Protein 4QHP (pdb70)

Solvent-accessible surface area: 33406 Å² total

Sequence (848 aa):
SKTVHYLKDYQTPAYHILKTDLHFDINEEPQTVVKSRLTVEPQRVGEPLVLDGSAKLLSVKIINGAAADYVLEGETLLTIAGVPSERFTVEVETEILPAENKSLGLYASGGNLFTQCEPEGFRKKITFYIDRPDVSKFTTTIVADKKRYPVLLSNGNKIDGGEFSDGRRHWVVKWEDPFFSKPSYLFALVAGDLAVTEDYFTTSSGRNVKIEFYTTEADKPKVGFAVESLKNAKWDETRFGLEYDLDIFVVAVGDFNGAENKGLNIFNTKFVLADSRTATDTDFEGIESVVGHEYFHNWTGNRVTCRDWFQLSLKEGLTVFRDQEFSGDRASRAVRRIENIRLLRQHQFPEDAGPTAHPVRPASYEENNFYTTVYEKGAEVVRYHTLLGEEGFQKGKLYFQRHDGQAVTCDDFRAAADANGINLDQFALWYSQAGTPVLEAEGRLKNNIFELTVKQTVPPTPDTDKQPIPVKVGLLNRNGEAVAFDYQGKRATTEAVLLLTEAEQTFLLEGVTEAVVPSLLRGFSAPVHHLNYPYSDDDLLLLLAHDSDAFTRWEAAQTLYRRAVAANLATLSDGVELPKHEKLLAAVEKVISDDLLDNAFKALLLGVPSEAELWDGAENIDPLLRYHQAREALLDTLAVHFLPKWHELNRQAAKQENQSYEYSPEAAGWRTLRNVCRAFVLRADPAHIETVAEKYGEAQNTHEWGILSSAVNGNESDTRNRLLAQFADKFSDDDALVDKYFALVGSSRRRSDTLQQVRTALQHPKFSLENPNKARSLIIGSFSRNVPHFHAEDGSGYRFIADKVIEIDRFNPQVAARLVQAFNLCNKLEPHRKNLVKQALQRIRAQEGLSKDVGEIVGKILD

Radius of gyration: 28.08 Å; Cα contacts (8 Å, |Δi|>4): 1692; chains: 1; bounding box: 81×67×68 Å

InterPro domains:
  IPR001930 Peptidase M1, alanine aminopeptidase/leukotriene A4 hydrolase [PR00756] (122-137)
  IPR001930 Peptidase M1, alanine aminopeptidase/leukotriene A4 hydrolase [PR00756] (172-187)
  IPR001930 Peptidase M1, alanine aminopeptidase/leukotriene A4 hydrolase [PR00756] (254-264)
  IPR001930 Peptidase M1, alanine aminopeptidase/leukotriene A4 hydrolase [PR00756] (290-305)
  IPR001930 Peptidase M1, alanine aminopeptidase/leukotriene A4 hydrolase [PR00756] (309-321)
  IPR012779 Peptidase M1, alanyl aminopeptidase [PTHR46322] (4-866)
  IPR012779 Peptidase M1, alanyl aminopeptidase [TIGR02414] (10-866)
  IPR014782 Peptidase M1, membrane alanine aminopeptidase [PF01433] (221-432)
  IPR024601 Peptidase M1, alanyl aminopeptidase, C-terminal [PF17432] (543-866)
  IPR027268 Peptidase M4/M1, CTD superfamily [G3DSA:1.10.390.10] (276-439)
  IPR035414 Peptidase M1, alanyl aminopeptidase, Ig-like fold [PF11940] (440-539)
  IPR037144 Peptidase M1, alanyl aminopeptidase, C-terminal domain superfamily [G3DSA:1.25.50.10] (541-867)
  IPR038438 Alanyl aminopeptidase, Ig-like domain superfamily [G3DSA:2.60.40.1840] (440-540)
  IPR042097 Aminopeptidase N-like , N-terminal domain superfamliy [G3DSA:2.60.40.1730] (13-190)
  IPR042097 Aminopeptidase N-like , N-terminal domain superfamliy [SSF63737] (4-189)
  IPR045357 Aminopeptidase N-like , N-terminal domain [PF17900] (83-182)

Structure (mmCIF, N/CA/C/O backbone):
data_4QHP
#
_entry.id   4QHP
#
_cell.length_a   223.760
_cell.length_b   223.760
_cell.length_c   57.876
_cell.angle_alpha   90.00
_cell.angle_beta   90.00
_cell.angle_gamma   120.00
#
_symmetry.space_group_name_H-M   'H 3'
#
loop_
_entity.id
_entity.type
_entity.pdbx_description
1 polymer 'Aminopeptidase N'
2 non-polymer '(2S)-2-[4-(aminomethyl)benzyl]-3-[(R)-[(1R)-1-amino-3-phenylpropyl](hydroxy)phosphoryl]propanoic acid'
3 non-polymer '(2R)-2-[4-(aminomethyl)benzyl]-3-[(R)-[(1R)-1-amino-3-phenylpropyl](hydroxy)phosphoryl]propanoic acid'
4 non-polymer IMIDAZOLE
5 non-polymer GLYCEROL
6 non-polymer 'ZINC ION'
7 non-polymer 'SULFATE ION'
8 water water
#
loop_
_atom_site.group_PDB
_atom_site.id
_atom_site.type_symbol
_atom_site.label_atom_id
_atom_site.label_alt_id
_atom_site.label_comp_id
_atom_site.label_asym_id
_atom_site.label_entity_id
_atom_site.label_seq_id
_atom_site.pdbx_PDB_ins_code
_atom_site.Cartn_x
_atom_site.Cartn_y
_atom_site.Cartn_z
_atom_site.occupancy
_atom_site.B_iso_or_equiv
_atom_site.auth_seq_id
_atom_site.auth_comp_id
_atom_site.auth_asym_id
_atom_site.auth_atom_id
_atom_site.pdbx_PDB_model_num
ATOM 1 N N . SER A 1 5 ? 32.146 46.538 18.987 1.00 65.26 2 SER A N 1
ATOM 2 C CA . SER A 1 5 ? 31.081 47.474 18.637 1.00 64.93 2 SER A CA 1
ATOM 3 C C . SER A 1 5 ? 30.578 47.235 17.215 1.00 63.22 2 SER A C 1
ATOM 4 O O . SER A 1 5 ? 31.185 47.700 16.246 1.00 61.23 2 SER A O 1
ATOM 9 N N . LYS A 1 6 ? 29.470 46.504 17.101 1.00 59.60 3 LYS A N 1
ATOM 10 C CA . LYS A 1 6 ? 28.813 46.274 15.816 1.00 56.29 3 LYS A CA 1
ATOM 11 C C . LYS A 1 6 ? 28.262 47.584 15.261 1.00 50.58 3 LYS A C 1
ATOM 12 O O . LYS A 1 6 ? 27.962 48.509 16.017 1.00 47.95 3 LYS A O 1
ATOM 18 N N . THR A 1 7 ? 28.136 47.665 13.942 1.00 45.88 4 THR A N 1
ATOM 19 C CA . THR A 1 7 ? 27.548 48.842 13.326 1.00 40.39 4 THR A CA 1
ATOM 20 C C . THR A 1 7 ? 26.021 48.774 13.359 1.00 29.40 4 THR A C 1
ATOM 21 O O . THR A 1 7 ? 25.409 47.872 12.796 1.00 30.21 4 THR A O 1
ATOM 32 N N . VAL A 1 8 ? 25.422 49.738 14.044 1.00 25.63 5 VAL A N 1
ATOM 33 C CA . VAL A 1 8 ? 23.993 49.993 13.972 1.00 23.27 5 VAL A CA 1
ATOM 34 C C . VAL A 1 8 ? 23.796 51.287 13.205 1.00 24.52 5 VAL A C 1
ATOM 35 O O . VAL A 1 8 ? 24.563 52.239 13.382 1.00 21.05 5 VAL A O 1
ATOM 48 N N . HIS A 1 9 ? 22.777 51.312 12.347 1.00 16.33 6 HIS A N 1
ATOM 49 C CA . HIS A 1 9 ? 22.433 52.478 11.568 1.00 16.25 6 HIS A CA 1
ATOM 50 C C . HIS A 1 9 ? 21.206 53.096 12.183 1.00 15.14 6 HIS A C 1
ATOM 51 O O . HIS A 1 9 ? 20.258 52.382 12.441 1.00 16.97 6 HIS A O 1
ATOM 65 N N . TYR A 1 10 ? 21.238 54.401 12.457 1.00 14.78 7 TYR A N 1
ATOM 66 C CA . TYR A 1 10 ? 20.135 55.096 13.099 1.00 15.80 7 TYR A CA 1
ATOM 67 C C . TYR A 1 10 ? 19.529 56.168 12.219 1.00 15.52 7 TYR A C 1
ATOM 68 O O . TYR A 1 10 ? 20.236 56.979 11.628 1.00 15.00 7 TYR A O 1
ATOM 86 N N . LEU A 1 11 ? 18.214 56.191 12.150 1.00 13.60 8 LEU A N 1
ATOM 87 C CA . LEU A 1 11 ? 17.487 57.178 11.378 1.00 12.82 8 LEU A CA 1
ATOM 88 C C . LEU A 1 11 ? 17.764 58.590 11.876 1.00 16.50 8 LEU A C 1
ATOM 89 O O . LEU A 1 11 ? 17.843 59.542 11.090 1.00 14.30 8 LEU A O 1
ATOM 105 N N . LYS A 1 12 ? 17.929 58.744 13.187 1.00 15.19 9 LYS A N 1
ATOM 106 C CA . LYS A 1 12 ? 18.237 60.064 13.729 1.00 14.82 9 LYS A CA 1
ATOM 107 C C . LYS A 1 12 ? 19.575 60.635 13.248 1.00 19.99 9 LYS A C 1
ATOM 108 O O . LYS A 1 12 ? 19.809 61.858 13.352 1.00 23.16 9 LYS A O 1
ATOM 127 N N . ASP A 1 13 ? 20.459 59.771 12.750 1.00 16.83 10 ASP A N 1
ATOM 128 C CA . ASP A 1 13 ? 21.778 60.183 12.275 1.00 17.79 10 ASP A CA 1
ATOM 129 C C . ASP A 1 13 ? 21.809 60.558 10.779 1.00 17.21 10 ASP A C 1
ATOM 130 O O . ASP A 1 13 ? 22.875 60.851 10.247 1.00 17.45 10 ASP A O 1
ATOM 139 N N . TYR A 1 14 ? 20.660 60.555 10.117 1.00 14.98 11 TYR A N 1
ATOM 140 C CA . TYR A 1 14 ? 20.633 60.883 8.688 1.00 15.59 11 TYR A CA 1
ATOM 141 C C . TYR A 1 14 ? 21.257 62.241 8.397 1.00 18.15 11 TYR A C 1
ATOM 142 O O . TYR A 1 14 ? 20.967 63.253 9.069 1.00 17.06 11 TYR A O 1
ATOM 160 N N . GLN A 1 15 ? 22.119 62.260 7.385 1.00 17.14 12 GLN A N 1
ATOM 161 C CA . GLN A 1 15 ? 22.697 63.498 6.871 1.00 16.19 12 GLN A CA 1
ATOM 162 C C . GLN A 1 15 ? 22.751 63.416 5.351 1.00 14.95 12 GLN A C 1
ATOM 163 O O . GLN A 1 15 ? 23.022 62.354 4.797 1.00 15.31 12 GLN A O 1
ATOM 177 N N . THR A 1 16 ? 22.490 64.528 4.674 1.00 17.36 13 THR A N 1
ATOM 178 C CA . THR A 1 16 ? 22.541 64.536 3.221 1.00 14.27 13 THR A CA 1
ATOM 179 C C . THR A 1 16 ? 23.964 64.194 2.791 1.00 17.39 13 THR A C 1
ATOM 180 O O . THR A 1 16 ? 24.903 64.439 3.517 1.00 17.52 13 THR A O 1
ATOM 191 N N . PRO A 1 17 ? 24.123 63.608 1.595 1.00 16.65 14 PRO A N 1
ATOM 192 C CA . PRO A 1 17 ? 25.454 63.158 1.187 1.00 14.89 14 PRO A CA 1
ATOM 193 C C . PRO A 1 17 ? 26.412 64.311 0.904 1.00 14.98 14 PRO A C 1
ATOM 194 O O . PRO A 1 17 ? 25.999 65.350 0.399 1.00 14.87 14 PRO A O 1
ATOM 205 N N . ALA A 1 18 ? 27.692 64.097 1.182 1.00 15.94 15 ALA A N 1
ATOM 206 C CA . ALA A 1 18 ? 28.719 65.100 0.902 1.00 16.36 15 ALA A CA 1
ATOM 207 C C . ALA A 1 18 ? 28.946 65.266 -0.592 1.00 14.99 15 ALA A C 1
ATOM 208 O O . ALA A 1 18 ? 29.439 66.315 -1.042 1.00 16.00 15 ALA A O 1
ATOM 215 N N . TYR A 1 19 ? 28.674 64.195 -1.345 1.00 11.77 16 TYR A N 1
ATOM 216 C CA . TYR A 1 19 ? 28.834 64.199 -2.808 1.00 13.23 16 TYR A CA 1
ATOM 217 C C . TYR A 1 19 ? 27.594 63.711 -3.515 1.00 14.08 16 TYR A C 1
ATOM 218 O O . TYR A 1 19 ? 26.920 62.812 -3.043 1.00 15.70 16 TYR A O 1
ATOM 236 N N . HIS A 1 20 ? 27.301 64.331 -4.646 1.00 11.99 17 HIS A N 1
ATOM 237 C CA . HIS A 1 20 ? 26.354 63.765 -5.606 1.00 11.89 17 HIS A CA 1
ATOM 238 C C . HIS A 1 20 ? 27.092 63.142 -6.779 1.00 12.48 17 HIS A C 1
ATOM 239 O O . HIS A 1 20 ? 28.253 63.487 -7.084 1.00 15.72 17 HIS A O 1
ATOM 253 N N . ILE A 1 21 ? 26.405 62.218 -7.439 1.00 13.48 18 ILE A N 1
ATOM 254 C CA . ILE A 1 21 ? 26.893 61.611 -8.674 1.00 12.94 18 ILE A CA 1
ATOM 255 C C . ILE A 1 21 ? 25.889 61.987 -9.742 1.00 11.21 18 ILE A C 1
ATOM 256 O O . ILE A 1 21 ? 24.723 61.619 -9.666 1.00 12.79 18 ILE A O 1
ATOM 272 N N . LEU A 1 22 ? 26.348 62.775 -10.716 1.00 10.84 19 LEU A N 1
ATOM 273 C CA . LEU A 1 22 ? 25.454 63.277 -11.744 1.00 14.33 19 LEU A CA 1
ATOM 274 C C . LEU A 1 22 ? 25.305 62.303 -12.907 1.00 12.52 19 LEU A C 1
ATOM 275 O O . LEU A 1 22 ? 24.226 62.178 -13.499 1.00 14.30 19 LEU A O 1
ATOM 291 N N . LYS A 1 23 ? 26.394 61.640 -13.246 1.00 13.40 20 LYS A N 1
ATOM 292 C CA . LYS A 1 23 ? 26.444 60.719 -14.374 1.00 10.92 20 LYS A CA 1
ATOM 293 C C . LYS A 1 23 ? 27.223 59.479 -13.959 1.00 9.04 20 LYS A C 1
ATOM 294 O O . LYS A 1 23 ? 28.240 59.584 -13.285 1.00 11.33 20 LYS A O 1
ATOM 313 N N . THR A 1 24 ? 26.713 58.341 -14.361 1.00 9.63 21 THR A N 1
ATOM 314 C CA . THR A 1 24 ? 27.316 57.053 -14.083 1.00 8.95 21 THR A CA 1
ATOM 315 C C . THR A 1 24 ? 27.429 56.347 -15.401 1.00 10.18 21 THR A C 1
ATOM 316 O O . THR A 1 24 ? 26.413 55.976 -16.008 1.00 12.35 21 THR A O 1
ATOM 327 N N . ASP A 1 25 ? 28.652 56.214 -15.889 1.00 9.60 22 ASP A N 1
ATOM 328 C CA . ASP A 1 25 ? 28.906 55.516 -17.147 1.00 12.08 22 ASP A CA 1
ATOM 329 C C . ASP A 1 25 ? 29.555 54.198 -16.772 1.00 10.83 22 ASP A C 1
ATOM 330 O O . ASP A 1 25 ? 30.523 54.186 -16.027 1.00 14.36 22 ASP A O 1
ATOM 339 N N . LEU A 1 26 ? 28.979 53.089 -17.215 1.00 10.11 23 LEU A N 1
ATOM 340 C CA . LEU A 1 26 ? 29.485 51.751 -16.876 1.00 11.42 23 LEU A CA 1
ATOM 341 C C . LEU A 1 26 ? 29.859 50.949 -18.107 1.00 10.86 23 LEU A C 1
ATOM 342 O O . LEU A 1 26 ? 29.236 51.079 -19.147 1.00 11.17 23 LEU A O 1
ATOM 358 N N . HIS A 1 27 ? 30.858 50.084 -17.969 1.00 10.44 24 HIS A N 1
ATOM 359 C CA . HIS A 1 27 ? 31.291 49.185 -19.030 1.00 9.49 24 HIS A CA 1
ATOM 360 C C . HIS A 1 27 ? 31.534 47.802 -18.441 1.00 11.93 24 HIS A C 1
ATOM 361 O O . HIS A 1 27 ? 32.311 47.669 -17.488 1.00 12.22 24 HIS A O 1
ATOM 375 N N . PHE A 1 28 ? 30.813 46.810 -18.949 1.00 8.23 25 PHE A N 1
ATOM 376 C CA . PHE A 1 28 ? 30.938 45.423 -18.495 1.00 8.56 25 PHE A CA 1
ATOM 377 C C . PHE A 1 28 ? 31.585 44.599 -19.588 1.00 11.04 25 PHE A C 1
ATOM 378 O O . PHE A 1 28 ? 31.060 44.510 -20.687 1.00 13.13 25 PHE A O 1
ATOM 395 N N . ASP A 1 29 ? 32.739 44.012 -19.287 1.00 11.19 26 ASP A N 1
ATOM 396 C CA . ASP A 1 29 ? 33.407 43.098 -20.213 1.00 10.48 26 ASP A CA 1
ATOM 397 C C . ASP A 1 29 ? 33.271 41.687 -19.658 1.00 13.66 26 ASP A C 1
ATOM 398 O O . ASP A 1 29 ? 33.975 41.305 -18.729 1.00 13.19 26 ASP A O 1
ATOM 407 N N . ILE A 1 30 ? 32.332 40.938 -20.210 1.00 12.02 27 ILE A N 1
ATOM 408 C CA . ILE A 1 30 ? 32.008 39.609 -19.703 1.00 11.72 27 ILE A CA 1
ATOM 409 C C . ILE A 1 30 ? 32.892 38.538 -20.376 1.00 14.36 27 ILE A C 1
ATOM 410 O O . ILE A 1 30 ? 32.893 38.392 -21.599 1.00 13.60 27 ILE A O 1
ATOM 426 N N . ASN A 1 31 ? 33.637 37.795 -19.560 1.00 14.31 28 ASN A N 1
ATOM 427 C CA . ASN A 1 31 ? 34.511 36.719 -20.017 1.00 14.76 28 ASN A CA 1
ATOM 428 C C . ASN A 1 31 ? 34.251 35.461 -19.200 1.00 22.83 28 ASN A C 1
ATOM 429 O O . ASN A 1 31 ? 33.351 35.433 -18.366 1.00 20.84 28 ASN A O 1
ATOM 440 N N . GLU A 1 32 ? 35.051 34.425 -19.432 1.00 25.41 29 GLU A N 1
ATOM 441 C CA A GLU A 1 32 ? 34.958 33.213 -18.639 0.52 29.04 29 GLU A CA 1
ATOM 442 C CA B GLU A 1 32 ? 34.966 33.216 -18.642 0.48 29.05 29 GLU A CA 1
ATOM 443 C C . GLU A 1 32 ? 36.290 33.017 -17.911 1.00 23.92 29 GLU A C 1
ATOM 444 O O . GLU A 1 32 ? 37.327 32.853 -18.530 1.00 22.05 29 GLU A O 1
ATOM 467 N N . PRO A 1 33 ? 36.265 33.048 -16.579 1.00 19.90 30 PRO A N 1
ATOM 468 C CA . PRO A 1 33 ? 35.142 33.179 -15.664 1.00 20.24 30 PRO A CA 1
ATOM 469 C C . PRO A 1 33 ? 34.822 34.612 -15.235 1.00 16.53 30 PRO A C 1
ATOM 470 O O . PRO A 1 33 ? 33.784 34.793 -14.597 1.00 17.87 30 PRO A O 1
ATOM 481 N N . GLN A 1 34 ? 35.690 35.571 -15.522 1.00 15.16 31 GLN A N 1
ATOM 482 C CA . GLN A 1 34 ? 35.570 36.873 -14.864 1.00 13.68 31 GLN A CA 1
ATOM 483 C C . GLN A 1 34 ? 34.841 37.902 -15.729 1.00 13.97 31 GLN A C 1
ATOM 484 O O . GLN A 1 34 ? 34.878 37.859 -16.957 1.00 15.98 31 GLN A O 1
ATOM 498 N N . THR A 1 35 ? 34.187 38.834 -15.042 1.00 9.84 32 THR A N 1
ATOM 499 C CA . THR A 1 35 ? 33.641 40.030 -15.632 1.00 10.55 32 THR A CA 1
ATOM 500 C C . THR A 1 35 ? 34.407 41.210 -15.026 1.00 13.67 32 THR A C 1
ATOM 501 O O . THR A 1 35 ? 34.596 41.293 -13.810 1.00 13.21 32 THR A O 1
ATOM 512 N N . VAL A 1 36 ? 34.863 42.093 -15.890 1.00 9.47 33 VAL A N 1
ATOM 513 C CA . VAL A 1 36 ? 35.538 43.326 -15.499 1.00 9.35 33 VAL A CA 1
ATOM 514 C C . VAL A 1 36 ? 34.591 44.472 -15.724 1.00 11.19 33 VAL A C 1
ATOM 515 O O . VAL A 1 36 ? 34.051 44.667 -16.828 1.00 12.12 33 VAL A O 1
ATOM 528 N N . VAL A 1 37 ? 34.394 45.231 -14.664 1.00 9.50 34 VAL A N 1
ATOM 529 C CA . VAL A 1 37 ? 33.553 46.397 -14.684 1.00 9.94 34 VAL A CA 1
ATOM 530 C C . VAL A 1 37 ? 34.406 47.670 -14.597 1.00 10.35 34 VAL A C 1
ATOM 531 O O . VAL A 1 37 ? 35.237 47.816 -13.688 1.00 10.91 34 VAL A O 1
ATOM 544 N N . LYS A 1 38 ? 34.191 48.579 -15.540 1.00 10.58 35 LYS A N 1
ATOM 545 C CA . LYS A 1 38 ? 34.792 49.901 -15.506 1.00 10.93 35 LYS A CA 1
ATOM 546 C C . LYS A 1 38 ? 33.711 50.943 -15.353 1.00 13.76 35 LYS A C 1
ATOM 547 O O . LYS A 1 38 ? 32.669 50.889 -16.011 1.00 13.69 35 LYS A O 1
ATOM 566 N N . SER A 1 39 ? 33.989 51.930 -14.517 1.00 12.52 36 SER A N 1
ATOM 567 C CA . SER A 1 39 ? 33.069 53.035 -14.327 1.00 13.33 36 SER A CA 1
ATOM 568 C C . SER A 1 39 ? 33.724 54.385 -14.634 1.00 16.55 36 SER A C 1
ATOM 569 O O . SER A 1 39 ? 34.955 54.538 -14.587 1.00 19.25 36 SER A O 1
ATOM 577 N N . ARG A 1 40 ? 32.881 55.348 -14.957 1.00 12.04 37 ARG A N 1
ATOM 578 C CA . ARG A 1 40 ? 33.245 56.758 -14.999 1.00 14.31 37 ARG A CA 1
ATOM 579 C C . ARG A 1 40 ? 32.139 57.459 -14.246 1.00 13.58 37 ARG A C 1
ATOM 580 O O . ARG A 1 40 ? 30.972 57.463 -14.682 1.00 15.96 37 ARG A O 1
ATOM 601 N N . LEU A 1 41 ? 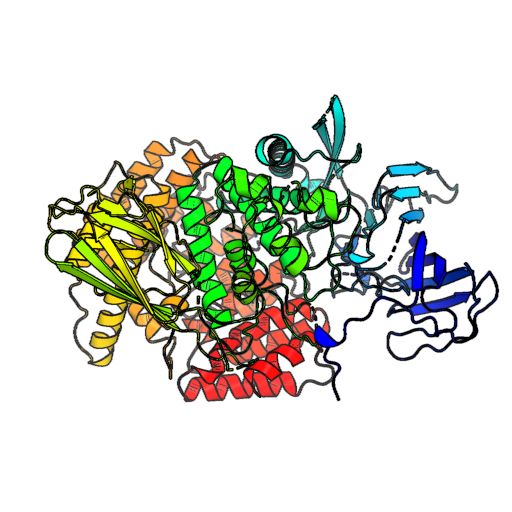32.476 58.015 -13.100 1.00 13.01 38 LEU A N 1
ATOM 602 C CA . LEU A 1 41 ? 31.505 58.710 -12.289 1.00 12.80 38 LEU A CA 1
ATOM 603 C C . LEU A 1 41 ? 31.762 60.195 -12.393 1.00 13.73 38 LEU A C 1
ATOM 604 O O . LEU A 1 41 ? 32.889 60.623 -12.162 1.00 14.97 38 LEU A O 1
ATOM 620 N N . THR A 1 42 ? 30.707 60.969 -12.691 1.00 13.50 39 THR A N 1
ATOM 621 C CA . THR A 1 42 ? 30.797 62.432 -12.682 1.00 10.99 39 THR A CA 1
ATOM 622 C C . THR A 1 42 ? 30.258 62.918 -11.360 1.00 11.76 39 THR A C 1
ATOM 623 O O . THR A 1 42 ? 29.064 62.804 -11.080 1.00 13.64 39 THR A O 1
ATOM 634 N N . VAL A 1 43 ? 31.181 63.393 -10.522 1.00 11.81 40 VAL A N 1
ATOM 635 C CA . VAL A 1 43 ? 30.925 63.665 -9.120 1.00 13.17 40 VAL A CA 1
ATOM 636 C C . VAL A 1 43 ? 30.848 65.170 -8.836 1.00 15.00 40 VAL A C 1
ATOM 637 O O . VAL A 1 43 ? 31.707 65.934 -9.280 1.00 17.76 40 VAL A O 1
ATOM 650 N N . GLU A 1 44 ? 29.803 65.563 -8.121 1.00 18.14 41 GLU A N 1
ATOM 651 C CA . GLU A 1 44 ? 29.518 66.970 -7.815 1.00 19.60 41 GLU A CA 1
ATOM 652 C C . GLU A 1 44 ? 29.610 67.218 -6.298 1.00 18.27 41 GLU A C 1
ATOM 653 O O . GLU A 1 44 ? 28.773 66.727 -5.537 1.00 17.71 41 GLU A O 1
ATOM 665 N N . PRO A 1 45 ? 30.639 67.972 -5.851 1.00 17.78 42 PRO A N 1
ATOM 666 C CA . PRO A 1 45 ? 30.742 68.258 -4.412 1.00 17.29 42 PRO A CA 1
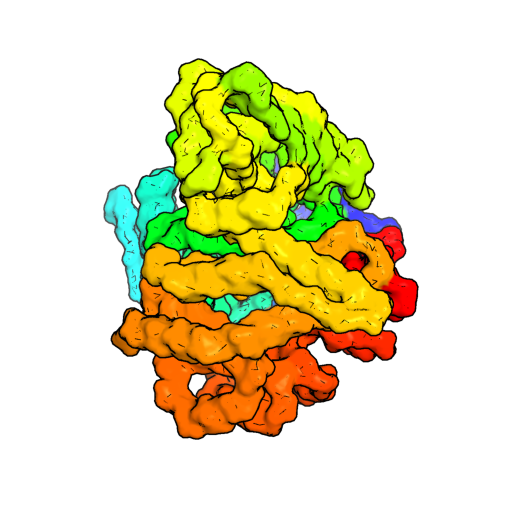ATOM 667 C C . PRO A 1 45 ? 29.523 68.964 -3.856 1.00 17.92 42 PRO A C 1
ATOM 668 O O . PRO A 1 45 ? 29.043 69.925 -4.455 1.00 21.07 42 PRO A O 1
ATOM 679 N N . GLN A 1 46 ? 29.039 68.504 -2.713 1.00 16.92 43 GLN A N 1
ATOM 680 C CA . GLN A 1 46 ? 27.985 69.178 -1.971 1.00 16.81 43 GLN A CA 1
ATOM 681 C C . GLN A 1 46 ? 28.611 69.867 -0.761 1.00 24.04 43 GLN A C 1
ATOM 682 O O . GLN A 1 46 ? 28.304 71.024 -0.470 1.00 23.57 43 GLN A O 1
ATOM 696 N N . ARG A 1 47 ? 29.452 69.126 -0.041 1.00 21.17 44 ARG A N 1
ATOM 697 C CA . ARG A 1 47 ? 30.238 69.702 1.051 1.00 21.21 44 ARG A CA 1
ATOM 698 C C . ARG A 1 47 ? 31.681 69.611 0.637 1.00 20.26 44 ARG A C 1
ATOM 699 O O . ARG A 1 47 ? 32.333 68.584 0.833 1.00 19.29 44 ARG A O 1
ATOM 720 N N . VAL A 1 48 ? 32.142 70.695 0.020 1.00 21.14 45 VAL A N 1
ATOM 721 C CA . VAL A 1 48 ? 33.448 70.782 -0.589 1.00 20.62 45 VAL A CA 1
ATOM 722 C C . VAL A 1 48 ? 34.513 70.445 0.423 1.00 21.14 45 VAL A C 1
ATOM 723 O O . VAL A 1 48 ? 34.464 70.914 1.569 1.00 24.88 45 VAL A O 1
ATOM 736 N N . GLY A 1 49 ? 35.484 69.642 0.016 1.00 22.29 46 GLY A N 1
ATOM 737 C CA . GLY A 1 49 ? 36.614 69.353 0.877 1.00 22.72 46 GLY A CA 1
ATOM 738 C C . GLY A 1 49 ? 36.511 68.100 1.728 1.00 25.92 46 GLY A C 1
ATOM 739 O O . GLY A 1 49 ? 37.511 67.681 2.314 1.00 21.23 46 GLY A O 1
ATOM 743 N N . GLU A 1 50 ? 35.326 67.491 1.814 1.00 19.89 47 GLU A N 1
ATOM 744 C CA . GLU A 1 50 ? 35.209 66.261 2.561 1.00 19.47 47 GLU A CA 1
ATOM 745 C C . GLU A 1 50 ? 35.867 65.136 1.786 1.00 16.29 47 GLU A C 1
ATOM 746 O O . GLU A 1 50 ? 36.000 65.222 0.576 1.00 15.91 47 GLU A O 1
ATOM 758 N N . PRO A 1 51 ? 36.265 64.070 2.493 1.00 16.43 48 PRO A N 1
ATOM 759 C CA . PRO A 1 51 ? 36.786 62.937 1.729 1.00 15.51 48 PRO A CA 1
ATOM 760 C C . PRO A 1 51 ? 35.677 62.305 0.921 1.00 16.14 48 PRO A C 1
ATOM 761 O O . PRO A 1 51 ? 34.523 62.289 1.348 1.00 14.53 48 PRO A O 1
ATOM 772 N N . LEU A 1 52 ? 36.038 61.794 -0.245 1.00 12.02 49 LEU A N 1
ATOM 773 C CA . LEU A 1 52 ? 35.112 60.994 -1.031 1.00 13.19 49 LEU A CA 1
ATOM 774 C C . LEU A 1 52 ? 35.124 59.575 -0.479 1.00 14.76 49 LEU A C 1
ATOM 775 O O . LEU A 1 52 ? 36.165 58.929 -0.426 1.00 12.03 49 LEU A O 1
ATOM 791 N N . VAL A 1 53 ? 33.963 59.098 -0.049 1.00 13.72 50 VAL A N 1
ATOM 792 C CA . VAL A 1 53 ? 33.851 57.758 0.506 1.00 11.33 50 VAL A CA 1
ATOM 793 C C . VAL A 1 53 ? 32.934 56.923 -0.377 1.00 12.13 50 VAL A C 1
ATOM 794 O O . VAL A 1 53 ? 31.772 57.264 -0.584 1.00 13.30 50 VAL A O 1
ATOM 807 N N . LEU A 1 54 ? 33.482 55.838 -0.907 1.00 11.23 51 LEU A N 1
ATOM 808 C CA . LEU A 1 54 ? 32.752 54.959 -1.799 1.00 10.82 51 LEU A CA 1
ATOM 809 C C . LEU A 1 54 ? 32.574 53.606 -1.124 1.00 12.30 51 LEU A C 1
ATOM 810 O O . LEU A 1 54 ? 33.530 53.064 -0.582 1.00 15.48 51 LEU A O 1
ATOM 826 N N . ASP A 1 55 ? 31.369 53.069 -1.185 1.00 9.44 52 ASP A N 1
ATOM 827 C CA . ASP A 1 55 ? 31.062 51.708 -0.735 1.00 8.73 52 ASP A CA 1
ATOM 828 C C . ASP A 1 55 ? 31.464 50.673 -1.787 1.00 9.70 52 ASP A C 1
ATOM 829 O O . ASP A 1 55 ? 31.198 50.876 -2.968 1.00 11.86 52 ASP A O 1
ATOM 838 N N . GLY A 1 56 ? 32.061 49.554 -1.400 1.00 9.25 53 GLY A N 1
ATOM 839 C CA . GLY A 1 56 ? 32.337 48.520 -2.383 1.00 10.47 53 GLY A CA 1
ATOM 840 C C . GLY A 1 56 ? 32.942 47.275 -1.801 1.00 12.33 53 GLY A C 1
ATOM 841 O O . GLY A 1 56 ? 33.731 47.355 -0.849 1.00 10.14 53 GLY A O 1
ATOM 845 N N . SER A 1 57 ? 32.576 46.123 -2.363 1.00 10.69 54 SER A N 1
ATOM 846 C CA . SER A 1 57 ? 33.154 44.857 -1.900 1.00 9.70 54 SER A CA 1
ATOM 847 C C . SER A 1 57 ? 33.713 43.976 -3.040 1.00 11.56 54 SER A C 1
ATOM 848 O O . SER A 1 57 ? 34.215 42.858 -2.796 1.00 12.72 54 SER A O 1
ATOM 856 N N . ALA A 1 58 ? 33.667 44.462 -4.270 1.00 12.01 55 ALA A N 1
ATOM 857 C CA . ALA A 1 58 ? 34.210 43.703 -5.387 1.00 14.74 55 ALA A CA 1
ATOM 858 C C . ALA A 1 58 ? 35.711 43.821 -5.379 1.00 12.77 55 ALA A C 1
ATOM 859 O O . ALA A 1 58 ? 36.260 44.784 -4.837 1.00 13.85 55 ALA A O 1
ATOM 866 N N . LYS A 1 59 ? 36.387 42.878 -6.019 1.00 11.83 56 LYS A N 1
ATOM 867 C CA . LYS A 1 59 ? 37.844 42.978 -6.178 1.00 12.36 56 LYS A CA 1
ATOM 868 C C . LYS A 1 59 ? 38.235 44.225 -6.943 1.00 13.38 56 LYS A C 1
ATOM 869 O O . LYS A 1 59 ? 37.737 44.450 -8.053 1.00 12.36 56 LYS A O 1
ATOM 888 N N . LEU A 1 60 ? 39.127 45.034 -6.360 1.00 11.10 57 LEU A N 1
ATOM 889 C CA . LEU A 1 60 ? 39.498 46.313 -6.911 1.00 13.23 57 LEU A CA 1
ATOM 890 C C . LEU A 1 60 ? 40.774 46.205 -7.735 1.00 16.40 57 LEU A C 1
ATOM 891 O O . LEU A 1 60 ? 41.792 45.736 -7.235 1.00 18.09 57 LEU A O 1
ATOM 907 N N . LEU A 1 61 ? 40.727 46.646 -8.987 1.00 13.60 58 LEU A N 1
ATOM 908 C CA . LEU A 1 61 ? 41.877 46.561 -9.885 1.00 13.34 58 LEU A CA 1
ATOM 909 C C . LEU A 1 61 ? 42.551 47.929 -10.032 1.00 18.11 58 LEU A C 1
ATOM 910 O O . LEU A 1 61 ? 43.782 48.002 -10.161 1.00 18.96 58 LEU A O 1
ATOM 926 N N . SER A 1 62 ? 41.760 49.002 -10.065 1.00 14.09 59 SER A N 1
ATOM 927 C CA . SER A 1 62 ? 42.318 50.342 -10.149 1.00 13.67 59 SER A CA 1
ATOM 928 C C . SER A 1 62 ? 41.305 51.439 -9.846 1.00 15.60 59 SER A C 1
ATOM 929 O O . SER A 1 62 ? 40.095 51.248 -9.952 1.00 14.78 59 SER A O 1
ATOM 937 N N . VAL A 1 63 ? 41.816 52.595 -9.437 1.00 14.70 60 VAL A N 1
ATOM 938 C CA . VAL A 1 63 ? 40.958 53.735 -9.201 1.00 12.85 60 VAL A CA 1
ATOM 939 C C . VAL A 1 63 ? 41.679 55.010 -9.621 1.00 16.85 60 VAL A C 1
ATOM 940 O O . VAL A 1 63 ? 42.846 55.215 -9.314 1.00 17.17 60 VAL A O 1
ATOM 953 N N . LYS A 1 64 ? 40.982 55.833 -10.382 1.00 14.29 61 LYS A N 1
ATOM 954 C CA . LYS A 1 64 ? 41.534 57.093 -10.889 1.00 13.91 61 LYS A CA 1
ATOM 955 C C . LYS A 1 64 ? 40.654 58.247 -10.502 1.00 15.18 61 LYS A C 1
ATOM 956 O O . LYS A 1 64 ? 39.437 58.066 -10.337 1.00 15.30 61 LYS A O 1
ATOM 975 N N . ILE A 1 65 ? 41.274 59.416 -10.332 1.00 13.76 62 ILE A N 1
ATOM 976 C CA A ILE A 1 65 ? 40.602 60.692 -10.167 0.55 10.81 62 ILE A CA 1
ATOM 977 C CA B ILE A 1 65 ? 40.517 60.644 -10.259 0.45 12.79 62 ILE A CA 1
ATOM 978 C C . ILE A 1 65 ? 41.062 61.597 -11.310 1.00 20.77 62 ILE A C 1
ATOM 979 O O . ILE A 1 65 ? 42.243 61.848 -11.405 1.00 18.57 62 ILE A O 1
ATOM 1010 N N . ASN A 1 66 ? 40.144 62.070 -12.137 1.00 23.22 63 ASN A N 1
ATOM 1011 C CA . ASN A 1 66 ? 40.506 62.777 -13.377 1.00 24.29 63 ASN A CA 1
ATOM 1012 C C . ASN A 1 66 ? 41.623 62.121 -14.202 1.00 33.10 63 ASN A C 1
ATOM 1013 O O . ASN A 1 66 ? 42.552 62.800 -14.651 1.00 39.85 63 ASN A O 1
ATOM 1024 N N . GLY A 1 67 ? 41.543 60.817 -14.401 1.00 25.19 64 GLY A N 1
ATOM 1025 C CA . GLY A 1 67 ? 42.475 60.123 -15.270 1.00 25.44 64 GLY A CA 1
ATOM 1026 C C . GLY A 1 67 ? 43.790 59.723 -14.652 1.00 30.16 64 GLY A C 1
ATOM 1027 O O . GLY A 1 67 ? 44.520 58.916 -15.231 1.00 33.00 64 GLY A O 1
ATOM 1031 N N . ALA A 1 68 ? 44.092 60.240 -13.462 1.00 26.87 65 ALA A N 1
ATOM 1032 C CA . ALA A 1 68 ? 45.344 59.881 -12.806 1.00 30.03 65 ALA A CA 1
ATOM 1033 C C . ALA A 1 68 ? 45.083 58.904 -11.673 1.00 24.74 65 ALA A C 1
ATOM 1034 O O . ALA A 1 68 ? 44.067 59.032 -10.980 1.00 21.89 65 ALA A O 1
ATOM 1041 N N . ALA A 1 69 ? 45.983 57.935 -11.499 1.00 23.63 66 ALA A N 1
ATOM 1042 C CA . ALA A 1 69 ? 45.923 56.992 -10.394 1.00 26.48 66 ALA A CA 1
ATOM 1043 C C . ALA A 1 69 ? 45.668 57.725 -9.083 1.00 22.15 66 ALA A C 1
ATOM 1044 O O . ALA A 1 69 ? 46.372 58.681 -8.748 1.00 20.45 66 ALA A O 1
ATOM 1051 N N . ALA A 1 70 ? 44.635 57.292 -8.371 1.00 14.80 67 ALA A N 1
ATOM 1052 C CA . ALA A 1 70 ? 44.209 57.987 -7.161 1.00 14.84 67 ALA A CA 1
ATOM 1053 C C . ALA A 1 70 ? 45.046 57.561 -5.992 1.00 13.35 67 ALA A C 1
ATOM 1054 O O . ALA A 1 70 ? 45.469 56.410 -5.888 1.00 17.36 67 ALA A O 1
ATOM 1061 N N . ASP A 1 71 ? 45.248 58.490 -5.066 1.00 13.93 68 ASP A N 1
ATOM 1062 C CA . ASP A 1 71 ? 45.763 58.151 -3.749 1.00 13.19 68 ASP A CA 1
ATOM 1063 C C . ASP A 1 71 ? 44.596 57.877 -2.805 1.00 18.45 68 ASP A C 1
ATOM 1064 O O . ASP A 1 71 ? 43.829 58.763 -2.477 1.00 21.27 68 ASP A O 1
ATOM 1073 N N . TYR A 1 72 ? 44.441 56.623 -2.429 1.00 18.64 69 TYR A N 1
ATOM 1074 C CA . TYR A 1 72 ? 43.237 56.172 -1.737 1.00 17.02 69 TYR A CA 1
ATOM 1075 C C . TYR A 1 72 ? 43.617 55.166 -0.681 1.00 17.19 69 TYR A C 1
ATOM 1076 O O . TYR A 1 72 ? 44.748 54.647 -0.651 1.00 16.33 69 TYR A O 1
ATOM 1094 N N . VAL A 1 73 ? 42.656 54.828 0.175 1.00 13.60 70 VAL A N 1
ATOM 1095 C CA . VAL A 1 73 ? 42.821 53.675 1.058 1.00 12.07 70 VAL A CA 1
ATOM 1096 C C . VAL A 1 73 ? 41.531 52.852 0.992 1.00 16.89 70 VAL A C 1
ATOM 1097 O O . VAL A 1 73 ? 40.415 53.392 0.965 1.00 13.72 70 VAL A O 1
ATOM 1110 N N . LEU A 1 74 ? 41.721 51.543 0.927 1.00 13.52 71 LEU A N 1
ATOM 1111 C CA . LEU A 1 74 ? 40.627 50.576 0.983 1.00 15.85 71 LEU A CA 1
ATOM 1112 C C . LEU A 1 74 ? 40.663 49.889 2.333 1.00 21.22 71 LEU A C 1
ATOM 1113 O O . LEU A 1 74 ? 41.659 49.263 2.682 1.00 23.55 71 LEU A O 1
ATOM 1129 N N . GLU A 1 75 ? 39.581 50.037 3.088 1.00 16.77 72 GLU A N 1
ATOM 1130 C CA . GLU A 1 75 ? 39.445 49.472 4.420 1.00 21.21 72 GLU A CA 1
ATOM 1131 C C . GLU A 1 75 ? 38.048 48.892 4.545 1.00 20.83 72 GLU A C 1
ATOM 1132 O O . GLU A 1 75 ? 37.039 49.616 4.387 1.00 20.06 72 GLU A O 1
ATOM 1144 N N . GLY A 1 76 ? 37.992 47.593 4.812 1.00 21.52 73 GLY A N 1
ATOM 1145 C CA . GLY A 1 76 ? 36.730 46.894 4.859 1.00 23.26 73 GLY A CA 1
ATOM 1146 C C . GLY A 1 76 ? 36.078 47.059 3.499 1.00 19.46 73 GLY A C 1
ATOM 1147 O O . GLY A 1 76 ? 36.712 46.777 2.477 1.00 21.42 73 GLY A O 1
ATOM 1151 N N . GLU A 1 77 ? 34.854 47.569 3.509 1.00 16.61 74 GLU A N 1
ATOM 1152 C CA . GLU A 1 77 ? 34.069 47.736 2.285 1.00 12.18 74 GLU A CA 1
ATOM 1153 C C . GLU A 1 77 ? 33.932 49.205 1.916 1.00 15.01 74 GLU A C 1
ATOM 1154 O O . GLU A 1 77 ? 32.908 49.639 1.360 1.00 13.51 74 GLU A O 1
ATOM 1166 N N . THR A 1 78 ? 34.952 49.974 2.270 1.00 15.70 75 THR A N 1
ATOM 1167 C CA . THR A 1 78 ? 34.947 51.393 1.932 1.00 17.37 75 THR A CA 1
ATOM 1168 C C . THR A 1 78 ? 36.266 51.826 1.324 1.00 26.71 75 THR A C 1
ATOM 1169 O O . THR A 1 78 ? 37.359 51.499 1.821 1.00 28.87 75 THR A O 1
ATOM 1180 N N . LEU A 1 79 ? 36.119 52.636 0.288 1.00 18.61 76 LEU A N 1
ATOM 1181 C CA A LEU A 1 79 ? 37.212 53.221 -0.451 0.34 16.74 76 LEU A CA 1
ATOM 1182 C CA B LEU A 1 79 ? 37.246 53.219 -0.410 0.66 15.66 76 LEU A CA 1
ATOM 1183 C C . LEU A 1 79 ? 37.195 54.724 -0.179 1.00 15.29 76 LEU A C 1
ATOM 1184 O O . LEU A 1 79 ? 36.170 55.367 -0.405 1.00 15.79 76 LEU A O 1
ATOM 1215 N N . THR A 1 80 ? 38.300 55.290 0.302 1.00 14.28 77 THR A N 1
ATOM 1216 C CA . THR A 1 80 ? 38.315 56.696 0.644 1.00 13.85 77 THR A CA 1
ATOM 1217 C C . THR A 1 80 ? 39.412 57.433 -0.127 1.00 14.33 77 THR A C 1
ATOM 1218 O O . THR A 1 80 ? 40.533 56.937 -0.213 1.00 16.76 77 THR A O 1
ATOM 1229 N N . ILE A 1 81 ? 39.061 58.583 -0.706 1.00 12.38 78 ILE A N 1
ATOM 1230 C CA . ILE A 1 81 ? 40.034 59.485 -1.351 1.00 14.93 78 ILE A CA 1
ATOM 1231 C C . ILE A 1 81 ? 39.970 60.831 -0.637 1.00 16.09 78 ILE A C 1
ATOM 1232 O O . ILE A 1 81 ? 38.927 61.470 -0.626 1.00 15.64 78 ILE A O 1
ATOM 1248 N N . ALA A 1 82 ? 41.083 61.240 -0.031 1.00 13.89 79 ALA A N 1
ATOM 1249 C CA . ALA A 1 82 ? 41.135 62.480 0.772 1.00 16.96 79 ALA A CA 1
ATOM 1250 C C . ALA A 1 82 ? 41.342 63.701 -0.079 1.00 24.53 79 ALA A C 1
ATOM 1251 O O . ALA A 1 82 ? 40.906 64.792 0.263 1.00 26.45 79 ALA A O 1
ATOM 1258 N N . GLY A 1 83 ? 42.061 63.540 -1.174 1.00 21.99 80 GLY A N 1
ATOM 1259 C CA . GLY A 1 83 ? 42.437 64.683 -1.955 1.00 28.05 80 GLY A CA 1
ATOM 1260 C C . GLY A 1 83 ? 41.441 64.729 -3.079 1.00 28.38 80 GLY A C 1
ATOM 1261 O O . GLY A 1 83 ? 41.613 63.995 -4.056 1.00 28.02 80 GLY A O 1
ATOM 1265 N N . VAL A 1 84 ? 40.383 65.524 -2.947 1.00 24.58 81 VAL A N 1
ATOM 1266 C CA . VAL A 1 84 ? 39.496 65.647 -4.102 1.00 29.60 81 VAL A CA 1
ATOM 1267 C C . VAL A 1 84 ? 39.258 67.078 -4.492 1.00 25.58 81 VAL A C 1
ATOM 1268 O O . VAL A 1 84 ? 39.299 67.990 -3.667 1.00 26.79 81 VAL A O 1
ATOM 1281 N N . PRO A 1 85 ? 39.021 67.280 -5.786 1.00 24.05 82 PRO A N 1
ATOM 1282 C CA . PRO A 1 85 ? 38.806 68.636 -6.258 1.00 24.54 82 PRO A CA 1
ATOM 1283 C C . PRO A 1 85 ? 37.630 69.305 -5.594 1.00 20.70 82 PRO A C 1
ATOM 1284 O O . PRO A 1 85 ? 36.722 68.654 -5.091 1.00 22.92 82 PRO A O 1
ATOM 1295 N N . SER A 1 86 ? 37.641 70.625 -5.634 1.00 24.96 83 SER A N 1
ATOM 1296 C CA . SER A 1 86 ? 36.547 71.450 -5.153 1.00 25.57 83 SER A CA 1
ATOM 1297 C C . SER A 1 86 ? 35.426 71.711 -6.164 1.00 30.61 83 SER A C 1
ATOM 1298 O O . SER A 1 86 ? 34.431 72.368 -5.844 1.00 34.71 83 SER A O 1
ATOM 1306 N N . GLU A 1 87 ? 35.591 71.226 -7.390 1.00 32.34 84 GLU A N 1
ATOM 1307 C CA . GLU A 1 87 ? 34.564 71.388 -8.410 1.00 27.95 84 GLU A CA 1
ATOM 1308 C C . GLU A 1 87 ? 34.356 70.035 -9.065 1.00 26.01 84 GLU A C 1
ATOM 1309 O O . GLU A 1 87 ? 35.029 69.091 -8.699 1.00 23.10 84 GLU A O 1
ATOM 1321 N N . ARG A 1 88 ? 33.456 69.963 -10.038 1.00 29.99 85 ARG A N 1
ATOM 1322 C CA . ARG A 1 88 ? 33.187 68.699 -10.743 1.00 28.07 85 ARG A CA 1
ATOM 1323 C C . ARG A 1 88 ? 34.417 67.935 -11.116 1.00 30.30 85 ARG A C 1
ATOM 1324 O O . ARG A 1 88 ? 35.361 68.494 -11.653 1.00 27.58 85 ARG A O 1
ATOM 1345 N N . PHE A 1 89 ? 34.393 66.629 -10.862 1.00 17.66 86 PHE A N 1
ATOM 1346 C CA . PHE A 1 89 ? 35.535 65.807 -11.163 1.00 16.10 86 PHE A CA 1
ATOM 1347 C C . PHE A 1 89 ? 35.033 64.440 -11.504 1.00 14.72 86 PHE A C 1
ATOM 1348 O O . PHE A 1 89 ? 33.837 64.160 -11.316 1.00 19.26 86 PHE A O 1
ATOM 1365 N N . THR A 1 90 ? 35.909 63.615 -12.054 1.00 16.64 87 THR A N 1
ATOM 1366 C CA . THR A 1 90 ? 35.518 62.270 -12.371 1.00 16.33 87 THR A CA 1
ATOM 1367 C C . THR A 1 90 ? 36.296 61.284 -11.525 1.00 18.18 87 THR A C 1
ATOM 1368 O O . THR A 1 90 ? 37.416 61.543 -11.101 1.00 18.17 87 THR A O 1
ATOM 1379 N N . VAL A 1 91 ? 35.660 60.146 -11.292 1.00 13.90 88 VAL A N 1
ATOM 1380 C CA . VAL A 1 91 ? 36.283 59.002 -10.680 1.00 13.27 88 VAL A CA 1
ATOM 1381 C C . VAL A 1 91 ? 36.082 57.830 -11.600 1.00 15.25 88 VAL A C 1
ATOM 1382 O O . VAL A 1 91 ? 34.962 57.628 -12.094 1.00 16.31 88 VAL A O 1
ATOM 1395 N N . GLU A 1 92 ? 37.150 57.072 -11.834 1.00 12.97 89 GLU A N 1
ATOM 1396 C CA . GLU A 1 92 ? 37.084 55.853 -12.624 1.00 13.13 89 GLU A CA 1
ATOM 1397 C C . GLU A 1 92 ? 37.521 54.654 -11.816 1.00 13.66 89 GLU A C 1
ATOM 1398 O O . GLU A 1 92 ? 38.616 54.637 -11.292 1.00 14.94 89 GLU A O 1
ATOM 1410 N N . VAL A 1 93 ? 36.652 53.644 -11.717 1.00 12.74 90 VAL A N 1
ATOM 1411 C CA . VAL A 1 93 ? 36.917 52.461 -10.898 1.00 11.17 90 VAL A CA 1
ATOM 1412 C C . VAL A 1 93 ? 36.865 51.231 -11.757 1.00 14.46 90 VAL A C 1
ATOM 1413 O O . VAL A 1 93 ? 35.955 51.084 -12.574 1.00 14.50 90 VAL A O 1
ATOM 1426 N N . GLU A 1 94 ? 37.831 50.349 -11.564 1.00 13.90 91 GLU A N 1
ATOM 1427 C CA . GLU A 1 94 ? 37.868 49.086 -12.257 1.00 14.03 91 GLU A CA 1
ATOM 1428 C C . GLU A 1 94 ? 37.779 47.967 -11.249 1.00 12.66 91 GLU A C 1
ATOM 1429 O O . GLU A 1 94 ? 38.575 47.919 -10.320 1.00 11.62 91 GLU A O 1
ATOM 1441 N N . THR A 1 95 ? 36.791 47.074 -11.403 1.00 11.18 92 THR A N 1
ATOM 1442 C CA . THR A 1 95 ? 36.630 45.953 -10.501 1.00 11.04 92 THR A CA 1
ATOM 1443 C C . THR A 1 95 ? 36.513 44.657 -11.307 1.00 10.35 92 THR A C 1
ATOM 1444 O O . THR A 1 95 ? 36.248 44.675 -12.535 1.00 10.40 92 THR A O 1
ATOM 1455 N N . GLU A 1 96 ? 36.689 43.550 -10.606 1.00 12.28 93 GLU A N 1
ATOM 1456 C CA . GLU A 1 96 ? 36.584 42.231 -11.202 1.00 11.68 93 GLU A CA 1
ATOM 1457 C C . GLU A 1 96 ? 35.681 41.348 -10.390 1.00 12.71 93 GLU A C 1
ATOM 1458 O O . GLU A 1 96 ? 35.789 41.309 -9.170 1.00 14.40 93 GLU A O 1
ATOM 1470 N N . ILE A 1 97 ? 34.783 40.660 -11.069 1.00 12.46 94 ILE A N 1
ATOM 1471 C CA . ILE A 1 97 ? 33.789 39.805 -10.433 1.00 11.07 94 ILE A CA 1
ATOM 1472 C C . ILE A 1 97 ? 33.806 38.401 -11.017 1.00 12.59 94 ILE A C 1
ATOM 1473 O O . ILE A 1 97 ? 33.980 38.240 -12.228 1.00 12.80 94 ILE A O 1
ATOM 1489 N N . LEU A 1 98 ? 33.595 37.411 -10.158 1.00 13.48 95 LEU A N 1
ATOM 1490 C CA . LEU A 1 98 ? 33.400 36.023 -10.586 1.00 13.29 95 LEU A CA 1
ATOM 1491 C C . LEU A 1 98 ? 31.949 35.634 -10.337 1.00 14.12 95 LEU A C 1
ATOM 1492 O O . LEU A 1 98 ? 31.612 35.087 -9.284 1.00 13.04 95 LEU A O 1
ATOM 1508 N N . PRO A 1 99 ? 31.073 35.901 -11.303 1.00 10.32 96 PRO A N 1
ATOM 1509 C CA . PRO A 1 99 ? 29.639 35.765 -10.986 1.00 10.90 96 PRO A CA 1
ATOM 1510 C C . PRO A 1 99 ? 29.202 34.351 -10.666 1.00 11.46 96 PRO A C 1
ATOM 1511 O O . PRO A 1 99 ? 28.206 34.148 -9.964 1.00 12.25 96 PRO A O 1
ATOM 1522 N N . ALA A 1 100 ? 29.915 33.364 -11.191 1.00 14.20 97 ALA A N 1
ATOM 1523 C CA . ALA A 1 100 ? 29.504 31.976 -10.928 1.00 15.60 97 ALA A CA 1
ATOM 1524 C C . ALA A 1 100 ? 29.853 31.545 -9.506 1.00 17.76 97 ALA A C 1
ATOM 1525 O O . ALA A 1 100 ? 29.371 30.511 -9.037 1.00 19.05 97 ALA A O 1
ATOM 1532 N N . GLU A 1 101 ? 30.670 32.324 -8.802 1.00 14.16 98 GLU A N 1
ATOM 1533 C CA . GLU A 1 101 ? 30.969 32.043 -7.403 1.00 13.66 98 GLU A CA 1
ATOM 1534 C C . GLU A 1 101 ? 29.981 32.762 -6.463 1.00 14.15 98 GLU A C 1
ATOM 1535 O O . GLU A 1 101 ? 30.015 32.595 -5.245 1.00 14.96 98 GLU A O 1
ATOM 1547 N N . ASN A 1 102 ? 29.086 33.555 -7.041 1.00 12.44 99 ASN A N 1
ATOM 1548 C CA . ASN A 1 102 ? 28.183 34.359 -6.238 1.00 11.37 99 ASN A CA 1
ATOM 1549 C C . ASN A 1 102 ? 26.886 33.623 -5.964 1.00 13.14 99 ASN A C 1
ATOM 1550 O O . ASN A 1 102 ? 25.941 33.675 -6.750 1.00 14.52 99 ASN A O 1
ATOM 1561 N N . LYS A 1 103 ? 26.872 32.893 -4.847 1.00 12.37 100 LYS A N 1
ATOM 1562 C CA . LYS A 1 103 ? 25.696 32.160 -4.411 1.00 9.68 100 LYS A CA 1
ATOM 1563 C C . LYS A 1 103 ? 24.808 32.989 -3.470 1.00 9.59 100 LYS A C 1
ATOM 1564 O O . LYS A 1 103 ? 23.756 32.511 -3.051 1.00 12.61 100 LYS A O 1
ATOM 1583 N N . SER A 1 104 ? 25.183 34.246 -3.182 1.00 8.95 101 SER A N 1
ATOM 1584 C CA . SER A 1 104 ? 24.324 35.129 -2.365 1.00 10.11 101 SER A CA 1
ATOM 1585 C C . SER A 1 104 ? 23.128 35.673 -3.156 1.00 11.15 101 SER A C 1
ATOM 1586 O O . SER A 1 104 ? 22.132 36.140 -2.572 1.00 11.17 101 SER A O 1
ATOM 1594 N N . LEU A 1 105 ? 23.263 35.641 -4.481 1.00 8.93 102 LEU A N 1
ATOM 1595 C CA . LEU A 1 105 ? 22.268 36.186 -5.406 1.00 7.98 102 LEU A CA 1
ATOM 1596 C C . LEU A 1 105 ? 22.007 37.678 -5.168 1.00 9.06 102 LEU A C 1
ATOM 1597 O O . LEU A 1 105 ? 20.906 38.167 -5.391 1.00 11.46 102 LEU A O 1
ATOM 1644 N N . GLY A 1 107 ? 24.079 41.401 -6.097 1.00 8.75 104 GLY A N 1
ATOM 1645 C CA . GLY A 1 107 ? 25.141 41.852 -6.969 1.00 9.27 104 GLY A CA 1
ATOM 1646 C C . GLY A 1 107 ? 24.978 41.196 -8.324 1.00 8.59 104 GLY A C 1
ATOM 1647 O O . GLY A 1 107 ? 23.863 41.008 -8.792 1.00 10.45 104 GLY A O 1
ATOM 1651 N N . LEU A 1 108 ? 26.087 40.864 -8.956 1.00 8.77 105 LEU A N 1
ATOM 1652 C CA . LEU A 1 108 ? 26.090 40.224 -10.277 1.00 9.25 105 LEU A CA 1
ATOM 1653 C C . LEU A 1 108 ? 26.355 38.750 -10.087 1.00 11.02 105 LEU A C 1
ATOM 1654 O O . LEU A 1 108 ? 27.353 38.379 -9.457 1.00 10.79 105 LEU A O 1
ATOM 1670 N N . TYR A 1 109 ? 25.458 37.920 -10.600 1.00 8.36 106 TYR A N 1
ATOM 1671 C CA . TYR A 1 109 ? 25.535 36.483 -10.348 1.00 6.94 106 TYR A CA 1
ATOM 1672 C C . TYR A 1 109 ? 25.074 35.631 -11.504 1.00 9.00 106 TYR A C 1
ATOM 1673 O O . TYR A 1 109 ? 24.374 36.086 -12.399 1.00 8.77 106 TYR A O 1
ATOM 1691 N N . ALA A 1 110 ? 25.507 34.377 -11.489 1.00 10.71 107 ALA A N 1
ATOM 1692 C CA . ALA A 1 110 ? 25.101 33.433 -12.519 1.00 12.09 107 ALA A CA 1
ATOM 1693 C C . ALA A 1 110 ? 23.909 32.594 -12.086 1.00 10.77 107 ALA A C 1
ATOM 1694 O O . ALA A 1 110 ? 23.795 32.183 -10.925 1.00 11.56 107 ALA A O 1
ATOM 1701 N N . SER A 1 111 ? 23.068 32.284 -13.066 1.00 11.34 108 SER A N 1
ATOM 1702 C CA . SER A 1 111 ? 21.906 31.419 -12.871 1.00 12.17 108 SER A CA 1
ATOM 1703 C C . SER A 1 111 ? 21.576 30.809 -14.210 1.00 13.43 108 SER A C 1
ATOM 1704 O O . SER A 1 111 ? 21.441 31.522 -15.195 1.00 11.43 108 SER A O 1
ATOM 1712 N N . GLY A 1 112 ? 21.485 29.478 -14.273 1.00 15.48 109 GLY A N 1
ATOM 1713 C CA . GLY A 1 112 ? 21.120 28.825 -15.521 1.00 18.41 109 GLY A CA 1
ATOM 1714 C C . GLY A 1 112 ? 22.022 29.128 -16.687 1.00 16.92 109 GLY A C 1
ATOM 1715 O O . GLY A 1 112 ? 21.576 29.113 -17.840 1.00 18.27 109 GLY A O 1
ATOM 1719 N N . GLY A 1 113 ? 23.298 29.428 -16.400 1.00 17.29 110 GLY A N 1
ATOM 1720 C CA . GLY A 1 113 ? 24.269 29.739 -17.410 1.00 16.00 110 GLY A CA 1
ATOM 1721 C C . GLY A 1 113 ? 24.186 31.160 -17.935 1.00 16.14 110 GLY A C 1
ATOM 1722 O O . GLY A 1 113 ? 24.918 31.540 -18.829 1.00 17.84 110 GLY A O 1
ATOM 1726 N N . ASN A 1 114 ? 23.269 31.931 -17.365 1.00 12.48 111 ASN A N 1
ATOM 1727 C CA . ASN A 1 114 ? 23.096 33.346 -17.710 1.00 9.51 111 ASN A CA 1
ATOM 1728 C C . ASN A 1 114 ? 23.533 34.223 -16.548 1.00 12.31 111 ASN A C 1
ATOM 1729 O O . ASN A 1 114 ? 23.799 33.708 -15.474 1.00 11.21 111 ASN A O 1
ATOM 1740 N N . LEU A 1 115 ? 23.611 35.526 -16.784 1.00 10.12 112 LEU A N 1
ATOM 1741 C CA . LEU A 1 115 ? 24.019 36.497 -15.768 1.00 8.21 112 LEU A CA 1
ATOM 1742 C C . LEU A 1 115 ? 22.876 37.458 -15.458 1.00 9.16 112 LEU A C 1
ATOM 1743 O O . LEU A 1 115 ? 22.191 37.950 -16.361 1.00 8.69 112 LEU A O 1
ATOM 1759 N N . PHE A 1 116 ? 22.691 37.712 -14.170 1.00 9.03 113 PHE A N 1
ATOM 1760 C CA . PHE A 1 116 ? 21.634 38.577 -13.658 1.00 8.24 113 PHE A CA 1
ATOM 1761 C C . PHE A 1 116 ? 22.188 39.452 -12.556 1.00 7.98 113 PHE A C 1
ATOM 1762 O O . PHE A 1 116 ? 23.239 39.152 -11.989 1.00 8.33 113 PHE A O 1
ATOM 1779 N N . THR A 1 117 ? 21.452 40.521 -12.233 1.00 8.20 114 THR A N 1
ATOM 1780 C CA . THR A 1 117 ? 21.761 41.326 -11.070 1.00 9.17 114 THR A CA 1
ATOM 1781 C C . THR A 1 117 ? 20.612 41.416 -10.116 1.00 8.64 114 THR A C 1
ATOM 1782 O O . THR A 1 117 ? 19.454 41.261 -10.498 1.00 9.24 114 THR A O 1
ATOM 1793 N N . GLN A 1 118 ? 20.952 41.682 -8.862 1.00 8.43 115 GLN A N 1
ATOM 1794 C CA . GLN A 1 118 ? 20.006 42.141 -7.855 1.00 8.54 115 GLN A CA 1
ATOM 1795 C C . GLN A 1 118 ? 20.718 43.170 -7.004 1.00 8.90 115 GLN A C 1
ATOM 1796 O O . GLN A 1 118 ? 21.697 42.856 -6.342 1.00 8.96 115 GLN A O 1
ATOM 1810 N N . CYS A 1 119 ? 20.243 44.400 -7.031 1.00 6.38 116 CYS A N 1
ATOM 1811 C CA . CYS A 1 119 ? 20.920 45.480 -6.332 1.00 9.20 116 CYS A CA 1
ATOM 1812 C C . CYS A 1 119 ? 20.175 46.015 -5.109 1.00 9.58 116 CYS A C 1
ATOM 1813 O O . CYS A 1 119 ? 20.801 46.624 -4.249 1.00 10.96 116 CYS A O 1
ATOM 1821 N N . GLU A 1 120 ? 18.865 45.811 -4.993 1.00 9.13 117 GLU A N 1
ATOM 1822 C CA . GLU A 1 120 ? 18.187 46.354 -3.808 1.00 9.51 117 GLU A CA 1
ATOM 1823 C C . GLU A 1 120 ? 18.387 45.453 -2.609 1.00 9.19 117 GLU A C 1
ATOM 1824 O O . GLU A 1 120 ? 18.191 44.257 -2.740 1.00 8.30 117 GLU A O 1
ATOM 1836 N N . PRO A 1 121 ? 18.736 46.020 -1.426 1.00 8.45 118 PRO A N 1
ATOM 1837 C CA . PRO A 1 121 ? 19.040 47.440 -1.171 1.00 8.51 118 PRO A CA 1
ATOM 1838 C C . PRO A 1 121 ? 20.479 47.887 -1.500 1.00 9.80 118 PRO A C 1
ATOM 1839 O O . PRO A 1 121 ? 20.632 48.983 -2.016 1.00 10.26 118 PRO A O 1
ATOM 1850 N N . GLU A 1 122 ? 21.469 47.060 -1.180 1.00 8.87 119 GLU A N 1
ATOM 1851 C CA . GLU A 1 122 ? 22.877 47.499 -1.192 1.00 8.37 119 GLU A CA 1
ATOM 1852 C C . GLU A 1 122 ? 23.754 46.501 -1.958 1.00 9.43 119 GLU A C 1
ATOM 1853 O O . GLU A 1 122 ? 24.924 46.270 -1.626 1.00 11.75 119 GLU A O 1
ATOM 1865 N N . GLY A 1 123 ? 23.209 45.973 -3.061 1.00 10.26 120 GLY A N 1
ATOM 1866 C CA . GLY A 1 123 ? 23.932 45.051 -3.909 1.00 10.41 120 GLY A CA 1
ATOM 1867 C C . GLY A 1 123 ? 24.796 45.708 -4.975 1.00 7.75 120 GLY A C 1
ATOM 1868 O O . GLY A 1 123 ? 25.712 45.073 -5.475 1.00 9.94 120 GLY A O 1
ATOM 1872 N N . PHE A 1 124 ? 24.504 46.961 -5.343 1.00 8.47 121 PHE A N 1
ATOM 1873 C CA . PHE A 1 124 ? 25.268 47.607 -6.408 1.00 8.18 121 PHE A CA 1
ATOM 1874 C C . PHE A 1 124 ? 26.743 47.739 -5.978 1.00 7.92 121 PHE A C 1
ATOM 1875 O O . PHE A 1 124 ? 27.658 47.591 -6.802 1.00 9.74 121 PHE A O 1
ATOM 1892 N N . ARG A 1 125 ? 26.991 47.946 -4.682 1.00 7.94 122 ARG A N 1
ATOM 1893 C CA . ARG A 1 125 ? 28.370 48.038 -4.192 1.00 9.78 122 ARG A CA 1
ATOM 1894 C C . ARG A 1 125 ? 29.120 46.727 -4.332 1.00 9.32 122 ARG A C 1
ATOM 1895 O O . ARG A 1 125 ? 30.339 46.708 -4.190 1.00 9.36 122 ARG A O 1
ATOM 1916 N N . LYS A 1 126 ? 28.417 45.621 -4.601 1.00 8.85 123 LYS A N 1
ATOM 1917 C CA A LYS A 1 126 ? 29.079 44.347 -4.900 0.42 9.17 123 LYS A CA 1
ATOM 1918 C CA B LYS A 1 126 ? 29.085 44.355 -4.893 0.58 9.16 123 LYS A CA 1
ATOM 1919 C C . LYS A 1 126 ? 29.549 44.269 -6.356 1.00 8.82 123 LYS A C 1
ATOM 1920 O O . LYS A 1 126 ? 30.218 43.304 -6.752 1.00 10.86 123 LYS A O 1
ATOM 1957 N N . ILE A 1 127 ? 29.200 45.267 -7.152 1.00 8.55 124 ILE A N 1
ATOM 1958 C CA . ILE A 1 127 ? 29.556 45.317 -8.573 1.00 9.83 124 ILE A CA 1
ATOM 1959 C C . ILE A 1 127 ? 30.671 46.347 -8.801 1.00 10.73 124 ILE A C 1
ATOM 1960 O O . ILE A 1 127 ? 31.669 46.071 -9.487 1.00 11.65 124 ILE A O 1
ATOM 1976 N N . THR A 1 128 ? 30.498 47.540 -8.231 1.00 10.48 125 THR A N 1
ATOM 1977 C CA . THR A 1 128 ? 31.535 48.578 -8.321 1.00 12.48 125 THR A CA 1
ATOM 1978 C C . THR A 1 128 ? 31.533 49.432 -7.063 1.00 12.16 125 THR A C 1
ATOM 1979 O O . THR A 1 128 ? 30.663 49.258 -6.196 1.00 11.31 125 THR A O 1
ATOM 1990 N N . PHE A 1 129 ? 32.520 50.317 -6.941 1.00 11.15 126 PHE A N 1
ATOM 1991 C CA . PHE A 1 129 ? 32.599 51.198 -5.780 1.00 10.13 126 PHE A CA 1
ATOM 1992 C C . PHE A 1 129 ? 31.766 52.438 -6.074 1.00 12.73 126 PHE A C 1
ATOM 1993 O O . PHE A 1 129 ? 31.882 53.026 -7.139 1.00 15.49 126 PHE A O 1
ATOM 2010 N N . TYR A 1 130 ? 30.895 52.800 -5.142 1.00 10.46 127 TYR A N 1
ATOM 2011 C CA . TYR A 1 130 ? 29.846 53.756 -5.459 1.00 10.47 127 TYR A CA 1
ATOM 2012 C C . TYR A 1 130 ? 29.300 54.387 -4.214 1.00 10.96 127 TYR A C 1
ATOM 2013 O O . TYR A 1 130 ? 29.533 53.885 -3.136 1.00 12.93 127 TYR A O 1
ATOM 2031 N N . ILE A 1 131 ? 28.548 55.477 -4.352 1.00 10.47 128 ILE A N 1
ATOM 2032 C CA . ILE A 1 131 ? 27.848 56.052 -3.195 1.00 10.12 128 ILE A CA 1
ATOM 2033 C C . ILE A 1 131 ? 26.471 55.393 -3.179 1.00 12.06 128 ILE A C 1
ATOM 2034 O O . ILE A 1 131 ? 25.510 55.878 -3.776 1.00 13.05 128 ILE A O 1
ATOM 2050 N N . ASP A 1 132 ? 26.426 54.213 -2.560 1.00 10.19 129 ASP A N 1
ATOM 2051 C CA . ASP A 1 132 ? 25.334 53.252 -2.748 1.00 9.56 129 ASP A CA 1
ATOM 2052 C C . ASP A 1 132 ? 24.222 53.464 -1.727 1.00 10.68 129 ASP A C 1
ATOM 2053 O O . ASP A 1 132 ? 24.008 52.667 -0.826 1.00 12.88 129 ASP A O 1
ATOM 2062 N N . ARG A 1 133 ? 23.514 54.575 -1.889 1.00 9.73 130 ARG A N 1
ATOM 2063 C CA . ARG A 1 133 ? 22.454 54.997 -1.003 1.00 10.23 130 ARG A CA 1
ATOM 2064 C C . ARG A 1 133 ? 21.420 55.726 -1.873 1.00 11.31 130 ARG A C 1
ATOM 2065 O O . ARG A 1 133 ? 21.779 56.385 -2.852 1.00 11.13 130 ARG A O 1
ATOM 2086 N N . PRO A 1 134 ? 20.132 55.599 -1.530 1.00 10.44 131 PRO A N 1
ATOM 2087 C CA . PRO A 1 134 ? 19.111 55.918 -2.530 1.00 11.35 131 PRO A CA 1
ATOM 2088 C C . PRO A 1 134 ? 18.848 57.405 -2.715 1.00 9.85 131 PRO A C 1
ATOM 2089 O O . PRO A 1 134 ? 18.139 57.788 -3.659 1.00 10.85 131 PRO A O 1
ATOM 2100 N N . ASP A 1 135 ? 19.390 58.240 -1.826 1.00 10.27 132 ASP A N 1
ATOM 2101 C CA . ASP A 1 135 ? 19.246 59.682 -2.031 1.00 11.09 132 ASP A CA 1
ATOM 2102 C C . ASP A 1 135 ? 20.278 60.241 -3.006 1.00 15.24 132 ASP A C 1
ATOM 2103 O O . ASP A 1 135 ? 20.251 61.430 -3.318 1.00 14.67 132 ASP A O 1
ATOM 2112 N N . VAL A 1 136 ? 21.163 59.383 -3.499 1.00 10.83 133 VAL A N 1
ATOM 2113 C CA . VAL A 1 136 ? 22.118 59.740 -4.558 1.00 9.72 133 VAL A CA 1
ATOM 2114 C C . VAL A 1 136 ? 21.559 59.178 -5.868 1.00 14.14 133 VAL A C 1
ATOM 2115 O O . VAL A 1 136 ? 21.504 57.973 -6.076 1.00 13.13 133 VAL A O 1
ATOM 2145 N N . SER A 1 138 ? 21.520 59.359 -10.111 1.00 11.65 135 SER A N 1
ATOM 2146 C CA . SER A 1 138 ? 22.426 59.614 -11.211 1.00 11.88 135 SER A CA 1
ATOM 2147 C C . SER A 1 138 ? 21.854 59.130 -12.540 1.00 11.29 135 SER A C 1
ATOM 2148 O O . SER A 1 138 ? 21.037 58.222 -12.558 1.00 11.85 135 SER A O 1
ATOM 2156 N N . LYS A 1 139 ? 22.335 59.694 -13.628 1.00 11.14 136 LYS A N 1
ATOM 2157 C CA . LYS A 1 139 ? 21.943 59.237 -14.949 1.00 11.12 136 LYS A CA 1
ATOM 2158 C C . LYS A 1 139 ? 22.926 58.202 -15.485 1.00 11.12 136 LYS A C 1
ATOM 2159 O O . LYS A 1 139 ? 24.091 58.493 -15.750 1.00 10.79 136 LYS A O 1
ATOM 2178 N N . PHE A 1 140 ? 22.404 56.982 -15.656 1.00 10.40 137 PHE A N 1
ATOM 2179 C CA . PHE A 1 140 ? 23.210 55.805 -16.038 1.00 8.10 137 PHE A CA 1
ATOM 2180 C C . PHE A 1 140 ? 23.262 55.557 -17.540 1.00 9.98 137 PHE A C 1
ATOM 2181 O O . PHE A 1 140 ? 22.215 55.561 -18.194 1.00 11.43 137 PHE A O 1
ATOM 2198 N N . THR A 1 141 ? 24.459 55.279 -18.055 1.00 8.67 138 THR A N 1
ATOM 2199 C CA . THR A 1 141 ? 24.653 54.707 -19.378 1.00 9.73 138 THR A CA 1
ATOM 2200 C C . THR A 1 141 ? 25.559 53.493 -19.228 1.00 13.21 138 THR A C 1
ATOM 2201 O O . THR A 1 141 ? 26.585 53.544 -18.555 1.00 12.10 138 THR A O 1
ATOM 2212 N N . THR A 1 142 ? 25.116 52.382 -19.811 1.00 11.07 139 THR A N 1
ATOM 2213 C CA . THR A 1 142 ? 25.718 51.091 -19.605 1.00 8.40 139 THR A CA 1
ATOM 2214 C C . THR A 1 142 ? 26.075 50.413 -20.921 1.00 9.60 139 THR A C 1
ATOM 2215 O O . THR A 1 142 ? 25.197 50.140 -21.734 1.00 10.56 139 THR A O 1
ATOM 2226 N N . THR A 1 143 ? 27.378 50.137 -21.093 1.00 9.58 140 THR A N 1
ATOM 2227 C CA . THR A 1 143 ? 27.915 49.361 -22.209 1.00 8.70 140 THR A CA 1
ATOM 2228 C C . THR A 1 143 ? 28.239 47.945 -21.759 1.00 11.89 140 THR A C 1
ATOM 2229 O O . THR A 1 143 ? 28.812 47.714 -20.678 1.00 11.81 140 THR A O 1
ATOM 2240 N N . ILE A 1 144 ? 27.827 46.981 -22.564 1.00 10.17 141 ILE A N 1
ATOM 2241 C CA . ILE A 1 144 ? 28.042 45.557 -22.240 1.00 7.88 141 ILE A CA 1
ATOM 2242 C C . ILE A 1 144 ? 28.692 44.878 -23.432 1.00 10.39 141 ILE A C 1
ATOM 2243 O O . ILE A 1 144 ? 28.189 45.012 -24.551 1.00 10.94 141 ILE A O 1
ATOM 2259 N N . VAL A 1 145 ? 29.770 44.138 -23.181 1.00 9.45 142 VAL A N 1
ATOM 2260 C CA . VAL A 1 145 ? 30.516 43.400 -24.212 1.00 12.16 142 VAL A CA 1
ATOM 2261 C C . VAL A 1 145 ? 30.600 41.929 -23.790 1.00 14.17 142 VAL A C 1
ATOM 2262 O O . VAL A 1 145 ? 30.912 41.630 -22.644 1.00 13.38 142 VAL A O 1
ATOM 2275 N N . ALA A 1 146 ? 30.254 41.012 -24.703 1.00 11.35 143 ALA A N 1
ATOM 2276 C CA . ALA A 1 146 ? 30.256 39.591 -24.399 1.00 10.14 143 ALA A CA 1
ATOM 2277 C C . ALA A 1 146 ? 30.322 38.746 -25.661 1.00 9.58 143 ALA A C 1
ATOM 2278 O O . ALA A 1 146 ? 30.060 39.228 -26.766 1.00 11.54 143 ALA A O 1
ATOM 2285 N N . ASP A 1 147 ? 30.661 37.474 -25.489 1.00 13.65 144 ASP A N 1
ATOM 2286 C CA . ASP A 1 147 ? 30.550 36.518 -26.583 1.00 13.90 144 ASP A CA 1
ATOM 2287 C C . ASP A 1 147 ? 29.128 36.463 -27.096 1.00 14.35 144 ASP A C 1
ATOM 2288 O O . ASP A 1 147 ? 28.205 36.288 -26.321 1.00 15.44 144 ASP A O 1
ATOM 2297 N N . LYS A 1 148 ? 28.960 36.585 -28.406 1.00 13.67 145 LYS A N 1
ATOM 2298 C CA . LYS A 1 148 ? 27.627 36.644 -29.008 1.00 12.19 145 LYS A CA 1
ATOM 2299 C C . LYS A 1 148 ? 26.873 35.327 -28.947 1.00 16.79 145 LYS A C 1
ATOM 2300 O O . LYS A 1 148 ? 25.666 35.313 -28.705 1.00 15.32 145 LYS A O 1
ATOM 2319 N N . LYS A 1 149 ? 27.551 34.209 -29.176 1.00 17.65 146 LYS A N 1
ATOM 2320 C CA . LYS A 1 149 ? 26.843 32.941 -29.154 1.00 18.41 146 LYS A CA 1
ATOM 2321 C C . LYS A 1 149 ? 26.433 32.560 -27.726 1.00 18.57 146 LYS A C 1
ATOM 2322 O O . LYS A 1 149 ? 25.346 32.070 -27.523 1.00 20.02 146 LYS A O 1
ATOM 2341 N N . ARG A 1 150 ? 27.265 32.853 -26.732 1.00 15.23 147 ARG A N 1
ATOM 2342 C CA . ARG A 1 150 ? 26.941 32.497 -25.360 1.00 15.51 147 ARG A CA 1
ATOM 2343 C C . ARG A 1 150 ? 25.986 33.498 -24.703 1.00 13.18 147 ARG A C 1
ATOM 2344 O O . ARG A 1 150 ? 25.126 33.117 -23.913 1.00 14.01 147 ARG A O 1
ATOM 2365 N N . TYR A 1 151 ? 26.153 34.769 -25.049 1.00 13.48 148 TYR A N 1
ATOM 2366 C CA . TYR A 1 151 ? 25.340 35.844 -24.472 1.00 13.19 148 TYR A CA 1
ATOM 2367 C C . TYR A 1 151 ? 24.734 36.727 -25.563 1.00 13.01 148 TYR A C 1
ATOM 2368 O O . TYR A 1 151 ? 25.120 37.901 -25.721 1.00 12.50 148 TYR A O 1
ATOM 2386 N N . PRO A 1 152 ? 23.782 36.171 -26.336 1.00 9.79 149 PRO A N 1
ATOM 2387 C CA . PRO A 1 152 ? 23.208 36.939 -27.436 1.00 11.36 149 PRO A CA 1
ATOM 2388 C C . PRO A 1 152 ? 22.302 38.067 -26.957 1.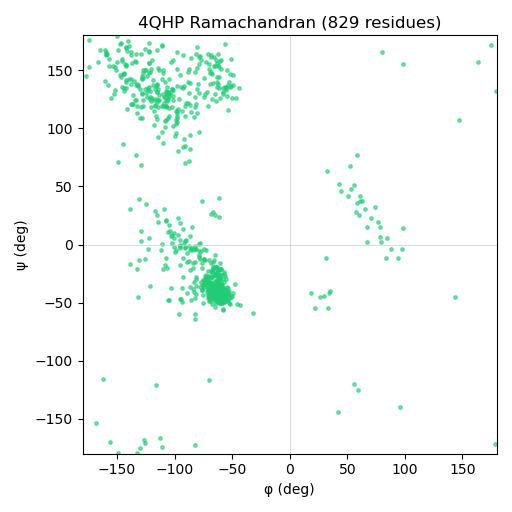00 12.07 149 PRO A C 1
ATOM 2389 O O . PRO A 1 152 ? 22.108 39.041 -27.694 1.00 11.50 149 PRO A O 1
ATOM 2400 N N . VAL A 1 153 ? 21.770 37.944 -25.737 1.00 9.88 150 VAL A N 1
ATOM 2401 C CA . VAL A 1 153 ? 20.858 38.937 -25.179 1.00 7.46 150 VAL A CA 1
ATOM 2402 C C . VAL A 1 153 ? 21.606 39.721 -24.091 1.00 9.47 150 VAL A C 1
ATOM 2403 O O . VAL A 1 153 ? 22.025 39.125 -23.082 1.00 10.36 150 VAL A O 1
ATOM 2416 N N . LEU A 1 154 ? 21.739 41.033 -24.309 1.00 8.38 151 LEU A N 1
ATOM 2417 C CA . LEU A 1 154 ? 22.460 41.921 -23.387 1.00 7.87 151 LEU A CA 1
ATOM 2418 C C . LEU A 1 154 ? 21.628 43.135 -23.054 1.00 8.97 151 LEU A C 1
ATOM 2419 O O . LEU A 1 154 ? 21.375 43.965 -23.901 1.00 9.08 151 LEU A O 1
ATOM 2435 N N . LEU A 1 155 ? 21.140 43.185 -21.815 1.00 9.31 152 LEU A N 1
ATOM 2436 C CA . LEU A 1 155 ? 20.144 44.161 -21.417 1.00 8.05 152 LEU A CA 1
ATOM 2437 C C . LEU A 1 155 ? 20.593 44.981 -20.231 1.00 7.98 152 LEU A C 1
ATOM 2438 O O . LEU A 1 155 ? 21.232 44.460 -19.322 1.00 9.43 152 LEU A O 1
ATOM 2454 N N . SER A 1 156 ? 20.206 46.254 -20.201 1.00 9.94 153 SER A N 1
ATOM 2455 C CA . SER A 1 156 ? 20.302 47.061 -18.980 1.00 7.13 153 SER A CA 1
ATOM 2456 C C . SER A 1 156 ? 19.149 48.068 -19.034 1.00 7.35 153 SER A C 1
ATOM 2457 O O . SER A 1 156 ? 18.339 48.044 -19.975 1.00 9.71 153 SER A O 1
ATOM 2465 N N . ASN A 1 157 ? 19.034 48.922 -18.024 1.00 7.94 154 ASN A N 1
ATOM 2466 C CA . ASN A 1 157 ? 17.918 49.868 -17.950 1.00 7.46 154 ASN A CA 1
ATOM 2467 C C . ASN A 1 157 ? 17.888 50.830 -19.125 1.00 9.83 154 ASN A C 1
ATOM 2468 O O . ASN A 1 157 ? 18.933 51.352 -19.556 1.00 9.86 154 ASN A O 1
ATOM 2479 N N . GLY A 1 158 ? 16.667 51.152 -19.534 1.00 9.59 155 GLY A N 1
ATOM 2480 C CA . GLY A 1 158 ? 16.423 52.282 -20.411 1.00 9.17 155 GLY A CA 1
ATOM 2481 C C . GLY A 1 158 ? 16.323 51.940 -21.877 1.00 9.83 155 GLY A C 1
ATOM 2482 O O . GLY A 1 158 ? 15.666 50.967 -22.270 1.00 10.38 155 GLY A O 1
ATOM 2486 N N . ASN A 1 159 ? 16.915 52.810 -22.678 1.00 9.94 156 ASN A N 1
ATOM 2487 C CA . ASN A 1 159 ? 16.877 52.762 -24.127 1.00 10.26 156 ASN A CA 1
ATOM 2488 C C . ASN A 1 159 ? 18.161 52.219 -24.733 1.00 11.17 156 ASN A C 1
ATOM 2489 O O . ASN A 1 159 ? 19.263 52.675 -24.399 1.00 12.28 156 ASN A O 1
ATOM 2500 N N . LYS A 1 160 ? 18.042 51.299 -25.685 1.00 10.80 157 LYS A N 1
ATOM 2501 C CA . LYS A 1 160 ? 19.231 50.809 -26.371 1.00 11.09 157 LYS A CA 1
ATOM 2502 C C . LYS A 1 160 ? 19.603 51.829 -27.440 1.00 11.95 157 LYS A C 1
ATOM 2503 O O . LYS A 1 160 ? 18.834 52.059 -28.372 1.00 15.54 157 LYS A O 1
ATOM 2522 N N . ILE A 1 161 ? 20.738 52.489 -27.278 1.00 11.99 158 ILE A N 1
ATOM 2523 C CA . ILE A 1 161 ? 21.104 53.578 -28.176 1.00 12.80 158 ILE A CA 1
ATOM 2524 C C . ILE A 1 161 ? 22.240 53.241 -29.158 1.00 16.08 158 ILE A C 1
ATOM 2525 O O . ILE A 1 161 ? 22.474 53.992 -30.116 1.00 17.44 158 ILE A O 1
ATOM 2541 N N . ASP A 1 162 ? 22.936 52.126 -28.952 1.00 14.04 159 ASP A N 1
ATOM 2542 C CA . ASP A 1 162 ? 24.001 51.714 -29.868 1.00 14.64 159 ASP A CA 1
ATOM 2543 C C . ASP A 1 162 ? 24.367 50.260 -29.634 1.00 14.65 159 ASP A C 1
ATOM 2544 O O . ASP A 1 162 ? 23.910 49.622 -28.674 1.00 12.66 159 ASP A O 1
ATOM 2553 N N . GLY A 1 163 ? 25.132 49.716 -30.567 1.00 15.60 160 GLY A N 1
ATOM 2554 C CA . GLY A 1 163 ? 25.617 48.357 -30.445 1.00 12.86 160 GLY A CA 1
ATOM 2555 C C . GLY A 1 163 ? 26.353 47.973 -31.714 1.00 17.49 160 GLY A C 1
ATOM 2556 O O . GLY A 1 163 ? 26.323 48.710 -32.716 1.00 15.53 160 GLY A O 1
ATOM 2560 N N . GLY A 1 164 ? 26.996 46.819 -31.677 1.00 14.23 161 GLY A N 1
ATOM 2561 C CA . GLY A 1 164 ? 27.735 46.352 -32.832 1.00 21.04 161 GLY A CA 1
ATOM 2562 C C . GLY A 1 164 ? 28.435 45.045 -32.577 1.00 16.57 161 GLY A C 1
ATOM 2563 O O . GLY A 1 164 ? 28.258 44.393 -31.533 1.00 12.72 161 GLY A O 1
ATOM 2567 N N . GLU A 1 165 ? 29.261 44.676 -33.544 1.00 17.00 162 GLU A N 1
ATOM 2568 C CA . GLU A 1 165 ? 29.939 43.402 -33.546 1.00 17.63 162 GLU A CA 1
ATOM 2569 C C . GLU A 1 165 ? 31.436 43.618 -33.552 1.00 20.40 162 GLU A C 1
ATOM 2570 O O . GLU A 1 165 ? 31.927 44.611 -34.114 1.00 21.72 162 GLU A O 1
ATOM 2582 N N . PHE A 1 166 ? 32.152 42.665 -32.970 1.00 22.54 163 PHE A N 1
ATOM 2583 C CA . PHE A 1 166 ? 33.610 42.559 -33.096 1.00 27.96 163 PHE A CA 1
ATOM 2584 C C . PHE A 1 166 ? 33.978 41.270 -33.882 1.00 32.21 163 PHE A C 1
ATOM 2585 O O . PHE A 1 166 ? 33.252 40.281 -33.825 1.00 28.49 163 PHE A O 1
ATOM 2602 N N . SER A 1 167 ? 35.100 41.269 -34.606 1.00 34.77 164 SER A N 1
ATOM 2603 C CA . SER A 1 167 ? 35.438 40.131 -35.485 1.00 39.07 164 SER A CA 1
ATOM 2604 C C . SER A 1 167 ? 35.817 38.837 -34.747 1.00 37.68 164 SER A C 1
ATOM 2605 O O . SER A 1 167 ? 35.862 37.773 -35.364 1.00 41.37 164 SER A O 1
ATOM 2613 N N . ASP A 1 168 ? 36.072 38.929 -33.440 1.00 33.10 165 ASP A N 1
ATOM 2614 C CA . ASP A 1 168 ? 36.429 37.766 -32.624 1.00 26.55 165 ASP A CA 1
ATOM 2615 C C . ASP A 1 168 ? 35.222 37.003 -32.060 1.00 30.86 165 ASP A C 1
ATOM 2616 O O . ASP A 1 168 ? 35.381 36.116 -31.232 1.00 34.30 165 ASP A O 1
ATOM 2625 N N . GLY A 1 169 ? 34.021 37.366 -32.485 1.00 22.51 166 GLY A N 1
ATOM 2626 C CA . GLY A 1 169 ? 32.827 36.676 -32.027 1.00 23.35 166 GLY A CA 1
ATOM 2627 C C . GLY A 1 169 ? 32.122 37.388 -30.888 1.00 17.96 166 GLY A C 1
ATOM 2628 O O . GLY A 1 169 ? 31.064 36.956 -30.461 1.00 20.46 166 GLY A O 1
ATOM 2632 N N . ARG A 1 170 ? 32.693 38.467 -30.401 1.00 18.60 167 ARG A N 1
ATOM 2633 C CA A ARG A 1 170 ? 32.038 39.239 -29.350 0.52 16.78 167 ARG A CA 1
ATOM 2634 C CA B ARG A 1 170 ? 32.055 39.275 -29.355 0.48 16.61 167 ARG A CA 1
ATOM 2635 C C . ARG A 1 170 ? 31.099 40.275 -29.973 1.00 18.98 167 ARG A C 1
ATOM 2636 O O . ARG A 1 170 ? 31.212 40.610 -31.162 1.00 16.92 167 ARG A O 1
ATOM 2677 N N . HIS A 1 171 ? 30.133 40.737 -29.188 1.00 13.22 168 HIS A N 1
ATOM 2678 C CA . HIS A 1 171 ? 29.303 41.857 -29.597 1.00 11.48 168 HIS A CA 1
ATOM 2679 C C . HIS A 1 171 ? 29.080 42.742 -28.390 1.00 13.39 168 HIS A C 1
ATOM 2680 O O . HIS A 1 171 ? 29.465 42.383 -27.251 1.00 12.53 168 HIS A O 1
ATOM 2694 N N . TRP A 1 172 ? 28.496 43.912 -28.654 1.00 11.57 169 TRP A N 1
ATOM 2695 C CA . TRP A 1 172 ? 28.268 44.884 -27.599 1.00 11.88 169 TRP A CA 1
ATOM 2696 C C . TRP A 1 172 ? 26.979 45.667 -27.808 1.00 13.79 169 TRP A C 1
ATOM 2697 O O . TRP A 1 172 ? 26.440 45.784 -28.925 1.00 13.42 169 TRP A O 1
ATOM 2718 N N . VAL A 1 173 ? 26.499 46.206 -26.695 1.00 9.62 170 VAL A N 1
ATOM 2719 C CA A VAL A 1 173 ? 25.328 47.069 -26.669 0.80 10.12 170 VAL A CA 1
ATOM 2720 C CA B VAL A 1 173 ? 25.316 47.058 -26.666 0.20 11.08 170 VAL A CA 1
ATOM 2721 C C . VAL A 1 173 ? 25.559 48.236 -25.715 1.00 12.32 170 VAL A C 1
ATOM 2722 O O . VAL A 1 173 ? 26.408 48.141 -24.806 1.00 12.87 170 VAL A O 1
ATOM 2747 N N . LYS A 1 174 ? 24.829 49.329 -25.924 1.00 11.57 171 LYS A N 1
ATOM 2748 C CA . LYS A 1 174 ? 24.887 50.478 -25.044 1.00 9.68 171 LYS A CA 1
ATOM 2749 C C . LYS A 1 174 ? 23.466 50.931 -24.741 1.00 10.56 171 LYS A C 1
ATOM 2750 O O . LYS A 1 174 ? 22.645 51.138 -25.647 1.00 10.03 171 LYS A O 1
ATOM 2769 N N . TRP A 1 175 ? 23.181 50.993 -23.438 1.00 9.09 172 TRP A N 1
ATOM 2770 C CA . TRP A 1 175 ? 21.873 51.339 -22.900 1.00 9.12 172 TRP A CA 1
ATOM 2771 C C . TRP A 1 175 ? 21.938 52.666 -22.169 1.00 11.14 172 TRP A C 1
ATOM 2772 O O . TRP A 1 175 ? 22.801 52.838 -21.313 1.00 12.20 172 TRP A O 1
ATOM 2793 N N . GLU A 1 176 ? 21.038 53.586 -22.493 1.00 9.96 173 GLU A N 1
ATOM 2794 C CA . GLU A 1 176 ? 20.948 54.866 -21.806 1.00 11.24 173 GLU A CA 1
ATOM 2795 C C . GLU A 1 176 ? 19.620 54.969 -21.066 1.00 12.54 173 GLU A C 1
ATOM 2796 O O . GLU A 1 176 ? 18.550 54.888 -21.684 1.00 10.47 173 GLU A O 1
ATOM 2808 N N . ASP A 1 177 ? 19.669 55.183 -19.754 1.00 10.71 174 ASP A N 1
ATOM 2809 C CA . ASP A 1 177 ? 18.454 55.396 -18.976 1.00 10.32 174 ASP A CA 1
ATOM 2810 C C . ASP A 1 177 ? 18.411 56.881 -18.608 1.00 11.09 174 ASP A C 1
ATOM 2811 O O . ASP A 1 177 ? 19.187 57.359 -17.787 1.00 11.47 174 ASP A O 1
ATOM 2820 N N . PRO A 1 178 ? 17.515 57.629 -19.248 1.00 11.29 175 PRO A N 1
ATOM 2821 C CA . PRO A 1 178 ? 17.587 59.087 -19.101 1.00 11.97 175 PRO A CA 1
ATOM 2822 C C . PRO A 1 178 ? 17.052 59.629 -17.787 1.00 13.58 175 PRO A C 1
ATOM 2823 O O . PRO A 1 178 ? 17.238 60.830 -17.506 1.00 15.66 175 PRO A O 1
ATOM 2834 N N A PHE A 1 179 ? 16.358 58.784 -17.026 0.43 10.18 176 PHE A N 1
ATOM 2835 N N B PHE A 1 179 ? 16.377 58.805 -16.986 0.57 10.80 176 PHE A N 1
ATOM 2836 C CA A PHE A 1 179 ? 15.855 59.158 -15.704 0.43 12.58 176 PHE A CA 1
ATOM 2837 C CA B PHE A 1 179 ? 15.864 59.298 -15.701 0.57 10.55 176 PHE A CA 1
ATOM 2838 C C A PHE A 1 179 ? 16.956 58.990 -14.650 0.43 11.24 176 PHE A C 1
ATOM 2839 C C B PHE A 1 179 ? 16.827 58.989 -14.568 0.57 11.64 176 PHE A C 1
ATOM 2840 O O A PHE A 1 179 ? 17.528 57.901 -14.533 0.43 11.34 176 PHE A O 1
ATOM 2841 O O B PHE A 1 179 ? 17.169 57.829 -14.318 0.57 11.23 176 PHE A O 1
ATOM 2874 N N . SER A 1 180 ? 17.255 60.039 -13.877 1.00 11.85 177 SER A N 1
ATOM 2875 C CA . SER A 1 180 ? 18.209 59.889 -12.772 1.00 11.39 177 SER A CA 1
ATOM 2876 C C . SER A 1 180 ? 17.646 58.941 -11.744 1.00 14.28 177 SER A C 1
ATOM 2877 O O . SER A 1 180 ? 16.465 59.009 -11.412 1.00 16.17 177 SER A O 1
ATOM 2886 N N . LYS A 1 181 ? 18.472 58.012 -11.283 1.00 11.66 178 LYS A N 1
ATOM 2887 C CA . LYS A 1 181 ? 17.998 56.986 -10.391 1.00 11.12 178 LYS A CA 1
ATOM 2888 C C . LYS A 1 181 ? 19.051 56.640 -9.339 1.00 11.34 178 LYS A C 1
ATOM 2889 O O . LYS A 1 181 ? 20.260 56.806 -9.559 1.00 10.88 178 LYS A O 1
ATOM 2908 N N . PRO A 1 182 ? 18.583 56.123 -8.204 1.00 9.89 179 PRO A N 1
ATOM 2909 C CA . PRO A 1 182 ? 19.472 55.500 -7.231 1.00 8.91 179 PRO A CA 1
ATOM 2910 C C . PRO A 1 182 ? 20.031 54.186 -7.737 1.00 11.91 179 PRO A C 1
ATOM 2911 O O . PRO A 1 182 ? 19.412 53.495 -8.560 1.00 9.91 179 PRO A O 1
ATOM 2922 N N . SER A 1 183 ? 21.187 53.822 -7.194 1.00 10.63 180 SER A N 1
ATOM 2923 C CA . SER A 1 183 ? 21.880 52.627 -7.635 1.00 8.70 180 SER A CA 1
ATOM 2924 C C . SER A 1 183 ? 21.069 51.349 -7.416 1.00 9.58 180 SER A C 1
ATOM 2925 O O . SER A 1 183 ? 21.277 50.360 -8.139 1.00 10.52 180 SER A O 1
ATOM 2933 N N . TYR A 1 184 ? 20.154 51.328 -6.432 1.00 9.20 181 TYR A N 1
ATOM 2934 C CA . TYR A 1 184 ? 19.436 50.063 -6.180 1.00 9.01 181 TYR A CA 1
ATOM 2935 C C . TYR A 1 184 ? 18.524 49.665 -7.351 1.00 10.27 181 TYR A C 1
ATOM 2936 O O . TYR A 1 184 ? 18.076 48.524 -7.409 1.00 8.94 181 TYR A O 1
ATOM 2954 N N . LEU A 1 185 ? 18.244 50.595 -8.273 1.00 8.12 182 LEU A N 1
ATOM 2955 C CA . LEU A 1 185 ? 17.397 50.293 -9.440 1.00 7.83 182 LEU A CA 1
ATOM 2956 C C . LEU A 1 185 ? 18.177 49.916 -10.704 1.00 8.71 182 LEU A C 1
ATOM 2957 O O . LEU A 1 185 ? 17.581 49.692 -11.775 1.00 7.46 182 LEU A O 1
ATOM 2973 N N . PHE A 1 186 ? 19.498 49.831 -10.589 1.00 8.88 183 PHE A N 1
ATOM 2974 C CA . PHE A 1 186 ? 20.308 49.329 -11.680 1.00 7.71 183 PHE A CA 1
ATOM 2975 C C . PHE A 1 186 ? 20.029 47.838 -11.936 1.00 6.84 183 PHE A C 1
ATOM 2976 O O . PHE A 1 186 ? 19.917 47.054 -10.997 1.00 8.50 183 PHE A O 1
ATOM 2993 N N . ALA A 1 187 ? 19.964 47.468 -13.206 1.00 8.04 184 ALA A N 1
ATOM 2994 C CA . ALA A 1 187 ? 19.974 46.053 -13.571 1.00 8.88 184 ALA A CA 1
ATOM 2995 C C . ALA A 1 187 ? 20.771 45.770 -14.845 1.00 8.43 184 ALA A C 1
ATOM 2996 O O . ALA A 1 187 ? 20.876 46.600 -15.763 1.00 8.56 184 ALA A O 1
ATOM 3003 N N . LEU A 1 188 ? 21.259 44.541 -14.899 1.00 6.73 185 LEU A N 1
ATOM 3004 C CA . LEU A 1 188 ? 21.898 43.996 -16.097 1.00 6.94 185 LEU A CA 1
ATOM 3005 C C . LEU A 1 188 ? 21.527 42.558 -16.236 1.00 9.26 185 LEU A C 1
ATOM 3006 O O . LEU A 1 188 ? 21.483 41.817 -15.234 1.00 9.25 185 LEU A O 1
ATOM 3022 N N . VAL A 1 189 ? 21.259 42.139 -17.470 1.00 8.22 186 VAL A N 1
ATOM 3023 C CA . VAL A 1 189 ? 21.075 40.732 -17.801 1.00 8.19 186 VAL A CA 1
ATOM 3024 C C . VAL A 1 189 ? 21.907 40.395 -19.030 1.00 7.68 186 VAL A C 1
ATOM 3025 O O . VAL A 1 189 ? 21.889 41.160 -19.997 1.00 9.33 186 VAL A O 1
ATOM 3038 N N . ALA A 1 190 ? 22.595 39.250 -18.995 1.00 8.94 187 ALA A N 1
ATOM 3039 C CA . ALA A 1 190 ? 23.332 38.771 -20.166 1.00 7.32 187 ALA A CA 1
ATOM 3040 C C . ALA A 1 190 ? 23.010 37.301 -20.292 1.00 9.06 187 ALA A C 1
ATOM 3041 O O . ALA A 1 190 ? 23.202 36.540 -19.334 1.00 11.32 187 ALA A O 1
ATOM 3048 N N . GLY A 1 191 ? 22.503 36.864 -21.429 1.00 10.15 188 GLY A N 1
ATOM 3049 C CA . GLY A 1 191 ? 22.158 35.449 -21.503 1.00 13.95 188 GLY A CA 1
ATOM 3050 C C . GLY A 1 191 ? 21.718 34.987 -22.861 1.00 11.33 188 GLY A C 1
ATOM 3051 O O . GLY A 1 191 ? 21.615 35.780 -23.795 1.00 12.78 188 GLY A O 1
ATOM 3055 N N . ASP A 1 192 ? 21.481 33.681 -22.929 1.00 11.57 189 ASP A N 1
ATOM 3056 C CA . ASP A 1 192 ? 20.808 33.056 -24.048 1.00 10.89 189 ASP A CA 1
ATOM 3057 C C . ASP A 1 192 ? 19.376 32.870 -23.572 1.00 14.72 189 ASP A C 1
ATOM 3058 O O . ASP A 1 192 ? 19.080 31.908 -22.836 1.00 16.65 189 ASP A O 1
ATOM 3067 N N . LEU A 1 193 ? 18.511 33.847 -23.876 1.00 10.88 190 LEU A N 1
ATOM 3068 C CA . LEU A 1 193 ? 17.111 33.846 -23.440 1.00 10.57 190 LEU A CA 1
ATOM 3069 C C . LEU A 1 193 ? 16.176 34.011 -24.647 1.00 11.88 190 LEU A C 1
ATOM 3070 O O . LEU A 1 193 ? 16.542 34.647 -25.633 1.00 15.48 190 LEU A O 1
ATOM 3086 N N . ALA A 1 194 ? 14.981 33.443 -24.551 1.00 10.36 191 ALA A N 1
ATOM 3087 C CA . ALA A 1 194 ? 13.928 33.604 -25.536 1.00 9.08 191 ALA A CA 1
ATOM 3088 C C . ALA A 1 194 ? 13.111 34.854 -25.190 1.00 10.69 191 ALA A C 1
ATOM 3089 O O . ALA A 1 194 ? 13.017 35.236 -24.041 1.00 13.12 191 ALA A O 1
ATOM 3096 N N . VAL A 1 195 ? 12.544 35.498 -26.186 1.00 12.38 192 VAL A N 1
ATOM 3097 C CA . VAL A 1 195 ? 11.737 36.691 -25.949 1.00 10.61 192 VAL A CA 1
ATOM 3098 C C . VAL A 1 195 ? 10.290 36.492 -26.418 1.00 11.77 192 VAL A C 1
ATOM 3099 O O . VAL A 1 195 ? 10.008 35.831 -27.449 1.00 12.30 192 VAL A O 1
ATOM 3112 N N . THR A 1 196 ? 9.362 37.048 -25.631 1.00 10.11 193 THR A N 1
ATOM 3113 C CA . THR A 1 196 ? 7.963 37.132 -25.976 1.00 7.80 193 THR A CA 1
ATOM 3114 C C . THR A 1 196 ? 7.645 38.617 -26.084 1.00 12.76 193 THR A C 1
ATOM 3115 O O . THR A 1 196 ? 7.920 39.365 -25.137 1.00 11.21 193 THR A O 1
ATOM 3126 N N . GLU A 1 197 ? 7.106 39.034 -27.223 1.00 11.44 194 GLU A N 1
ATOM 3127 C CA . GLU A 1 197 ? 6.896 40.446 -27.534 1.00 11.44 194 GLU A CA 1
ATOM 3128 C C . GLU A 1 197 ? 5.436 40.790 -27.559 1.00 10.62 194 GLU A C 1
ATOM 3129 O O . GLU A 1 197 ? 4.599 39.992 -28.022 1.00 13.25 194 GLU A O 1
ATOM 3141 N N . ASP A 1 198 ? 5.116 41.980 -27.076 1.00 8.56 195 ASP A N 1
ATOM 3142 C CA . ASP A 1 198 ? 3.768 42.489 -27.115 1.00 7.85 195 ASP A CA 1
ATOM 3143 C C . ASP A 1 198 ? 3.870 44.004 -27.045 1.00 10.50 195 ASP A C 1
ATOM 3144 O O . ASP A 1 198 ? 4.973 44.562 -27.187 1.00 9.63 195 ASP A O 1
ATOM 3153 N N . TYR A 1 199 ? 2.750 44.679 -26.863 1.00 10.09 196 TYR A N 1
ATOM 3154 C CA . TYR A 1 199 ? 2.805 46.130 -26.666 1.00 7.92 196 TYR A CA 1
ATOM 3155 C C . TYR A 1 199 ? 1.567 46.654 -25.989 1.00 12.61 196 TYR A C 1
ATOM 3156 O O . TYR A 1 199 ? 0.525 45.971 -25.968 1.00 10.64 196 TYR A O 1
ATOM 3174 N N . PHE A 1 200 ? 1.671 47.886 -25.479 1.00 9.24 197 PHE A N 1
ATOM 3175 C CA . PHE A 1 200 ? 0.571 48.601 -24.860 1.00 9.08 197 PHE A CA 1
ATOM 3176 C C . PHE A 1 200 ? 0.625 50.010 -25.412 1.00 13.45 197 PHE A C 1
ATOM 3177 O O . PHE A 1 200 ? 1.721 50.551 -25.554 1.00 16.74 197 PHE A O 1
ATOM 3194 N N . THR A 1 201 ? -0.524 50.624 -25.697 1.00 11.86 198 THR A N 1
ATOM 3195 C CA . THR A 1 201 ? -0.543 52.025 -26.109 1.00 12.22 198 THR A CA 1
ATOM 3196 C C . THR A 1 201 ? -1.087 52.876 -24.971 1.00 13.57 198 THR A C 1
ATOM 3197 O O . THR A 1 201 ? -2.207 52.661 -24.499 1.00 12.53 198 THR A O 1
ATOM 3208 N N . THR A 1 202 ? -0.296 53.857 -24.558 1.00 11.41 199 THR A N 1
ATOM 3209 C CA . THR A 1 202 ? -0.660 54.685 -23.431 1.00 12.53 199 THR A CA 1
ATOM 3210 C C . THR A 1 202 ? -1.828 55.587 -23.806 1.00 14.66 199 THR A C 1
ATOM 3211 O O . THR A 1 202 ? -2.201 55.721 -24.995 1.00 14.60 199 THR A O 1
ATOM 3239 N N . SER A 1 204 ? -1.910 58.598 -23.940 1.00 15.12 201 SER A N 1
ATOM 3240 C CA A SER A 1 204 ? -1.462 59.739 -24.745 0.35 18.19 201 SER A CA 1
ATOM 3241 C CA B SER A 1 204 ? -1.491 59.745 -24.752 0.65 17.56 201 SER A CA 1
ATOM 3242 C C . SER A 1 204 ? -1.173 59.318 -26.187 1.00 19.03 201 SER A C 1
ATOM 3243 O O . SER A 1 204 ? -0.842 60.155 -27.021 1.00 18.93 201 SER A O 1
ATOM 3258 N N . GLY A 1 205 ? -1.288 58.021 -26.478 1.00 14.49 202 GLY A N 1
ATOM 3259 C CA . GLY A 1 205 ? -1.129 57.517 -27.835 1.00 14.30 202 GLY A CA 1
ATOM 3260 C C . GLY A 1 205 ? 0.228 56.946 -28.180 1.00 14.85 202 GLY A C 1
ATOM 3261 O O . GLY A 1 205 ? 0.534 56.709 -29.352 1.00 16.99 202 GLY A O 1
ATOM 3265 N N . ARG A 1 206 ? 1.044 56.690 -27.167 1.00 14.61 203 ARG A N 1
ATOM 3266 C CA . ARG A 1 206 ? 2.392 56.178 -27.406 1.00 13.57 203 ARG A CA 1
ATOM 3267 C C . ARG A 1 206 ? 2.464 54.685 -27.154 1.00 10.29 203 ARG A C 1
ATOM 3268 O O . ARG A 1 206 ? 2.094 54.214 -26.097 1.00 12.41 203 ARG A O 1
ATOM 3289 N N . ASN A 1 207 ? 2.976 53.963 -28.143 1.00 9.62 204 ASN A N 1
ATOM 3290 C CA . ASN A 1 207 ? 3.204 52.541 -28.011 1.00 10.12 204 ASN A CA 1
ATOM 3291 C C . ASN A 1 207 ? 4.332 52.311 -27.028 1.00 13.63 204 ASN A C 1
ATOM 3292 O O . ASN A 1 207 ? 5.364 52.958 -27.100 1.00 12.07 204 ASN A O 1
ATOM 3303 N N . VAL A 1 208 ? 4.153 51.312 -26.178 1.00 11.66 205 VAL A N 1
ATOM 3304 C CA . VAL A 1 208 ? 5.225 50.762 -25.349 1.00 10.24 205 VAL A CA 1
ATOM 3305 C C . VAL A 1 208 ? 5.498 49.338 -25.772 1.00 10.07 205 VAL A C 1
ATOM 3306 O O . VAL A 1 208 ? 4.620 48.480 -25.686 1.00 10.87 205 VAL A O 1
ATOM 3319 N N . LYS A 1 209 ? 6.713 49.077 -26.227 1.00 10.42 206 LYS A N 1
ATOM 3320 C CA . LYS A 1 209 ? 7.107 47.721 -26.593 1.00 11.03 206 LYS A CA 1
ATOM 3321 C C . LYS A 1 209 ? 7.314 46.933 -25.300 1.00 10.57 206 LYS A C 1
ATOM 3322 O O . LYS A 1 209 ? 8.012 47.394 -24.390 1.00 10.92 206 LYS A O 1
ATOM 3341 N N . ILE A 1 210 ? 6.654 45.783 -25.193 1.00 9.25 207 ILE A N 1
ATOM 3342 C CA . ILE A 1 210 ? 6.781 44.874 -24.060 1.00 9.98 207 ILE A CA 1
ATOM 3343 C C . ILE A 1 210 ? 7.590 43.659 -24.486 1.00 9.88 207 ILE A C 1
ATOM 3344 O O . ILE A 1 210 ? 7.311 43.069 -25.543 1.00 9.59 207 ILE A O 1
ATOM 3360 N N . GLU A 1 211 ? 8.606 43.310 -23.698 1.00 8.74 208 GLU A N 1
ATOM 3361 C CA . GLU A 1 211 ? 9.457 42.148 -23.941 1.00 6.99 208 GLU A CA 1
ATOM 3362 C C . GLU A 1 211 ? 9.615 41.349 -22.654 1.00 9.82 208 GLU A C 1
ATOM 3363 O O . GLU A 1 211 ? 10.111 41.888 -21.666 1.00 8.82 208 GLU A O 1
ATOM 3375 N N . PHE A 1 212 ? 9.172 40.089 -22.662 1.00 8.96 209 PHE A N 1
ATOM 3376 C CA . PHE A 1 212 ? 9.438 39.152 -21.577 1.00 7.62 209 PHE A CA 1
ATOM 3377 C C . PHE A 1 212 ? 10.502 38.149 -22.018 1.00 11.75 209 PHE A C 1
ATOM 3378 O O . PHE A 1 212 ? 10.353 37.513 -23.072 1.00 12.24 209 PHE A O 1
ATOM 3395 N N . TYR A 1 213 ? 11.544 37.996 -21.199 1.00 8.30 210 TYR A N 1
ATOM 3396 C CA . TYR A 1 213 ? 12.643 37.086 -21.469 1.00 8.44 210 TYR A CA 1
ATOM 3397 C C . TYR A 1 213 ? 12.590 35.912 -20.514 1.00 10.36 210 TYR A C 1
ATOM 3398 O O . TYR A 1 213 ? 12.526 36.072 -19.286 1.00 9.40 210 TYR A O 1
ATOM 3416 N N . THR A 1 214 ? 12.606 34.716 -21.104 1.00 8.98 211 THR A N 1
ATOM 3417 C CA . THR A 1 214 ? 12.565 33.474 -20.339 1.00 8.52 211 THR A CA 1
ATOM 3418 C C . THR A 1 214 ? 13.497 32.464 -20.997 1.00 9.97 211 THR A C 1
ATOM 3419 O O . THR A 1 214 ? 14.004 32.721 -22.101 1.00 10.21 211 THR A O 1
ATOM 3430 N N . THR A 1 215 ? 13.679 31.299 -20.383 1.00 9.97 212 THR A N 1
ATOM 3431 C CA . THR A 1 215 ? 14.332 30.218 -21.119 1.00 10.80 212 THR A CA 1
ATOM 3432 C C . THR A 1 215 ? 13.423 29.842 -22.300 1.00 12.71 212 THR A C 1
ATOM 3433 O O . THR A 1 215 ? 12.206 30.071 -22.297 1.00 11.30 212 THR A O 1
ATOM 3444 N N . GLU A 1 216 ? 14.026 29.212 -23.297 1.00 13.52 213 GLU A N 1
ATOM 3445 C CA . GLU A 1 216 ? 13.292 28.713 -24.434 1.00 12.76 213 GLU A CA 1
ATOM 3446 C C . GLU A 1 216 ? 12.173 27.763 -23.982 1.00 14.04 213 GLU A C 1
ATOM 3447 O O . GLU A 1 216 ? 11.027 27.842 -24.432 1.00 14.83 213 GLU A O 1
ATOM 3459 N N . ALA A 1 217 ? 12.478 26.892 -23.036 1.00 14.77 214 ALA A N 1
ATOM 3460 C CA . ALA A 1 217 ? 11.468 25.927 -22.573 1.00 16.80 214 ALA A CA 1
ATOM 3461 C C . ALA A 1 217 ? 10.342 26.568 -21.782 1.00 17.33 214 ALA A C 1
ATOM 3462 O O . ALA A 1 217 ? 9.221 26.075 -21.804 1.00 17.28 214 ALA A O 1
ATOM 3469 N N . ASP A 1 218 ? 10.640 27.666 -21.087 1.00 16.27 215 ASP A N 1
ATOM 3470 C CA . ASP A 1 218 ? 9.663 28.361 -20.248 1.00 17.26 215 ASP A CA 1
ATOM 3471 C C . ASP A 1 218 ? 8.736 29.327 -21.029 1.00 15.03 215 ASP A C 1
ATOM 3472 O O . ASP A 1 218 ? 7.726 29.772 -20.507 1.00 12.60 215 ASP A O 1
ATOM 3481 N N . LYS A 1 219 ? 9.071 29.667 -22.263 1.00 13.04 216 LYS A N 1
ATOM 3482 C CA . LYS A 1 219 ? 8.335 30.707 -22.986 1.00 11.18 216 LYS A CA 1
ATOM 3483 C C . LYS A 1 219 ? 6.834 30.438 -23.093 1.00 12.12 216 LYS A C 1
ATOM 3484 O O . LYS A 1 219 ? 6.032 31.365 -22.959 1.00 12.65 216 LYS A O 1
ATOM 3503 N N . PRO A 1 220 ? 6.437 29.177 -23.313 1.00 9.72 217 PRO A N 1
ATOM 3504 C CA . PRO A 1 220 ? 4.992 28.915 -23.432 1.00 14.48 217 PRO A CA 1
ATOM 3505 C C . PRO A 1 220 ? 4.189 29.185 -22.169 1.00 14.19 217 PRO A C 1
ATOM 3506 O O . PRO A 1 220 ? 2.947 29.224 -22.249 1.00 14.36 217 PRO A O 1
ATOM 3517 N N . LYS A 1 221 ? 4.868 29.438 -21.041 1.00 13.03 218 LYS A N 1
ATOM 3518 C CA . LYS A 1 221 ? 4.183 29.703 -19.771 1.00 12.38 218 LYS A CA 1
ATOM 3519 C C . LYS A 1 221 ? 4.124 31.191 -19.376 1.00 12.09 218 LYS A C 1
ATOM 3520 O O . LYS A 1 221 ? 3.682 31.511 -18.288 1.00 11.88 218 LYS A O 1
ATOM 3539 N N . VAL A 1 222 ? 4.528 32.111 -20.249 1.00 12.04 219 VAL A N 1
ATOM 3540 C CA . VAL A 1 222 ? 4.641 33.529 -19.857 1.00 9.44 219 VAL A CA 1
ATOM 3541 C C . VAL A 1 222 ? 3.439 34.372 -20.268 1.00 8.63 219 VAL A C 1
ATOM 3542 O O . VAL A 1 222 ? 3.321 35.553 -19.897 1.00 10.97 219 VAL A O 1
ATOM 3555 N N . GLY A 1 223 ? 2.487 33.795 -20.998 1.00 10.47 220 GLY A N 1
ATOM 3556 C CA . GLY A 1 223 ? 1.424 34.602 -21.566 1.00 13.78 220 GLY A CA 1
ATOM 3557 C C . GLY A 1 223 ? 0.489 35.274 -20.576 1.00 12.97 220 GLY A C 1
ATOM 3558 O O . GLY A 1 223 ? 0.051 36.421 -20.787 1.00 10.23 220 GLY A O 1
ATOM 3562 N N . PHE A 1 224 ? 0.197 34.612 -19.472 1.00 11.92 221 PHE A N 1
ATOM 3563 C CA . PHE A 1 224 ? -0.676 35.218 -18.477 1.00 11.26 221 PHE A CA 1
ATOM 3564 C C . PHE A 1 224 ? -0.006 36.446 -17.819 1.00 9.59 221 PHE A C 1
ATOM 3565 O O . PHE A 1 224 ? -0.660 37.446 -17.558 1.00 10.82 221 PHE A O 1
ATOM 3582 N N . ALA A 1 225 ? 1.298 36.378 -17.608 1.00 9.61 222 ALA A N 1
ATOM 3583 C CA . ALA A 1 225 ? 2.049 37.516 -17.070 1.00 10.78 222 ALA A CA 1
ATOM 3584 C C . ALA A 1 225 ? 1.985 38.701 -18.012 1.00 10.16 222 ALA A C 1
ATOM 3585 O O . ALA A 1 225 ? 1.842 39.851 -17.550 1.00 11.11 222 ALA A O 1
ATOM 3592 N N . VAL A 1 226 ? 2.133 38.456 -19.317 1.00 10.86 223 VAL A N 1
ATOM 3593 C CA . VAL A 1 226 ? 2.058 39.556 -20.280 1.00 8.39 223 VAL A CA 1
ATOM 3594 C C . VAL A 1 226 ? 0.686 40.201 -20.233 1.00 10.46 223 VAL A C 1
ATOM 3595 O O . VAL A 1 226 ? 0.558 41.432 -20.197 1.00 10.36 223 VAL A O 1
ATOM 3608 N N . GLU A 1 227 ? -0.370 39.396 -20.233 1.00 10.22 224 GLU A N 1
ATOM 3609 C CA . GLU A 1 227 ? -1.722 39.943 -20.141 1.00 11.94 224 GLU A CA 1
ATOM 3610 C C . GLU A 1 227 ? -1.917 40.730 -18.851 1.00 12.05 224 GLU A C 1
ATOM 3611 O O . GLU A 1 227 ? -2.545 41.779 -18.850 1.00 11.99 224 GLU A O 1
ATOM 3623 N N . SER A 1 228 ? -1.361 40.215 -17.764 1.00 10.08 225 SER A N 1
ATOM 3624 C CA . SER A 1 228 ? -1.482 40.887 -16.472 1.00 12.27 225 SER A CA 1
ATOM 3625 C C . SER A 1 228 ? -0.797 42.255 -16.484 1.00 11.28 225 SER A C 1
ATOM 3626 O O . SER A 1 228 ? -1.311 43.223 -15.924 1.00 9.89 225 SER A O 1
ATOM 3634 N N . LEU A 1 229 ? 0.358 42.338 -17.124 1.00 10.03 226 LEU A N 1
ATOM 3635 C CA . LEU A 1 229 ? 1.054 43.626 -17.248 1.00 9.07 226 LEU A CA 1
ATOM 3636 C C . LEU A 1 229 ? 0.205 44.640 -17.982 1.00 8.60 226 LEU A C 1
ATOM 3637 O O . LEU A 1 229 ? 0.053 45.783 -17.544 1.00 11.22 226 LEU A O 1
ATOM 3653 N N . LYS A 1 230 ? -0.351 44.233 -19.124 1.00 11.57 227 LYS A N 1
ATOM 3654 C CA . LYS A 1 230 ? -1.200 45.135 -19.901 1.00 11.42 227 LYS A CA 1
ATOM 3655 C C . LYS A 1 230 ? -2.412 45.578 -19.079 1.00 10.82 227 LYS A C 1
ATOM 3656 O O . LYS A 1 230 ? -2.817 46.758 -19.126 1.00 11.76 227 LYS A O 1
ATOM 3675 N N . ASN A 1 231 ? -2.976 44.661 -18.299 1.00 10.91 228 ASN A N 1
ATOM 3676 C CA . ASN A 1 231 ? -4.057 45.033 -17.370 1.00 11.00 228 ASN A CA 1
ATOM 3677 C C . ASN A 1 231 ? -3.591 46.041 -16.322 1.00 11.04 228 ASN A C 1
ATOM 3678 O O . ASN A 1 231 ? -4.310 46.997 -16.003 1.00 11.48 228 ASN A O 1
ATOM 3689 N N . ALA A 1 232 ? -2.402 45.818 -15.766 1.00 12.51 229 ALA A N 1
ATOM 3690 C CA . ALA A 1 232 ? -1.866 46.722 -14.744 1.00 9.24 229 ALA A CA 1
ATOM 3691 C C . ALA A 1 232 ? -1.558 48.129 -15.333 1.00 7.54 229 ALA A C 1
ATOM 3692 O O . ALA A 1 232 ? -1.799 49.147 -14.687 1.00 9.88 229 ALA A O 1
ATOM 3716 N N . LYS A 1 234 ? -3.062 49.543 -17.897 1.00 10.25 231 LYS A N 1
ATOM 3717 C CA . LYS A 1 234 ? -4.344 50.228 -18.123 1.00 10.25 231 LYS A CA 1
ATOM 3718 C C . LYS A 1 234 ? -4.944 50.696 -16.800 1.00 13.73 231 LYS A C 1
ATOM 3719 O O . LYS A 1 234 ? -5.458 51.800 -16.707 1.00 13.78 231 LYS A O 1
ATOM 3738 N N . TRP A 1 235 ? -4.869 49.858 -15.769 1.00 12.11 232 TRP A N 1
ATOM 3739 C CA . TRP A 1 235 ? -5.428 50.209 -14.480 1.00 10.17 232 TRP A CA 1
ATOM 3740 C C . TRP A 1 235 ? -4.748 51.424 -13.838 1.00 12.31 232 TRP A C 1
ATOM 3741 O O . TRP A 1 235 ? -5.424 52.296 -13.241 1.00 12.05 232 TRP A O 1
ATOM 3762 N N . ASP A 1 236 ? -3.424 51.508 -13.922 1.00 13.28 233 ASP A N 1
ATOM 3763 C CA . ASP A 1 236 ? -2.764 52.652 -13.309 1.00 10.05 233 ASP A CA 1
ATOM 3764 C C . ASP A 1 236 ? -3.227 53.931 -14.020 1.00 11.69 233 ASP A C 1
ATOM 3765 O O . ASP A 1 236 ? -3.315 55.006 -13.400 1.00 11.39 233 ASP A O 1
ATOM 3774 N N . GLU A 1 237 ? -3.542 53.835 -15.324 1.00 11.73 234 GLU A N 1
ATOM 3775 C CA . GLU A 1 237 ? -4.066 55.001 -16.031 1.00 11.98 234 GLU A CA 1
ATOM 3776 C C . GLU A 1 237 ? -5.477 55.336 -15.553 1.00 11.33 234 GLU A C 1
ATOM 3777 O O . GLU A 1 237 ? -5.808 56.499 -15.284 1.00 13.32 234 GLU A O 1
ATOM 3789 N N . THR A 1 238 ? -6.344 54.344 -15.488 1.00 13.80 235 THR A N 1
ATOM 3790 C CA . THR A 1 238 ? -7.751 54.653 -15.192 1.00 13.16 235 THR A CA 1
ATOM 3791 C C . THR A 1 238 ? -8.000 54.966 -13.707 1.00 14.01 235 THR A C 1
ATOM 3792 O O . THR A 1 238 ? -8.821 55.825 -13.384 1.00 17.45 235 THR A O 1
ATOM 3803 N N . ARG A 1 239 ? -7.288 54.301 -12.804 1.00 13.22 236 ARG A N 1
ATOM 3804 C CA . ARG A 1 239 ? -7.513 54.492 -11.369 1.00 14.20 236 ARG A CA 1
ATOM 3805 C C . ARG A 1 239 ? -6.653 55.629 -10.802 1.00 16.97 236 ARG A C 1
ATOM 3806 O O . ARG A 1 239 ? -7.145 56.434 -10.013 1.00 16.56 236 ARG A O 1
ATOM 3827 N N . PHE A 1 240 ? -5.386 55.734 -11.210 1.00 13.53 237 PHE A N 1
ATOM 3828 C CA . PHE A 1 240 ? -4.485 56.753 -10.655 1.00 13.21 237 PHE A CA 1
ATOM 3829 C C . PHE A 1 240 ? -4.075 57.855 -11.639 1.00 14.06 237 PHE A C 1
ATOM 3830 O O . PHE A 1 240 ? -3.369 58.775 -11.249 1.00 15.30 237 PHE A O 1
ATOM 3847 N N . GLY A 1 241 ? -4.459 57.767 -12.914 1.00 13.32 238 GLY A N 1
ATOM 3848 C CA . GLY A 1 241 ? -4.003 58.778 -13.851 1.00 12.54 238 GLY A CA 1
ATOM 3849 C C . GLY A 1 241 ? -2.515 58.709 -14.180 1.00 15.21 238 GLY A C 1
ATOM 3850 O O . GLY A 1 241 ? -1.961 59.690 -14.655 1.00 19.07 238 GLY A O 1
ATOM 3854 N N . LEU A 1 242 ? -1.892 57.538 -13.991 1.00 11.14 239 LEU A N 1
ATOM 3855 C CA . LEU A 1 242 ? -0.457 57.376 -14.174 1.00 10.15 239 LEU A CA 1
ATOM 3856 C C . LEU A 1 242 ? -0.107 56.630 -15.468 1.00 11.57 239 LEU A C 1
ATOM 3857 O O . LEU A 1 242 ? -0.592 55.528 -15.719 1.00 14.96 239 LEU A O 1
ATOM 3873 N N . GLU A 1 243 ? 0.754 57.245 -16.259 1.00 11.10 240 GLU A N 1
ATOM 3874 C CA . GLU A 1 243 ? 1.216 56.686 -17.523 1.00 12.75 240 GLU A CA 1
ATOM 3875 C C . GLU A 1 243 ? 2.665 56.261 -17.474 1.00 11.38 240 GLU A C 1
ATOM 3876 O O . GLU A 1 243 ? 3.484 56.898 -16.806 1.00 12.85 240 GLU A O 1
ATOM 3888 N N . TYR A 1 244 ? 2.991 55.206 -18.221 1.00 11.47 241 TYR A N 1
ATOM 3889 C CA . TYR A 1 244 ? 4.384 54.776 -18.335 1.00 13.03 241 TYR A CA 1
ATOM 3890 C C . TYR A 1 244 ? 5.192 55.851 -19.070 1.00 9.17 241 TYR A C 1
ATOM 3891 O O . TYR A 1 244 ? 4.618 56.662 -19.815 1.00 11.94 241 TYR A O 1
ATOM 3909 N N . ASP A 1 245 ? 6.525 55.801 -18.920 1.00 10.07 242 ASP A N 1
ATOM 3910 C CA . ASP A 1 245 ? 7.371 56.917 -19.334 1.00 10.71 242 ASP A CA 1
ATOM 3911 C C . ASP A 1 245 ? 8.565 56.572 -20.229 1.00 11.57 242 ASP A C 1
ATOM 3912 O O . ASP A 1 245 ? 9.405 57.423 -20.505 1.00 13.57 242 ASP A O 1
ATOM 3921 N N . LEU A 1 246 ? 8.592 55.340 -20.736 1.00 9.44 243 LEU A N 1
ATOM 3922 C CA . LEU A 1 246 ? 9.550 54.911 -21.751 1.00 9.13 243 LEU A CA 1
ATOM 3923 C C . LEU A 1 246 ? 8.799 54.166 -22.835 1.00 8.55 243 LEU A C 1
ATOM 3924 O O . LEU A 1 246 ? 7.643 53.748 -22.615 1.00 11.10 243 LEU A O 1
ATOM 3940 N N . ASP A 1 247 ? 9.427 53.983 -23.993 1.00 10.10 244 ASP A N 1
ATOM 3941 C CA . ASP A 1 247 ? 8.770 53.210 -25.054 1.00 10.76 244 ASP A CA 1
ATOM 3942 C C . ASP A 1 247 ? 9.132 51.708 -25.025 1.00 10.29 244 ASP A C 1
ATOM 3943 O O . ASP A 1 247 ? 8.850 50.970 -25.982 1.00 9.81 244 ASP A O 1
ATOM 3952 N N . ILE A 1 248 ? 9.735 51.261 -23.916 1.00 7.21 245 ILE A N 1
ATOM 3953 C CA . ILE A 1 248 ? 10.200 49.885 -23.744 1.00 8.33 245 ILE A CA 1
ATOM 3954 C C . ILE A 1 248 ? 9.993 49.485 -22.294 1.00 9.44 245 ILE A C 1
ATOM 3955 O O . ILE A 1 248 ? 10.308 50.255 -21.375 1.00 10.81 245 ILE A O 1
ATOM 3971 N N . PHE A 1 249 ? 9.453 48.283 -22.083 1.00 7.52 246 PHE A N 1
ATOM 3972 C CA . PHE A 1 249 ? 9.307 47.726 -20.745 1.00 8.29 246 PHE A CA 1
ATOM 3973 C C . PHE A 1 249 ? 9.697 46.264 -20.858 1.00 9.44 246 PHE A C 1
ATOM 3974 O O . PHE A 1 249 ? 9.073 45.533 -21.595 1.00 8.88 246 PHE A O 1
ATOM 4008 N N . VAL A 1 251 ? 10.792 42.555 -18.927 1.00 6.95 248 VAL A N 1
ATOM 4009 C CA . VAL A 1 251 ? 10.686 41.680 -17.769 1.00 7.60 248 VAL A CA 1
ATOM 4010 C C . VAL A 1 251 ? 11.507 40.417 -18.053 1.00 9.79 248 VAL A C 1
ATOM 4011 O O . VAL A 1 251 ? 11.393 39.817 -19.137 1.00 10.61 248 VAL A O 1
ATOM 4024 N N . VAL A 1 252 ? 12.330 40.027 -17.097 1.00 8.25 249 VAL A N 1
ATOM 4025 C CA . VAL A 1 252 ? 13.218 38.886 -17.220 1.00 6.38 249 VAL A CA 1
ATOM 4026 C C . VAL A 1 252 ? 12.938 37.913 -16.077 1.00 7.13 249 VAL A C 1
ATOM 4027 O O . VAL A 1 252 ? 12.940 38.286 -14.895 1.00 9.14 249 VAL A O 1
ATOM 4040 N N . ALA A 1 253 ? 12.694 36.666 -16.426 1.00 6.72 250 ALA A N 1
ATOM 4041 C CA . ALA A 1 253 ? 12.487 35.614 -15.440 1.00 8.54 250 ALA A CA 1
ATOM 4042 C C . ALA A 1 253 ? 13.811 34.966 -15.035 1.00 10.90 250 ALA A C 1
ATOM 4043 O O . ALA A 1 253 ? 14.685 34.695 -15.886 1.00 10.00 250 ALA A O 1
ATOM 4050 N N . VAL A 1 254 ? 13.958 34.671 -13.753 1.00 7.99 251 VAL A N 1
ATOM 4051 C CA . VAL A 1 254 ? 15.169 34.010 -13.257 1.00 10.46 251 VAL A CA 1
ATOM 4052 C C . VAL A 1 254 ? 14.798 32.996 -12.163 1.00 8.82 251 VAL A C 1
ATOM 4053 O O . VAL A 1 254 ? 13.984 33.267 -11.291 1.00 10.68 251 VAL A O 1
ATOM 4066 N N . GLY A 1 255 ? 15.379 31.802 -12.241 1.00 12.08 252 GLY A N 1
ATOM 4067 C CA . GLY A 1 255 ? 14.983 30.723 -11.361 1.00 12.94 252 GLY A CA 1
ATOM 4068 C C . GLY A 1 255 ? 15.671 30.752 -9.996 1.00 15.50 252 GLY A C 1
ATOM 4069 O O . GLY A 1 255 ? 15.205 30.136 -9.030 1.00 17.61 252 GLY A O 1
ATOM 4073 N N . ASP A 1 256 ? 16.793 31.457 -9.927 1.00 10.19 253 ASP A N 1
ATOM 4074 C CA . ASP A 1 256 ? 17.515 31.659 -8.682 1.00 8.93 253 ASP A CA 1
ATOM 4075 C C . ASP A 1 256 ? 17.338 33.106 -8.249 1.00 12.48 253 ASP A C 1
ATOM 4076 O O . ASP A 1 256 ? 17.909 33.998 -8.859 1.00 9.94 253 ASP A O 1
ATOM 4085 N N . PHE A 1 257 ? 16.526 33.344 -7.227 1.00 8.86 254 PHE A N 1
ATOM 4086 C CA . PHE A 1 257 ? 16.186 34.707 -6.829 1.00 7.84 254 PHE A CA 1
ATOM 4087 C C . PHE A 1 257 ? 15.735 34.724 -5.372 1.00 10.31 254 PHE A C 1
ATOM 4088 O O . PHE A 1 257 ? 15.012 33.817 -4.943 1.00 11.12 254 PHE A O 1
ATOM 4105 N N . ASN A 1 258 ? 16.193 35.717 -4.617 1.00 9.61 255 ASN A N 1
ATOM 4106 C CA . ASN A 1 258 ? 15.952 35.765 -3.179 1.00 10.82 255 ASN A CA 1
ATOM 4107 C C . ASN A 1 258 ? 14.488 36.002 -2.830 1.00 15.64 255 ASN A C 1
ATOM 4108 O O . ASN A 1 258 ? 13.945 35.360 -1.931 1.00 18.86 255 ASN A O 1
ATOM 4127 N N . GLY A 1 260 ? 10.497 37.771 -4.552 1.00 10.15 257 GLY A N 1
ATOM 4128 C CA . GLY A 1 260 ? 9.536 37.540 -5.617 1.00 10.80 257 GLY A CA 1
ATOM 4129 C C . GLY A 1 260 ? 9.885 38.186 -6.946 1.00 8.85 257 GLY A C 1
ATOM 4130 O O . GLY A 1 260 ? 9.822 37.541 -7.993 1.00 9.73 257 GLY A O 1
ATOM 4134 N N . ALA A 1 261 ? 10.247 39.463 -6.905 1.00 9.32 258 ALA A N 1
ATOM 4135 C CA . ALA A 1 261 ? 10.514 40.226 -8.113 1.00 8.38 258 ALA A CA 1
ATOM 4136 C C . ALA A 1 261 ? 11.177 41.539 -7.730 1.00 9.60 258 ALA A C 1
ATOM 4137 O O . ALA A 1 261 ? 11.333 41.840 -6.544 1.00 9.35 258 ALA A O 1
ATOM 4161 N N . GLU A 1 263 ? 11.700 45.819 -9.186 1.00 8.01 260 GLU A N 1
ATOM 4162 C CA . GLU A 1 263 ? 11.186 46.860 -10.057 1.00 8.81 260 GLU A CA 1
ATOM 4163 C C . GLU A 1 263 ? 12.237 47.672 -10.806 1.00 8.30 260 GLU A C 1
ATOM 4164 O O . GLU A 1 263 ? 11.992 48.843 -11.112 1.00 9.75 260 GLU A O 1
ATOM 4176 N N . ASN A 1 264 ? 13.390 47.082 -11.149 1.00 8.36 261 ASN A N 1
ATOM 4177 C CA . ASN A 1 264 ? 14.439 47.897 -11.791 1.00 8.03 261 ASN A CA 1
ATOM 4178 C C . ASN A 1 264 ? 13.875 48.646 -12.991 1.00 9.39 261 ASN A C 1
ATOM 4179 O O . ASN A 1 264 ? 13.161 48.050 -13.808 1.00 9.77 261 ASN A O 1
ATOM 4190 N N . LYS A 1 265 ? 14.216 49.938 -13.109 1.00 8.36 262 LYS A N 1
ATOM 4191 C CA . LYS A 1 265 ? 13.581 50.822 -14.092 1.00 10.62 262 LYS A CA 1
ATOM 4192 C C . LYS A 1 265 ? 13.632 50.268 -15.504 1.00 8.18 262 LYS A C 1
ATOM 4193 O O . LYS A 1 265 ? 14.707 50.052 -16.062 1.00 9.76 262 LYS A O 1
ATOM 4212 N N . GLY A 1 266 ? 12.456 49.985 -16.056 1.00 10.17 263 GLY A N 1
ATOM 4213 C CA . GLY A 1 266 ? 12.353 49.462 -17.412 1.00 9.00 263 GLY A CA 1
ATOM 4214 C C . GLY A 1 266 ? 12.888 48.063 -17.674 1.00 7.61 263 GLY A C 1
ATOM 4215 O O . GLY A 1 266 ? 12.905 47.584 -18.832 1.00 9.96 263 GLY A O 1
ATOM 4219 N N . LEU A 1 267 ? 13.361 47.410 -16.621 1.00 7.24 264 LEU A N 1
ATOM 4220 C CA . LEU A 1 267 ? 13.984 46.095 -16.733 1.00 5.84 264 LEU A CA 1
ATOM 4221 C C . LEU A 1 267 ? 13.722 45.324 -15.455 1.00 8.51 264 LEU A C 1
ATOM 4222 O O . LEU A 1 267 ? 14.623 45.106 -14.647 1.00 8.54 264 LEU A O 1
ATOM 4238 N N . ASN A 1 268 ? 12.474 44.914 -15.258 1.00 8.59 265 ASN A N 1
ATOM 4239 C CA . ASN A 1 268 ? 12.100 44.216 -14.047 1.00 6.54 265 ASN A CA 1
ATOM 4240 C C . ASN A 1 268 ? 12.640 42.791 -14.104 1.00 9.22 265 ASN A C 1
ATOM 4241 O O . ASN A 1 268 ? 12.701 42.188 -15.174 1.00 11.63 265 ASN A O 1
ATOM 4252 N N . ILE A 1 269 ? 13.078 42.277 -12.960 1.00 9.82 266 ILE A N 1
ATOM 4253 C CA . ILE A 1 269 ? 13.585 40.915 -12.879 1.00 9.06 266 ILE A CA 1
ATOM 4254 C C . ILE A 1 269 ? 12.693 40.171 -11.891 1.00 8.17 266 ILE A C 1
ATOM 4255 O O . ILE A 1 269 ? 12.464 40.641 -10.793 1.00 9.52 266 ILE A O 1
ATOM 4271 N N . PHE A 1 270 ? 12.153 39.033 -12.333 1.00 8.72 267 PHE A N 1
ATOM 4272 C CA . PHE A 1 270 ? 11.140 38.259 -11.621 1.00 8.41 267 PHE A CA 1
ATOM 4273 C C . PHE A 1 270 ? 11.627 36.860 -11.281 1.00 7.63 267 PHE A C 1
ATOM 4274 O O . PHE A 1 270 ? 12.189 36.193 -12.110 1.00 8.08 267 PHE A O 1
ATOM 4291 N N . ASN A 1 271 ? 11.348 36.415 -10.073 1.00 6.71 268 ASN A N 1
ATOM 4292 C CA . ASN A 1 271 ? 11.356 34.977 -9.774 1.00 7.80 268 ASN A CA 1
ATOM 4293 C C . ASN A 1 271 ? 10.404 34.288 -10.757 1.00 8.29 268 ASN A C 1
ATOM 4294 O O . ASN A 1 271 ? 9.309 34.777 -10.990 1.00 8.53 268 ASN A O 1
ATOM 4305 N N . THR A 1 272 ? 10.837 33.166 -11.333 1.00 9.20 269 THR A N 1
ATOM 4306 C CA . THR A 1 272 ? 9.975 32.366 -12.190 1.00 7.77 269 THR A CA 1
ATOM 4307 C C . THR A 1 272 ? 8.613 32.114 -11.575 1.00 7.00 269 THR A C 1
ATOM 4308 O O . THR A 1 272 ? 7.613 32.081 -12.280 1.00 8.42 269 THR A O 1
ATOM 4319 N N . LYS A 1 273 ? 8.569 31.974 -10.255 1.00 7.25 270 LYS A N 1
ATOM 4320 C CA . LYS A 1 273 ? 7.323 31.658 -9.561 1.00 9.68 270 LYS A CA 1
ATOM 4321 C C . LYS A 1 273 ? 6.243 32.719 -9.832 1.00 10.54 270 LYS A C 1
ATOM 4322 O O . LYS A 1 273 ? 5.048 32.425 -9.799 1.00 11.78 270 LYS A O 1
ATOM 4341 N N . PHE A 1 274 ? 6.663 33.959 -10.063 1.00 9.07 271 PHE A N 1
ATOM 4342 C CA . PHE A 1 274 ? 5.722 35.053 -10.258 1.00 10.57 271 PHE A CA 1
ATOM 4343 C C . PHE A 1 274 ? 5.636 35.546 -11.691 1.00 10.42 271 PHE A C 1
ATOM 4344 O O . PHE A 1 274 ? 5.088 36.643 -11.963 1.00 11.37 271 PHE A O 1
ATOM 4361 N N . VAL A 1 275 ? 6.053 34.716 -12.637 1.00 10.20 272 VAL A N 1
ATOM 4362 C CA . VAL A 1 275 ? 5.814 35.039 -14.027 1.00 10.16 272 VAL A CA 1
ATOM 4363 C C . VAL A 1 275 ? 5.381 33.833 -14.889 1.00 10.37 272 VAL A C 1
ATOM 4364 O O . VAL A 1 275 ? 4.816 34.045 -15.952 1.00 14.07 272 VAL A O 1
ATOM 4377 N N . LEU A 1 276 ? 5.580 32.588 -14.444 1.00 8.86 273 LEU A N 1
ATOM 4378 C CA . LEU A 1 276 ? 5.296 31.421 -15.286 1.00 8.00 273 LEU A CA 1
ATOM 4379 C C . LEU A 1 276 ? 4.094 30.635 -14.797 1.00 10.99 273 LEU A C 1
ATOM 4380 O O . LEU A 1 276 ? 4.024 30.265 -13.631 1.00 12.02 273 LEU A O 1
ATOM 4396 N N . ALA A 1 277 ? 3.178 30.359 -15.703 1.00 9.25 274 ALA A N 1
ATOM 4397 C CA . ALA A 1 277 ? 1.973 29.578 -15.375 1.00 10.88 274 ALA A CA 1
ATOM 4398 C C . ALA A 1 277 ? 1.338 29.003 -16.624 1.00 11.93 274 ALA A C 1
ATOM 4399 O O . ALA A 1 277 ? 1.277 29.630 -17.670 1.00 13.66 274 ALA A O 1
ATOM 4406 N N . ASP A 1 278 ? 0.857 27.778 -16.501 1.00 11.68 275 ASP A N 1
ATOM 4407 C CA . ASP A 1 278 ? -0.219 27.315 -17.340 1.00 11.86 275 ASP A CA 1
ATOM 4408 C C . ASP A 1 278 ? -1.130 26.422 -16.471 1.00 8.91 275 ASP A C 1
ATOM 4409 O O . ASP A 1 278 ? -0.790 26.119 -15.338 1.00 10.86 275 ASP A O 1
ATOM 4418 N N . SER A 1 279 ? -2.304 26.044 -16.963 1.00 9.83 276 SER A N 1
ATOM 4419 C CA . SER A 1 279 ? -3.258 25.326 -16.086 1.00 9.73 276 SER A CA 1
ATOM 4420 C C . SER A 1 279 ? -2.734 23.938 -15.712 1.00 12.15 276 SER A C 1
ATOM 4421 O O . SER A 1 279 ? -3.025 23.427 -14.629 1.00 12.38 276 SER A O 1
ATOM 4429 N N . ARG A 1 280 ? -1.923 23.342 -16.571 1.00 10.30 277 ARG A N 1
ATOM 4430 C CA . ARG A 1 280 ? -1.372 22.028 -16.290 1.00 12.42 277 ARG A CA 1
ATOM 4431 C C . ARG A 1 280 ? -0.390 22.007 -15.109 1.00 12.83 277 ARG A C 1
ATOM 4432 O O . ARG A 1 280 ? -0.281 21.009 -14.383 1.00 13.02 277 ARG A O 1
ATOM 4453 N N . THR A 1 281 ? 0.337 23.102 -14.920 1.00 10.22 278 THR A N 1
ATOM 4454 C CA . THR A 1 281 ? 1.415 23.106 -13.940 1.00 9.22 278 THR A CA 1
ATOM 4455 C C . THR A 1 281 ? 1.332 24.171 -12.842 1.00 12.07 278 THR A C 1
ATOM 4456 O O . THR A 1 281 ? 2.178 24.161 -11.949 1.00 12.23 278 THR A O 1
ATOM 4467 N N . ALA A 1 282 ? 0.346 25.067 -12.893 1.00 11.34 279 ALA A N 1
ATOM 4468 C CA . ALA A 1 282 ? 0.215 26.135 -11.898 1.00 9.61 279 ALA A CA 1
ATOM 4469 C C . ALA A 1 282 ? -1.201 26.133 -11.343 1.00 11.27 279 ALA A C 1
ATOM 4470 O O . ALA A 1 282 ? -2.166 25.848 -12.075 1.00 10.57 279 ALA A O 1
ATOM 4477 N N . THR A 1 283 ? -1.322 26.423 -10.053 1.00 10.80 280 THR A N 1
ATOM 4478 C CA . THR A 1 283 ? -2.622 26.526 -9.423 1.00 11.17 280 THR A CA 1
ATOM 4479 C C . THR A 1 283 ? -3.267 27.876 -9.673 1.00 8.69 280 THR A C 1
ATOM 4480 O O . THR A 1 283 ? -2.609 28.820 -10.078 1.00 10.43 280 THR A O 1
ATOM 4491 N N . ASP A 1 284 ? -4.570 27.964 -9.438 1.00 9.34 281 ASP A N 1
ATOM 4492 C CA . ASP A 1 284 ? -5.267 29.249 -9.510 1.00 10.55 281 ASP A CA 1
ATOM 4493 C C . ASP A 1 284 ? -4.565 30.307 -8.636 1.00 8.61 281 ASP A C 1
ATOM 4494 O O . ASP A 1 284 ? -4.421 31.457 -9.060 1.00 11.98 281 ASP A O 1
ATOM 4503 N N . THR A 1 285 ? -4.149 29.922 -7.430 1.00 8.87 282 THR A N 1
ATOM 4504 C CA . THR A 1 285 ? -3.463 30.818 -6.503 1.00 10.89 282 THR A CA 1
ATOM 4505 C C . THR A 1 285 ? -2.166 31.330 -7.127 1.00 13.13 282 THR A C 1
ATOM 4506 O O . THR A 1 285 ? -1.795 32.512 -6.974 1.00 11.59 282 THR A O 1
ATOM 4517 N N . ASP A 1 286 ? -1.485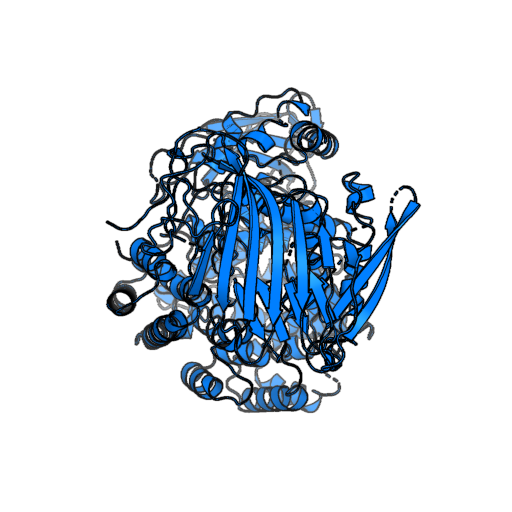 30.450 -7.849 1.00 10.26 283 ASP A N 1
ATOM 4518 C CA . ASP A 1 286 ? -0.276 30.844 -8.570 1.00 10.42 283 ASP A CA 1
ATOM 4519 C C . ASP A 1 286 ? -0.584 31.934 -9.637 1.00 11.42 283 ASP A C 1
ATOM 4520 O O . ASP A 1 286 ? 0.183 32.902 -9.791 1.00 10.12 283 ASP A O 1
ATOM 4529 N N . PHE A 1 287 ? -1.652 31.738 -10.415 1.00 10.00 284 PHE A N 1
ATOM 4530 C CA . PHE A 1 287 ? -2.101 32.741 -11.390 1.00 9.32 284 PHE A CA 1
ATOM 4531 C C . PHE A 1 287 ? -2.394 34.052 -10.679 1.00 10.18 284 PHE A C 1
ATOM 4532 O O . PHE A 1 287 ? -1.980 35.125 -11.149 1.00 12.39 284 PHE A O 1
ATOM 4549 N N . GLU A 1 288 ? -3.086 33.986 -9.541 1.00 9.72 285 GLU A N 1
ATOM 4550 C CA . GLU A 1 288 ? -3.428 35.208 -8.814 1.00 11.06 285 GLU A CA 1
ATOM 4551 C C . GLU A 1 288 ? -2.171 35.915 -8.340 1.00 10.94 285 GLU A C 1
ATOM 4552 O O . GLU A 1 288 ? -2.091 37.165 -8.353 1.00 11.80 285 GLU A O 1
ATOM 4564 N N . GLY A 1 289 ? -1.183 35.113 -7.948 1.00 9.25 286 GLY A N 1
ATOM 4565 C CA . GLY A 1 289 ? 0.092 35.655 -7.518 1.00 9.30 286 GLY A CA 1
ATOM 4566 C C . GLY A 1 289 ? 0.830 36.377 -8.638 1.00 9.97 286 GLY A C 1
ATOM 4567 O O . GLY A 1 289 ? 1.427 37.442 -8.415 1.00 9.90 286 GLY A O 1
ATOM 4571 N N . ILE A 1 290 ? 0.807 35.814 -9.849 1.00 10.25 287 ILE A N 1
ATOM 4572 C CA . ILE A 1 290 ? 1.456 36.463 -10.988 1.00 8.73 287 ILE A CA 1
ATOM 4573 C C . ILE A 1 290 ? 0.788 37.806 -11.242 1.00 8.82 287 ILE A C 1
ATOM 4574 O O . ILE A 1 290 ? 1.451 38.825 -11.441 1.00 10.29 287 ILE A O 1
ATOM 4590 N N . GLU A 1 291 ? -0.536 37.826 -11.214 1.00 9.41 288 GLU A N 1
ATOM 4591 C CA . GLU A 1 291 ? -1.264 39.044 -11.447 1.00 10.46 288 GLU A CA 1
ATOM 4592 C C . GLU A 1 291 ? -0.878 40.113 -10.426 1.00 11.82 288 GLU A C 1
ATOM 4593 O O . GLU A 1 291 ? -0.583 41.256 -10.801 1.00 10.08 288 GLU A O 1
ATOM 4605 N N . SER A 1 292 ? -0.833 39.718 -9.153 1.00 10.82 289 SER A N 1
ATOM 4606 C CA . SER A 1 292 ? -0.477 40.618 -8.064 1.00 10.03 289 SER A CA 1
ATOM 4607 C C . SER A 1 292 ? 0.916 41.167 -8.183 1.00 9.81 289 SER A C 1
ATOM 4608 O O . SER A 1 292 ? 1.113 42.379 -8.027 1.00 9.47 289 SER A O 1
ATOM 4616 N N . VAL A 1 293 ? 1.881 40.286 -8.432 1.00 8.39 290 VAL A N 1
ATOM 4617 C CA . VAL A 1 293 ? 3.300 40.700 -8.430 1.00 7.76 290 VAL A CA 1
ATOM 4618 C C . VAL A 1 293 ? 3.696 41.441 -9.718 1.00 10.29 290 VAL A C 1
ATOM 4619 O O . VAL A 1 293 ? 4.446 42.420 -9.668 1.00 9.74 290 VAL A O 1
ATOM 4632 N N . VAL A 1 294 ? 3.158 41.037 -10.868 1.00 8.93 291 VAL A N 1
ATOM 4633 C CA . VAL A 1 294 ? 3.392 41.789 -12.086 1.00 8.99 291 VAL A CA 1
ATOM 4634 C C . VAL A 1 294 ? 2.829 43.205 -11.877 1.00 8.08 291 VAL A C 1
ATOM 4635 O O . VAL A 1 294 ? 3.506 44.212 -12.186 1.00 9.42 291 VAL A O 1
ATOM 4648 N N . GLY A 1 295 ? 1.630 43.296 -11.310 1.00 10.06 292 GLY A N 1
ATOM 4649 C CA . GLY A 1 295 ? 1.073 44.614 -10.997 1.00 11.00 292 GLY A CA 1
ATOM 4650 C C . GLY A 1 295 ? 1.995 45.392 -10.062 1.00 8.28 292 GLY A C 1
ATOM 4651 O O . GLY A 1 295 ? 2.379 46.522 -10.373 1.00 11.29 292 GLY A O 1
ATOM 4655 N N . HIS A 1 296 ? 2.317 44.794 -8.917 1.00 8.90 293 HIS A N 1
ATOM 4656 C CA . HIS A 1 296 ? 3.234 45.391 -7.928 1.00 7.75 293 HIS A CA 1
ATOM 4657 C C . HIS A 1 296 ? 4.474 46.016 -8.558 1.00 9.57 293 HIS A C 1
ATOM 4658 O O . HIS A 1 296 ? 4.776 47.201 -8.318 1.00 10.46 293 HIS A O 1
ATOM 4672 N N . GLU A 1 297 ? 5.192 45.267 -9.389 1.00 7.88 294 GLU A N 1
ATOM 4673 C CA . GLU A 1 297 ? 6.459 45.776 -9.895 1.00 9.06 294 GLU A CA 1
ATOM 4674 C C . GLU A 1 297 ? 6.197 46.923 -10.879 1.00 9.35 294 GLU A C 1
ATOM 4675 O O . GLU A 1 297 ? 6.916 47.930 -10.867 1.00 10.02 294 GLU A O 1
ATOM 4687 N N . TYR A 1 298 ? 5.143 46.811 -11.680 1.00 9.91 295 TYR A N 1
ATOM 4688 C CA . TYR A 1 298 ? 4.812 47.905 -12.586 1.00 9.55 295 TYR A CA 1
ATOM 4689 C C . TYR A 1 298 ? 4.403 49.188 -11.821 1.00 9.59 295 TYR A C 1
ATOM 4690 O O . TYR A 1 298 ? 4.795 50.319 -12.180 1.00 9.65 295 TYR A O 1
ATOM 4708 N N . PHE A 1 299 ? 3.624 49.020 -10.751 1.00 7.80 296 PHE A N 1
ATOM 4709 C CA . PHE A 1 299 ? 3.168 50.152 -9.928 1.00 7.11 296 PHE A CA 1
ATOM 4710 C C . PHE A 1 299 ? 4.334 50.885 -9.277 1.00 9.08 296 PHE A C 1
ATOM 4711 O O . PHE A 1 299 ? 4.261 52.106 -9.077 1.00 10.68 296 PHE A O 1
ATOM 4728 N N . HIS A 1 300 ? 5.422 50.162 -8.997 1.00 8.84 297 HIS A N 1
ATOM 4729 C CA . HIS A 1 300 ? 6.633 50.792 -8.479 1.00 7.43 297 HIS A CA 1
ATOM 4730 C C . HIS A 1 300 ? 7.185 51.817 -9.430 1.00 9.15 297 HIS A C 1
ATOM 4731 O O . HIS A 1 300 ? 7.939 52.696 -9.000 1.00 11.61 297 HIS A O 1
ATOM 4745 N N . ASN A 1 301 ? 6.840 51.748 -10.726 1.00 8.80 298 ASN A N 1
ATOM 4746 C CA . ASN A 1 301 ? 7.433 52.727 -11.650 1.00 10.02 298 ASN A CA 1
ATOM 4747 C C . ASN A 1 301 ? 7.180 54.151 -11.169 1.00 11.85 298 ASN A C 1
ATOM 4748 O O . ASN A 1 301 ? 8.050 55.015 -11.314 1.00 10.02 298 ASN A O 1
ATOM 4759 N N . TRP A 1 302 ? 6.011 54.393 -10.587 1.00 10.24 299 TRP A N 1
ATOM 4760 C CA . TRP A 1 302 ? 5.732 55.680 -9.965 1.00 10.23 299 TRP A CA 1
ATOM 4761 C C . TRP A 1 302 ? 6.001 55.678 -8.462 1.00 10.58 299 TRP A C 1
ATOM 4762 O O . TRP A 1 302 ? 6.647 56.590 -7.961 1.00 11.03 299 TRP A O 1
ATOM 4783 N N . THR A 1 303 ? 5.531 54.655 -7.753 1.00 9.95 300 THR A N 1
ATOM 4784 C CA . THR A 1 303 ? 5.694 54.631 -6.309 1.00 7.84 300 THR A CA 1
ATOM 4785 C C . THR A 1 303 ? 6.915 53.783 -5.934 1.00 7.18 300 THR A C 1
ATOM 4786 O O . THR A 1 303 ? 6.824 52.587 -5.548 1.00 9.31 300 THR A O 1
ATOM 4797 N N . GLY A 1 304 ? 8.060 54.447 -6.065 1.00 8.11 301 GLY A N 1
ATOM 4798 C CA . GLY A 1 304 ? 9.358 53.839 -5.857 1.00 8.59 301 GLY A CA 1
ATOM 4799 C C . GLY A 1 304 ? 10.437 54.337 -6.811 1.00 9.00 301 GLY A C 1
ATOM 4800 O O . GLY A 1 304 ? 11.578 54.606 -6.381 1.00 9.92 301 GLY A O 1
ATOM 4804 N N . ASN A 1 305 ? 10.115 54.438 -8.102 1.00 9.38 302 ASN A N 1
ATOM 4805 C CA . ASN A 1 305 ? 11.110 54.821 -9.091 1.00 8.57 302 ASN A CA 1
ATOM 4806 C C . ASN A 1 305 ? 11.031 56.320 -9.385 1.00 8.97 302 ASN A C 1
ATOM 4807 O O . ASN A 1 305 ? 11.974 57.037 -9.120 1.00 10.58 302 ASN A O 1
ATOM 4818 N N . ARG A 1 306 ? 9.891 56.809 -9.856 1.00 9.56 303 ARG A N 1
ATOM 4819 C CA . ARG A 1 306 ? 9.777 58.252 -10.127 1.00 10.57 303 ARG A CA 1
ATOM 4820 C C . ARG A 1 306 ? 9.929 59.059 -8.843 1.00 10.67 303 ARG A C 1
ATOM 4821 O O . ARG A 1 306 ? 10.597 60.109 -8.852 1.00 11.84 303 ARG A O 1
ATOM 4842 N N . VAL A 1 307 ? 9.320 58.562 -7.758 1.00 8.84 304 VAL A N 1
ATOM 4843 C CA . VAL A 1 307 ? 9.559 59.051 -6.405 1.00 9.30 304 VAL A CA 1
ATOM 4844 C C . VAL A 1 307 ? 10.165 57.914 -5.595 1.00 11.09 304 VAL A C 1
ATOM 4845 O O . VAL A 1 307 ? 9.548 56.854 -5.452 1.00 11.42 304 VAL A O 1
ATOM 4858 N N . THR A 1 308 ? 11.375 58.106 -5.096 1.00 10.55 305 THR A N 1
ATOM 4859 C CA . THR A 1 308 ? 12.067 57.027 -4.400 1.00 10.40 305 THR A CA 1
ATOM 4860 C C . THR A 1 308 ? 12.231 57.354 -2.907 1.00 10.94 305 THR A C 1
ATOM 4861 O O . THR A 1 308 ? 11.584 58.265 -2.402 1.00 10.61 305 THR A O 1
ATOM 4872 N N . CYS A 1 309 ? 13.079 56.586 -2.227 1.00 10.08 306 CYS A N 1
ATOM 4873 C CA . CYS A 1 309 ? 13.277 56.683 -0.758 1.00 10.59 306 CYS A CA 1
ATOM 4874 C C . CYS A 1 309 ? 14.530 57.447 -0.398 1.00 13.65 306 CYS A C 1
ATOM 4875 O O . CYS A 1 309 ? 15.595 57.154 -0.959 1.00 10.96 306 CYS A O 1
ATOM 4883 N N . ARG A 1 310 ? 14.421 58.390 0.563 1.00 10.14 307 ARG A N 1
ATOM 4884 C CA . ARG A 1 310 ? 15.559 59.163 1.034 1.00 10.63 307 ARG A CA 1
ATOM 4885 C C . ARG A 1 310 ? 16.629 58.256 1.668 1.00 11.30 307 ARG A C 1
ATOM 4886 O O . ARG A 1 310 ? 17.833 58.484 1.526 1.00 12.01 307 ARG A O 1
ATOM 4907 N N . ASP A 1 311 ? 16.160 57.218 2.350 1.00 11.25 308 ASP A N 1
ATOM 4908 C CA . ASP A 1 311 ? 17.008 56.317 3.116 1.00 9.04 308 ASP A CA 1
ATOM 4909 C C . ASP A 1 311 ? 16.206 55.029 3.319 1.00 9.01 308 ASP A C 1
ATOM 4910 O O . ASP A 1 311 ? 15.000 54.987 3.041 1.00 11.47 308 ASP A O 1
ATOM 4919 N N . TRP A 1 312 ? 16.849 53.954 3.765 1.00 8.72 309 TRP A N 1
ATOM 4920 C CA . TRP A 1 312 ? 16.172 52.661 3.804 1.00 11.32 309 TRP A CA 1
ATOM 4921 C C . TRP A 1 312 ? 15.194 52.560 4.956 1.00 8.61 309 TRP A C 1
ATOM 4922 O O . TRP A 1 312 ? 14.297 51.711 4.928 1.00 10.18 309 TRP A O 1
ATOM 4943 N N . PHE A 1 313 ? 15.290 53.449 5.945 1.00 9.14 310 PHE A N 1
ATOM 4944 C CA . PHE A 1 313 ? 14.277 53.458 6.989 1.00 10.34 310 PHE A CA 1
ATOM 4945 C C . PHE A 1 313 ? 12.924 53.771 6.392 1.00 12.69 310 PHE A C 1
ATOM 4946 O O . PHE A 1 313 ? 11.914 53.353 6.929 1.00 10.99 310 PHE A O 1
ATOM 4963 N N . GLN A 1 314 ? 12.903 54.486 5.264 1.00 11.56 311 GLN A N 1
ATOM 4964 C CA . GLN A 1 314 ? 11.650 54.858 4.605 1.00 9.74 311 GLN A CA 1
ATOM 4965 C C . GLN A 1 314 ? 11.082 53.792 3.656 1.00 10.49 311 GLN A C 1
ATOM 4966 O O . GLN A 1 314 ? 10.188 54.103 2.848 1.00 10.62 311 GLN A O 1
ATOM 4980 N N . LEU A 1 315 ? 11.577 52.560 3.746 1.00 9.73 312 LEU A N 1
ATOM 4981 C CA . LEU A 1 315 ? 11.207 51.511 2.784 1.00 8.52 312 LEU A CA 1
ATOM 4982 C C . LEU A 1 315 ? 9.686 51.411 2.593 1.00 9.94 312 LEU A C 1
ATOM 4983 O O . LEU A 1 315 ? 9.221 51.229 1.462 1.00 9.11 312 LEU A O 1
ATOM 4999 N N . SER A 1 316 ? 8.915 51.495 3.675 1.00 8.85 313 SER A N 1
ATOM 5000 C CA . SER A 1 316 ? 7.455 51.386 3.527 1.00 10.62 313 SER A CA 1
ATOM 5001 C C . SER A 1 316 ? 6.829 52.505 2.663 1.00 10.14 313 SER A C 1
ATOM 5002 O O . SER A 1 316 ? 5.735 52.320 2.124 1.00 11.58 313 SER A O 1
ATOM 5010 N N . LEU A 1 317 ? 7.504 53.646 2.513 1.00 10.72 314 LEU A N 1
ATOM 5011 C CA . LEU A 1 317 ? 7.050 54.701 1.619 1.00 10.51 314 LEU A CA 1
ATOM 5012 C C . LEU A 1 317 ? 6.731 54.136 0.235 1.00 9.33 314 LEU A C 1
ATOM 5013 O O . LEU A 1 317 ? 5.730 54.504 -0.388 1.00 11.25 314 LEU A O 1
ATOM 5029 N N . LYS A 1 318 ? 7.612 53.277 -0.263 1.00 9.54 315 LYS A N 1
ATOM 5030 C CA . LYS A 1 318 ? 7.372 52.631 -1.547 1.00 8.89 315 LYS A CA 1
ATOM 5031 C C . LYS A 1 318 ? 6.700 51.286 -1.375 1.00 10.22 315 LYS A C 1
ATOM 5032 O O . LYS A 1 318 ? 5.802 50.953 -2.170 1.00 10.82 315 LYS A O 1
ATOM 5051 N N . GLU A 1 319 ? 7.038 50.497 -0.356 1.00 8.19 316 GLU A N 1
ATOM 5052 C CA . GLU A 1 319 ? 6.454 49.157 -0.321 1.00 8.08 316 GLU A CA 1
ATOM 5053 C C . GLU A 1 319 ? 5.040 49.117 0.253 1.00 9.62 316 GLU A C 1
ATOM 5054 O O . GLU A 1 319 ? 4.197 48.400 -0.289 1.00 11.08 316 GLU A O 1
ATOM 5066 N N . GLY A 1 320 ? 4.748 49.834 1.336 1.00 11.56 317 GLY A N 1
ATOM 5067 C CA . GLY A 1 320 ? 3.373 49.868 1.808 1.00 11.60 317 GLY A CA 1
ATOM 5068 C C . GLY A 1 320 ? 2.409 50.417 0.781 1.00 12.07 317 GLY A C 1
ATOM 5069 O O . GLY A 1 320 ? 1.310 49.865 0.547 1.00 9.49 317 GLY A O 1
ATOM 5073 N N . LEU A 1 321 ? 2.839 51.475 0.112 1.00 9.44 318 LEU A N 1
ATOM 5074 C CA . LEU A 1 321 ? 2.002 52.097 -0.901 1.00 11.50 318 LEU A CA 1
ATOM 5075 C C . LEU A 1 321 ? 1.857 51.217 -2.138 1.00 9.85 318 LEU A C 1
ATOM 5076 O O . LEU A 1 321 ? 0.771 51.161 -2.755 1.00 11.25 318 LEU A O 1
ATOM 5092 N N . THR A 1 322 ? 2.915 50.525 -2.542 1.00 8.95 319 THR A N 1
ATOM 5093 C CA . THR A 1 322 ? 2.830 49.704 -3.765 1.00 9.69 319 THR A CA 1
ATOM 5094 C C . THR A 1 322 ? 2.040 48.430 -3.470 1.00 11.15 319 THR A C 1
ATOM 5095 O O . THR A 1 322 ? 1.257 47.991 -4.297 1.00 10.19 319 THR A O 1
ATOM 5106 N N . VAL A 1 323 ? 2.180 47.866 -2.271 1.00 10.71 320 VAL A N 1
ATOM 5107 C CA . VAL A 1 323 ? 1.269 46.787 -1.861 1.00 10.19 320 VAL A CA 1
ATOM 5108 C C . VAL A 1 323 ? -0.204 47.229 -1.869 1.00 11.06 320 VAL A C 1
ATOM 5109 O O . VAL A 1 323 ? -1.059 46.499 -2.380 1.00 12.19 320 VAL A O 1
ATOM 5122 N N . PHE A 1 324 ? -0.514 48.394 -1.305 1.00 10.13 321 PHE A N 1
ATOM 5123 C CA . PHE A 1 324 ? -1.877 48.900 -1.361 1.00 10.26 321 PHE A CA 1
ATOM 5124 C C . PHE A 1 324 ? -2.340 48.933 -2.819 1.00 11.25 321 PHE A C 1
ATOM 5125 O O . PHE A 1 324 ? -3.446 48.502 -3.144 1.00 10.89 321 PHE A O 1
ATOM 5142 N N . ARG A 1 325 ? -1.496 49.484 -3.681 1.00 9.13 322 ARG A N 1
ATOM 5143 C CA . ARG A 1 325 ? -1.822 49.547 -5.105 1.00 10.35 322 ARG A CA 1
ATOM 5144 C C . ARG A 1 325 ? -2.041 48.147 -5.736 1.00 10.03 322 ARG A C 1
ATOM 5145 O O . ARG A 1 325 ? -3.034 47.949 -6.440 1.00 11.21 322 ARG A O 1
ATOM 5166 N N . ASP A 1 326 ? -1.199 47.162 -5.431 1.00 9.06 323 ASP A N 1
ATOM 5167 C CA . ASP A 1 326 ? -1.393 45.862 -6.031 1.00 8.55 323 ASP A CA 1
ATOM 5168 C C . ASP A 1 326 ? -2.660 45.213 -5.470 1.00 10.72 323 ASP A C 1
ATOM 5169 O O . ASP A 1 326 ? -3.367 44.542 -6.212 1.00 11.21 323 ASP A O 1
ATOM 5178 N N . GLN A 1 327 ? -2.997 45.487 -4.210 1.00 11.11 324 GLN A N 1
ATOM 5179 C CA . GLN A 1 327 ? -4.223 44.960 -3.607 1.00 10.39 324 GLN A CA 1
ATOM 5180 C C . GLN A 1 327 ? -5.461 45.541 -4.260 1.00 12.88 324 GLN A C 1
ATOM 5181 O O . GLN A 1 327 ? -6.447 44.829 -4.536 1.00 12.36 324 GLN A O 1
ATOM 5195 N N . GLU A 1 328 ? -5.426 46.844 -4.496 1.00 9.79 325 GLU A N 1
ATOM 5196 C CA . GLU A 1 328 ? -6.529 47.520 -5.129 1.00 11.15 325 GLU A CA 1
ATOM 5197 C C . GLU A 1 328 ? -6.702 47.069 -6.580 1.00 11.78 325 GLU A C 1
ATOM 5198 O O . GLU A 1 328 ? -7.827 46.919 -7.066 1.00 12.98 325 GLU A O 1
ATOM 5210 N N . PHE A 1 329 ? -5.591 46.878 -7.276 1.00 11.29 326 PHE A N 1
ATOM 5211 C CA . PHE A 1 329 ? -5.636 46.356 -8.651 1.00 12.01 326 PHE A CA 1
ATOM 5212 C C . PHE A 1 329 ? -6.287 44.985 -8.678 1.00 10.18 326 PHE A C 1
ATOM 5213 O O . PHE A 1 329 ? -7.220 44.737 -9.445 1.00 12.25 326 PHE A O 1
ATOM 5230 N N . SER A 1 330 ? -5.847 44.098 -7.785 1.00 9.41 327 SER A N 1
ATOM 5231 C CA . SER A 1 330 ? -6.384 42.748 -7.760 1.00 11.92 327 SER A CA 1
ATOM 5232 C C . SER A 1 330 ? -7.857 42.793 -7.386 1.00 13.53 327 SER A C 1
ATOM 5233 O O . SER A 1 330 ? -8.662 42.064 -7.927 1.00 13.96 327 SER A O 1
ATOM 5241 N N . GLY A 1 331 ? -8.224 43.684 -6.481 1.00 12.39 328 GLY A N 1
ATOM 5242 C CA . GLY A 1 331 ? -9.616 43.752 -6.041 1.00 13.03 328 GLY A CA 1
ATOM 5243 C C . GLY A 1 331 ? -10.528 44.310 -7.119 1.00 16.98 328 GLY A C 1
ATOM 5244 O O . GLY A 1 331 ? -11.725 43.943 -7.228 1.00 16.11 328 GLY A O 1
ATOM 5248 N N . ASP A 1 332 ? -9.980 45.227 -7.908 1.00 13.43 329 ASP A N 1
ATOM 5249 C CA . ASP A 1 332 ? -10.735 45.787 -9.018 1.00 15.25 329 ASP A CA 1
ATOM 5250 C C . ASP A 1 332 ? -10.888 44.732 -10.137 1.00 18.01 329 ASP A C 1
ATOM 5251 O O . ASP A 1 332 ? -11.891 44.747 -10.867 1.00 23.20 329 ASP A O 1
ATOM 5260 N N . ARG A 1 333 ? -9.911 43.840 -10.295 1.00 16.60 330 ARG A N 1
ATOM 5261 C CA . ARG A 1 333 ? -9.987 42.765 -11.305 1.00 18.51 330 ARG A CA 1
ATOM 5262 C C . ARG A 1 333 ? -11.152 41.822 -11.011 1.00 22.43 330 ARG A C 1
ATOM 5263 O O . ARG A 1 333 ? -11.901 41.449 -11.917 1.00 20.97 330 ARG A O 1
ATOM 5284 N N . ALA A 1 334 ? -11.282 41.410 -9.749 1.00 16.17 331 ALA A N 1
ATOM 5285 C CA . ALA A 1 334 ? -12.280 40.420 -9.367 1.00 17.68 331 ALA A CA 1
ATOM 5286 C C . ALA A 1 334 ? -12.323 40.215 -7.878 1.00 16.35 331 ALA A C 1
ATOM 5287 O O . ALA A 1 334 ? -11.313 40.392 -7.204 1.00 15.05 331 ALA A O 1
ATOM 5294 N N . SER A 1 335 ? -13.491 39.810 -7.385 1.00 17.25 332 SER A N 1
ATOM 5295 C CA . SER A 1 335 ? -13.628 39.178 -6.072 1.00 19.14 332 SER A CA 1
ATOM 5296 C C . SER A 1 335 ? -13.040 40.062 -4.962 1.00 19.81 332 SER A C 1
ATOM 5297 O O . SER A 1 335 ? -12.234 39.596 -4.150 1.00 16.33 332 SER A O 1
ATOM 5305 N N . ARG A 1 336 ? -13.439 41.328 -4.921 1.00 17.41 333 ARG A N 1
ATOM 5306 C CA . ARG A 1 336 ? -12.785 42.251 -4.006 1.00 18.07 333 ARG A CA 1
ATOM 5307 C C . ARG A 1 336 ? -12.900 41.853 -2.527 1.00 18.35 333 ARG A C 1
ATOM 5308 O O . ARG A 1 336 ? -11.922 41.927 -1.777 1.00 15.10 333 ARG A O 1
ATOM 5329 N N . ALA A 1 337 ? -14.085 41.455 -2.092 1.00 17.10 334 ALA A N 1
ATOM 5330 C CA . ALA A 1 337 ? -14.273 41.150 -0.680 1.00 16.34 334 ALA A CA 1
ATOM 5331 C C . ALA A 1 337 ? -13.517 39.895 -0.253 1.00 15.91 334 ALA A C 1
ATOM 5332 O O . ALA A 1 337 ? -12.894 39.863 0.819 1.00 17.45 334 ALA A O 1
ATOM 5339 N N . VAL A 1 338 ? -13.543 38.862 -1.069 1.00 15.64 335 VAL A N 1
ATOM 5340 C CA . VAL A 1 338 ? -12.810 37.648 -0.732 1.00 16.48 335 VAL A CA 1
ATOM 5341 C C . VAL A 1 338 ? -11.322 37.970 -0.665 1.00 14.70 335 VAL A C 1
ATOM 5342 O O . VAL A 1 338 ? -10.629 37.530 0.242 1.00 15.62 335 VAL A O 1
ATOM 5355 N N . ARG A 1 339 ? -10.844 38.757 -1.621 1.00 14.10 336 ARG A N 1
ATOM 5356 C CA . ARG A 1 339 ? -9.406 39.069 -1.680 1.00 15.08 336 ARG A CA 1
ATOM 5357 C C . ARG A 1 339 ? -8.992 39.943 -0.499 1.00 14.90 336 ARG A C 1
ATOM 5358 O O . ARG A 1 339 ? -7.887 39.789 0.027 1.00 14.89 336 ARG A O 1
ATOM 5379 N N . ARG A 1 340 ? -9.880 40.822 -0.065 1.00 13.95 337 ARG A N 1
ATOM 5380 C CA . ARG A 1 340 ? -9.622 41.646 1.108 1.00 13.74 337 ARG A CA 1
ATOM 5381 C C . ARG A 1 340 ? -9.460 40.758 2.338 1.00 16.57 337 ARG A C 1
ATOM 5382 O O . ARG A 1 340 ? -8.523 40.928 3.112 1.00 12.93 337 ARG A O 1
ATOM 5403 N N . ILE A 1 341 ? -10.354 39.789 2.503 1.00 14.10 338 ILE A N 1
ATOM 5404 C CA . ILE A 1 341 ? -10.264 38.885 3.652 1.00 16.93 338 ILE A CA 1
ATOM 5405 C C . ILE A 1 341 ? -8.972 38.078 3.579 1.00 17.70 338 ILE A C 1
ATOM 5406 O O . ILE A 1 341 ? -8.302 37.894 4.601 1.00 14.49 338 ILE A O 1
ATOM 5422 N N . GLU A 1 342 ? -8.593 37.623 2.389 1.00 13.04 339 GLU A N 1
ATOM 5423 C CA . GLU A 1 342 ? -7.335 36.881 2.265 1.00 12.12 339 GLU A CA 1
ATOM 5424 C C . GLU A 1 342 ? -6.146 37.717 2.782 1.00 13.42 339 GLU A C 1
ATOM 5425 O O . GLU A 1 342 ? -5.221 37.182 3.437 1.00 14.53 339 GLU A O 1
ATOM 5437 N N . ASN A 1 343 ? -6.148 39.013 2.442 1.00 15.24 340 ASN A N 1
ATOM 5438 C CA . ASN A 1 343 ? -5.076 39.937 2.845 1.00 12.40 340 ASN A CA 1
ATOM 5439 C C . ASN A 1 343 ? -5.077 40.140 4.369 1.00 12.51 340 ASN A C 1
ATOM 5440 O O . ASN A 1 343 ? -4.034 40.161 5.014 1.00 13.60 340 ASN A O 1
ATOM 5451 N N . ILE A 1 344 ? -6.259 40.315 4.938 1.00 11.33 341 ILE A N 1
ATOM 5452 C CA . ILE A 1 344 ? -6.412 40.426 6.395 1.00 9.91 341 ILE A CA 1
ATOM 5453 C C . ILE A 1 344 ? -5.912 39.179 7.109 1.00 13.58 341 ILE A C 1
ATOM 5454 O O . ILE A 1 344 ? -5.176 39.257 8.099 1.00 14.03 341 ILE A O 1
ATOM 5470 N N . ARG A 1 345 ? -6.312 38.018 6.604 1.00 13.92 342 ARG A N 1
ATOM 5471 C CA . ARG A 1 345 ? -5.900 36.732 7.169 1.00 12.21 342 ARG A CA 1
ATOM 5472 C C . ARG A 1 345 ? -4.392 36.600 7.149 1.00 12.58 342 ARG A C 1
ATOM 5473 O O . ARG A 1 345 ? -3.794 36.203 8.167 1.00 15.64 342 ARG A O 1
ATOM 5494 N N . LEU A 1 346 ? -3.774 36.951 6.026 1.00 13.61 343 LEU A N 1
ATOM 5495 C CA . LEU A 1 346 ? -2.315 36.918 5.927 1.00 15.57 343 LEU A CA 1
ATOM 5496 C C . LEU A 1 346 ? -1.665 37.833 6.967 1.00 14.12 343 LEU A C 1
ATOM 5497 O O . LEU A 1 346 ? -0.676 37.453 7.602 1.00 14.07 343 LEU A O 1
ATOM 5513 N N . LEU A 1 347 ? -2.169 39.051 7.106 1.00 11.49 344 LEU A N 1
ATOM 5514 C CA . LEU A 1 347 ? -1.648 39.980 8.100 1.00 12.58 344 LEU A CA 1
ATOM 5515 C C . LEU A 1 347 ? -1.722 39.388 9.492 1.00 12.95 344 LEU A C 1
ATOM 5516 O O . LEU A 1 347 ? -0.750 39.405 10.244 1.00 14.56 344 LEU A O 1
ATOM 5532 N N . ARG A 1 348 ? -2.880 38.855 9.862 1.00 11.14 345 ARG A N 1
ATOM 5533 C CA . ARG A 1 348 ? -3.050 38.346 11.227 1.00 10.95 345 ARG A CA 1
ATOM 5534 C C . ARG A 1 348 ? -2.281 37.086 11.485 1.00 11.57 345 ARG A C 1
ATOM 5535 O O . ARG A 1 348 ? -1.807 36.854 12.600 1.00 15.19 345 ARG A O 1
ATOM 5556 N N . GLN A 1 349 ? -2.055 36.299 10.450 1.00 15.36 346 GLN A N 1
ATOM 5557 C CA . GLN A 1 349 ? -1.343 35.050 10.632 1.00 13.42 346 GLN A CA 1
ATOM 5558 C C . GLN A 1 349 ? 0.165 35.238 10.684 1.00 15.39 346 GLN A C 1
ATOM 5559 O O . GLN A 1 349 ? 0.852 34.451 11.313 1.00 17.45 346 GLN A O 1
ATOM 5573 N N . HIS A 1 350 ? 0.679 36.251 10.001 1.00 13.29 347 HIS A N 1
ATOM 5574 C CA . HIS A 1 350 ? 2.114 36.410 9.857 1.00 14.30 347 HIS A CA 1
ATOM 5575 C C . HIS A 1 350 ? 2.639 37.739 10.397 1.00 16.91 347 HIS A C 1
ATOM 5576 O O . HIS A 1 350 ? 3.705 37.759 11.003 1.00 19.82 347 HIS A O 1
ATOM 5590 N N . GLN A 1 351 ? 1.892 38.821 10.255 1.00 11.99 348 GLN A N 1
ATOM 5591 C CA . GLN A 1 351 ? 2.390 40.104 10.739 1.00 10.19 348 GLN A CA 1
ATOM 5592 C C . GLN A 1 351 ? 2.109 40.274 12.231 1.00 11.10 348 GLN A C 1
ATOM 5593 O O . GLN A 1 351 ? 2.921 40.834 12.964 1.00 11.15 348 GLN A O 1
ATOM 5607 N N . PHE A 1 352 ? 0.949 39.820 12.698 1.00 12.42 349 PHE A N 1
ATOM 5608 C CA . PHE A 1 352 ? 0.618 39.994 14.119 1.00 12.26 349 PHE A CA 1
ATOM 5609 C C . PHE A 1 352 ? 1.619 39.245 15.004 1.00 11.60 349 PHE A C 1
ATOM 5610 O O . PHE A 1 352 ? 2.060 39.787 15.984 1.00 12.01 349 PHE A O 1
ATOM 5627 N N . PRO A 1 353 ? 2.025 38.027 14.627 1.00 12.71 350 PRO A N 1
ATOM 5628 C CA . PRO A 1 353 ? 3.074 37.414 15.450 1.00 11.98 350 PRO A CA 1
ATOM 5629 C C . PRO A 1 353 ? 4.404 38.166 15.433 1.00 12.10 350 PRO A C 1
ATOM 5630 O O . PRO A 1 353 ? 5.097 38.194 16.437 1.00 12.60 350 PRO A O 1
ATOM 5641 N N . GLU A 1 354 ? 4.730 38.818 14.326 1.00 12.26 351 GLU A N 1
ATOM 5642 C CA . GLU A 1 354 ? 5.951 39.630 14.255 1.00 12.20 351 GLU A CA 1
ATOM 5643 C C . GLU A 1 354 ? 5.889 40.804 15.248 1.00 11.63 351 GLU A C 1
ATOM 5644 O O . GLU A 1 354 ? 6.839 41.065 15.969 1.00 10.89 351 GLU A O 1
ATOM 5656 N N . ASP A 1 355 ? 4.760 41.510 15.254 1.00 12.61 352 ASP A N 1
ATOM 5657 C CA . ASP A 1 355 ? 4.556 42.650 16.142 1.00 9.69 352 ASP A CA 1
ATOM 5658 C C . ASP A 1 355 ? 4.484 42.219 17.622 1.00 10.95 352 ASP A C 1
ATOM 5659 O O . ASP A 1 355 ? 4.720 43.032 18.507 1.00 12.77 352 ASP A O 1
ATOM 5668 N N . ALA A 1 356 ? 4.141 40.945 17.878 1.00 10.66 353 ALA A N 1
ATOM 5669 C CA . ALA A 1 356 ? 4.092 40.408 19.246 1.00 12.33 353 ALA A CA 1
ATOM 5670 C C . ALA A 1 356 ? 5.423 39.811 19.727 1.00 13.10 353 ALA A C 1
ATOM 5671 O O . ALA A 1 356 ? 5.569 39.442 20.899 1.00 12.10 353 ALA A O 1
ATOM 5678 N N . GLY A 1 357 ? 6.382 39.710 18.822 1.00 11.97 354 GLY A N 1
ATOM 5679 C CA . GLY A 1 357 ? 7.585 38.945 19.044 1.00 12.11 354 GLY A CA 1
ATOM 5680 C C . GLY A 1 357 ? 8.837 39.784 19.184 1.00 12.83 354 GLY A C 1
ATOM 5681 O O . GLY A 1 357 ? 8.776 41.020 19.209 1.00 12.26 354 GLY A O 1
ATOM 5685 N N . PRO A 1 358 ? 9.993 39.123 19.272 1.00 11.07 355 PRO A N 1
ATOM 5686 C CA . PRO A 1 358 ? 11.256 39.810 19.614 1.00 9.97 355 PRO A CA 1
ATOM 5687 C C . PRO A 1 358 ? 11.839 40.659 18.498 1.00 10.69 355 PRO A C 1
ATOM 5688 O O . PRO A 1 358 ? 12.708 41.494 18.778 1.00 11.46 355 PRO A O 1
ATOM 5699 N N . THR A 1 359 ? 11.332 40.490 17.275 1.00 11.03 356 THR A N 1
ATOM 5700 C CA . THR A 1 359 ? 11.838 41.257 16.150 1.00 9.78 356 THR A CA 1
ATOM 5701 C C . THR A 1 359 ? 10.854 42.359 15.790 1.00 11.75 356 THR A C 1
ATOM 5702 O O . THR A 1 359 ? 11.027 43.002 14.754 1.00 12.71 356 THR A O 1
ATOM 5713 N N . ALA A 1 360 ? 9.858 42.610 16.641 1.00 10.75 357 ALA A N 1
ATOM 5714 C CA . ALA A 1 360 ? 8.868 43.671 16.346 1.00 11.38 357 ALA A CA 1
ATOM 5715 C C . ALA A 1 360 ? 9.553 44.998 16.042 1.00 12.18 357 ALA A C 1
ATOM 5716 O O . ALA A 1 360 ? 10.537 45.359 16.691 1.00 13.63 357 ALA A O 1
ATOM 5723 N N . HIS A 1 361 ? 9.021 45.721 15.057 1.00 9.90 358 HIS A N 1
ATOM 5724 C CA . HIS A 1 361 ? 9.567 47.029 14.671 1.00 10.99 358 HIS A CA 1
ATOM 5725 C C . HIS A 1 361 ? 8.452 47.909 14.135 1.00 12.20 358 HIS A C 1
ATOM 5726 O O . HIS A 1 361 ? 7.424 47.398 13.701 1.00 11.07 358 HIS A O 1
ATOM 5740 N N . PRO A 1 362 ? 8.634 49.251 14.179 1.00 10.31 359 PRO A N 1
ATOM 5741 C CA . PRO A 1 362 ? 7.654 50.116 13.521 1.00 10.63 359 PRO A CA 1
ATOM 5742 C C . PRO A 1 362 ? 7.679 49.983 12.008 1.00 10.61 359 PRO A C 1
ATOM 5743 O O . PRO A 1 362 ? 8.666 49.544 11.430 1.00 12.64 359 PRO A O 1
ATOM 5754 N N . VAL A 1 363 ? 6.602 50.416 11.373 1.00 9.19 360 VAL A N 1
ATOM 5755 C CA . VAL A 1 363 ? 6.529 50.449 9.925 1.00 8.19 360 VAL A CA 1
ATOM 5756 C C . VAL A 1 363 ? 7.713 51.219 9.326 1.00 9.58 360 VAL A C 1
ATOM 5757 O O . VAL A 1 363 ? 8.210 50.840 8.262 1.00 10.61 360 VAL A O 1
ATOM 5770 N N . ARG A 1 364 ? 8.129 52.296 9.989 1.00 9.11 361 ARG A N 1
ATOM 5771 C CA . ARG A 1 364 ? 9.382 52.996 9.699 1.00 10.62 361 ARG A CA 1
ATOM 5772 C C . ARG A 1 364 ? 10.368 52.781 10.857 1.00 10.88 361 ARG A C 1
ATOM 5773 O O . ARG A 1 364 ? 10.327 53.506 11.865 1.00 13.95 361 ARG A O 1
ATOM 5794 N N . PRO A 1 365 ? 11.269 51.817 10.705 1.00 11.97 362 PRO A N 1
ATOM 5795 C CA . PRO A 1 365 ? 12.232 51.523 11.772 1.00 13.02 362 PRO A CA 1
ATOM 5796 C C . PRO A 1 365 ? 13.112 52.697 12.127 1.00 14.16 362 PRO A C 1
ATOM 5797 O O . PRO A 1 365 ? 13.326 53.571 11.306 1.00 15.15 362 PRO A O 1
ATOM 5808 N N . ALA A 1 366 ? 13.555 52.743 13.382 1.00 14.32 363 ALA A N 1
ATOM 5809 C CA . ALA A 1 366 ? 14.421 53.800 13.876 1.00 12.90 363 ALA A CA 1
ATOM 5810 C C . ALA A 1 366 ? 15.895 53.387 13.805 1.00 12.96 363 ALA A C 1
ATOM 5811 O O . ALA A 1 366 ? 16.785 54.234 13.835 1.00 14.78 363 ALA A O 1
ATOM 5818 N N . SER A 1 367 ? 16.146 52.086 13.679 1.00 13.40 364 SER A N 1
ATOM 5819 C CA . SER A 1 367 ? 17.506 51.566 13.529 1.00 14.52 364 SER A CA 1
ATOM 5820 C C . SER A 1 367 ? 17.482 50.195 12.866 1.00 15.58 364 SER A C 1
ATOM 5821 O O . SER A 1 367 ? 16.451 49.465 12.895 1.00 16.24 364 SER A O 1
ATOM 5829 N N . TYR A 1 368 ? 18.629 49.830 12.309 1.00 13.82 365 TYR A N 1
ATOM 5830 C CA . TYR A 1 368 ? 18.845 48.484 11.790 1.00 14.20 365 TYR A CA 1
ATOM 5831 C C . TYR A 1 368 ? 20.334 48.188 11.753 1.00 14.07 365 TYR A C 1
ATOM 5832 O O . TYR A 1 368 ? 21.177 49.113 11.646 1.00 15.34 365 TYR A O 1
ATOM 5850 N N . GLU A 1 369 ? 20.678 46.900 11.842 1.00 13.45 366 GLU A N 1
ATOM 5851 C CA . GLU A 1 369 ? 22.056 46.472 11.607 1.00 13.73 366 GLU A CA 1
ATOM 5852 C C . GLU A 1 369 ? 22.216 46.068 10.141 1.00 16.26 366 GLU A C 1
ATOM 5853 O O . GLU A 1 369 ? 23.137 46.516 9.453 1.00 18.51 366 GLU A O 1
ATOM 5865 N N . GLU A 1 370 ? 21.302 45.234 9.671 1.00 14.23 367 GLU A N 1
ATOM 5866 C CA . GLU A 1 370 ? 21.307 44.784 8.279 1.00 14.17 367 GLU A CA 1
ATOM 5867 C C . GLU A 1 370 ? 19.946 45.061 7.661 1.00 10.82 367 GLU A C 1
ATOM 5868 O O . GLU A 1 370 ? 18.940 44.498 8.070 1.00 12.46 367 GLU A O 1
ATOM 5897 N N . ASN A 1 372 ? 18.575 44.151 4.980 1.00 9.90 369 ASN A N 1
ATOM 5898 C CA . ASN A 1 372 ? 17.816 43.067 4.406 1.00 10.81 369 ASN A CA 1
ATOM 5899 C C . ASN A 1 372 ? 16.916 42.344 5.378 1.00 11.68 369 ASN A C 1
ATOM 5900 O O . ASN A 1 372 ? 16.011 41.602 4.951 1.00 15.96 369 ASN A O 1
ATOM 5911 N N . ASN A 1 373 ? 17.096 42.620 6.668 1.00 10.16 370 ASN A N 1
ATOM 5912 C CA . ASN A 1 373 ? 16.235 42.017 7.695 1.00 12.49 370 ASN A CA 1
ATOM 5913 C C . ASN A 1 373 ? 14.907 42.757 7.854 1.00 12.02 370 ASN A C 1
ATOM 5914 O O . ASN A 1 373 ? 14.033 42.310 8.605 1.00 15.57 370 ASN A O 1
ATOM 5925 N N . PHE A 1 374 ? 14.728 43.867 7.140 1.00 9.84 371 PHE A N 1
ATOM 5926 C CA . PHE A 1 374 ? 13.538 44.708 7.315 1.00 11.15 371 PHE A CA 1
ATOM 5927 C C . PHE A 1 374 ? 12.628 44.746 6.090 1.00 11.10 371 PHE A C 1
ATOM 5928 O O . PHE A 1 374 ? 11.742 45.605 5.971 1.00 13.57 371 PHE A O 1
ATOM 5945 N N . TYR A 1 375 ? 12.780 43.746 5.219 1.00 11.58 372 TYR A N 1
ATOM 5946 C CA . TYR A 1 375 ? 11.815 43.485 4.145 1.00 11.62 372 TYR A CA 1
ATOM 5947 C C . TYR A 1 375 ? 10.744 42.568 4.698 1.00 12.51 372 TYR A C 1
ATOM 5948 O O . TYR A 1 375 ? 10.677 41.398 4.360 1.00 14.07 372 TYR A O 1
ATOM 5966 N N . THR A 1 376 ? 9.905 43.118 5.568 1.00 10.03 373 THR A N 1
ATOM 5967 C CA . THR A 1 376 ? 9.070 42.320 6.474 1.00 11.73 373 THR A CA 1
ATOM 5968 C C . THR A 1 376 ? 7.582 42.472 6.238 1.00 10.77 373 THR A C 1
ATOM 5969 O O . THR A 1 376 ? 7.133 43.435 5.589 1.00 9.51 373 THR A O 1
ATOM 5997 N N . THR A 1 378 ? 5.630 43.490 8.430 1.00 9.46 375 THR A N 1
ATOM 5998 C CA . THR A 1 378 ? 5.332 44.798 9.006 1.00 8.28 375 THR A CA 1
ATOM 5999 C C . THR A 1 378 ? 5.480 45.940 7.969 1.00 10.80 375 THR A C 1
ATOM 6000 O O . THR A 1 378 ? 4.556 46.749 7.751 1.00 10.71 375 THR A O 1
ATOM 6011 N N . VAL A 1 379 ? 6.637 46.028 7.327 1.00 10.91 376 VAL A N 1
ATOM 6012 C CA . VAL A 1 379 ? 6.887 47.119 6.374 1.00 11.59 376 VAL A CA 1
ATOM 6013 C C . VAL A 1 379 ? 5.927 47.046 5.178 1.00 8.88 376 VAL A C 1
ATOM 6014 O O . VAL A 1 379 ? 5.418 48.073 4.725 1.00 11.26 376 VAL A O 1
ATOM 6027 N N . TYR A 1 380 ? 5.672 45.833 4.683 1.00 9.61 377 TYR A N 1
ATOM 6028 C CA . TYR A 1 380 ? 4.817 45.622 3.509 1.00 10.64 377 TYR A CA 1
ATOM 6029 C C . TYR A 1 380 ? 3.333 45.611 3.843 1.00 10.65 377 TYR A C 1
ATOM 6030 O O . TYR A 1 380 ? 2.570 46.427 3.348 1.00 12.21 377 TYR A O 1
ATOM 6048 N N . GLU A 1 381 ? 2.913 44.636 4.636 1.00 11.48 378 GLU A N 1
ATOM 6049 C CA . GLU A 1 381 ? 1.491 44.388 4.812 1.00 9.81 378 GLU A CA 1
ATOM 6050 C C . GLU A 1 381 ? 0.860 45.309 5.850 1.00 10.41 378 GLU A C 1
ATOM 6051 O O . GLU A 1 381 ? -0.206 45.872 5.603 1.00 10.69 378 GLU A O 1
ATOM 6063 N N . LYS A 1 382 ? 1.483 45.491 7.017 1.00 10.10 379 LYS A N 1
ATOM 6064 C CA . LYS A 1 382 ? 1.002 46.559 7.900 1.00 10.90 379 LYS A CA 1
ATOM 6065 C C . LYS A 1 382 ? 1.177 47.907 7.222 1.00 11.64 379 LYS A C 1
ATOM 6066 O O . LYS A 1 382 ? 0.289 48.771 7.299 1.00 10.34 379 LYS A O 1
ATOM 6085 N N . GLY A 1 383 ? 2.282 48.090 6.498 1.00 12.74 380 GLY A N 1
ATOM 6086 C CA . GLY A 1 383 ? 2.480 49.320 5.743 1.00 10.74 380 GLY A CA 1
ATOM 6087 C C . GLY A 1 383 ? 1.311 49.624 4.813 1.00 10.93 380 GLY A C 1
ATOM 6088 O O . GLY A 1 383 ? 0.867 50.785 4.704 1.00 11.23 380 GLY A O 1
ATOM 6092 N N . ALA A 1 384 ? 0.813 48.606 4.132 1.00 11.84 381 ALA A N 1
ATOM 6093 C CA . ALA A 1 384 ? -0.312 48.777 3.247 1.00 9.78 381 ALA A CA 1
ATOM 6094 C C . ALA A 1 384 ? -1.590 49.122 4.027 1.00 11.43 381 ALA A C 1
ATOM 6095 O O . ALA A 1 384 ? -2.376 49.970 3.558 1.00 11.48 381 ALA A O 1
ATOM 6102 N N . GLU A 1 385 ? -1.805 48.500 5.188 1.00 10.88 382 GLU A N 1
ATOM 6103 C CA . GLU A 1 385 ? -2.962 48.857 6.027 1.00 11.40 382 GLU A CA 1
ATOM 6104 C C . GLU A 1 385 ? -2.903 50.303 6.444 1.00 11.10 382 GLU A C 1
ATOM 6105 O O . GLU A 1 385 ? -3.925 50.967 6.544 1.00 13.38 382 GLU A O 1
ATOM 6117 N N . VAL A 1 386 ? -1.707 50.804 6.724 1.00 9.66 383 VAL A N 1
ATOM 6118 C CA . VAL A 1 386 ? -1.543 52.216 7.047 1.00 9.50 383 VAL A CA 1
ATOM 6119 C C . VAL A 1 386 ? -1.931 53.117 5.872 1.00 10.54 383 VAL A C 1
ATOM 6120 O O . VAL A 1 386 ? -2.669 54.099 6.037 1.00 14.39 383 VAL A O 1
ATOM 6133 N N . VAL A 1 387 ? -1.434 52.816 4.682 1.00 11.28 384 VAL A N 1
ATOM 6134 C CA . VAL A 1 387 ? -1.878 53.548 3.483 1.00 11.40 384 VAL A CA 1
ATOM 6135 C C . VAL A 1 387 ? -3.389 53.460 3.320 1.00 11.04 384 VAL A C 1
ATOM 6136 O O . VAL A 1 387 ? -4.033 54.465 3.030 1.00 13.58 384 VAL A O 1
ATOM 6149 N N . ARG A 1 388 ? -3.961 52.277 3.497 1.00 11.47 385 ARG A N 1
ATOM 6150 C CA . ARG A 1 388 ? -5.402 52.091 3.348 1.00 12.38 385 ARG A CA 1
ATOM 6151 C C . ARG A 1 388 ? -6.226 52.938 4.341 1.00 12.35 385 ARG A C 1
ATOM 6152 O O . ARG A 1 388 ? -7.365 53.333 4.023 1.00 12.48 385 ARG A O 1
ATOM 6190 N N . TYR A 1 390 ? -5.491 55.996 5.158 1.00 14.93 387 TYR A N 1
ATOM 6191 C CA . TYR A 1 390 ? -5.673 57.308 4.512 1.00 16.45 387 TYR A CA 1
ATOM 6192 C C . TYR A 1 390 ? -6.914 57.262 3.626 1.00 16.50 387 TYR A C 1
ATOM 6193 O O . TYR A 1 390 ? -7.708 58.206 3.604 1.00 17.01 387 TYR A O 1
ATOM 6211 N N . HIS A 1 391 ? -7.046 56.169 2.876 1.00 15.22 388 HIS A N 1
ATOM 6212 C CA . HIS A 1 391 ? -8.157 55.954 1.948 1.00 15.64 388 HIS A CA 1
ATOM 6213 C C . HIS A 1 391 ? -9.491 55.893 2.714 1.00 16.57 388 HIS A C 1
ATOM 6214 O O . HIS A 1 391 ? -10.486 56.503 2.307 1.00 19.33 388 HIS A O 1
ATOM 6228 N N . THR A 1 392 ? -9.487 55.237 3.861 1.00 17.15 389 THR A N 1
ATOM 6229 C CA . THR A 1 392 ? -10.678 55.113 4.700 1.00 16.98 389 THR A CA 1
ATOM 6230 C C . THR A 1 392 ? -11.090 56.473 5.297 1.00 17.70 389 THR A C 1
ATOM 6231 O O . THR A 1 392 ? -12.288 56.805 5.378 1.00 21.00 389 THR A O 1
ATOM 6242 N N . LEU A 1 393 ? -10.107 57.261 5.707 1.00 18.31 390 LEU A N 1
ATOM 6243 C CA . LEU A 1 393 ? -10.357 58.576 6.301 1.00 19.14 390 LEU A CA 1
ATOM 6244 C C . LEU A 1 393 ? -10.769 59.623 5.271 1.00 21.18 390 LEU A C 1
ATOM 6245 O O . LEU A 1 393 ? -11.558 60.511 5.582 1.00 22.81 390 LEU A O 1
ATOM 6261 N N . LEU A 1 394 ? -10.222 59.531 4.060 1.00 20.46 391 LEU A N 1
ATOM 6262 C CA . LEU A 1 394 ? -10.335 60.601 3.063 1.00 22.05 391 LEU A CA 1
ATOM 6263 C C . LEU A 1 394 ? -11.277 60.311 1.908 1.00 19.89 391 LEU A C 1
ATOM 6264 O O . LEU A 1 394 ? -11.714 61.232 1.225 1.00 22.47 391 LEU A O 1
ATOM 6280 N N . GLY A 1 395 ? -11.571 59.035 1.685 1.00 18.54 392 GLY A N 1
ATOM 6281 C CA . GLY A 1 395 ? -12.325 58.592 0.528 1.00 19.17 392 GLY A CA 1
ATOM 6282 C C . GLY A 1 395 ? -11.439 58.514 -0.708 1.00 20.32 392 GLY A C 1
ATOM 6283 O O . GLY A 1 395 ? -10.333 59.045 -0.697 1.00 19.37 392 GLY A O 1
ATOM 6287 N N . GLU A 1 396 ? -11.906 57.854 -1.768 1.00 19.47 393 GLU A N 1
ATOM 6288 C CA . GLU A 1 396 ? -11.086 57.687 -2.972 1.00 19.20 393 GLU A CA 1
ATOM 6289 C C . GLU A 1 396 ? -10.696 59.038 -3.562 1.00 20.10 393 GLU A C 1
ATOM 6290 O O . GLU A 1 396 ? -9.545 59.249 -3.907 1.00 17.55 393 GLU A O 1
ATOM 6302 N N . GLU A 1 397 ? -11.642 59.970 -3.664 1.00 22.64 394 GLU A N 1
ATOM 6303 C CA . GLU A 1 397 ? -11.342 61.262 -4.257 1.00 20.34 394 GLU A CA 1
ATOM 6304 C C . GLU A 1 397 ? -10.285 62.011 -3.476 1.00 19.30 394 GLU A C 1
ATOM 6305 O O . GLU A 1 397 ? -9.357 62.572 -4.064 1.00 23.36 394 GLU A O 1
ATOM 6317 N N . GLY A 1 398 ? -10.412 62.020 -2.156 1.00 19.94 395 GLY A N 1
ATOM 6318 C CA . GLY A 1 398 ? -9.436 62.706 -1.322 1.00 22.00 395 GLY A CA 1
ATOM 6319 C C . GLY A 1 398 ? -8.090 61.996 -1.384 1.00 16.56 395 GLY A C 1
ATOM 6320 O O . GLY A 1 398 ? -7.033 62.629 -1.387 1.00 18.13 395 GLY A O 1
ATOM 6324 N N . PHE A 1 399 ? -8.124 60.674 -1.437 1.00 17.57 396 PHE A N 1
ATOM 6325 C CA . PHE A 1 399 ? -6.890 59.911 -1.518 1.00 13.80 396 PHE A CA 1
ATOM 6326 C C . PHE A 1 399 ? -6.162 60.272 -2.811 1.00 13.32 396 PHE A C 1
ATOM 6327 O O . PHE A 1 399 ? -4.957 60.533 -2.807 1.00 17.18 396 PHE A O 1
ATOM 6344 N N . GLN A 1 400 ? -6.892 60.361 -3.919 1.00 13.24 397 GLN A N 1
ATOM 6345 C CA . GLN A 1 400 ? -6.254 60.733 -5.179 1.00 15.76 397 GLN A CA 1
ATOM 6346 C C . GLN A 1 400 ? -5.772 62.194 -5.190 1.00 15.01 397 GLN A C 1
ATOM 6347 O O . GLN A 1 400 ? -4.783 62.501 -5.851 1.00 16.55 397 GLN A O 1
ATOM 6361 N N . LYS A 1 401 ? -6.404 63.092 -4.428 1.00 17.75 398 LYS A N 1
ATOM 6362 C CA . LYS A 1 401 ? -5.863 64.448 -4.299 1.00 16.86 398 LYS A CA 1
ATOM 6363 C C . LYS A 1 401 ? -4.487 64.394 -3.646 1.00 15.22 398 LYS A C 1
ATOM 6364 O O . LYS A 1 401 ? -3.572 65.108 -4.047 1.00 16.75 398 LYS A O 1
ATOM 6383 N N . GLY A 1 402 ? -4.355 63.555 -2.625 1.00 17.46 399 GLY A N 1
ATOM 6384 C CA . GLY A 1 402 ? -3.075 63.362 -1.952 1.00 16.95 399 GLY A CA 1
ATOM 6385 C C . GLY A 1 402 ? -2.027 62.819 -2.923 1.00 14.72 399 GLY A C 1
ATOM 6386 O O . GLY A 1 402 ? -0.902 63.306 -2.956 1.00 16.02 399 GLY A O 1
ATOM 6407 N N . LYS A 1 404 ? -1.927 63.062 -6.132 1.00 15.06 401 LYS A N 1
ATOM 6408 C CA . LYS A 1 404 ? -1.579 64.071 -7.125 1.00 15.87 401 LYS A CA 1
ATOM 6409 C C . LYS A 1 404 ? -0.574 65.071 -6.563 1.00 16.00 401 LYS A C 1
ATOM 6410 O O . LYS A 1 404 ? 0.406 65.388 -7.218 1.00 15.95 401 LYS A O 1
ATOM 6429 N N . LEU A 1 405 ? -0.800 65.542 -5.338 1.00 16.95 402 LEU A N 1
ATOM 6430 C CA . LEU A 1 405 ? 0.107 66.493 -4.728 1.00 15.58 402 LEU A CA 1
ATOM 6431 C C . LEU A 1 405 ? 1.468 65.835 -4.398 1.00 16.69 402 LEU A C 1
ATOM 6432 O O . LEU A 1 405 ? 2.518 66.468 -4.495 1.00 16.62 402 LEU A O 1
ATOM 6448 N N . TYR A 1 406 ? 1.443 64.572 -3.980 1.00 14.54 403 TYR A N 1
ATOM 6449 C CA . TYR A 1 406 ? 2.673 63.819 -3.746 1.00 14.50 403 TYR A CA 1
ATOM 6450 C C . TYR A 1 406 ? 3.580 63.821 -4.957 1.00 14.00 403 TYR A C 1
ATOM 6451 O O . TYR A 1 406 ? 4.758 64.138 -4.844 1.00 13.55 403 TYR A O 1
ATOM 6469 N N . PHE A 1 407 ? 3.039 63.513 -6.133 1.00 14.38 404 PHE A N 1
ATOM 6470 C CA . PHE A 1 407 ? 3.859 63.516 -7.343 1.00 14.37 404 PHE A CA 1
ATOM 6471 C C . PHE A 1 407 ? 4.234 64.939 -7.796 1.00 15.97 404 PHE A C 1
ATOM 6472 O O . PHE A 1 407 ? 5.365 65.177 -8.264 1.00 15.17 404 PHE A O 1
ATOM 6489 N N . GLN A 1 408 ? 3.321 65.892 -7.605 1.00 17.32 405 GLN A N 1
ATOM 6490 C CA . GLN A 1 408 ? 3.617 67.290 -7.942 1.00 17.98 405 GLN A CA 1
ATOM 6491 C C . GLN A 1 408 ? 4.830 67.781 -7.163 1.00 16.74 405 GLN A C 1
ATOM 6492 O O . GLN A 1 408 ? 5.708 68.437 -7.717 1.00 18.17 405 GLN A O 1
ATOM 6506 N N . ARG A 1 409 ? 4.862 67.474 -5.870 1.00 13.34 406 ARG A N 1
ATOM 6507 C CA . ARG A 1 409 ? 5.959 67.920 -5.013 1.00 13.76 406 ARG A CA 1
ATOM 6508 C C . ARG A 1 409 ? 7.252 67.118 -5.210 1.00 16.33 406 ARG A C 1
ATOM 6509 O O . ARG A 1 409 ? 8.356 67.675 -5.150 1.00 19.67 406 ARG A O 1
ATOM 6530 N N . HIS A 1 410 ? 7.121 65.819 -5.401 1.00 13.22 407 HIS A N 1
ATOM 6531 C CA . HIS A 1 410 ? 8.281 64.946 -5.185 1.00 13.12 407 HIS A CA 1
ATOM 6532 C C . HIS A 1 410 ? 8.735 64.088 -6.363 1.00 11.08 407 HIS A C 1
ATOM 6533 O O . HIS A 1 410 ? 9.649 63.293 -6.211 1.00 13.68 407 HIS A O 1
ATOM 6547 N N . ASP A 1 411 ? 8.145 64.251 -7.546 1.00 12.08 408 ASP A N 1
ATOM 6548 C CA . ASP A 1 411 ? 8.643 63.574 -8.739 1.00 12.09 408 ASP A CA 1
ATOM 6549 C C . ASP A 1 411 ? 10.111 63.897 -8.904 1.00 14.21 408 ASP A C 1
ATOM 6550 O O . ASP A 1 411 ? 10.509 65.083 -8.871 1.00 14.16 408 ASP A O 1
ATOM 6559 N N . GLY A 1 412 ? 10.930 62.853 -9.057 1.00 12.80 409 GLY A N 1
ATOM 6560 C CA . GLY A 1 412 ? 12.353 63.029 -9.219 1.00 11.91 409 GLY A CA 1
ATOM 6561 C C . GLY A 1 412 ? 13.141 63.171 -7.929 1.00 16.72 409 GLY A C 1
ATOM 6562 O O . GLY A 1 412 ? 14.351 63.445 -7.977 1.00 16.18 409 GLY A O 1
ATOM 6566 N N . GLN A 1 413 ? 12.472 63.010 -6.787 1.00 12.26 410 GLN A N 1
ATOM 6567 C CA . GLN A 1 413 ? 13.136 63.164 -5.488 1.00 10.10 410 GLN A CA 1
ATOM 6568 C C . GLN A 1 413 ? 13.158 61.861 -4.722 1.00 13.53 410 GLN A C 1
ATOM 6569 O O . GLN A 1 413 ? 12.458 60.918 -5.078 1.00 14.04 410 GLN A O 1
ATOM 6583 N N . ALA A 1 414 ? 13.970 61.853 -3.668 1.00 13.72 411 ALA A N 1
ATOM 6584 C CA . ALA A 1 414 ? 14.08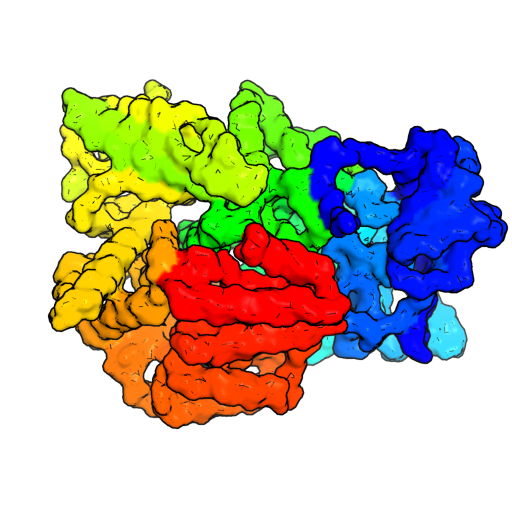5 60.734 -2.728 1.00 11.70 411 ALA A CA 1
ATOM 6585 C C . ALA A 1 414 ? 13.585 61.243 -1.388 1.00 13.72 411 ALA A C 1
ATOM 6586 O O . ALA A 1 414 ? 14.225 62.098 -0.793 1.00 14.58 411 ALA A O 1
ATOM 6593 N N . VAL A 1 415 ? 12.410 60.781 -0.967 1.00 10.93 412 VAL A N 1
ATOM 6594 C CA . VAL A 1 415 ? 11.684 61.441 0.101 1.00 9.77 412 VAL A CA 1
ATOM 6595 C C . VAL A 1 415 ? 11.314 60.468 1.251 1.00 14.24 412 VAL A C 1
ATOM 6596 O O . VAL A 1 415 ? 11.827 59.358 1.317 1.00 11.50 412 VAL A O 1
ATOM 6609 N N . THR A 1 416 ? 10.490 60.924 2.192 1.00 13.75 413 THR A N 1
ATOM 6610 C CA . THR A 1 416 ? 10.255 60.175 3.429 1.00 12.49 413 THR A CA 1
ATOM 6611 C C . THR A 1 416 ? 8.779 59.849 3.620 1.00 12.85 413 THR A C 1
ATOM 6612 O O . THR A 1 416 ? 7.916 60.419 2.961 1.00 14.12 413 THR A O 1
ATOM 6623 N N . CYS A 1 417 ? 8.494 58.938 4.542 1.00 12.55 414 CYS A N 1
ATOM 6624 C CA . CYS A 1 417 ? 7.112 58.663 4.955 1.00 11.03 414 CYS A CA 1
ATOM 6625 C C . CYS A 1 417 ? 6.377 59.950 5.372 1.00 15.56 414 CYS A C 1
ATOM 6626 O O . CYS A 1 417 ? 5.193 60.132 5.057 1.00 15.00 414 CYS A O 1
ATOM 6634 N N . ASP A 1 418 ? 7.079 60.829 6.078 1.00 12.54 415 ASP A N 1
ATOM 6635 C CA . ASP A 1 418 ? 6.506 62.107 6.509 1.00 15.47 415 ASP A CA 1
ATOM 6636 C C . ASP A 1 418 ? 6.016 62.906 5.329 1.00 18.62 415 ASP A C 1
ATOM 6637 O O . ASP A 1 418 ? 4.977 63.561 5.420 1.00 18.16 415 ASP A O 1
ATOM 6646 N N . ASP A 1 419 ? 6.754 62.868 4.224 1.00 15.53 416 ASP A N 1
ATOM 6647 C CA . ASP A 1 419 ? 6.359 63.641 3.031 1.00 16.99 416 ASP A CA 1
ATOM 6648 C C . ASP A 1 419 ? 5.068 63.095 2.399 1.00 15.89 416 ASP A C 1
ATOM 6649 O O . ASP A 1 419 ? 4.232 63.848 1.917 1.00 15.72 416 ASP A O 1
ATOM 6658 N N . PHE A 1 420 ? 4.904 61.783 2.391 1.00 14.16 417 PHE A N 1
ATOM 6659 C CA . PHE A 1 420 ? 3.660 61.213 1.906 1.00 12.22 417 PHE A CA 1
ATOM 6660 C C . PHE A 1 420 ? 2.488 61.636 2.800 1.00 14.60 417 PHE A C 1
ATOM 6661 O O . PHE A 1 420 ? 1.428 62.078 2.334 1.00 13.34 417 PHE A O 1
ATOM 6678 N N . ARG A 1 421 ? 2.681 61.510 4.106 1.00 12.51 418 ARG A N 1
ATOM 6679 C CA . ARG A 1 421 ? 1.669 61.937 5.056 1.00 14.17 418 ARG A CA 1
ATOM 6680 C C . ARG A 1 421 ? 1.312 63.411 4.846 1.00 14.49 418 ARG A C 1
ATOM 6681 O O . ARG A 1 421 ? 0.125 63.756 4.809 1.00 16.11 418 ARG A O 1
ATOM 6702 N N . ALA A 1 422 ? 2.318 64.269 4.663 1.00 14.71 419 ALA A N 1
ATOM 6703 C CA . ALA A 1 422 ? 2.045 65.700 4.473 1.00 19.16 419 ALA A CA 1
ATOM 6704 C C . ALA A 1 422 ? 1.280 65.952 3.187 1.00 19.82 419 ALA A C 1
ATOM 6705 O O . ALA A 1 422 ? 0.458 66.859 3.119 1.00 18.10 419 ALA A O 1
ATOM 6712 N N . ALA A 1 423 ? 1.563 65.195 2.143 1.00 17.34 420 ALA A N 1
ATOM 6713 C CA . ALA A 1 423 ? 0.815 65.391 0.905 1.00 16.05 420 ALA A CA 1
ATOM 6714 C C . ALA A 1 423 ? -0.666 65.035 1.113 1.00 17.91 420 ALA A C 1
ATOM 6715 O O . ALA A 1 423 ? -1.558 65.748 0.642 1.00 17.73 420 ALA A O 1
ATOM 6739 N N . ALA A 1 425 ? -2.339 65.113 3.955 1.00 16.67 422 ALA A N 1
ATOM 6740 C CA . ALA A 1 425 ? -2.905 66.126 4.828 1.00 19.02 422 ALA A CA 1
ATOM 6741 C C . ALA A 1 425 ? -3.148 67.414 4.062 1.00 22.23 422 ALA A C 1
ATOM 6742 O O . ALA A 1 425 ? -4.269 67.938 4.066 1.00 23.26 422 ALA A O 1
ATOM 6749 N N . ASP A 1 426 ? -2.107 67.925 3.410 1.00 15.87 423 ASP A N 1
ATOM 6750 C CA . ASP A 1 426 ? -2.176 69.236 2.773 1.00 19.32 423 ASP A CA 1
ATOM 6751 C C . ASP A 1 426 ? -3.184 69.261 1.608 1.00 24.18 423 ASP A C 1
ATOM 6752 O O . ASP A 1 426 ? -3.950 70.225 1.457 1.00 22.99 423 ASP A O 1
ATOM 6761 N N . ALA A 1 427 ? -3.228 68.195 0.814 1.00 18.59 424 ALA A N 1
ATOM 6762 C CA . ALA A 1 427 ? -4.136 68.148 -0.335 1.00 16.11 424 ALA A CA 1
ATOM 6763 C C . ALA A 1 427 ? -5.604 68.190 0.096 1.00 18.96 424 ALA A C 1
ATOM 6764 O O . ALA A 1 427 ? -6.472 68.625 -0.657 1.00 23.11 424 ALA A O 1
ATOM 6771 N N . ASN A 1 428 ? -5.869 67.765 1.320 1.00 20.30 425 ASN A N 1
ATOM 6772 C CA . ASN A 1 428 ? -7.223 67.640 1.808 1.00 21.42 425 ASN A CA 1
ATOM 6773 C C . ASN A 1 428 ? -7.534 68.668 2.892 1.00 22.63 425 ASN A C 1
ATOM 6774 O O . ASN A 1 428 ? -8.629 68.668 3.448 1.00 23.86 425 ASN A O 1
ATOM 6785 N N . GLY A 1 429 ? -6.552 69.506 3.216 1.00 20.84 426 GLY A N 1
ATOM 6786 C CA . GLY A 1 429 ? -6.749 70.582 4.185 1.00 26.99 426 GLY A CA 1
ATOM 6787 C C . GLY A 1 429 ? -7.026 70.136 5.610 1.00 28.66 426 GLY A C 1
ATOM 6788 O O . GLY A 1 429 ? -7.703 70.838 6.368 1.00 24.69 426 GLY A O 1
ATOM 6792 N N . ILE A 1 430 ? -6.483 68.982 5.985 1.00 19.31 427 ILE A N 1
ATOM 6793 C CA . ILE A 1 430 ? -6.675 68.436 7.310 1.00 21.63 427 ILE A CA 1
ATOM 6794 C C . ILE A 1 430 ? -5.367 68.209 8.032 1.00 26.77 427 ILE A C 1
ATOM 6795 O O . ILE A 1 430 ? -4.290 68.256 7.445 1.00 26.53 427 ILE A O 1
ATOM 6811 N N . ASN A 1 431 ? -5.487 67.975 9.330 1.00 25.06 428 ASN A N 1
ATOM 6812 C CA . ASN A 1 431 ? -4.339 67.754 10.167 1.00 21.33 428 ASN A CA 1
ATOM 6813 C C . ASN A 1 431 ? -4.196 66.268 10.436 1.00 20.71 428 ASN A C 1
ATOM 6814 O O . ASN A 1 431 ? -5.087 65.658 11.035 1.00 25.02 428 ASN A O 1
ATOM 6825 N N . LEU A 1 432 ? -3.073 65.696 9.996 1.00 18.82 429 LEU A N 1
ATOM 6826 C CA . LEU A 1 432 ? -2.805 64.271 10.205 1.00 17.79 429 LEU A CA 1
ATOM 6827 C C . LEU A 1 432 ? -1.570 64.079 11.090 1.00 20.44 429 LEU A C 1
ATOM 6828 O O . LEU A 1 432 ? -0.877 63.079 10.998 1.00 18.07 429 LEU A O 1
ATOM 6844 N N . ASP A 1 433 ? -1.300 65.028 11.976 1.00 20.58 430 ASP A N 1
ATOM 6845 C CA . ASP A 1 433 ? -0.125 64.921 12.835 1.00 20.08 430 ASP A CA 1
ATOM 6846 C C . ASP A 1 433 ? -0.102 63.624 13.649 1.00 17.95 430 ASP A C 1
ATOM 6847 O O . ASP A 1 433 ? 0.929 62.966 13.737 1.00 21.19 430 ASP A O 1
ATOM 6856 N N . GLN A 1 434 ? -1.229 63.268 14.254 1.00 18.18 431 GLN A N 1
ATOM 6857 C CA . GLN A 1 434 ? -1.292 62.079 15.111 1.00 17.19 431 GLN A CA 1
ATOM 6858 C C . GLN A 1 434 ? -1.118 60.797 14.290 1.00 14.10 431 GLN A C 1
ATOM 6859 O O . GLN A 1 434 ? -0.684 59.766 14.797 1.00 14.94 431 GLN A O 1
ATOM 6873 N N . PHE A 1 435 ? -1.448 60.882 13.014 1.00 18.98 432 PHE A N 1
ATOM 6874 C CA . PHE A 1 435 ? -1.287 59.754 12.120 1.00 17.05 432 PHE A CA 1
ATOM 6875 C C . PHE A 1 435 ? 0.167 59.299 12.026 1.00 15.30 432 PHE A C 1
ATOM 6876 O O . PHE A 1 435 ? 0.432 58.139 11.731 1.00 16.03 432 PHE A O 1
ATOM 6893 N N . ALA A 1 436 ? 1.109 60.193 12.292 1.00 15.29 433 ALA A N 1
ATOM 6894 C CA . ALA A 1 436 ? 2.519 59.851 12.219 1.00 17.40 433 ALA A CA 1
ATOM 6895 C C . ALA A 1 436 ? 2.873 58.657 13.110 1.00 14.51 433 ALA A C 1
ATOM 6896 O O . ALA A 1 436 ? 3.825 57.944 12.841 1.00 14.55 433 ALA A O 1
ATOM 6903 N N . LEU A 1 437 ? 2.108 58.464 14.178 1.00 13.06 434 LEU A N 1
ATOM 6904 C CA . LEU A 1 437 ? 2.411 57.384 15.117 1.00 11.00 434 LEU A CA 1
ATOM 6905 C C . LEU A 1 437 ? 2.251 56.006 14.492 1.00 10.44 434 LEU A C 1
ATOM 6906 O O . LEU A 1 437 ? 2.803 55.042 15.011 1.00 14.06 434 LEU A O 1
ATOM 6922 N N . TRP A 1 438 ? 1.518 55.893 13.373 1.00 11.69 435 TRP A N 1
ATOM 6923 C CA . TRP A 1 438 ? 1.414 54.629 12.649 1.00 11.57 435 TRP A CA 1
ATOM 6924 C C . TRP A 1 438 ? 2.748 54.232 12.042 1.00 11.54 435 TRP A C 1
ATOM 6925 O O . TRP A 1 438 ? 2.967 53.056 11.755 1.00 12.88 435 TRP A O 1
ATOM 6946 N N . TYR A 1 439 ? 3.641 55.204 11.869 1.00 12.29 436 TYR A N 1
ATOM 6947 C CA . TYR A 1 439 ? 4.972 54.923 11.349 1.00 13.09 436 TYR A CA 1
ATOM 6948 C C . TYR A 1 439 ? 6.016 54.671 12.425 1.00 12.47 436 TYR A C 1
ATOM 6949 O O . TYR A 1 439 ? 6.993 53.961 12.164 1.00 12.32 436 TYR A O 1
ATOM 6967 N N . SER A 1 440 ? 5.837 55.259 13.615 1.00 13.10 437 SER A N 1
ATOM 6968 C CA . SER A 1 440 ? 6.878 55.247 14.636 1.00 13.16 437 SER A CA 1
ATOM 6969 C C . SER A 1 440 ? 6.585 54.343 15.823 1.00 12.42 437 SER A C 1
ATOM 6970 O O . SER A 1 440 ? 7.504 54.008 16.571 1.00 13.62 437 SER A O 1
ATOM 6978 N N . GLN A 1 441 ? 5.316 53.950 15.999 1.00 10.87 438 GLN A N 1
ATOM 6979 C CA . GLN A 1 441 ? 4.954 53.029 17.096 1.00 11.77 438 GLN A CA 1
ATOM 6980 C C . GLN A 1 441 ? 4.689 51.617 16.597 1.00 10.75 438 GLN A C 1
ATOM 6981 O O . GLN A 1 441 ? 3.771 51.372 15.807 1.00 11.66 438 GLN A O 1
ATOM 6995 N N . ALA A 1 442 ? 5.511 50.686 17.059 1.00 10.87 439 ALA A N 1
ATOM 6996 C CA . ALA A 1 442 ? 5.326 49.262 16.789 1.00 10.53 439 ALA A CA 1
ATOM 6997 C C . ALA A 1 442 ? 4.271 48.646 17.722 1.00 12.85 439 ALA A C 1
ATOM 6998 O O . ALA A 1 442 ? 3.816 49.295 18.672 1.00 11.51 439 ALA A O 1
ATOM 7005 N N . GLY A 1 443 ? 3.872 47.416 17.428 1.00 12.92 440 GLY A N 1
ATOM 7006 C CA . GLY A 1 443 ? 2.932 46.674 18.253 1.00 14.69 440 GLY A CA 1
ATOM 7007 C C . GLY A 1 443 ? 1.525 46.756 17.701 1.00 13.40 440 GLY A C 1
ATOM 7008 O O . GLY A 1 443 ? 1.179 47.708 16.996 1.00 14.67 440 GLY A O 1
ATOM 7012 N N . THR A 1 444 ? 0.696 45.768 18.028 1.00 11.43 441 THR A N 1
ATOM 7013 C CA . THR A 1 444 ? -0.691 45.757 17.579 1.00 12.38 441 THR A CA 1
ATOM 7014 C C . THR A 1 444 ? -1.554 46.458 18.623 1.00 11.30 441 THR A C 1
ATOM 7015 O O . THR A 1 444 ? -1.596 46.010 19.778 1.00 13.04 441 THR A O 1
ATOM 7026 N N . PRO A 1 445 ? -2.236 47.556 18.258 1.00 13.17 442 PRO A N 1
ATOM 7027 C CA . PRO A 1 445 ? -3.125 48.184 19.248 1.00 14.03 442 PRO A CA 1
ATOM 7028 C C . PRO A 1 445 ? -4.251 47.243 19.647 1.00 14.33 442 PRO A C 1
ATOM 7029 O O . PRO A 1 445 ? -4.720 46.448 18.813 1.00 15.46 442 PRO A O 1
ATOM 7040 N N . VAL A 1 446 ? -4.635 47.302 20.921 1.00 14.27 443 VAL A N 1
ATOM 7041 C CA . VAL A 1 446 ? -5.768 46.534 21.420 1.00 16.58 443 VAL A CA 1
ATOM 7042 C C . VAL A 1 446 ? -6.898 47.475 21.826 1.00 16.35 443 VAL A C 1
ATOM 7043 O O . VAL A 1 446 ? -6.687 48.369 22.636 1.00 19.68 443 VAL A O 1
ATOM 7056 N N . LEU A 1 447 ? -8.071 47.261 21.246 1.00 17.92 444 LEU A N 1
ATOM 7057 C CA . LEU A 1 447 ? -9.248 48.052 21.576 1.00 18.41 444 LEU A CA 1
ATOM 7058 C C . LEU A 1 447 ? -10.157 47.235 22.486 1.00 22.66 444 LEU A C 1
ATOM 7059 O O . LEU A 1 447 ? -10.465 46.085 22.200 1.00 19.81 444 LEU A O 1
ATOM 7075 N N . GLU A 1 448 ? -10.590 47.840 23.582 1.00 24.05 445 GLU A N 1
ATOM 7076 C CA . GLU A 1 448 ? -11.584 47.223 24.438 1.00 26.87 445 GLU A CA 1
ATOM 7077 C C . GLU A 1 448 ? -12.885 47.996 24.278 1.00 28.27 445 GLU A C 1
ATOM 7078 O O . GLU A 1 448 ? -12.895 49.203 24.501 1.00 32.81 445 GLU A O 1
ATOM 7090 N N . ALA A 1 449 ? -13.961 47.322 23.876 1.00 26.78 446 ALA A N 1
ATOM 7091 C CA . ALA A 1 449 ? -15.202 48.005 23.553 1.00 24.26 446 ALA A CA 1
ATOM 7092 C C . ALA A 1 449 ? -16.401 47.412 24.300 1.00 31.44 446 ALA A C 1
ATOM 7093 O O . ALA A 1 449 ? -16.459 46.206 24.581 1.00 26.34 446 ALA A O 1
ATOM 7100 N N . GLU A 1 450 ? -17.347 48.293 24.617 1.00 27.68 447 GLU A N 1
ATOM 7101 C CA . GLU A 1 450 ? -18.552 47.959 25.373 1.00 31.57 447 GLU A CA 1
ATOM 7102 C C . GLU A 1 450 ? -19.689 48.797 24.833 1.00 31.77 447 GLU A C 1
ATOM 7103 O O . GLU A 1 450 ? -19.473 49.935 24.433 1.00 31.37 447 GLU A O 1
ATOM 7115 N N . GLY A 1 451 ? -20.896 48.251 24.840 1.00 34.12 448 GLY A N 1
ATOM 7116 C CA . GLY A 1 451 ? -22.019 48.930 24.224 1.00 41.23 448 GLY A CA 1
ATOM 7117 C C . GLY A 1 451 ? -23.304 48.758 25.003 1.00 40.97 448 GLY A C 1
ATOM 7118 O O . GLY A 1 451 ? -23.570 47.690 25.552 1.00 37.10 448 GLY A O 1
ATOM 7122 N N . ARG A 1 452 ? -24.095 49.821 25.055 1.00 39.94 449 ARG A N 1
ATOM 7123 C CA . ARG A 1 452 ? -25.417 49.746 25.671 1.00 44.65 449 ARG A CA 1
ATOM 7124 C C . ARG A 1 452 ? -26.391 50.673 24.962 1.00 41.14 449 ARG A C 1
ATOM 7125 O O . ARG A 1 452 ? -26.027 51.759 24.514 1.00 37.02 449 ARG A O 1
ATOM 7146 N N . LEU A 1 453 ? -27.632 50.224 24.859 1.00 42.93 450 LEU A N 1
ATOM 7147 C CA . LEU A 1 453 ? -28.703 51.033 24.300 1.00 46.54 450 LEU A CA 1
ATOM 7148 C C . LEU A 1 453 ? -29.510 51.650 25.446 1.00 54.83 450 LEU A C 1
ATOM 7149 O O . LEU A 1 453 ? -30.233 50.943 26.144 1.00 53.26 450 LEU A O 1
ATOM 7165 N N . LYS A 1 454 ? -29.337 52.957 25.654 1.00 58.41 451 LYS A N 1
ATOM 7166 C CA . LYS A 1 454 ? -30.035 53.705 26.709 1.00 59.69 451 LYS A CA 1
ATOM 7167 C C . LYS A 1 454 ? -30.802 54.859 26.067 1.00 63.88 451 LYS A C 1
ATOM 7168 O O . LYS A 1 454 ? -30.270 55.577 25.218 1.00 54.54 451 LYS A O 1
ATOM 7172 N N . ASN A 1 455 ? -32.052 55.036 26.488 1.00 75.75 452 ASN A N 1
ATOM 7173 C CA . ASN A 1 455 ? -32.999 55.856 25.746 1.00 76.89 452 ASN A CA 1
ATOM 7174 C C . ASN A 1 455 ? -33.073 55.290 24.329 1.00 70.29 452 ASN A C 1
ATOM 7175 O O . ASN A 1 455 ? -33.425 54.120 24.149 1.00 70.04 452 ASN A O 1
ATOM 7186 N N . ASN A 1 456 ? -32.740 56.095 23.330 1.00 63.23 453 ASN A N 1
ATOM 7187 C CA . ASN A 1 456 ? -32.653 55.605 21.966 1.00 61.12 453 ASN A CA 1
ATOM 7188 C C . ASN A 1 456 ? -31.276 55.932 21.410 1.00 47.55 453 ASN A C 1
ATOM 7189 O O . ASN A 1 456 ? -31.121 56.222 20.224 1.00 47.58 453 ASN A O 1
ATOM 7200 N N . ILE A 1 457 ? -30.285 55.881 22.297 1.00 38.95 454 ILE A N 1
ATOM 7201 C CA . ILE A 1 457 ? -28.881 56.074 21.939 1.00 43.20 454 ILE A CA 1
ATOM 7202 C C . ILE A 1 457 ? -28.123 54.774 22.181 1.00 37.53 454 ILE A C 1
ATOM 7203 O O . ILE A 1 457 ? -28.164 54.247 23.290 1.00 30.17 454 ILE A O 1
ATOM 7219 N N . PHE A 1 458 ? -27.438 54.251 21.163 1.00 37.88 455 PHE A N 1
ATOM 7220 C CA . PHE A 1 458 ? -26.456 53.185 21.402 1.00 35.73 455 PHE A CA 1
ATOM 7221 C C . PHE A 1 458 ? -25.129 53.859 21.766 1.00 32.44 455 PHE A C 1
ATOM 7222 O O . PHE A 1 458 ? -24.547 54.581 20.958 1.00 33.33 455 PHE A O 1
ATOM 7239 N N . GLU A 1 459 ? -24.684 53.656 23.000 1.00 30.47 456 GLU A N 1
ATOM 7240 C CA . GLU A 1 459 ? -23.423 54.224 23.467 1.00 29.33 456 GLU A CA 1
ATOM 7241 C C . GLU A 1 459 ? -22.335 53.169 23.368 1.00 27.05 456 GLU A C 1
ATOM 7242 O O . GLU A 1 459 ? -22.358 52.160 24.074 1.00 27.69 456 GLU A O 1
ATOM 7254 N N . LEU A 1 460 ? -21.387 53.415 22.474 1.00 32.31 457 LEU A N 1
ATOM 7255 C CA . LEU A 1 460 ? -20.245 52.529 22.287 1.00 27.76 457 LEU A CA 1
ATOM 7256 C C . LEU A 1 460 ? -19.027 53.192 22.918 1.00 25.91 457 LEU A C 1
ATOM 7257 O O . LEU A 1 460 ? -18.564 54.231 22.430 1.00 27.31 457 LEU A O 1
ATOM 7273 N N . THR A 1 461 ? -18.540 52.615 24.022 1.00 21.93 458 THR A N 1
ATOM 7274 C CA . THR A 1 461 ? -17.301 53.075 24.637 1.00 21.19 458 THR A CA 1
ATOM 7275 C C . THR A 1 461 ? -16.146 52.230 24.115 1.00 23.39 458 THR A C 1
ATOM 7276 O O . THR A 1 461 ? -16.261 51.003 24.041 1.00 25.92 458 THR A O 1
ATOM 7287 N N . VAL A 1 462 ? -15.045 52.885 23.763 1.00 27.63 459 VAL A N 1
ATOM 7288 C CA . VAL A 1 462 ? -13.881 52.182 23.206 1.00 27.71 459 VAL A CA 1
ATOM 7289 C C . VAL A 1 462 ? -12.623 52.717 23.857 1.00 24.29 459 VAL A C 1
ATOM 7290 O O . VAL A 1 462 ? -12.416 53.927 23.917 1.00 25.57 459 VAL A O 1
ATOM 7303 N N . LYS A 1 463 ? -11.802 51.806 24.369 1.00 23.20 460 LYS A N 1
ATOM 7304 C CA . LYS A 1 463 ? -10.504 52.133 24.930 1.00 22.08 460 LYS A CA 1
ATOM 7305 C C . LYS A 1 463 ? -9.427 51.596 23.991 1.00 19.27 460 LYS A C 1
ATOM 7306 O O . LYS A 1 463 ? -9.648 50.583 23.338 1.00 22.18 460 LYS A O 1
ATOM 7325 N N . GLN A 1 464 ? -8.277 52.258 23.946 1.00 18.93 461 GLN A N 1
ATOM 7326 C CA . GLN A 1 464 ? -7.144 51.748 23.171 1.00 18.20 461 GLN A CA 1
ATOM 7327 C C . GLN A 1 464 ? -5.910 51.715 24.048 1.00 18.14 461 GLN A C 1
ATOM 7328 O O . GLN A 1 464 ? -5.698 52.568 24.924 1.00 21.39 461 GLN A O 1
ATOM 7342 N N . THR A 1 465 ? -5.118 50.695 23.784 1.00 18.50 462 THR A N 1
ATOM 7343 C CA . THR A 1 465 ? -3.834 50.519 24.387 1.00 16.05 462 THR A CA 1
ATOM 7344 C C . THR A 1 465 ? -2.890 49.916 23.350 1.00 15.70 462 THR A C 1
ATOM 7345 O O . THR A 1 465 ? -3.328 49.145 22.503 1.00 16.45 462 THR A O 1
ATOM 7356 N N . VAL A 1 466 ? -1.599 50.255 23.419 1.00 15.39 463 VAL A N 1
ATOM 7357 C CA . VAL A 1 466 ? -0.567 49.645 22.575 1.00 15.70 463 VAL A CA 1
ATOM 7358 C C . VAL A 1 466 ? 0.548 49.146 23.482 1.00 13.82 463 VAL A C 1
ATOM 7359 O O . VAL A 1 466 ? 1.083 49.945 24.270 1.00 16.86 463 VAL A O 1
ATOM 7372 N N . PRO A 1 467 ? 0.922 47.850 23.415 1.00 13.99 464 PRO A N 1
ATOM 7373 C CA . PRO A 1 467 ? 1.950 47.313 24.316 1.00 15.16 464 PRO A CA 1
ATOM 7374 C C . PRO A 1 467 ? 3.356 47.836 23.996 1.00 13.20 464 PRO A C 1
ATOM 7375 O O . PRO A 1 467 ? 3.643 48.160 22.829 1.00 12.44 464 PRO A O 1
ATOM 7386 N N . PRO A 1 468 ? 4.225 47.917 25.010 1.00 11.42 465 PRO A N 1
ATOM 7387 C CA . PRO A 1 468 ? 5.650 48.093 24.784 1.00 10.86 465 PRO A CA 1
ATOM 7388 C C . PRO A 1 468 ? 6.140 47.031 23.789 1.00 14.06 465 PRO A C 1
ATOM 7389 O O . PRO A 1 468 ? 5.626 45.894 23.774 1.00 13.65 465 PRO A O 1
ATOM 7400 N N . THR A 1 469 ? 7.115 47.420 22.989 1.00 12.02 466 THR A N 1
ATOM 7401 C CA . THR A 1 469 ? 7.889 46.531 22.130 1.00 10.86 466 THR A CA 1
ATOM 7402 C C . THR A 1 469 ? 9.366 46.737 22.451 1.00 11.09 466 THR A C 1
ATOM 7403 O O . THR A 1 469 ? 9.721 47.663 23.192 1.00 11.36 466 THR A O 1
ATOM 7414 N N . PRO A 1 470 ? 10.247 45.860 21.950 1.00 12.93 467 PRO A N 1
ATOM 7415 C CA . PRO A 1 470 ? 11.644 45.876 22.431 1.00 13.19 467 PRO A CA 1
ATOM 7416 C C . PRO A 1 470 ? 12.360 47.199 22.150 1.00 12.32 467 PRO A C 1
ATOM 7417 O O . PRO A 1 470 ? 13.281 47.579 22.875 1.00 15.57 467 PRO A O 1
ATOM 7428 N N . ASP A 1 471 ? 11.842 47.933 21.173 1.00 13.68 468 ASP A N 1
ATOM 7429 C CA . ASP A 1 471 ? 12.419 49.193 20.766 1.00 11.05 468 ASP A CA 1
ATOM 7430 C C . ASP A 1 471 ? 11.889 50.378 21.564 1.00 13.54 468 ASP A C 1
ATOM 7431 O O . ASP A 1 471 ? 12.492 51.440 21.542 1.00 15.09 468 ASP A O 1
ATOM 7457 N N . THR A 1 473 ? 8.937 51.608 24.922 1.00 11.59 470 THR A N 1
ATOM 7458 C CA . THR A 1 473 ? 7.926 51.345 25.924 1.00 10.03 470 THR A CA 1
ATOM 7459 C C . THR A 1 473 ? 6.720 52.302 25.847 1.00 10.83 470 THR A C 1
ATOM 7460 O O . THR A 1 473 ? 5.573 51.871 25.942 1.00 12.46 470 THR A O 1
ATOM 7471 N N . ASP A 1 474 ? 6.979 53.601 25.692 1.00 11.37 471 ASP A N 1
ATOM 7472 C CA . ASP A 1 474 ? 5.936 54.623 25.669 1.00 10.98 471 ASP A CA 1
ATOM 7473 C C . ASP A 1 474 ? 5.150 54.516 24.375 1.00 14.65 471 ASP A C 1
ATOM 7474 O O . ASP A 1 474 ? 5.722 54.644 23.298 1.00 14.88 471 ASP A O 1
ATOM 7483 N N . LYS A 1 475 ? 3.853 54.259 24.471 1.00 13.84 472 LYS A N 1
ATOM 7484 C CA . LYS A 1 475 ? 2.997 54.240 23.290 1.00 13.15 472 LYS A CA 1
ATOM 7485 C C . LYS A 1 475 ? 1.817 55.136 23.597 1.00 14.13 472 LYS A C 1
ATOM 7486 O O . LYS A 1 475 ? 1.034 54.874 24.543 1.00 16.36 472 LYS A O 1
ATOM 7505 N N . GLN A 1 476 ? 1.673 56.193 22.803 1.00 13.45 473 GLN A N 1
ATOM 7506 C CA . GLN A 1 476 ? 0.611 57.172 23.005 1.00 13.85 473 GLN A CA 1
ATOM 7507 C C . GLN A 1 476 ? -0.608 56.789 22.169 1.00 14.51 473 GLN A C 1
ATOM 7508 O O . GLN A 1 476 ? -0.486 55.992 21.252 1.00 14.24 473 GLN A O 1
ATOM 7522 N N . PRO A 1 477 ? -1.781 57.352 22.488 1.00 14.65 474 PRO A N 1
ATOM 7523 C CA . PRO A 1 477 ? -3.004 57.067 21.745 1.00 15.00 474 PRO A CA 1
ATOM 7524 C C . PRO A 1 477 ? -2.838 57.362 20.260 1.00 16.81 474 PRO A C 1
ATOM 7525 O O . PRO A 1 477 ? -2.199 58.355 19.879 1.00 15.53 474 PRO A O 1
ATOM 7570 N N . ILE A 1 480 ? -7.385 55.941 15.087 1.00 15.31 477 ILE A N 1
ATOM 7571 C CA . ILE A 1 480 ? -7.879 54.590 14.768 1.00 13.83 477 ILE A CA 1
ATOM 7572 C C . ILE A 1 480 ? -9.316 54.669 14.264 1.00 15.05 477 ILE A C 1
ATOM 7573 O O . ILE A 1 480 ? -10.238 54.906 15.046 1.00 16.68 477 ILE A O 1
ATOM 7589 N N . PRO A 1 481 ? -9.519 54.464 12.947 1.00 13.32 478 PRO A N 1
ATOM 7590 C CA . PRO A 1 481 ? -10.893 54.490 12.420 1.00 14.63 478 PRO A CA 1
ATOM 7591 C C . PRO A 1 481 ? -11.581 53.157 12.629 1.00 13.75 478 PRO A C 1
ATOM 7592 O O . PRO A 1 481 ? -11.042 52.105 12.233 1.00 15.77 478 PRO A O 1
ATOM 7603 N N . VAL A 1 482 ? -12.758 53.209 13.249 1.00 16.29 479 VAL A N 1
ATOM 7604 C CA . VAL A 1 482 ? -13.554 52.019 13.553 1.00 16.97 479 VAL A CA 1
ATOM 7605 C C . VAL A 1 482 ? -14.886 52.085 12.828 1.00 19.28 479 VAL A C 1
ATOM 7606 O O . VAL A 1 482 ? -15.791 52.821 13.239 1.00 18.77 479 VAL A O 1
ATOM 7619 N N . LYS A 1 483 ? -15.000 51.336 11.737 1.00 18.41 480 LYS A N 1
ATOM 7620 C CA . LYS A 1 483 ? -16.221 51.330 10.962 1.00 17.30 480 LYS A CA 1
ATOM 7621 C C . LYS A 1 483 ? -17.277 50.447 11.638 1.00 19.02 480 LYS A C 1
ATOM 7622 O O . LYS A 1 483 ? -17.010 49.299 12.022 1.00 20.71 480 LYS A O 1
ATOM 7641 N N . VAL A 1 484 ? -18.487 50.987 11.792 1.00 20.00 481 VAL A N 1
ATOM 7642 C CA . VAL A 1 484 ? -19.549 50.272 12.525 1.00 19.61 481 VAL A CA 1
ATOM 7643 C C . VAL A 1 484 ? -20.922 50.267 11.848 1.00 23.64 481 VAL A C 1
ATOM 7644 O O . VAL A 1 484 ? -21.235 51.114 11.015 1.00 23.21 481 VAL A O 1
ATOM 7657 N N . GLY A 1 485 ? -21.730 49.291 12.235 1.00 23.17 482 GLY A N 1
ATOM 7658 C CA . GLY A 1 485 ? -23.143 49.288 11.920 1.00 25.11 482 GLY A CA 1
ATOM 7659 C C . GLY A 1 485 ? -23.849 48.555 13.048 1.00 28.85 482 GLY A C 1
ATOM 7660 O O . GLY A 1 485 ? -23.195 48.081 13.985 1.00 26.46 482 GLY A O 1
ATOM 7664 N N . LEU A 1 486 ? -25.177 48.456 12.939 1.00 26.31 483 LEU A N 1
ATOM 7665 C CA . LEU A 1 486 ? -26.031 47.841 13.954 1.00 28.05 483 LEU A CA 1
ATOM 7666 C C . LEU A 1 486 ? -27.010 46.859 13.303 1.00 23.34 483 LEU A C 1
ATOM 7667 O O . LEU A 1 486 ? -27.567 47.162 12.249 1.00 26.48 483 LEU A O 1
ATOM 7683 N N . LEU A 1 487 ? -27.195 45.697 13.932 1.00 23.96 484 LEU A N 1
ATOM 7684 C CA . LEU A 1 487 ? -28.159 44.693 13.485 1.00 31.81 484 LEU A CA 1
ATOM 7685 C C . LEU A 1 487 ? -29.277 44.499 14.512 1.00 32.33 484 LEU A C 1
ATOM 7686 O O . LEU A 1 487 ? -28.995 44.402 15.711 1.00 31.89 484 LEU A O 1
ATOM 7702 N N . ASN A 1 488 ? -30.527 44.394 14.066 1.00 38.38 485 ASN A N 1
ATOM 7703 C CA . ASN A 1 488 ? -31.600 44.055 15.002 1.00 43.74 485 ASN A CA 1
ATOM 7704 C C . ASN A 1 488 ? -31.655 42.537 15.222 1.00 41.88 485 ASN A C 1
ATOM 7705 O O . ASN A 1 488 ? -30.781 41.800 14.760 1.00 36.86 485 ASN A O 1
ATOM 7716 N N . ARG A 1 489 ? -32.685 42.086 15.930 1.00 36.13 486 ARG A N 1
ATOM 7717 C CA . ARG A 1 489 ? -32.793 40.695 16.357 1.00 34.49 486 ARG A CA 1
ATOM 7718 C C . ARG A 1 489 ? -32.969 39.740 15.179 1.00 35.28 486 ARG A C 1
ATOM 7719 O O . ARG A 1 489 ? -32.732 38.544 15.314 1.00 33.25 486 ARG A O 1
ATOM 7723 N N . ASN A 1 490 ? -33.385 40.264 14.032 1.00 38.11 487 ASN A N 1
ATOM 7724 C CA . ASN A 1 490 ? -33.509 39.448 12.821 1.00 48.22 487 ASN A CA 1
ATOM 7725 C C . ASN A 1 490 ? -32.343 39.624 11.859 1.00 46.32 487 ASN A C 1
ATOM 7726 O O . ASN A 1 490 ? -32.410 39.166 10.721 1.00 45.12 487 ASN A O 1
ATOM 7737 N N . GLY A 1 491 ? -31.295 40.314 12.305 1.00 46.69 488 GLY A N 1
ATOM 7738 C CA . GLY A 1 491 ? -30.108 40.520 11.490 1.00 41.37 488 GLY A CA 1
ATOM 7739 C C . GLY A 1 491 ? -30.260 41.570 10.403 1.00 39.66 488 GLY A C 1
ATOM 7740 O O . GLY A 1 491 ? -29.487 41.593 9.443 1.00 36.46 488 GLY A O 1
ATOM 7744 N N . GLU A 1 492 ? -31.253 42.443 10.548 1.00 37.12 489 GLU A N 1
ATOM 7745 C CA . GLU A 1 492 ? -31.466 43.525 9.593 1.00 38.54 489 GLU A CA 1
ATOM 7746 C C . GLU A 1 492 ? -30.663 44.742 10.003 1.00 32.49 489 GLU A C 1
ATOM 7747 O O . GLU A 1 492 ? -30.467 44.981 11.190 1.00 34.81 489 GLU A O 1
ATOM 7759 N N . ALA A 1 493 ? -30.219 45.513 9.018 1.00 32.72 490 ALA A N 1
ATOM 7760 C CA . ALA A 1 493 ? -29.530 46.765 9.276 1.00 34.85 490 ALA A CA 1
ATOM 7761 C C . ALA A 1 493 ? -30.451 47.731 10.008 1.00 37.21 490 ALA A C 1
ATOM 7762 O O . ALA A 1 493 ? -31.634 47.837 9.684 1.00 37.94 490 ALA A O 1
ATOM 7769 N N . VAL A 1 494 ? -29.890 48.423 10.993 1.00 32.32 491 VAL A N 1
ATOM 7770 C CA . VAL A 1 494 ? -30.600 49.423 11.781 1.00 37.76 491 VAL A CA 1
ATOM 7771 C C . VAL A 1 494 ? -29.896 50.766 11.658 1.00 37.59 491 VAL A C 1
ATOM 7772 O O . VAL A 1 494 ? -28.692 50.880 11.925 1.00 35.00 491 VAL A O 1
ATOM 7785 N N . ALA A 1 495 ? -30.641 51.786 11.248 1.00 32.71 492 ALA A N 1
ATOM 7786 C CA . ALA A 1 495 ? -30.064 53.107 11.054 1.00 33.23 492 ALA A CA 1
ATOM 7787 C C . ALA A 1 495 ? -29.877 53.825 12.381 1.00 32.29 492 ALA A C 1
ATOM 7788 O O . ALA A 1 495 ? -30.451 53.454 13.405 1.00 39.79 492 ALA A O 1
ATOM 7795 N N . PHE A 1 496 ? -29.042 54.852 12.352 1.00 35.48 493 PHE A N 1
ATOM 7796 C CA . PHE A 1 496 ? -28.719 55.626 13.541 1.00 31.71 493 PHE A CA 1
ATOM 7797 C C . PHE A 1 496 ? -28.186 56.979 13.115 1.00 31.01 493 PHE A C 1
ATOM 7798 O O . PHE A 1 496 ? -27.809 57.174 11.960 1.00 29.06 493 PHE A O 1
ATOM 7815 N N . ASP A 1 497 ? -28.167 57.914 14.054 1.00 34.04 494 ASP A N 1
ATOM 7816 C CA . ASP A 1 497 ? -27.702 59.257 13.772 1.00 32.75 494 ASP A CA 1
ATOM 7817 C C . ASP A 1 497 ? -26.332 59.493 14.366 1.00 28.65 494 ASP A C 1
ATOM 7818 O O . ASP A 1 497 ? -26.098 59.208 15.529 1.00 34.66 494 ASP A O 1
ATOM 7827 N N . TYR A 1 498 ? -25.436 60.020 13.543 1.00 35.71 495 TYR A N 1
ATOM 7828 C CA . TYR A 1 498 ? -24.067 60.285 13.952 1.00 32.02 495 TYR A CA 1
ATOM 7829 C C . TYR A 1 498 ? -23.497 61.436 13.145 1.00 32.53 495 TYR A C 1
ATOM 7830 O O . TYR A 1 498 ? -23.558 61.429 11.914 1.00 32.76 495 TYR A O 1
ATOM 7848 N N . GLN A 1 499 ? -22.935 62.407 13.856 1.00 37.92 496 GLN A N 1
ATOM 7849 C CA . GLN A 1 499 ? -22.430 63.646 13.267 1.00 48.24 496 GLN A CA 1
ATOM 7850 C C . GLN A 1 499 ? -23.420 64.169 12.232 1.00 52.50 496 GLN A C 1
ATOM 7851 O O . GLN A 1 499 ? -23.066 64.421 11.076 1.00 43.51 496 GLN A O 1
ATOM 7865 N N . GLY A 1 500 ? -24.673 64.283 12.672 1.00 58.26 497 GLY A N 1
ATOM 7866 C CA . GLY A 1 500 ? -25.730 64.908 11.895 1.00 61.72 497 GLY A CA 1
ATOM 7867 C C . GLY A 1 500 ? -26.024 64.230 10.577 1.00 61.38 497 GLY A C 1
ATOM 7868 O O . GLY A 1 500 ? -26.308 64.897 9.579 1.00 63.79 497 GLY A O 1
ATOM 7872 N N . LYS A 1 501 ? -25.962 62.904 10.571 1.00 54.20 498 LYS A N 1
ATOM 7873 C CA . LYS A 1 501 ? -26.332 62.128 9.395 1.00 47.85 498 LYS A CA 1
ATOM 7874 C C . LYS A 1 501 ? -26.982 60.822 9.842 1.00 47.74 498 LYS A C 1
ATOM 7875 O O . LYS A 1 501 ? -26.508 60.173 10.779 1.00 48.76 498 LYS A O 1
ATOM 7879 N N . ARG A 1 502 ? -28.089 60.460 9.201 1.00 43.31 499 ARG A N 1
ATOM 7880 C CA . ARG A 1 502 ? -28.739 59.187 9.475 1.00 43.45 499 ARG A CA 1
ATOM 7881 C C . ARG A 1 502 ? -28.305 58.192 8.424 1.00 41.99 499 ARG A C 1
ATOM 7882 O O . ARG A 1 502 ? -28.599 58.362 7.242 1.00 39.98 499 ARG A O 1
ATOM 7903 N N . ALA A 1 503 ? -27.590 57.159 8.861 1.00 43.77 500 ALA A N 1
ATOM 7904 C CA . ALA A 1 503 ? -27.106 56.121 7.959 1.00 41.43 500 ALA A CA 1
ATOM 7905 C C . ALA A 1 503 ? -27.081 54.783 8.678 1.00 33.87 500 ALA A C 1
ATOM 7906 O O . ALA A 1 503 ? -27.339 54.712 9.877 1.00 34.72 500 ALA A O 1
ATOM 7913 N N . THR A 1 504 ? -26.788 53.725 7.933 1.00 29.30 501 THR A N 1
ATOM 7914 C CA A THR A 1 504 ? -26.683 52.395 8.520 0.23 31.96 501 THR A CA 1
ATOM 7915 C CA B THR A 1 504 ? -26.686 52.389 8.505 0.77 31.58 501 THR A CA 1
ATOM 7916 C C . THR A 1 504 ? -25.222 52.037 8.796 1.00 30.53 501 THR A C 1
ATOM 7917 O O . THR A 1 504 ? -24.934 50.989 9.365 1.00 32.05 501 THR A O 1
ATOM 7938 N N . GLU A 1 505 ? -24.312 52.927 8.410 1.00 27.36 502 GLU A N 1
ATOM 7939 C CA . GLU A 1 505 ? -22.870 52.721 8.627 1.00 30.39 502 GLU A CA 1
ATOM 7940 C C . GLU A 1 505 ? -22.155 54.028 8.941 1.00 28.57 502 GLU A C 1
ATOM 7941 O O . GLU A 1 505 ? -22.527 55.081 8.440 1.00 29.77 502 GLU A O 1
ATOM 7953 N N . ALA A 1 506 ? -21.119 53.972 9.770 1.00 25.27 503 ALA A N 1
ATOM 7954 C CA . ALA A 1 506 ? -20.322 55.163 10.041 1.00 23.22 503 ALA A CA 1
ATOM 7955 C C . ALA A 1 506 ? -18.906 54.774 10.432 1.00 22.44 503 ALA A C 1
ATOM 7956 O O . ALA A 1 506 ? -18.690 53.694 10.956 1.00 22.29 503 ALA A O 1
ATOM 7963 N N . VAL A 1 507 ? -17.958 55.670 10.189 1.00 24.41 504 VAL A N 1
ATOM 7964 C CA . VAL A 1 507 ? -16.593 55.505 10.692 1.00 20.24 504 VAL A CA 1
ATOM 7965 C C . VAL A 1 507 ? -16.417 56.333 11.968 1.00 25.84 504 VAL A C 1
ATOM 7966 O O . VAL A 1 507 ? -16.496 57.553 11.937 1.00 26.25 504 VAL A O 1
ATOM 7979 N N . LEU A 1 508 ? -16.201 55.641 13.086 1.00 23.08 505 LEU A N 1
ATOM 7980 C CA . LEU A 1 508 ? -15.942 56.277 14.375 1.00 19.60 505 LEU A CA 1
ATOM 7981 C C . LEU A 1 508 ? -14.455 56.478 14.510 1.00 26.28 505 LEU A C 1
ATOM 7982 O O . LEU A 1 508 ? -13.691 55.513 14.432 1.00 25.25 505 LEU A O 1
ATOM 7998 N N . LEU A 1 509 ? -14.038 57.717 14.689 1.00 21.93 506 LEU A N 1
ATOM 7999 C CA . LEU A 1 509 ? -12.629 58.011 14.741 1.00 19.28 506 LEU A CA 1
ATOM 8000 C C . LEU A 1 509 ? -12.165 58.102 16.186 1.00 19.68 506 LEU A C 1
ATOM 8001 O O . LEU A 1 509 ? -12.498 59.054 16.912 1.00 19.26 506 LEU A O 1
ATOM 8017 N N . LEU A 1 510 ? -11.465 57.060 16.622 1.00 17.82 507 LEU A N 1
ATOM 8018 C CA . LEU A 1 510 ? -10.915 57.008 17.969 1.00 14.62 507 LEU A CA 1
ATOM 8019 C C . LEU A 1 510 ? -9.543 57.695 17.973 1.00 19.70 507 LEU A C 1
ATOM 8020 O O . LEU A 1 510 ? -8.651 57.294 17.229 1.00 21.11 507 LEU A O 1
ATOM 8036 N N . THR A 1 511 ? -9.377 58.756 18.761 1.00 18.86 508 THR A N 1
ATOM 8037 C CA . THR A 1 511 ? -8.098 59.468 18.819 1.00 17.40 508 THR A CA 1
ATOM 8038 C C . THR A 1 511 ? -7.555 59.595 20.237 1.00 17.81 508 THR A C 1
ATOM 8039 O O . THR A 1 511 ? -6.408 59.980 20.412 1.00 18.63 508 THR A O 1
ATOM 8050 N N . GLU A 1 512 ? -8.380 59.291 21.223 1.00 17.62 509 GLU A N 1
ATOM 8051 C CA . GLU A 1 512 ? -7.968 59.373 22.619 1.00 18.80 509 GLU A CA 1
ATOM 8052 C C . GLU A 1 512 ? -7.869 57.989 23.251 1.00 20.75 509 GLU A C 1
ATOM 8053 O O . GLU A 1 512 ? -8.279 56.988 22.666 1.00 19.50 509 GLU A O 1
ATOM 8065 N N . ALA A 1 513 ? -7.339 57.947 24.468 1.00 20.61 510 ALA A N 1
ATOM 8066 C CA . ALA A 1 513 ? -7.212 56.695 25.206 1.00 22.16 510 ALA A CA 1
ATOM 8067 C C . ALA A 1 513 ? -8.548 55.986 25.385 1.00 19.14 510 ALA A C 1
ATOM 8068 O O . ALA A 1 513 ? -8.629 54.769 25.369 1.00 20.52 510 ALA A O 1
ATOM 8075 N N . GLU A 1 514 ? -9.599 56.758 25.599 1.00 23.68 511 GLU A N 1
ATOM 8076 C CA . GLU A 1 514 ? -10.919 56.209 25.790 1.00 24.63 511 GLU A CA 1
ATOM 8077 C C . GLU A 1 514 ? -11.942 57.238 25.327 1.00 20.96 511 GLU A C 1
ATOM 8078 O O . GLU A 1 514 ? -11.796 58.404 25.646 1.00 22.83 511 GLU A O 1
ATOM 8090 N N . GLN A 1 515 ? -12.925 56.797 24.541 1.00 24.57 512 GLN A N 1
ATOM 8091 C CA . GLN A 1 515 ? -14.001 57.660 24.043 1.00 26.09 512 GLN A CA 1
ATOM 8092 C C . GLN A 1 515 ? -15.307 56.917 24.027 1.00 26.26 512 GLN A C 1
ATOM 8093 O O . GLN A 1 515 ? -15.325 55.691 23.902 1.00 25.45 512 GLN A O 1
ATOM 8107 N N . THR A 1 516 ? -16.400 57.674 24.123 1.00 24.26 513 THR A N 1
ATOM 8108 C CA . THR A 1 516 ? -17.733 57.121 23.947 1.00 25.22 513 THR A CA 1
ATOM 8109 C C . THR A 1 516 ? -18.367 57.742 22.720 1.00 30.72 513 THR A C 1
ATOM 8110 O O . THR A 1 516 ? -18.325 58.952 22.522 1.00 32.06 513 THR A O 1
ATOM 8121 N N . PHE A 1 517 ? -18.913 56.883 21.873 1.00 26.73 514 PHE A N 1
ATOM 8122 C CA . PHE A 1 517 ? -19.563 57.320 20.652 1.00 24.28 514 PHE A CA 1
ATOM 8123 C C . PHE A 1 517 ? -21.058 57.143 20.818 1.00 24.22 514 PHE A C 1
ATOM 8124 O O . PHE A 1 517 ? -21.521 56.097 21.257 1.00 29.56 514 PHE A O 1
ATOM 8141 N N . LEU A 1 518 ? -21.805 58.183 20.477 1.00 31.21 515 LEU A N 1
ATOM 8142 C CA . LEU A 1 518 ? -23.248 58.173 20.643 1.00 27.12 515 LEU A CA 1
ATOM 8143 C C . LEU A 1 518 ? -23.931 58.007 19.288 1.00 29.27 515 LEU A C 1
ATOM 8144 O O . LEU A 1 518 ? -23.903 58.904 18.452 1.00 31.43 515 LEU A O 1
ATOM 8160 N N . LEU A 1 519 ? -24.518 56.834 19.079 1.00 28.22 516 LEU A N 1
ATOM 8161 C CA . LEU A 1 519 ? -25.286 56.551 17.880 1.00 26.54 516 LEU A CA 1
ATOM 8162 C C . LEU A 1 519 ? -26.755 56.739 18.240 1.00 27.38 516 LEU A C 1
ATOM 8163 O O . LEU A 1 519 ? -27.355 55.898 18.899 1.00 32.04 516 LEU A O 1
ATOM 8179 N N . GLU A 1 520 ? -27.325 57.849 17.806 1.00 28.71 517 GLU A N 1
ATOM 8180 C CA . GLU A 1 520 ? -28.636 58.270 18.300 1.00 38.12 517 GLU A CA 1
ATOM 8181 C C . GLU A 1 520 ? -29.752 57.874 17.348 1.00 43.39 517 GLU A C 1
ATOM 8182 O O . GLU A 1 520 ? -29.503 57.501 16.196 1.00 37.98 517 GLU A O 1
ATOM 8194 N N . GLY A 1 521 ? -30.986 57.943 17.838 1.00 37.09 518 GLY A N 1
ATOM 8195 C CA . GLY A 1 521 ? -32.138 57.646 17.012 1.00 39.40 518 GLY A CA 1
ATOM 8196 C C . GLY A 1 521 ? -32.305 56.165 16.740 1.00 36.63 518 GLY A C 1
ATOM 8197 O O . GLY A 1 521 ? -32.785 55.776 15.677 1.00 41.23 518 GLY A O 1
ATOM 8201 N N . VAL A 1 522 ? -31.910 55.342 17.705 1.00 34.42 519 VAL A N 1
ATOM 8202 C CA . VAL A 1 522 ? -31.988 53.893 17.568 1.00 41.36 519 VAL A CA 1
ATOM 8203 C C . VAL A 1 522 ? -33.237 53.355 18.244 1.00 43.63 519 VAL A C 1
ATOM 8204 O O . VAL A 1 522 ? -33.316 53.331 19.470 1.00 41.80 519 VAL A O 1
ATOM 8217 N N . THR A 1 523 ? -34.185 52.883 17.441 1.00 52.30 520 THR A N 1
ATOM 8218 C CA . THR A 1 523 ? -35.513 52.537 17.943 1.00 61.41 520 THR A CA 1
ATOM 8219 C C . THR A 1 523 ? -35.746 51.036 18.121 1.00 62.22 520 THR A C 1
ATOM 8220 O O . THR A 1 523 ? -36.871 50.616 18.413 1.00 57.42 520 THR A O 1
ATOM 8231 N N . GLU A 1 524 ? -34.690 50.235 17.954 1.00 57.28 521 GLU A N 1
ATOM 8232 C CA . GLU A 1 524 ? -34.774 48.790 18.198 1.00 50.50 521 GLU A CA 1
ATOM 8233 C C . GLU A 1 524 ? -33.555 48.269 18.950 1.00 45.09 521 GLU A C 1
ATOM 8234 O O . GLU A 1 524 ? -32.486 48.884 18.937 1.00 41.22 521 GLU A O 1
ATOM 8246 N N . ALA A 1 525 ? -33.752 47.143 19.631 1.00 38.60 522 ALA A N 1
ATOM 8247 C CA . ALA A 1 525 ? -32.674 46.421 20.275 1.00 38.22 522 ALA A CA 1
ATOM 8248 C C . ALA A 1 525 ? -31.619 46.045 19.215 1.00 35.81 522 ALA A C 1
ATOM 8249 O O . ALA A 1 525 ? -31.974 45.546 18.145 1.00 35.90 522 ALA A O 1
ATOM 8256 N N . VAL A 1 526 ? -30.344 46.315 19.496 1.00 38.64 523 VAL A N 1
ATOM 8257 C CA . VAL A 1 526 ? -29.278 46.049 18.520 1.00 37.05 523 VAL A CA 1
ATOM 8258 C C . VAL A 1 526 ? -28.052 45.333 19.086 1.00 34.09 523 VAL A C 1
ATOM 8259 O O . VAL A 1 526 ? -27.765 45.384 20.285 1.00 31.91 523 VAL A O 1
ATOM 8272 N N . VAL A 1 527 ? -27.335 44.675 18.175 1.00 31.91 524 VAL A N 1
ATOM 8273 C CA . VAL A 1 527 ? -25.983 44.190 18.421 1.00 37.04 524 VAL A CA 1
ATOM 8274 C C . VAL A 1 527 ? -25.087 44.847 17.377 1.00 31.23 524 VAL A C 1
ATOM 8275 O O . VAL A 1 527 ? -25.430 44.866 16.198 1.00 28.05 524 VAL A O 1
ATOM 8288 N N . PRO A 1 528 ? -23.946 45.411 17.808 1.00 31.40 525 PRO A N 1
ATOM 8289 C CA . PRO A 1 528 ? -23.140 46.177 16.863 1.00 24.54 525 PRO A CA 1
ATOM 8290 C C . PRO A 1 528 ? -22.268 45.294 15.980 1.00 21.97 525 PRO A C 1
ATOM 8291 O O . PRO A 1 528 ? -21.908 44.184 16.374 1.00 27.35 525 PRO A O 1
ATOM 8302 N N . SER A 1 529 ? -21.990 45.805 14.791 1.00 21.19 526 SER A N 1
ATOM 8303 C CA . SER A 1 529 ? -21.039 45.245 13.854 1.00 26.53 526 SER A CA 1
ATOM 8304 C C . SER A 1 529 ? -19.822 46.171 13.863 1.00 23.52 526 SER A C 1
ATOM 8305 O O . SER A 1 529 ? -19.948 47.342 13.547 1.00 22.10 526 SER A O 1
ATOM 8313 N N . LEU A 1 530 ? -18.649 45.666 14.241 1.00 22.31 527 LEU A N 1
ATOM 8314 C CA . LEU A 1 530 ? -17.509 46.548 14.523 1.00 21.10 527 LEU A CA 1
ATOM 8315 C C . LEU A 1 530 ? -16.272 46.245 13.677 1.00 19.06 527 LEU A C 1
ATOM 8316 O O . LEU A 1 530 ? -15.992 45.085 13.367 1.00 21.20 527 LEU A O 1
ATOM 8332 N N . LEU A 1 531 ? -15.523 47.296 13.367 1.00 18.33 528 LEU A N 1
ATOM 8333 C CA . LEU A 1 531 ? -14.276 47.187 12.601 1.00 16.73 528 LEU A CA 1
ATOM 8334 C C . LEU A 1 531 ? -14.553 46.638 11.193 1.00 20.64 528 LEU A C 1
ATOM 8335 O O . LEU A 1 531 ? -13.766 45.882 10.642 1.00 17.83 528 LEU A O 1
ATOM 8351 N N . ARG A 1 532 ? -15.669 47.053 10.608 1.00 18.66 529 ARG A N 1
ATOM 8352 C CA . ARG A 1 532 ? -16.044 46.631 9.266 1.00 19.22 529 ARG A CA 1
ATOM 8353 C C . ARG A 1 532 ? -14.943 46.886 8.251 1.00 19.47 529 ARG A C 1
ATOM 8354 O O . ARG A 1 532 ? -14.297 47.927 8.271 1.00 19.37 529 ARG A O 1
ATOM 8375 N N . GLY A 1 533 ? -14.735 45.898 7.373 1.00 17.12 530 GLY A N 1
ATOM 8376 C CA . GLY A 1 533 ? -13.691 45.932 6.370 1.00 18.30 530 GLY A CA 1
ATOM 8377 C C . GLY A 1 533 ? -12.295 45.877 6.979 1.00 18.44 530 GLY A C 1
ATOM 8378 O O . GLY A 1 533 ? -11.302 46.171 6.294 1.00 19.32 530 GLY A O 1
ATOM 8382 N N . PHE A 1 534 ? -12.214 45.489 8.261 1.00 18.88 531 PHE A N 1
ATOM 8383 C CA . PHE A 1 534 ? -10.963 45.557 9.026 1.00 15.27 531 PHE A CA 1
ATOM 8384 C C . PHE A 1 534 ? -10.408 46.959 8.894 1.00 15.56 531 PHE A C 1
ATOM 8385 O O . PHE A 1 534 ? -9.347 47.184 8.329 1.00 15.74 531 PHE A O 1
ATOM 8402 N N . SER A 1 535 ? -11.131 47.913 9.478 1.00 14.83 532 SER A N 1
ATOM 8403 C CA . SER A 1 535 ? -10.884 49.315 9.182 1.00 15.27 532 SER A CA 1
ATOM 8404 C C . SER A 1 535 ? -9.624 49.885 9.810 1.00 15.25 532 SER A C 1
ATOM 8405 O O . SER A 1 535 ? -9.190 50.963 9.417 1.00 14.22 532 SER A O 1
ATOM 8413 N N . ALA A 1 536 ? -9.020 49.150 10.757 1.00 14.64 533 ALA A N 1
ATOM 8414 C CA . ALA A 1 536 ? -7.712 49.523 11.345 1.00 14.79 533 ALA A CA 1
ATOM 8415 C C . ALA A 1 536 ? -7.036 48.220 11.754 1.00 14.52 533 ALA A C 1
ATOM 8416 O O . ALA A 1 536 ? -7.734 47.256 12.091 1.00 14.34 533 ALA A O 1
ATOM 8423 N N . PRO A 1 537 ? -5.693 48.186 11.724 1.00 13.41 534 PRO A N 1
ATOM 8424 C CA . PRO A 1 537 ? -5.004 46.912 11.960 1.00 13.23 534 PRO A CA 1
ATOM 8425 C C . PRO A 1 537 ? -4.798 46.708 13.451 1.00 13.00 534 PRO A C 1
ATOM 8426 O O . PRO A 1 537 ? -3.735 47.044 13.999 1.00 13.64 534 PRO A O 1
ATOM 8437 N N . VAL A 1 538 ? -5.854 46.216 14.092 1.00 11.87 535 VAL A N 1
ATOM 8438 C CA . VAL A 1 538 ? -5.917 46.159 15.545 1.00 14.43 535 VAL A CA 1
ATOM 8439 C C . VAL A 1 538 ? -6.584 44.869 16.013 1.00 15.83 535 VAL A C 1
ATOM 8440 O O . VAL A 1 538 ? -7.187 44.146 15.216 1.00 15.09 535 VAL A O 1
ATOM 8453 N N . HIS A 1 539 ? -6.429 44.601 17.311 1.00 16.73 536 HIS A N 1
ATOM 8454 C CA A HIS A 1 539 ? -7.177 43.568 18.026 0.51 18.74 536 HIS A CA 1
ATOM 8455 C CA B HIS A 1 539 ? -7.185 43.563 17.999 0.49 18.10 536 HIS A CA 1
ATOM 8456 C C . HIS A 1 539 ? -8.390 44.232 18.651 1.00 21.96 536 HIS A C 1
ATOM 8457 O O . HIS A 1 539 ? -8.231 45.222 19.341 1.00 24.24 536 HIS A O 1
ATOM 8482 N N . LEU A 1 540 ? -9.592 43.700 18.437 1.00 20.40 537 LEU A N 1
ATOM 8483 C CA . LEU A 1 540 ? -10.788 44.294 19.040 1.00 20.19 537 LEU A CA 1
ATOM 8484 C C . LEU A 1 540 ? -11.474 43.271 19.912 1.00 19.04 537 LEU A C 1
ATOM 8485 O O . LEU A 1 540 ? -11.751 42.154 19.465 1.00 23.15 537 LEU A O 1
ATOM 8501 N N . ASN A 1 541 ? -11.724 43.671 21.160 1.00 19.77 538 ASN A N 1
ATOM 8502 C CA . ASN A 1 541 ? -12.432 42.865 22.143 1.00 21.58 538 ASN A CA 1
ATOM 8503 C C . ASN A 1 541 ? -13.783 43.496 22.431 1.00 24.20 538 ASN A C 1
ATOM 8504 O O . ASN A 1 541 ? -13.844 44.633 22.894 1.00 29.85 538 ASN A O 1
ATOM 8515 N N . TYR A 1 542 ? -14.850 42.760 22.148 1.00 28.09 539 TYR A N 1
ATOM 8516 C CA . TYR A 1 542 ? -16.214 43.211 22.441 1.00 25.82 539 TYR A CA 1
ATOM 8517 C C . TYR A 1 542 ? -16.963 42.020 23.007 1.00 29.33 539 TYR A C 1
ATOM 8518 O O . TYR A 1 542 ? -16.737 40.908 22.557 1.00 28.98 539 TYR A O 1
ATOM 8536 N N . PRO A 1 543 ? -17.849 42.236 24.005 1.00 26.47 540 PRO A N 1
ATOM 8537 C CA . PRO A 1 543 ? -18.504 41.074 24.607 1.00 26.76 540 PRO A CA 1
ATOM 8538 C C . PRO A 1 543 ? -19.644 40.552 23.747 1.00 36.05 540 PRO A C 1
ATOM 8539 O O . PRO A 1 543 ? -20.758 41.083 23.777 1.00 35.50 540 PRO A O 1
ATOM 8550 N N . TYR A 1 544 ? -19.343 39.536 22.948 1.00 26.21 541 TYR A N 1
ATOM 8551 C CA . TYR A 1 544 ? -20.323 38.899 22.095 1.00 27.08 541 TYR A CA 1
ATOM 8552 C C . TYR A 1 544 ? -20.677 37.552 22.661 1.00 26.87 541 TYR A C 1
ATOM 8553 O O . TYR A 1 544 ? -19.774 36.798 23.044 1.00 28.15 541 TYR A O 1
ATOM 8571 N N . SER A 1 545 ? -21.970 37.235 22.680 1.00 25.26 542 SER A N 1
ATOM 8572 C CA . SER A 1 545 ? -22.413 35.891 23.021 1.00 26.40 542 SER A CA 1
ATOM 8573 C C . SER A 1 545 ? -22.231 35.011 21.802 1.00 28.23 542 SER A C 1
ATOM 8574 O O . SER A 1 545 ? -22.141 35.517 20.684 1.00 26.82 542 SER A O 1
ATOM 8582 N N . ASP A 1 546 ? -22.203 33.698 21.998 1.00 32.58 543 ASP A N 1
ATOM 8583 C CA . ASP A 1 546 ? -22.178 32.790 20.854 1.00 29.66 543 ASP A CA 1
ATOM 8584 C C . ASP A 1 546 ? -23.359 33.095 19.940 1.00 26.44 543 ASP A C 1
ATOM 8585 O O . ASP A 1 546 ? -23.218 33.126 18.732 1.00 25.57 543 ASP A O 1
ATOM 8594 N N . ASP A 1 547 ? -24.524 33.388 20.514 1.00 27.99 544 ASP A N 1
ATOM 8595 C CA . ASP A 1 547 ? -25.680 33.709 19.684 1.00 31.31 544 ASP A CA 1
ATOM 8596 C C . ASP A 1 547 ? -25.511 35.014 18.875 1.00 26.04 544 ASP A C 1
ATOM 8597 O O . ASP A 1 547 ? -25.967 35.089 17.733 1.00 32.05 544 ASP A O 1
ATOM 8606 N N . ASP A 1 548 ? -24.888 36.033 19.465 1.00 28.11 545 ASP A N 1
ATOM 8607 C CA . ASP A 1 548 ? -24.507 37.246 18.735 1.00 26.06 545 ASP A CA 1
ATOM 8608 C C . ASP A 1 548 ? -23.614 36.906 17.526 1.00 24.03 545 ASP A C 1
ATOM 8609 O O . ASP A 1 548 ? -23.769 37.458 16.441 1.00 24.28 545 ASP A O 1
ATOM 8618 N N . LEU A 1 549 ? -22.647 36.029 17.751 1.00 25.21 546 LEU A N 1
ATOM 8619 C CA . LEU A 1 549 ? -21.720 35.652 16.686 1.00 21.57 546 LEU A CA 1
ATOM 8620 C C . LEU A 1 549 ? -22.452 34.898 15.577 1.00 24.41 546 LEU A C 1
ATOM 8621 O O . LEU A 1 549 ? -22.147 35.076 14.406 1.00 25.32 546 LEU A O 1
ATOM 8637 N N . LEU A 1 550 ? -23.422 34.061 15.944 1.00 24.22 547 LEU A N 1
ATOM 8638 C CA . LEU A 1 550 ? -24.178 33.300 14.955 1.00 27.17 547 LEU A CA 1
ATOM 8639 C C . LEU A 1 550 ? -25.003 34.266 14.144 1.00 26.61 547 LEU A C 1
ATOM 8640 O O . LEU A 1 550 ? -25.137 34.123 12.921 1.00 29.20 547 LEU A O 1
ATOM 8656 N N . LEU A 1 551 ? -25.560 35.268 14.826 1.00 26.85 548 LEU A N 1
ATOM 8657 C CA . LEU A 1 551 ? -26.326 36.307 14.147 1.00 28.08 548 LEU A CA 1
ATOM 8658 C C . LEU A 1 551 ? -25.474 37.051 13.120 1.00 23.30 548 LEU A C 1
ATOM 8659 O O . LEU A 1 551 ? -25.877 37.250 11.972 1.00 25.64 548 LEU A O 1
ATOM 8675 N N . LEU A 1 552 ? -24.302 37.486 13.554 1.00 28.11 549 LEU A N 1
ATOM 8676 C CA . LEU A 1 552 ? -23.406 38.217 12.675 1.00 26.74 549 LEU A CA 1
ATOM 8677 C C . LEU A 1 552 ? -23.022 37.356 11.467 1.00 22.13 549 LEU A C 1
ATOM 8678 O O . LEU A 1 552 ? -23.020 37.831 10.343 1.00 22.97 549 LEU A O 1
ATOM 8694 N N . LEU A 1 553 ? -22.734 36.086 11.714 1.00 21.23 550 LEU A N 1
ATOM 8695 C CA . LEU A 1 553 ? -22.291 35.170 10.663 1.00 21.98 550 LEU A CA 1
ATOM 8696 C C . LEU A 1 553 ? -23.408 34.948 9.646 1.00 29.73 550 LEU A C 1
ATOM 8697 O O . LEU A 1 553 ? -23.172 34.955 8.430 1.00 28.68 550 LEU A O 1
ATOM 8713 N N . ALA A 1 554 ? -24.631 34.798 10.157 1.00 31.14 551 ALA A N 1
ATOM 8714 C CA . ALA A 1 554 ? -25.799 34.556 9.316 1.00 33.86 551 ALA A CA 1
ATOM 8715 C C . ALA A 1 554 ? -26.267 35.783 8.532 1.00 31.96 551 ALA A C 1
ATOM 8716 O O . ALA A 1 554 ? -26.743 35.637 7.411 1.00 33.13 551 ALA A O 1
ATOM 8723 N N . HIS A 1 555 ? -26.135 36.984 9.098 1.00 28.44 552 HIS A N 1
ATOM 8724 C CA . HIS A 1 555 ? -26.860 38.138 8.552 1.00 32.74 552 HIS A CA 1
ATOM 8725 C C . HIS A 1 555 ? -26.097 39.440 8.294 1.00 29.93 552 HIS A C 1
ATOM 8726 O O . HIS A 1 555 ? -26.641 40.328 7.643 1.00 33.45 552 HIS A O 1
ATOM 8740 N N . ASP A 1 556 ? -24.883 39.603 8.810 1.00 26.67 553 ASP A N 1
ATOM 8741 C CA . ASP A 1 556 ? -24.208 40.892 8.660 1.00 23.80 553 ASP A CA 1
ATOM 8742 C C . ASP A 1 556 ? -23.911 41.162 7.186 1.00 30.56 553 ASP A C 1
ATOM 8743 O O . ASP A 1 556 ? -23.761 40.237 6.389 1.00 31.20 553 ASP A O 1
ATOM 8752 N N . SER A 1 557 ? -23.823 42.434 6.823 1.00 27.94 554 SER A N 1
ATOM 8753 C CA . SER A 1 557 ? -23.639 42.827 5.428 1.00 27.84 554 SER A CA 1
ATOM 8754 C C . SER A 1 557 ? -22.176 43.067 5.046 1.00 30.32 554 SER A C 1
ATOM 8755 O O . SER A 1 557 ? -21.867 43.366 3.891 1.00 32.54 554 SER A O 1
ATOM 8763 N N . ASP A 1 558 ? -21.279 42.950 6.015 1.00 24.59 555 ASP A N 1
ATOM 8764 C CA . ASP A 1 558 ? -19.853 43.186 5.765 1.00 22.18 555 ASP A CA 1
ATOM 8765 C C . ASP A 1 558 ? -19.146 41.856 5.738 1.00 18.45 555 ASP A C 1
ATOM 8766 O O . ASP A 1 558 ? -19.318 41.054 6.652 1.00 21.49 555 ASP A O 1
ATOM 8775 N N . ALA A 1 559 ? -18.332 41.621 4.713 1.00 17.55 556 ALA A N 1
ATOM 8776 C CA . ALA A 1 559 ? -17.641 40.348 4.602 1.00 17.37 556 ALA A CA 1
ATOM 8777 C C . ALA A 1 559 ? -16.715 40.067 5.773 1.00 20.64 556 ALA A C 1
ATOM 8778 O O . ALA A 1 559 ? -16.751 38.964 6.326 1.00 17.80 556 ALA A O 1
ATOM 8785 N N . PHE A 1 560 ? -15.853 41.022 6.129 1.00 18.26 557 PHE A N 1
ATOM 8786 C CA . PHE A 1 560 ? -14.928 40.779 7.223 1.00 18.33 557 PHE A CA 1
ATOM 8787 C C . PHE A 1 560 ? -15.631 40.433 8.540 1.00 20.50 557 PHE A C 1
ATOM 8788 O O . PHE A 1 560 ? -15.258 39.471 9.218 1.00 18.96 557 PHE A O 1
ATOM 8805 N N . THR A 1 561 ? -16.651 41.194 8.924 1.00 19.42 558 THR A N 1
ATOM 8806 C CA . THR A 1 561 ? -17.241 40.937 10.221 1.00 20.75 558 THR A CA 1
ATOM 8807 C C . THR A 1 561 ? -17.993 39.598 10.263 1.00 17.56 558 THR A C 1
ATOM 8808 O O . THR A 1 561 ? -17.981 38.935 11.287 1.00 19.84 558 THR A O 1
ATOM 8819 N N . ARG A 1 562 ? -18.598 39.180 9.157 1.00 19.44 559 ARG A N 1
ATOM 8820 C CA . ARG A 1 562 ? -19.198 37.835 9.079 1.00 21.08 559 ARG A CA 1
ATOM 8821 C C . ARG A 1 562 ? -18.126 36.768 9.275 1.00 17.71 559 ARG A C 1
ATOM 8822 O O . ARG A 1 562 ? -18.266 35.856 10.075 1.00 22.03 559 ARG A O 1
ATOM 8843 N N . TRP A 1 563 ? -17.052 36.897 8.515 1.00 19.14 560 TRP A N 1
ATOM 8844 C CA . TRP A 1 563 ? -15.928 35.983 8.605 1.00 16.35 560 TRP A CA 1
ATOM 8845 C C . TRP A 1 563 ? -15.293 36.016 9.992 1.00 19.85 560 TRP A C 1
ATOM 8846 O O . TRP A 1 563 ? -14.976 34.961 10.572 1.00 19.43 560 TRP A O 1
ATOM 8867 N N . GLU A 1 564 ? -15.150 37.203 10.567 1.00 17.03 561 GLU A N 1
ATOM 8868 C CA . GLU A 1 564 ? -14.569 37.292 11.888 1.00 17.92 561 GLU A CA 1
ATOM 8869 C C . GLU A 1 564 ? -15.434 36.606 12.953 1.00 16.30 561 GLU A C 1
ATOM 8870 O O . GLU A 1 564 ? -14.906 36.065 13.929 1.00 16.78 561 GLU A O 1
ATOM 8882 N N . ALA A 1 565 ? -16.749 36.602 12.749 1.00 19.80 562 ALA A N 1
ATOM 8883 C CA . ALA A 1 565 ? -17.649 35.886 13.642 1.00 19.59 562 ALA A CA 1
ATOM 8884 C C . ALA A 1 565 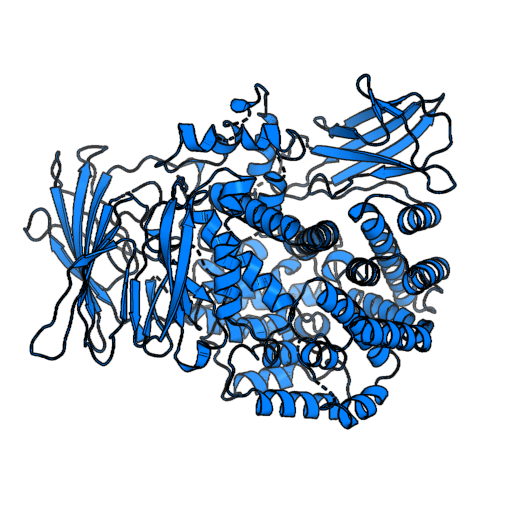? -17.386 34.383 13.582 1.00 18.27 562 ALA A C 1
ATOM 8885 O O . ALA A 1 565 ? -17.336 33.717 14.621 1.00 18.26 562 ALA A O 1
ATOM 8892 N N . ALA A 1 566 ? -17.231 33.840 12.377 1.00 18.05 563 ALA A N 1
ATOM 8893 C CA . ALA A 1 566 ? -16.909 32.422 12.237 1.00 18.39 563 ALA A CA 1
ATOM 8894 C C . ALA A 1 566 ? -15.562 32.147 12.887 1.00 16.11 563 ALA A C 1
ATOM 8895 O O . ALA A 1 566 ? -15.416 31.186 13.649 1.00 17.27 563 ALA A O 1
ATOM 8902 N N . GLN A 1 567 ? -14.573 32.981 12.587 1.00 13.44 564 GLN A N 1
ATOM 8903 C CA . GLN A 1 567 ? -13.263 32.834 13.184 1.00 14.00 564 GLN A CA 1
ATOM 8904 C C . GLN A 1 567 ? -13.311 32.785 14.713 1.00 18.61 564 GLN A C 1
ATOM 8905 O O . GLN A 1 567 ? -12.597 31.997 15.345 1.00 17.36 564 GLN A O 1
ATOM 8919 N N . THR A 1 568 ? -14.136 33.646 15.304 1.00 16.08 565 THR A N 1
ATOM 8920 C CA . THR A 1 568 ? -14.281 33.693 16.757 1.00 18.11 565 THR A CA 1
ATOM 8921 C C . THR A 1 568 ? -14.899 32.411 17.301 1.00 15.32 565 THR A C 1
ATOM 8922 O O . THR A 1 568 ? -14.463 31.883 18.325 1.00 16.14 565 THR A O 1
ATOM 8933 N N . LEU A 1 569 ? -15.908 31.917 16.602 1.00 17.55 566 LEU A N 1
ATOM 8934 C CA . LEU A 1 569 ? -16.534 30.649 16.967 1.00 18.00 566 LEU A CA 1
ATOM 8935 C C . LEU A 1 569 ? -15.523 29.507 16.910 1.00 14.14 566 LEU A C 1
ATOM 8936 O O . LEU A 1 569 ? -15.445 28.713 17.823 1.00 18.33 566 LEU A O 1
ATOM 8952 N N . TYR A 1 570 ? -14.699 29.445 15.861 1.00 15.45 567 TYR A N 1
ATOM 8953 C CA . TYR A 1 570 ? -13.671 28.406 15.804 1.00 16.88 567 TYR A CA 1
ATOM 8954 C C . TYR A 1 570 ? -12.682 28.565 16.948 1.00 19.29 567 TYR A C 1
ATOM 8955 O O . TYR A 1 570 ? -12.299 27.576 17.560 1.00 16.28 567 TYR A O 1
ATOM 8973 N N . ARG A 1 571 ? -12.226 29.793 17.197 1.00 18.74 568 ARG A N 1
ATOM 8974 C CA . ARG A 1 571 ? -11.250 30.038 18.271 1.00 17.63 568 ARG A CA 1
ATOM 8975 C C . ARG A 1 571 ? -11.816 29.589 19.626 1.00 17.75 568 ARG A C 1
ATOM 8976 O O . ARG A 1 571 ? -11.130 28.937 20.423 1.00 17.72 568 ARG A O 1
ATOM 8997 N N . ARG A 1 572 ? -13.072 29.915 19.882 1.00 19.58 569 ARG A N 1
ATOM 8998 C CA . ARG A 1 572 ? -13.702 29.497 21.135 1.00 20.42 569 ARG A CA 1
ATOM 8999 C C . ARG A 1 572 ? -13.815 27.975 21.229 1.00 19.30 569 ARG A C 1
ATOM 9000 O O . ARG A 1 572 ? -13.642 27.408 22.304 1.00 19.04 569 ARG A O 1
ATOM 9021 N N . ALA A 1 573 ? -14.076 27.315 20.103 1.00 15.82 570 ALA A N 1
ATOM 9022 C CA . ALA A 1 573 ? -14.129 25.856 20.072 1.00 17.62 570 ALA A CA 1
ATOM 9023 C C . ALA A 1 573 ? -12.779 25.223 20.370 1.00 16.06 570 ALA A C 1
ATOM 9024 O O . ALA A 1 573 ? -12.699 24.214 21.081 1.00 15.68 570 ALA A O 1
ATOM 9031 N N . VAL A 1 574 ? -11.708 25.775 19.796 1.00 18.73 571 VAL A N 1
ATOM 9032 C CA . VAL A 1 574 ? -10.378 25.244 20.097 1.00 18.69 571 VAL A CA 1
ATOM 9033 C C . VAL A 1 574 ? -10.050 25.441 21.574 1.00 17.84 571 VAL A C 1
ATOM 9034 O O . VAL A 1 574 ? -9.513 24.538 22.217 1.00 19.85 571 VAL A O 1
ATOM 9047 N N . ALA A 1 575 ? -10.389 26.606 22.111 1.00 18.37 572 ALA A N 1
ATOM 9048 C CA . ALA A 1 575 ? -10.160 26.860 23.529 1.00 19.50 572 ALA A CA 1
ATOM 9049 C C . ALA A 1 575 ? -10.901 25.846 24.388 1.00 21.51 572 ALA A C 1
ATOM 9050 O O . ALA A 1 575 ? -10.359 25.370 25.388 1.00 23.68 572 ALA A O 1
ATOM 9057 N N . ALA A 1 576 ? -12.129 25.504 24.007 1.00 17.29 573 ALA A N 1
ATOM 9058 C CA . ALA A 1 576 ? -12.892 24.513 24.756 1.00 22.20 573 ALA A CA 1
ATOM 9059 C C . ALA A 1 576 ? -12.236 23.136 24.643 1.00 20.41 573 ALA A C 1
ATOM 9060 O O . ALA A 1 576 ? -12.214 22.379 25.608 1.00 20.04 573 ALA A O 1
ATOM 9067 N N . ASN A 1 577 ? -11.705 22.803 23.462 1.00 17.67 574 ASN A N 1
ATOM 9068 C CA . ASN A 1 577 ? -10.975 21.547 23.276 1.00 15.95 574 ASN A CA 1
ATOM 9069 C C . ASN A 1 577 ? -9.754 21.491 24.173 1.00 19.69 574 ASN A C 1
ATOM 9070 O O . ASN A 1 577 ? -9.438 20.459 24.749 1.00 23.04 574 ASN A O 1
ATOM 9081 N N . LEU A 1 578 ? -9.039 22.604 24.251 1.00 20.97 575 LEU A N 1
ATOM 9082 C CA . LEU A 1 578 ? -7.850 22.661 25.073 1.00 20.35 575 LEU A CA 1
ATOM 9083 C C . LEU A 1 578 ? -8.184 22.320 26.511 1.00 20.45 575 LEU A C 1
ATOM 9084 O O . LEU A 1 578 ? -7.441 21.567 27.152 1.00 24.08 575 LEU A O 1
ATOM 9100 N N . ALA A 1 579 ? -9.295 22.874 27.000 1.00 22.42 576 ALA A N 1
ATOM 9101 C CA . ALA A 1 579 ? -9.754 22.651 28.382 1.00 24.75 576 ALA A CA 1
ATOM 9102 C C . ALA A 1 579 ? -10.111 21.195 28.638 1.00 27.47 576 ALA A C 1
ATOM 9103 O O . ALA A 1 579 ? -9.702 20.626 29.648 1.00 29.88 576 ALA A O 1
ATOM 9110 N N . THR A 1 580 ? -10.884 20.585 27.745 1.00 23.74 577 THR A N 1
ATOM 9111 C CA . THR A 1 580 ? -11.259 19.185 27.948 1.00 25.60 577 THR A CA 1
ATOM 9112 C C . THR A 1 580 ? -10.059 18.251 27.828 1.00 27.78 577 THR A C 1
ATOM 9113 O O . THR A 1 580 ? -9.940 17.299 28.603 1.00 28.61 577 THR A O 1
ATOM 9124 N N . LEU A 1 581 ? -9.176 18.507 26.863 1.00 28.74 578 LEU A N 1
ATOM 9125 C CA . LEU A 1 581 ? -8.003 17.665 26.673 1.00 33.23 578 LEU A CA 1
ATOM 9126 C C . LEU A 1 581 ? -7.099 17.740 27.887 1.00 34.51 578 LEU A C 1
ATOM 9127 O O . LEU A 1 581 ? -6.515 16.737 28.292 1.00 36.58 578 LEU A O 1
ATOM 9143 N N . SER A 1 582 ? -7.010 18.931 28.466 1.00 33.80 579 SER A N 1
ATOM 9144 C CA . SER A 1 582 ? -6.232 19.162 29.664 1.00 42.37 579 SER A CA 1
ATOM 9145 C C . SER A 1 582 ? -6.832 18.459 30.890 1.00 41.84 579 SER A C 1
ATOM 9146 O O . SER A 1 582 ? -6.098 17.864 31.672 1.00 41.72 579 SER A O 1
ATOM 9154 N N . ASP A 1 583 ? -8.155 18.540 31.053 1.00 41.49 580 ASP A N 1
ATOM 9155 C CA . ASP A 1 583 ? -8.851 17.902 32.180 1.00 42.13 580 ASP A CA 1
ATOM 9156 C C . ASP A 1 583 ? -9.043 16.403 31.972 1.00 43.11 580 ASP A C 1
ATOM 9157 O O . ASP A 1 583 ? -9.626 15.725 32.812 1.00 44.90 580 ASP A O 1
ATOM 9166 N N . GLY A 1 584 ? -8.563 15.889 30.847 1.00 42.46 581 GLY A N 1
ATOM 9167 C CA . GLY A 1 584 ? -8.690 14.479 30.531 1.00 42.69 581 GLY A CA 1
ATOM 9168 C C . GLY A 1 584 ? -10.126 13.986 30.430 1.00 49.46 581 GLY A C 1
ATOM 9169 O O . GLY A 1 584 ? -10.429 12.891 30.910 1.00 51.17 581 GLY A O 1
ATOM 9173 N N . VAL A 1 585 ? -11.005 14.778 29.811 1.00 41.67 582 VAL A N 1
ATOM 9174 C CA . VAL A 1 585 ? -12.395 14.370 29.581 1.00 37.68 582 VAL A CA 1
ATOM 9175 C C . VAL A 1 585 ? -12.769 14.394 28.103 1.00 35.74 582 VAL A C 1
ATOM 9176 O O . VAL A 1 585 ? -11.988 14.820 27.258 1.00 33.83 582 VAL A O 1
ATOM 9189 N N . GLU A 1 586 ? -13.970 13.902 27.818 1.00 33.48 583 GLU A N 1
ATOM 9190 C CA . GLU A 1 586 ? -14.562 13.909 26.482 1.00 34.15 583 GLU A CA 1
ATOM 9191 C C . GLU A 1 586 ? -14.476 15.304 25.839 1.00 28.37 583 GLU A C 1
ATOM 9192 O O . GLU A 1 586 ? -14.581 16.320 26.532 1.00 26.04 583 GLU A O 1
ATOM 9204 N N . LEU A 1 587 ? -14.292 15.353 24.520 1.00 26.74 584 LEU A N 1
ATOM 9205 C CA . LEU A 1 587 ? -14.344 16.623 23.801 1.00 26.13 584 LEU A CA 1
ATOM 9206 C C . LEU A 1 587 ? -15.729 17.266 23.934 1.00 25.81 584 LEU A C 1
ATOM 9207 O O . LEU A 1 587 ? -16.723 16.559 24.105 1.00 26.25 584 LEU A O 1
ATOM 9223 N N . PRO A 1 588 ? -15.805 18.606 23.817 1.00 22.71 585 PRO A N 1
ATOM 9224 C CA . PRO A 1 588 ? -17.093 19.301 23.844 1.00 28.59 585 PRO A CA 1
ATOM 9225 C C . PRO A 1 588 ? -17.971 18.868 22.695 1.00 28.94 585 PRO A C 1
ATOM 9226 O O . PRO A 1 588 ? -17.444 18.312 21.727 1.00 32.49 585 PRO A O 1
ATOM 9237 N N . LYS A 1 589 ? -19.267 19.155 22.767 1.00 28.65 586 LYS A N 1
ATOM 9238 C CA . LYS A 1 589 ? -20.171 18.789 21.677 1.00 33.19 586 LYS A CA 1
ATOM 9239 C C . LYS A 1 589 ? -20.091 19.821 20.548 1.00 31.90 586 LYS A C 1
ATOM 9240 O O . LYS A 1 589 ? -20.325 19.495 19.384 1.00 37.53 586 LYS A O 1
ATOM 9244 N N . HIS A 1 590 ? -19.747 21.061 20.895 1.00 30.03 587 HIS A N 1
ATOM 9245 C CA . HIS A 1 590 ? -19.754 22.163 19.940 1.00 25.13 587 HIS A CA 1
ATOM 9246 C C . HIS A 1 590 ? -21.073 22.255 19.186 1.00 28.30 587 HIS A C 1
ATOM 9247 O O . HIS A 1 590 ? -21.068 22.481 17.987 1.00 30.57 587 HIS A O 1
ATOM 9261 N N . GLU A 1 591 ? -22.199 22.075 19.864 1.00 29.52 588 GLU A N 1
ATOM 9262 C CA . GLU A 1 591 ? -23.487 22.021 19.173 1.00 30.01 588 GLU A CA 1
ATOM 9263 C C . GLU A 1 591 ? -23.804 23.290 18.381 1.00 26.30 588 GLU A C 1
ATOM 9264 O O . GLU A 1 591 ? -24.252 23.200 17.239 1.00 31.99 588 GLU A O 1
ATOM 9271 N N . LYS A 1 592 ? -23.591 24.460 18.961 1.00 27.17 589 LYS A N 1
ATOM 9272 C CA . LYS A 1 592 ? -23.879 25.700 18.241 1.00 32.64 589 LYS A CA 1
ATOM 9273 C C . LYS A 1 592 ? -22.965 25.908 17.043 1.00 31.24 589 LYS A C 1
ATOM 9274 O O . LYS A 1 592 ? -23.408 26.336 15.978 1.00 29.67 589 LYS A O 1
ATOM 9293 N N . LEU A 1 593 ? -21.677 25.651 17.235 1.00 27.94 590 LEU A N 1
ATOM 9294 C CA . LEU A 1 593 ? -20.734 25.755 16.134 1.00 26.68 590 LEU A CA 1
ATOM 9295 C C . LEU A 1 593 ? -21.187 24.850 14.991 1.00 23.74 590 LEU A C 1
ATOM 9296 O O . LEU A 1 593 ? -21.211 25.268 13.835 1.00 23.36 590 LEU A O 1
ATOM 9312 N N . LEU A 1 594 ? -21.510 23.601 15.307 1.00 22.15 591 LEU A N 1
ATOM 9313 C CA . LEU A 1 594 ? -21.864 22.660 14.256 1.00 22.79 591 LEU A CA 1
ATOM 9314 C C . LEU A 1 594 ? -23.123 23.125 13.521 1.00 22.05 591 LEU A C 1
ATOM 9315 O O . LEU A 1 594 ? -23.239 22.930 12.310 1.00 21.49 591 LEU A O 1
ATOM 9331 N N . ALA A 1 595 ? -24.057 23.746 14.234 1.00 25.44 592 ALA A N 1
ATOM 9332 C CA . ALA A 1 595 ? -25.250 24.275 13.574 1.00 27.23 592 ALA A CA 1
ATOM 9333 C C . ALA A 1 595 ? -24.905 25.426 12.641 1.00 26.52 592 ALA A C 1
ATOM 9334 O O . ALA A 1 595 ? -25.453 25.526 11.540 1.00 22.98 592 ALA A O 1
ATOM 9341 N N . ALA A 1 596 ? -23.991 26.290 13.083 1.00 28.63 593 ALA A N 1
ATOM 9342 C CA . ALA A 1 596 ? -23.494 27.387 12.257 1.00 28.22 593 ALA A CA 1
ATOM 9343 C C . ALA A 1 596 ? -22.805 26.897 10.968 1.00 30.34 593 ALA A C 1
ATOM 9344 O O . ALA A 1 596 ? -23.007 27.468 9.884 1.00 26.80 593 ALA A O 1
ATOM 9351 N N . VAL A 1 597 ? -21.974 25.862 11.094 1.00 22.29 594 VAL A N 1
ATOM 9352 C CA . VAL A 1 597 ? -21.248 25.327 9.944 1.00 16.54 594 VAL A CA 1
ATOM 9353 C C . VAL A 1 597 ? -22.212 24.628 8.986 1.00 16.93 594 VAL A C 1
ATOM 9354 O O . VAL A 1 597 ? -22.064 24.744 7.762 1.00 20.38 594 VAL A O 1
ATOM 9367 N N . GLU A 1 598 ? -23.201 23.904 9.525 1.00 18.93 595 GLU A N 1
ATOM 9368 C CA . GLU A 1 598 ? -24.185 23.236 8.672 1.00 23.92 595 GLU A CA 1
ATOM 9369 C C . GLU A 1 598 ? -24.889 24.283 7.800 1.00 26.23 595 GLU A C 1
ATOM 9370 O O . GLU A 1 598 ? -25.151 24.062 6.616 1.00 27.45 595 GLU A O 1
ATOM 9382 N N . LYS A 1 599 ? -25.176 25.431 8.396 1.00 23.68 596 LYS A N 1
ATOM 9383 C CA . LYS A 1 599 ? -25.857 26.515 7.699 1.00 22.95 596 LYS A CA 1
ATOM 9384 C C . LYS A 1 599 ? -25.003 27.079 6.572 1.00 27.04 596 LYS A C 1
ATOM 9385 O O . LYS A 1 599 ? -25.490 27.334 5.462 1.00 28.81 596 LYS A O 1
ATOM 9404 N N . VAL A 1 600 ? -23.719 27.273 6.860 1.00 22.64 597 VAL A N 1
ATOM 9405 C CA . VAL A 1 600 ? -22.798 27.749 5.845 1.00 20.19 597 VAL A CA 1
ATOM 9406 C C . VAL A 1 600 ? -22.710 26.719 4.721 1.00 23.26 597 VAL A C 1
ATOM 9407 O O . VAL A 1 600 ? -22.773 27.067 3.549 1.00 22.81 597 VAL A O 1
ATOM 9420 N N . ILE A 1 601 ? -22.563 25.450 5.074 1.00 23.72 598 ILE A N 1
ATOM 9421 C CA . ILE A 1 601 ? -22.441 24.416 4.066 1.00 22.32 598 ILE A CA 1
ATOM 9422 C C . ILE A 1 601 ? -23.653 24.445 3.139 1.00 24.41 598 ILE A C 1
ATOM 9423 O O . ILE A 1 601 ? -23.516 24.402 1.911 1.00 26.77 598 ILE A O 1
ATOM 9439 N N . SER A 1 602 ? -24.831 24.577 3.732 1.00 24.52 599 SER A N 1
ATOM 9440 C CA . SER A 1 602 ? -26.074 24.421 2.993 1.00 29.68 599 SER A CA 1
ATOM 9441 C C . SER A 1 602 ? -26.571 25.683 2.316 1.00 29.95 599 SER A C 1
ATOM 9442 O O . SER A 1 602 ? -27.563 25.635 1.599 1.00 31.22 599 SER A O 1
ATOM 9450 N N . ASP A 1 603 ? -25.898 26.808 2.530 1.00 35.09 600 ASP A N 1
ATOM 9451 C CA . ASP A 1 603 ? -26.357 28.068 1.959 1.00 33.57 600 ASP A CA 1
ATOM 9452 C C . ASP A 1 603 ? -25.870 28.205 0.509 1.00 34.28 600 ASP A C 1
ATOM 9453 O O . ASP A 1 603 ? -24.688 28.399 0.255 1.00 30.14 600 ASP A O 1
ATOM 9462 N N . ASP A 1 604 ? -26.801 28.115 -0.438 1.00 32.39 601 ASP A N 1
ATOM 9463 C CA . ASP A 1 604 ? -26.468 28.203 -1.858 1.00 38.81 601 ASP A CA 1
ATOM 9464 C C . ASP A 1 604 ? -26.365 29.646 -2.362 1.00 31.61 601 ASP A C 1
ATOM 9465 O O . ASP A 1 604 ? -26.002 29.866 -3.500 1.00 38.57 601 ASP A O 1
ATOM 9474 N N . LEU A 1 605 ? -26.669 30.624 -1.520 1.00 36.94 602 LEU A N 1
ATOM 9475 C CA . LEU A 1 605 ? -26.541 32.027 -1.898 1.00 39.16 602 LEU A CA 1
ATOM 9476 C C . LEU A 1 605 ? -25.144 32.579 -1.581 1.00 41.10 602 LEU A C 1
ATOM 9477 O O . LEU A 1 605 ? -24.754 33.650 -2.065 1.00 41.13 602 LEU A O 1
ATOM 9481 N N . LEU A 1 606 ? -24.383 31.852 -0.769 1.00 35.09 603 LEU A N 1
ATOM 9482 C CA . LEU A 1 606 ? -23.032 32.280 -0.436 1.00 31.56 603 LEU A CA 1
ATOM 9483 C C . LEU A 1 606 ? -22.088 32.129 -1.611 1.00 29.85 603 LEU A C 1
ATOM 9484 O O . LEU A 1 606 ? -22.028 31.069 -2.238 1.00 30.57 603 LEU A O 1
ATOM 9500 N N . ASP A 1 607 ? -21.341 33.191 -1.888 1.00 26.35 604 ASP A N 1
ATOM 9501 C CA . ASP A 1 607 ? -20.234 33.148 -2.837 1.00 28.97 604 ASP A CA 1
ATOM 9502 C C . ASP A 1 607 ? -19.298 31.971 -2.513 1.00 23.32 604 ASP A C 1
ATOM 9503 O O . ASP A 1 607 ? -18.981 31.737 -1.357 1.00 21.90 604 ASP A O 1
ATOM 9512 N N . ASN A 1 608 ? -18.866 31.239 -3.532 1.00 22.92 605 ASN A N 1
ATOM 9513 C CA . ASN A 1 608 ? -18.142 29.985 -3.309 1.00 21.51 605 ASN A CA 1
ATOM 9514 C C . ASN A 1 608 ? -16.836 30.200 -2.541 1.00 18.91 605 ASN A C 1
ATOM 9515 O O . ASN A 1 608 ? -16.543 29.466 -1.590 1.00 17.06 605 ASN A O 1
ATOM 9526 N N . ALA A 1 609 ? -16.058 31.199 -2.954 1.00 16.17 606 ALA A N 1
ATOM 9527 C CA . ALA A 1 609 ? -14.758 31.428 -2.334 1.00 16.23 606 ALA A CA 1
ATOM 9528 C C . ALA A 1 609 ? -14.949 32.025 -0.937 1.00 17.37 606 ALA A C 1
ATOM 9529 O O . ALA A 1 609 ? -14.146 31.776 -0.028 1.00 18.42 606 ALA A O 1
ATOM 9536 N N . PHE A 1 610 ? -16.008 32.812 -0.748 1.00 17.52 607 PHE A N 1
ATOM 9537 C CA . PHE A 1 610 ? -16.323 33.315 0.591 1.00 17.75 607 PHE A CA 1
ATOM 9538 C C . PHE A 1 610 ? -16.742 32.164 1.516 1.00 17.41 607 PHE A C 1
ATOM 9539 O O . PHE A 1 610 ? -16.286 32.079 2.672 1.00 16.64 607 PHE A O 1
ATOM 9556 N N . LYS A 1 611 ? -17.576 31.265 1.003 1.00 17.42 608 LYS A N 1
ATOM 9557 C CA . LYS A 1 611 ? -17.941 30.071 1.753 1.00 20.47 608 LYS A CA 1
ATOM 9558 C C . LYS A 1 611 ? -16.684 29.285 2.158 1.00 18.63 608 LYS A C 1
ATOM 9559 O O . LYS A 1 611 ? -16.579 28.818 3.304 1.00 16.64 608 LYS A O 1
ATOM 9578 N N . ALA A 1 612 ? -15.720 29.173 1.244 1.00 16.59 609 ALA A N 1
ATOM 9579 C CA . ALA A 1 612 ? -14.484 28.461 1.555 1.00 15.42 609 ALA A CA 1
ATOM 9580 C C . ALA A 1 612 ? -13.766 29.129 2.741 1.00 16.74 609 ALA A C 1
ATOM 9581 O O . ALA A 1 612 ? -13.291 28.459 3.648 1.00 15.93 609 ALA A O 1
ATOM 9588 N N . LEU A 1 613 ? -13.721 30.455 2.757 1.00 16.09 610 LEU A N 1
ATOM 9589 C CA . LEU A 1 613 ? -13.086 31.174 3.874 1.00 17.26 610 LEU A CA 1
ATOM 9590 C C . LEU A 1 613 ? -13.814 30.979 5.214 1.00 15.83 610 LEU A C 1
ATOM 9591 O O . LEU A 1 613 ? -13.175 30.857 6.264 1.00 16.80 610 LEU A O 1
ATOM 9607 N N . LEU A 1 614 ? -15.143 30.942 5.166 1.00 12.84 611 LEU A N 1
ATOM 9608 C CA . LEU A 1 614 ? -15.953 30.712 6.358 1.00 14.17 611 LEU A CA 1
ATOM 9609 C C . LEU A 1 614 ? -15.710 29.317 6.946 1.00 20.23 611 LEU A C 1
ATOM 9610 O O . LEU A 1 614 ? -15.968 29.090 8.137 1.00 19.01 611 LEU A O 1
ATOM 9626 N N . LEU A 1 615 ? -15.155 28.417 6.134 1.00 14.88 612 LEU A N 1
ATOM 9627 C CA . LEU A 1 615 ? -14.883 27.036 6.533 1.00 15.88 612 LEU A CA 1
ATOM 9628 C C . LEU A 1 615 ? -13.419 26.795 6.905 1.00 16.42 612 LEU A C 1
ATOM 9629 O O . LEU A 1 615 ? -13.024 25.644 7.181 1.00 19.18 612 LEU A O 1
ATOM 9645 N N . GLY A 1 616 ? -12.612 27.858 6.929 1.00 17.51 613 GLY A N 1
ATOM 9646 C CA . GLY A 1 616 ? -11.231 27.757 7.358 1.00 17.47 613 GLY A CA 1
ATOM 9647 C C . GLY A 1 616 ? -11.063 28.037 8.848 1.00 16.26 613 GLY A C 1
ATOM 9648 O O . GLY A 1 616 ? -11.656 28.970 9.375 1.00 19.39 613 GLY A O 1
ATOM 9652 N N . VAL A 1 617 ? -10.259 27.226 9.516 1.00 14.11 614 VAL A N 1
ATOM 9653 C CA . VAL A 1 617 ? -10.040 27.331 10.949 1.00 14.73 614 VAL A CA 1
ATOM 9654 C C . VAL A 1 617 ? -8.738 28.119 11.190 1.00 14.71 614 VAL A C 1
ATOM 9655 O O . VAL A 1 617 ? -7.744 27.856 10.512 1.00 17.20 614 VAL A O 1
ATOM 9668 N N . PRO A 1 618 ? -8.726 29.076 12.152 1.00 15.28 615 PRO A N 1
ATOM 9669 C CA . PRO A 1 618 ? -7.499 29.854 12.379 1.00 16.12 615 PRO A CA 1
ATOM 9670 C C . PRO A 1 618 ? -6.295 28.957 12.639 1.00 17.24 615 PRO A C 1
ATOM 9671 O O . PRO A 1 618 ? -6.450 27.850 13.184 1.00 15.69 615 PRO A O 1
ATOM 9682 N N . SER A 1 619 ? -5.110 29.429 12.261 1.00 15.95 616 SER A N 1
ATOM 9683 C CA . SER A 1 619 ? -3.904 28.655 12.440 1.00 15.58 616 SER A CA 1
ATOM 9684 C C . SER A 1 619 ? -3.501 28.552 13.893 1.00 12.90 616 SER A C 1
ATOM 9685 O O . SER A 1 619 ? -3.941 29.343 14.740 1.00 15.71 616 SER A O 1
ATOM 9693 N N . GLU A 1 620 ? -2.611 27.604 14.164 1.00 14.79 617 GLU A N 1
ATOM 9694 C CA . GLU A 1 620 ? -2.056 27.455 15.505 1.00 15.11 617 GLU A CA 1
ATOM 9695 C C . GLU A 1 620 ? -1.493 28.779 16.063 1.00 17.46 617 GLU A C 1
ATOM 9696 O O . GLU A 1 620 ? -1.756 29.135 17.211 1.00 15.04 617 GLU A O 1
ATOM 9708 N N . ALA A 1 621 ? -0.728 29.505 15.256 1.00 20.13 618 ALA A N 1
ATOM 9709 C CA . ALA A 1 621 ? -0.134 30.766 15.713 1.00 20.22 618 ALA A CA 1
ATOM 9710 C C . ALA A 1 621 ? -1.199 31.790 16.080 1.00 17.64 618 ALA A C 1
ATOM 9711 O O . ALA A 1 621 ? -1.042 32.546 17.049 1.00 17.14 618 ALA A O 1
ATOM 9718 N N . GLU A 1 622 ? -2.299 31.827 15.325 1.00 15.88 619 GLU A N 1
ATOM 9719 C CA . GLU A 1 622 ? -3.397 32.699 15.720 1.00 16.20 619 GLU A CA 1
ATOM 9720 C C . GLU A 1 622 ? -4.003 32.267 17.043 1.00 16.52 619 GLU A C 1
ATOM 9721 O O . GLU A 1 622 ? -4.451 33.086 17.840 1.00 20.40 619 GLU A O 1
ATOM 9733 N N . LEU A 1 623 ? -4.068 30.956 17.253 1.00 17.19 620 LEU A N 1
ATOM 9734 C CA . LEU A 1 623 ? -4.716 30.411 18.421 1.00 14.82 620 LEU A CA 1
ATOM 9735 C C . LEU A 1 623 ? -3.910 30.610 19.685 1.00 15.45 620 LEU A C 1
ATOM 9736 O O . LEU A 1 623 ? -4.485 30.778 20.757 1.00 17.72 620 LEU A O 1
ATOM 9752 N N . TRP A 1 624 ? -2.582 30.604 19.589 1.00 15.30 621 TRP A N 1
ATOM 9753 C CA . TRP A 1 624 ? -1.778 30.835 20.791 1.00 14.64 621 TRP A CA 1
ATOM 9754 C C . TRP A 1 624 ? -1.313 32.288 20.928 1.00 21.87 621 TRP A C 1
ATOM 9755 O O . TRP A 1 624 ? -0.519 32.604 21.807 1.00 18.42 621 TRP A O 1
ATOM 9776 N N . ASP A 1 625 ? -1.819 33.165 20.071 1.00 17.82 622 ASP A N 1
ATOM 9777 C CA . ASP A 1 625 ? -1.556 34.592 20.245 1.00 21.10 622 ASP A CA 1
ATOM 9778 C C . ASP A 1 625 ? -1.860 35.047 21.656 1.00 24.37 622 ASP A C 1
ATOM 9779 O O . ASP A 1 625 ? -2.954 34.794 22.193 1.00 25.01 622 ASP A O 1
ATOM 9788 N N . GLY A 1 626 ? -0.874 35.681 22.283 1.00 22.38 623 GLY A N 1
ATOM 9789 C CA . GLY A 1 626 ? -1.065 36.261 23.595 1.00 20.84 623 GLY A CA 1
ATOM 9790 C C . GLY A 1 626 ? -0.801 35.297 24.740 1.00 25.14 623 GLY A C 1
ATOM 9791 O O . GLY A 1 626 ? -0.870 35.698 25.893 1.00 26.78 623 GLY A O 1
ATOM 9795 N N . ALA A 1 627 ? -0.505 34.037 24.432 1.00 20.27 624 ALA A N 1
ATOM 9796 C CA . ALA A 1 627 ? -0.251 33.039 25.467 1.00 20.50 624 ALA A CA 1
ATOM 9797 C C . ALA A 1 627 ? 1.184 33.028 25.926 1.00 20.26 624 ALA A C 1
ATOM 9798 O O . ALA A 1 627 ? 2.078 33.522 25.241 1.00 22.80 624 ALA A O 1
ATOM 9805 N N . GLU A 1 628 ? 1.379 32.456 27.111 1.00 20.54 625 GLU A N 1
ATOM 9806 C CA . GLU A 1 628 ? 2.692 32.248 27.694 1.00 22.29 625 GLU A CA 1
ATOM 9807 C C . GLU A 1 628 ? 2.832 30.741 27.885 1.00 16.86 625 GLU A C 1
ATOM 9808 O O . GLU A 1 628 ? 1.816 30.016 27.962 1.00 20.01 625 GLU A O 1
ATOM 9820 N N . ASN A 1 629 ? 4.072 30.290 27.986 1.00 14.80 626 ASN A N 1
ATOM 9821 C CA . ASN A 1 629 ? 4.387 28.916 28.316 1.00 14.41 626 ASN A CA 1
ATOM 9822 C C . ASN A 1 629 ? 3.678 27.954 27.382 1.00 14.01 626 ASN A C 1
ATOM 9823 O O . ASN A 1 629 ? 3.068 26.958 27.803 1.00 14.82 626 ASN A O 1
ATOM 9834 N N . ILE A 1 630 ? 3.800 28.272 26.089 1.00 11.38 627 ILE A N 1
ATOM 9835 C CA . ILE A 1 630 ? 3.109 27.541 25.038 1.00 11.68 627 ILE A CA 1
ATOM 9836 C C . ILE A 1 630 ? 3.718 26.174 24.789 1.00 14.74 627 ILE A C 1
ATOM 9837 O O . ILE A 1 630 ? 4.925 26.047 24.572 1.00 14.55 627 ILE A O 1
ATOM 9853 N N . ASP A 1 631 ? 2.868 25.158 24.783 1.00 13.45 628 ASP A N 1
ATOM 9854 C CA . ASP A 1 631 ? 3.211 23.851 24.220 1.00 12.77 628 ASP A CA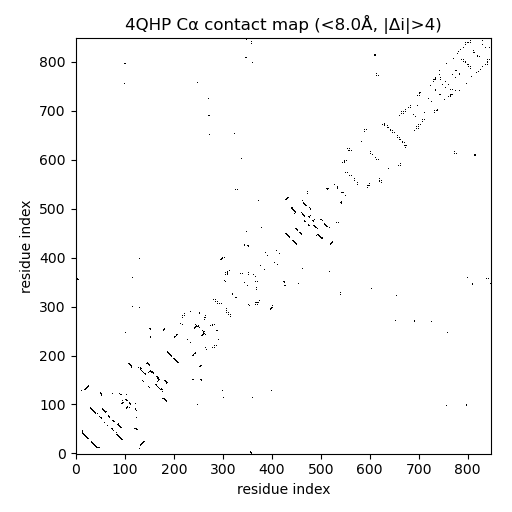 1
ATOM 9855 C C . ASP A 1 631 ? 2.559 23.769 22.846 1.00 12.76 628 ASP A C 1
ATOM 9856 O O . ASP A 1 631 ? 1.327 23.564 22.757 1.00 13.49 628 ASP A O 1
ATOM 9865 N N . PRO A 1 632 ? 3.347 23.974 21.768 1.00 11.40 629 PRO A N 1
ATOM 9866 C CA . PRO A 1 632 ? 2.708 24.058 20.449 1.00 13.15 629 PRO A CA 1
ATOM 9867 C C . PRO A 1 632 ? 1.944 22.785 20.066 1.00 13.07 629 PRO A C 1
ATOM 9868 O O . PRO A 1 632 ? 0.960 22.855 19.323 1.00 13.38 629 PRO A O 1
ATOM 9879 N N . LEU A 1 633 ? 2.371 21.628 20.568 1.00 14.82 630 LEU A N 1
ATOM 9880 C CA A LEU A 1 633 ? 1.701 20.378 20.225 0.43 15.36 630 LEU A CA 1
ATOM 9881 C CA B LEU A 1 633 ? 1.708 20.368 20.232 0.57 15.40 630 LEU A CA 1
ATOM 9882 C C . LEU A 1 633 ? 0.332 20.271 20.888 1.00 16.40 630 LEU A C 1
ATOM 9883 O O . LEU A 1 633 ? -0.571 19.631 20.349 1.00 16.40 630 LEU A O 1
ATOM 9914 N N . ARG A 1 634 ? 0.152 20.896 22.054 1.00 12.09 631 ARG A N 1
ATOM 9915 C CA . ARG A 1 634 ? -1.173 20.891 22.664 1.00 14.60 631 ARG A CA 1
ATOM 9916 C C . ARG A 1 634 ? -2.139 21.749 21.825 1.00 13.95 631 ARG A C 1
ATOM 9917 O O . ARG A 1 634 ? -3.288 21.359 21.617 1.00 15.59 631 ARG A O 1
ATOM 9938 N N . TYR A 1 635 ? -1.689 22.909 21.327 1.00 12.69 632 TYR A N 1
ATOM 9939 C CA . TYR A 1 635 ? -2.536 23.684 20.423 1.00 12.76 632 TYR A CA 1
ATOM 9940 C C . TYR A 1 635 ? -2.799 22.925 19.128 1.00 14.29 632 TYR A C 1
ATOM 9941 O O . TYR A 1 635 ? -3.915 22.904 18.645 1.00 14.19 632 TYR A O 1
ATOM 9959 N N . HIS A 1 636 ? -1.765 22.303 18.576 1.00 12.43 633 HIS A N 1
ATOM 9960 C CA . HIS A 1 636 ? -1.927 21.475 17.377 1.00 13.50 633 HIS A CA 1
ATOM 9961 C C . HIS A 1 636 ? -2.977 20.387 17.624 1.00 13.71 633 HIS A C 1
ATOM 9962 O O . HIS A 1 636 ? -3.855 20.135 16.783 1.00 15.28 633 HIS A O 1
ATOM 9976 N N . GLN A 1 637 ? -2.874 19.716 18.764 1.00 14.58 634 GLN A N 1
ATOM 9977 C CA . GLN A 1 637 ? -3.819 18.631 19.055 1.00 14.88 634 GLN A CA 1
ATOM 9978 C C . GLN A 1 637 ? -5.267 19.126 19.164 1.00 17.90 634 GLN A C 1
ATOM 9979 O O . GLN A 1 637 ? -6.193 18.472 18.680 1.00 16.92 634 GLN A O 1
ATOM 9993 N N . ALA A 1 638 ? -5.474 20.283 19.792 1.00 14.86 635 ALA A N 1
ATOM 9994 C CA . ALA A 1 638 ? -6.809 20.857 19.934 1.00 15.22 635 ALA A CA 1
ATOM 9995 C C . ALA A 1 638 ? -7.387 21.296 18.587 1.00 17.26 635 ALA A C 1
ATOM 9996 O O . ALA A 1 638 ? -8.591 21.123 18.316 1.00 15.20 635 ALA A O 1
ATOM 10003 N N . ARG A 1 639 ? -6.537 21.875 17.740 1.00 12.88 636 ARG A N 1
ATOM 10004 C CA . ARG A 1 639 ? -6.971 22.267 16.407 1.00 12.18 636 ARG A CA 1
ATOM 10005 C C . ARG A 1 639 ? -7.303 21.058 15.535 1.00 14.94 636 ARG A C 1
ATOM 10006 O O . ARG A 1 639 ? -8.344 21.022 14.850 1.00 14.87 636 ARG A O 1
ATOM 10027 N N . GLU A 1 640 ? -6.441 20.049 15.575 1.00 15.72 637 GLU A N 1
ATOM 10028 C CA . GLU A 1 640 ? -6.688 18.831 14.829 1.00 12.54 637 GLU A CA 1
ATOM 10029 C C . GLU A 1 640 ? -7.966 18.148 15.255 1.00 13.19 637 GLU A C 1
ATOM 10030 O O . GLU A 1 640 ? -8.684 17.646 14.399 1.00 14.70 637 GLU A O 1
ATOM 10042 N N . ALA A 1 641 ? -8.259 18.134 16.558 1.00 13.43 638 ALA A N 1
ATOM 10043 C CA . ALA A 1 641 ? -9.505 17.523 17.058 1.00 16.89 638 ALA A CA 1
ATOM 10044 C C . ALA A 1 641 ? -10.730 18.235 16.505 1.00 16.51 638 ALA A C 1
ATOM 10045 O O . ALA A 1 641 ? -11.728 17.596 16.164 1.00 17.81 638 ALA A O 1
ATOM 10052 N N . LEU A 1 642 ? -10.658 19.557 16.421 1.00 14.30 639 LEU A N 1
ATOM 10053 C CA . LEU A 1 642 ? -11.744 20.320 15.845 1.00 14.08 639 LEU A CA 1
ATOM 10054 C C . LEU A 1 642 ? -11.929 19.961 14.366 1.00 15.10 639 LEU A C 1
ATOM 10055 O O . LEU A 1 642 ? -13.039 19.672 13.917 1.00 15.76 639 LEU A O 1
ATOM 10071 N N . LEU A 1 643 ? -10.842 19.959 13.609 1.00 14.16 640 LEU A N 1
ATOM 10072 C CA . LEU A 1 643 ? -10.920 19.612 12.205 1.00 13.66 640 LEU A CA 1
ATOM 10073 C C . LEU A 1 643 ? -11.466 18.193 12.028 1.00 13.92 640 LEU A C 1
ATOM 10074 O O . LEU A 1 643 ? -12.269 17.956 11.112 1.00 15.03 640 LEU A O 1
ATOM 10090 N N . ASP A 1 644 ? -10.999 17.252 12.852 1.00 16.71 641 ASP A N 1
ATOM 10091 C CA . ASP A 1 644 ? -11.509 15.855 12.828 1.00 14.99 641 ASP A CA 1
ATOM 10092 C C . ASP A 1 644 ? -13.021 15.812 13.045 1.00 13.92 641 ASP A C 1
ATOM 10093 O O . ASP A 1 644 ? -13.749 15.099 12.368 1.00 15.20 641 ASP A O 1
ATOM 10102 N N . THR A 1 645 ? -13.480 16.579 14.017 1.00 14.70 642 THR A N 1
ATOM 10103 C CA . THR A 1 645 ? -14.901 16.647 14.329 1.00 15.54 642 THR A CA 1
ATOM 10104 C C . THR A 1 645 ? -15.698 17.194 13.148 1.00 15.70 642 THR A C 1
ATOM 10105 O O . THR A 1 645 ? -16.713 16.606 12.748 1.00 16.57 642 THR A O 1
ATOM 10116 N N . LEU A 1 646 ? -15.243 18.307 12.581 1.00 14.22 643 LEU A N 1
ATOM 10117 C CA . LEU A 1 646 ? -15.890 18.894 11.415 1.00 13.57 643 LEU A CA 1
ATOM 10118 C C . LEU A 1 646 ? -15.871 17.921 10.246 1.00 13.46 643 LEU A C 1
ATOM 10119 O O . LEU A 1 646 ? -16.855 17.828 9.508 1.00 17.62 643 LEU A O 1
ATOM 10135 N N . ALA A 1 647 ? -14.748 17.216 10.061 1.00 13.16 644 ALA A N 1
ATOM 10136 C CA . ALA A 1 647 ? -14.611 16.284 8.930 1.00 13.21 644 ALA A CA 1
ATOM 10137 C C . ALA A 1 647 ? -15.595 15.116 9.038 1.00 17.03 644 ALA A C 1
ATOM 10138 O O . ALA A 1 647 ? -16.332 14.805 8.086 1.00 15.79 644 ALA A O 1
ATOM 10145 N N . VAL A 1 648 ? -15.555 14.435 10.174 1.00 13.71 645 VAL A N 1
ATOM 10146 C CA . VAL A 1 648 ? -16.399 13.268 10.376 1.00 16.21 645 VAL A CA 1
ATOM 10147 C C . VAL A 1 648 ? -17.856 13.663 10.507 1.00 15.98 645 VAL A C 1
ATOM 10148 O O . VAL A 1 648 ? -18.730 13.002 9.921 1.00 16.33 645 VAL A O 1
ATOM 10161 N N . HIS A 1 649 ? -18.152 14.721 11.257 1.00 19.09 646 HIS A N 1
ATOM 10162 C CA . HIS A 1 649 ? -19.551 15.060 11.507 1.00 17.51 646 HIS A CA 1
ATOM 10163 C C . HIS A 1 649 ? -20.297 15.299 10.199 1.00 20.61 646 HIS A C 1
ATOM 10164 O O . HIS A 1 649 ? -21.423 14.825 10.008 1.00 18.45 646 HIS A O 1
ATOM 10178 N N . PHE A 1 650 ? -19.655 16.007 9.293 1.00 17.85 647 PHE A N 1
ATOM 10179 C CA . PHE A 1 650 ? -20.289 16.398 8.040 1.00 22.77 647 PHE A CA 1
ATOM 10180 C C . PHE A 1 650 ? -19.831 15.608 6.789 1.00 18.14 647 PHE A C 1
ATOM 10181 O O . PHE A 1 650 ? -20.075 16.070 5.684 1.00 17.05 647 PHE A O 1
ATOM 10198 N N . LEU A 1 651 ? -19.188 14.452 6.956 1.00 16.72 648 LEU A N 1
ATOM 10199 C CA . LEU A 1 651 ? -18.607 13.715 5.821 1.00 17.34 648 LEU A CA 1
ATOM 10200 C C . LEU A 1 651 ? -19.535 13.589 4.580 1.00 19.83 648 LEU A C 1
ATOM 10201 O O . LEU A 1 651 ? -19.115 13.930 3.473 1.00 18.33 648 LEU A O 1
ATOM 10217 N N . PRO A 1 652 ? -20.786 13.124 4.750 1.00 17.94 649 PRO A N 1
ATOM 10218 C CA . PRO A 1 652 ? -21.670 13.060 3.566 1.00 21.66 649 PRO A CA 1
ATOM 10219 C C . PRO A 1 652 ? -21.868 14.417 2.889 1.00 21.97 649 PRO A C 1
ATOM 10220 O O . PRO A 1 652 ? -21.873 14.487 1.645 1.00 21.81 649 PRO A O 1
ATOM 10231 N N . LYS A 1 653 ? -22.004 15.478 3.683 1.00 20.85 650 LYS A N 1
ATOM 10232 C CA . LYS A 1 653 ? -22.222 16.816 3.129 1.00 22.44 650 LYS A CA 1
ATOM 10233 C C . LYS A 1 653 ? -20.962 17.413 2.473 1.00 19.26 650 LYS A C 1
ATOM 10234 O O . LYS A 1 653 ? -21.076 18.210 1.527 1.00 19.07 650 LYS A O 1
ATOM 10253 N N . TRP A 1 654 ? -19.769 17.028 2.941 1.00 17.89 651 TRP A N 1
ATOM 10254 C CA . TRP A 1 654 ? -18.524 17.423 2.272 1.00 15.64 651 TRP A CA 1
ATOM 10255 C C . TRP A 1 654 ? -18.493 16.810 0.857 1.00 15.77 651 TRP A C 1
ATOM 10256 O O . TRP A 1 654 ? -18.101 17.465 -0.113 1.00 15.71 651 TRP A O 1
ATOM 10277 N N . HIS A 1 655 ? -18.895 15.544 0.750 1.00 15.23 652 HIS A N 1
ATOM 10278 C CA . HIS A 1 655 ? -18.946 14.873 -0.553 1.00 18.58 652 HIS A CA 1
ATOM 10279 C C . HIS A 1 655 ? -19.939 15.582 -1.467 1.00 15.58 652 HIS A C 1
ATOM 10280 O O . HIS A 1 655 ? -19.686 15.807 -2.646 1.00 16.76 652 HIS A O 1
ATOM 10294 N N . GLU A 1 656 ? -21.085 15.925 -0.897 1.00 18.96 653 GLU A N 1
ATOM 10295 C CA . GLU A 1 656 ? -22.166 16.570 -1.624 1.00 18.30 653 GLU A CA 1
ATOM 10296 C C . GLU A 1 656 ? -21.791 17.961 -2.146 1.00 20.99 653 GLU A C 1
ATOM 10297 O O . GLU A 1 656 ? -22.092 18.317 -3.288 1.00 19.73 653 GLU A O 1
ATOM 10309 N N . LEU A 1 657 ? -21.176 18.756 -1.278 1.00 20.27 654 LEU A N 1
ATOM 10310 C CA . LEU A 1 657 ? -20.698 20.076 -1.649 1.00 20.07 654 LEU A CA 1
ATOM 10311 C C . LEU A 1 657 ? -19.618 19.951 -2.737 1.00 17.83 654 LEU A C 1
ATOM 10312 O O . LEU A 1 657 ? -19.592 20.729 -3.688 1.00 18.97 654 LEU A O 1
ATOM 10328 N N . ASN A 1 658 ? -18.742 18.946 -2.621 1.00 15.40 655 ASN A N 1
ATOM 10329 C CA . ASN A 1 658 ? -17.710 18.698 -3.631 1.00 16.04 655 ASN A CA 1
ATOM 10330 C C . ASN A 1 658 ? -18.351 18.471 -5.016 1.00 21.43 655 ASN A C 1
ATOM 10331 O O . ASN A 1 658 ? -17.969 19.073 -6.026 1.00 20.20 655 ASN A O 1
ATOM 10342 N N . ARG A 1 659 ? -19.364 17.618 -5.047 1.00 17.58 656 ARG A N 1
ATOM 10343 C CA . ARG A 1 659 ? -20.103 17.325 -6.283 1.00 16.67 656 ARG A CA 1
ATOM 10344 C C . ARG A 1 659 ? -20.783 18.572 -6.869 1.00 15.53 656 ARG A C 1
ATOM 10345 O O . ARG A 1 659 ? -20.692 18.805 -8.086 1.00 19.06 656 ARG A O 1
ATOM 10366 N N . GLN A 1 660 ? -21.423 19.373 -6.017 1.00 17.64 657 GLN A N 1
ATOM 10367 C CA . GLN A 1 660 ? -22.036 20.634 -6.450 1.00 24.20 657 GLN A CA 1
ATOM 10368 C C . GLN A 1 660 ? -20.999 21.510 -7.103 1.00 23.48 657 GLN A C 1
ATOM 10369 O O . GLN A 1 660 ? -21.226 22.076 -8.161 1.00 21.41 657 GLN A O 1
ATOM 10383 N N . ALA A 1 661 ? -19.860 21.637 -6.437 1.00 20.38 658 ALA A N 1
ATOM 10384 C CA . ALA A 1 661 ? -18.791 22.487 -6.934 1.00 21.81 658 ALA A CA 1
ATOM 10385 C C . ALA A 1 661 ? -18.258 21.984 -8.264 1.00 24.87 658 ALA A C 1
ATOM 10386 O O . ALA A 1 661 ? -17.980 22.785 -9.151 1.00 26.23 658 ALA A O 1
ATOM 10393 N N . ALA A 1 662 ? -18.093 20.665 -8.390 1.00 19.52 659 ALA A N 1
ATOM 10394 C CA . ALA A 1 662 ? -17.594 20.066 -9.606 1.00 18.46 659 ALA A CA 1
ATOM 10395 C C . ALA A 1 662 ? -18.559 20.349 -10.749 1.00 23.10 659 ALA A C 1
ATOM 10396 O O . ALA A 1 662 ? -18.141 20.637 -11.878 1.00 21.27 659 ALA A O 1
ATOM 10403 N N . LYS A 1 663 ? -19.850 20.259 -10.457 1.00 22.09 660 LYS A N 1
ATOM 10404 C CA . LYS A 1 663 ? -20.855 20.502 -11.485 1.00 22.20 660 LYS A CA 1
ATOM 10405 C C . LYS A 1 663 ? -20.814 21.955 -11.951 1.00 22.68 660 LYS A C 1
ATOM 10406 O O . LYS A 1 663 ? -20.946 22.227 -13.138 1.00 23.93 660 LYS A O 1
ATOM 10425 N N . GLN A 1 664 ? -20.645 22.890 -11.024 1.00 22.53 661 GLN A N 1
ATOM 10426 C CA . GLN A 1 664 ? -20.610 24.307 -11.376 1.00 23.31 661 GLN A CA 1
ATOM 10427 C C . GLN A 1 664 ? -19.305 24.722 -12.056 1.00 25.64 661 GLN A C 1
ATOM 10428 O O . GLN A 1 664 ? -19.310 25.634 -12.885 1.00 23.61 661 GLN A O 1
ATOM 10442 N N . GLU A 1 665 ? -18.197 24.062 -11.716 1.00 24.99 662 GLU A N 1
ATOM 10443 C CA . GLU A 1 665 ? -16.925 24.302 -12.390 1.00 22.99 662 GLU A CA 1
ATOM 10444 C C . GLU A 1 665 ? -17.082 24.000 -13.865 1.00 21.57 662 GLU A C 1
ATOM 10445 O O . GLU A 1 665 ? -16.473 24.648 -14.707 1.00 21.11 662 GLU A O 1
ATOM 10457 N N . ASN A 1 666 ? -17.904 23.003 -14.175 1.00 24.96 663 ASN A N 1
ATOM 10458 C CA . ASN A 1 666 ? -18.334 22.772 -15.555 1.00 29.70 663 ASN A CA 1
ATOM 10459 C C . ASN A 1 666 ? -17.178 22.520 -16.525 1.00 27.87 663 ASN A C 1
ATOM 10460 O O . ASN A 1 666 ? -17.220 22.937 -17.685 1.00 26.23 663 ASN A O 1
ATOM 10471 N N . GLN A 1 667 ? -16.145 21.843 -16.041 1.00 23.28 664 GLN A N 1
ATOM 10472 C CA . GLN A 1 667 ? -14.997 21.485 -16.865 1.00 24.32 664 GLN A CA 1
ATOM 10473 C C . GLN A 1 667 ? -14.268 22.690 -17.464 1.00 24.09 664 GLN A C 1
ATOM 10474 O O . GLN A 1 667 ? -13.610 22.581 -18.487 1.00 24.01 664 GLN A O 1
ATOM 10488 N N . SER A 1 668 ? -14.383 23.840 -16.811 1.00 23.15 665 SER A N 1
ATOM 10489 C CA . SER A 1 668 ? -13.658 25.037 -17.239 1.00 18.26 665 SER A CA 1
ATOM 10490 C C . SER A 1 668 ? -12.351 25.074 -16.472 1.00 16.65 665 SER A C 1
ATOM 10491 O O . SER A 1 668 ? -12.257 25.750 -15.436 1.00 18.06 665 SER A O 1
ATOM 10499 N N . TYR A 1 669 ? -11.349 24.356 -16.972 1.00 16.33 666 TYR A N 1
ATOM 10500 C CA . TYR A 1 669 ? -10.117 24.107 -16.213 1.00 14.75 666 TYR A CA 1
ATOM 10501 C C . TYR A 1 669 ? -9.078 25.212 -16.305 1.00 16.88 666 TYR A C 1
ATOM 10502 O O . TYR A 1 669 ? -8.142 25.260 -15.506 1.00 15.74 666 TYR A O 1
ATOM 10520 N N . GLU A 1 670 ? -9.216 26.109 -17.268 1.00 15.44 667 GLU A N 1
ATOM 10521 C CA . GLU A 1 670 ? -8.313 27.253 -17.311 1.00 17.96 667 GLU A CA 1
ATOM 10522 C C . GLU A 1 670 ? -8.561 28.214 -16.136 1.00 12.79 667 GLU A C 1
ATOM 10523 O O . GLU A 1 670 ? -9.609 28.159 -15.466 1.00 14.03 667 GLU A O 1
ATOM 10535 N N . TYR A 1 671 ? -7.584 29.089 -15.871 1.00 16.57 668 TYR A N 1
ATOM 10536 C CA . TYR A 1 671 ? -7.736 30.065 -14.813 1.00 14.06 668 TYR A CA 1
ATOM 10537 C C . TYR A 1 671 ? -8.819 31.106 -15.163 1.00 17.74 668 TYR A C 1
ATOM 10538 O O . TYR A 1 671 ? -8.773 31.759 -16.208 1.00 18.38 668 TYR A O 1
ATOM 10556 N N . SER A 1 672 ? -9.784 31.250 -14.279 1.00 14.15 669 SER A N 1
ATOM 10557 C CA . SER A 1 672 ? -10.664 32.407 -14.230 1.00 15.49 669 SER A CA 1
ATOM 10558 C C . SER A 1 672 ? -11.101 32.550 -12.780 1.00 17.30 669 SER A C 1
ATOM 10559 O O . SER A 1 672 ? -11.156 31.553 -12.052 1.00 18.60 669 SER A O 1
ATOM 10567 N N . PRO A 1 673 ? -11.424 33.773 -12.341 1.00 18.66 670 PRO A N 1
ATOM 10568 C CA . PRO A 1 673 ? -11.857 33.929 -10.954 1.00 22.85 670 PRO A CA 1
ATOM 10569 C C . PRO A 1 673 ? -13.090 33.101 -10.608 1.00 17.87 670 PRO A C 1
ATOM 10570 O O . PRO A 1 673 ? -13.171 32.585 -9.482 1.00 19.99 670 PRO A O 1
ATOM 10581 N N . GLU A 1 674 ? -14.009 32.953 -11.560 1.00 18.61 671 GLU A N 1
ATOM 10582 C CA . GLU A 1 674 ? -15.256 32.217 -11.325 1.00 23.75 671 GLU A CA 1
ATOM 10583 C C . GLU A 1 674 ? -14.985 30.722 -11.124 1.00 19.83 671 GLU A C 1
ATOM 10584 O O . GLU A 1 674 ? -15.418 30.144 -10.128 1.00 21.35 671 GLU A O 1
ATOM 10596 N N . ALA A 1 675 ? -14.241 30.120 -12.049 1.00 18.27 672 ALA A N 1
ATOM 10597 C CA . ALA A 1 675 ? -13.944 28.688 -11.949 1.00 16.82 672 ALA A CA 1
ATOM 10598 C C . ALA A 1 675 ? -13.076 28.432 -10.730 1.00 18.32 672 ALA A C 1
ATOM 10599 O O . ALA A 1 675 ? -13.217 27.403 -10.064 1.00 16.95 672 ALA A O 1
ATOM 10606 N N . ALA A 1 676 ? -12.179 29.364 -10.442 1.00 16.40 673 ALA A N 1
ATOM 10607 C CA . ALA A 1 676 ? -11.267 29.214 -9.322 1.00 16.75 673 ALA A CA 1
ATOM 10608 C C . ALA A 1 676 ? -12.016 29.149 -8.010 1.00 15.45 673 ALA A C 1
ATOM 10609 O O . ALA A 1 676 ? -11.598 28.431 -7.101 1.00 16.14 673 ALA A O 1
ATOM 10616 N N . GLY A 1 677 ? -13.115 29.898 -7.895 1.00 14.30 674 GLY A N 1
ATOM 10617 C CA . GLY A 1 677 ? -13.890 29.910 -6.666 1.00 22.12 674 GLY A CA 1
ATOM 10618 C C . GLY A 1 677 ? -14.490 28.537 -6.386 1.00 21.01 674 GLY A C 1
ATOM 10619 O O . GLY A 1 677 ? -14.507 28.060 -5.252 1.00 15.98 674 GLY A O 1
ATOM 10623 N N . TRP A 1 678 ? -14.953 27.883 -7.438 1.00 16.89 675 TRP A N 1
ATOM 10624 C CA . TRP A 1 678 ? -15.509 26.553 -7.282 1.00 14.46 675 TRP A CA 1
ATOM 10625 C C . TRP A 1 678 ? -14.413 25.564 -6.887 1.00 15.56 675 TRP A C 1
ATOM 10626 O O . TRP A 1 678 ? -14.620 24.705 -6.033 1.00 15.86 675 TRP A O 1
ATOM 10647 N N . ARG A 1 679 ? -13.235 25.680 -7.490 1.00 15.49 676 ARG A N 1
ATOM 10648 C CA . ARG A 1 679 ? -12.130 24.784 -7.165 1.00 11.29 676 ARG A CA 1
ATOM 10649 C C . ARG A 1 679 ? -11.670 24.993 -5.746 1.00 11.68 676 ARG A C 1
ATOM 10650 O O . ARG A 1 679 ? -11.318 24.046 -5.076 1.00 15.15 676 ARG A O 1
ATOM 10671 N N . THR A 1 680 ? -11.717 26.230 -5.256 1.00 13.97 677 THR A N 1
ATOM 10672 C CA . THR A 1 680 ? -11.264 26.500 -3.902 1.00 14.30 677 THR A CA 1
ATOM 10673 C C . THR A 1 680 ? -12.175 25.743 -2.935 1.00 14.82 677 THR A C 1
ATOM 10674 O O . THR A 1 680 ? -11.701 25.096 -2.016 1.00 15.64 677 THR A O 1
ATOM 10685 N N . LEU A 1 681 ? -13.484 25.825 -3.157 1.00 15.62 678 LEU A N 1
ATOM 10686 C CA . LEU A 1 681 ? -14.449 25.130 -2.331 1.00 14.23 678 LEU A CA 1
ATOM 10687 C C . LEU A 1 681 ? -14.253 23.618 -2.447 1.00 14.34 678 LEU A C 1
ATOM 10688 O O . LEU A 1 681 ? -14.247 22.870 -1.455 1.00 14.78 678 LEU A O 1
ATOM 10704 N N . ARG A 1 682 ? -14.040 23.171 -3.679 1.00 15.04 679 ARG A N 1
ATOM 10705 C CA . ARG A 1 682 ? -13.770 21.765 -3.945 1.00 13.41 679 ARG A CA 1
ATOM 10706 C C . ARG A 1 682 ? -12.604 21.252 -3.101 1.00 13.12 679 ARG A C 1
ATOM 10707 O O . ARG A 1 682 ? -12.680 20.165 -2.530 1.00 13.71 679 ARG A O 1
ATOM 10728 N N . ASN A 1 683 ? -11.524 22.028 -3.027 1.00 12.76 680 ASN A N 1
ATOM 10729 C CA . ASN A 1 683 ? -10.337 21.582 -2.309 1.00 12.30 680 ASN A CA 1
ATOM 10730 C C . ASN A 1 683 ? -10.506 21.617 -0.791 1.00 12.52 680 ASN A C 1
ATOM 10731 O O . ASN A 1 683 ? -9.895 20.805 -0.071 1.00 12.39 680 ASN A O 1
ATOM 10742 N N . VAL A 1 684 ? -11.374 22.502 -0.282 1.00 11.66 681 VAL A N 1
ATOM 10743 C CA . VAL A 1 684 ? -11.741 22.471 1.150 1.00 11.65 681 VAL A CA 1
ATOM 10744 C C . VAL A 1 684 ? -12.478 21.161 1.452 1.00 12.98 681 VAL A C 1
ATOM 10745 O O . VAL A 1 684 ? -12.189 20.449 2.432 1.00 14.05 681 VAL A O 1
ATOM 10758 N N . CYS A 1 685 ? -13.422 20.834 0.587 1.00 14.87 682 CYS A N 1
ATOM 10759 C CA . CYS A 1 685 ? -14.184 19.588 0.752 1.00 14.60 682 CYS A CA 1
ATOM 10760 C C . CYS A 1 685 ? -13.254 18.368 0.717 1.00 13.87 682 CYS A C 1
ATOM 10761 O O . CYS A 1 685 ? -13.402 17.456 1.546 1.00 14.73 682 CYS A O 1
ATOM 10769 N N . ARG A 1 686 ? -12.302 18.350 -0.206 1.00 12.48 683 ARG A N 1
ATOM 10770 C CA . ARG A 1 686 ? -11.376 17.204 -0.309 1.00 14.63 683 ARG A CA 1
ATOM 10771 C C . ARG A 1 686 ? -10.572 17.014 0.961 1.00 13.03 683 ARG A C 1
ATOM 10772 O O . ARG A 1 686 ? -10.363 15.888 1.433 1.00 12.37 683 ARG A O 1
ATOM 10793 N N . ALA A 1 687 ? -10.120 18.119 1.529 1.00 12.44 684 ALA A N 1
ATOM 10794 C CA . ALA A 1 687 ? -9.357 18.056 2.758 1.00 11.41 684 ALA A CA 1
ATOM 10795 C C . ALA A 1 687 ? -10.161 17.424 3.889 1.00 13.43 684 ALA A C 1
ATOM 10796 O O . ALA A 1 687 ? -9.627 16.604 4.638 1.00 14.83 684 ALA A O 1
ATOM 10803 N N . PHE A 1 688 ? -11.434 17.804 4.014 1.00 13.89 685 PHE A N 1
ATOM 10804 C CA . PHE A 1 688 ? -12.277 17.272 5.070 1.00 13.45 685 PHE A CA 1
ATOM 10805 C C . PHE A 1 688 ? -12.603 15.810 4.795 1.00 15.58 685 PHE A C 1
ATOM 10806 O O . PHE A 1 688 ? -12.537 14.991 5.697 1.00 16.25 685 PHE A O 1
ATOM 10823 N N . VAL A 1 689 ? -12.938 15.478 3.554 1.00 14.92 686 VAL A N 1
ATOM 10824 C CA . VAL A 1 689 ? -13.255 14.112 3.207 1.00 14.00 686 VAL A CA 1
ATOM 10825 C C . VAL A 1 689 ? -12.109 13.180 3.540 1.00 14.22 686 VAL A C 1
ATOM 10826 O O . VAL A 1 689 ? -12.310 12.133 4.145 1.00 16.98 686 VAL A O 1
ATOM 10839 N N . LEU A 1 690 ? -10.898 13.538 3.167 1.00 15.34 687 LEU A N 1
ATOM 10840 C CA . LEU A 1 690 ? -9.789 12.608 3.352 1.00 15.63 687 LEU A CA 1
ATOM 10841 C C . LEU A 1 690 ? -9.288 12.560 4.782 1.00 17.05 687 LEU A C 1
ATOM 10842 O O . LEU A 1 690 ? -8.558 11.638 5.146 1.00 20.20 687 LEU A O 1
ATOM 10858 N N . ARG A 1 691 ? -9.706 13.516 5.612 1.00 14.13 688 ARG A N 1
ATOM 10859 C CA . ARG A 1 691 ? -9.469 13.450 7.046 1.00 12.98 688 ARG A CA 1
ATOM 10860 C C . ARG A 1 691 ? -10.409 12.446 7.698 1.00 15.85 688 ARG A C 1
ATOM 10861 O O . ARG A 1 691 ? -9.999 11.673 8.556 1.00 20.53 688 ARG A O 1
ATOM 10882 N N . ALA A 1 692 ? -11.676 12.483 7.303 1.00 13.99 689 ALA A N 1
ATOM 10883 C CA . ALA A 1 692 ? -12.679 11.590 7.894 1.00 16.08 689 ALA A CA 1
ATOM 10884 C C . ALA A 1 692 ? -12.546 10.166 7.395 1.00 16.99 689 ALA A C 1
ATOM 10885 O O . ALA A 1 692 ? -12.811 9.223 8.149 1.00 16.48 689 ALA A O 1
ATOM 10892 N N . ASP A 1 693 ? -12.194 10.023 6.118 1.00 13.63 690 ASP A N 1
ATOM 10893 C CA . ASP A 1 693 ? -12.109 8.726 5.464 1.00 13.38 690 ASP A CA 1
ATOM 10894 C C . ASP A 1 693 ? -10.809 8.613 4.663 1.00 16.51 690 ASP A C 1
ATOM 10895 O O . ASP A 1 693 ? -10.803 8.755 3.438 1.00 14.50 690 ASP A O 1
ATOM 10904 N N . PRO A 1 694 ? -9.688 8.385 5.363 1.00 16.14 691 PRO A N 1
ATOM 10905 C CA . PRO A 1 694 ? -8.395 8.246 4.682 1.00 18.25 691 PRO A CA 1
ATOM 10906 C C . PRO A 1 694 ? -8.394 7.176 3.604 1.00 17.77 691 PRO A C 1
ATOM 10907 O O . PRO A 1 694 ? -7.668 7.343 2.624 1.00 23.20 691 PRO A O 1
ATOM 10918 N N . ALA A 1 695 ? -9.211 6.131 3.750 1.00 16.17 692 ALA A N 1
ATOM 10919 C CA . ALA A 1 695 ? -9.261 5.071 2.752 1.00 17.62 692 ALA A CA 1
ATOM 10920 C C . ALA A 1 695 ? -9.765 5.552 1.409 1.00 14.75 692 ALA A C 1
ATOM 10921 O O . ALA A 1 695 ? -9.553 4.886 0.400 1.00 18.25 692 ALA A O 1
ATOM 10928 N N . HIS A 1 696 ? -10.445 6.689 1.376 1.00 14.66 693 HIS A N 1
ATOM 10929 C CA . HIS A 1 696 ? -10.911 7.274 0.144 1.00 14.21 693 HIS A CA 1
ATOM 10930 C C . HIS A 1 696 ? -9.727 7.595 -0.790 1.00 18.08 693 HIS A C 1
ATOM 10931 O O . HIS A 1 696 ? -9.956 7.776 -1.971 1.00 22.24 693 HIS A O 1
ATOM 10945 N N . ILE A 1 697 ? -8.505 7.616 -0.249 1.00 17.43 694 ILE A N 1
ATOM 10946 C CA . ILE A 1 697 ? -7.279 7.866 -1.057 1.00 24.12 694 ILE A CA 1
ATOM 10947 C C . ILE A 1 697 ? -7.106 6.807 -2.146 1.00 26.61 694 ILE A C 1
ATOM 10948 O O . ILE A 1 697 ? -6.624 7.120 -3.226 1.00 24.34 694 ILE A O 1
ATOM 10964 N N . GLU A 1 698 ? -7.487 5.556 -1.881 1.00 22.65 695 GLU A N 1
ATOM 10965 C CA . GLU A 1 698 ? -7.315 4.538 -2.924 1.00 19.86 695 GLU A CA 1
ATOM 10966 C C . GLU A 1 698 ? -8.331 4.772 -4.038 1.00 19.73 695 GLU A C 1
ATOM 10967 O O . GLU A 1 698 ? -8.057 4.494 -5.210 1.00 20.76 695 GLU A O 1
ATOM 10979 N N . THR A 1 699 ? -9.493 5.324 -3.699 1.00 19.28 696 THR A N 1
ATOM 10980 C CA . THR A 1 699 ? -10.507 5.616 -4.688 1.00 14.88 696 THR A CA 1
ATOM 10981 C C . THR A 1 699 ? -10.053 6.788 -5.534 1.00 27.79 696 THR A C 1
ATOM 10982 O O . THR A 1 699 ? -10.230 6.788 -6.749 1.00 25.81 696 THR A O 1
ATOM 10993 N N . VAL A 1 700 ? -9.457 7.778 -4.883 1.00 26.47 697 VAL A N 1
ATOM 10994 C CA . VAL A 1 700 ? -8.878 8.905 -5.606 1.00 31.39 697 VAL A CA 1
ATOM 10995 C C . VAL A 1 700 ? -7.752 8.395 -6.522 1.00 24.14 697 VAL A C 1
ATOM 10996 O O . VAL A 1 700 ? -7.728 8.714 -7.697 1.00 32.94 697 VAL A O 1
ATOM 11009 N N . ALA A 1 701 ? -6.864 7.555 -5.997 1.00 26.64 698 ALA A N 1
ATOM 11010 C CA . ALA A 1 701 ? -5.706 7.090 -6.765 1.00 20.71 698 ALA A CA 1
ATOM 11011 C C . ALA A 1 701 ? -6.131 6.330 -8.012 1.00 26.61 698 ALA A C 1
ATOM 11012 O O . ALA A 1 701 ? -5.484 6.440 -9.054 1.00 24.34 698 ALA A O 1
ATOM 11019 N N . GLU A 1 702 ? -7.216 5.558 -7.902 1.00 23.17 699 GLU A N 1
ATOM 11020 C CA . GLU A 1 702 ? -7.753 4.777 -9.027 1.00 25.29 699 GLU A CA 1
ATOM 11021 C C . GLU A 1 702 ? -8.193 5.682 -10.159 1.00 26.28 699 GLU A C 1
ATOM 11022 O O . GLU A 1 702 ? -8.044 5.351 -11.333 1.00 29.01 699 GLU A O 1
ATOM 11034 N N . LYS A 1 703 ? -8.784 6.806 -9.800 1.00 26.71 700 LYS A N 1
ATOM 11035 C CA . LYS A 1 703 ? -9.302 7.709 -10.816 1.00 32.70 700 LYS A CA 1
ATOM 11036 C C . LYS A 1 703 ? -8.426 8.966 -10.924 1.00 32.93 700 LYS A C 1
ATOM 11037 O O . LYS A 1 703 ? -8.894 9.994 -11.415 1.00 23.59 700 LYS A O 1
ATOM 11056 N N . TYR A 1 704 ? -7.174 8.886 -10.462 1.00 28.96 701 TYR A N 1
ATOM 11057 C CA . TYR A 1 704 ? -6.321 10.095 -10.388 1.00 25.67 701 TYR A CA 1
ATOM 11058 C C . TYR A 1 704 ? -6.259 10.857 -11.719 1.00 20.97 701 TYR A C 1
ATOM 11059 O O . TYR A 1 704 ? -6.495 12.070 -11.758 1.00 22.13 701 TYR A O 1
ATOM 11077 N N . GLY A 1 705 ? -5.948 10.153 -12.802 1.00 25.10 702 GLY A N 1
ATOM 11078 C CA . GLY A 1 705 ? -5.827 10.771 -14.122 1.00 24.41 702 GLY A CA 1
ATOM 11079 C C . GLY A 1 705 ? -7.064 11.535 -14.537 1.00 28.16 702 GLY A C 1
ATOM 11080 O O . GLY A 1 705 ? -7.002 12.616 -15.152 1.00 24.26 702 GLY A O 1
ATOM 11084 N N . GLU A 1 706 ? -8.215 10.969 -14.200 1.00 22.92 703 GLU A N 1
ATOM 11085 C CA . GLU A 1 706 ? -9.478 11.623 -14.498 1.00 27.69 703 GLU A CA 1
ATOM 11086 C C . GLU A 1 706 ? -9.656 12.891 -13.658 1.00 28.52 703 GLU A C 1
ATOM 11087 O O . GLU A 1 706 ? -10.262 13.865 -14.120 1.00 25.27 703 GLU A O 1
ATOM 11116 N N . ALA A 1 708 ? -7.157 14.754 -12.421 1.00 19.19 705 ALA A N 1
ATOM 11117 C CA . ALA A 1 708 ? -5.997 15.631 -12.534 1.00 16.06 705 ALA A CA 1
ATOM 11118 C C . ALA A 1 708 ? -6.166 16.484 -13.776 1.00 15.26 705 ALA A C 1
ATOM 11119 O O . ALA A 1 708 ? -5.380 16.384 -14.711 1.00 18.15 705 ALA A O 1
ATOM 11126 N N . GLN A 1 709 ? -7.208 17.315 -13.791 1.00 16.69 706 GLN A N 1
ATOM 11127 C CA . GLN A 1 709 ? -7.537 18.076 -15.016 1.00 17.03 706 GLN A CA 1
ATOM 11128 C C . GLN A 1 709 ? -6.784 19.420 -15.089 1.00 16.36 706 GLN A C 1
ATOM 11129 O O . GLN A 1 709 ? -6.691 20.042 -16.160 1.00 16.14 706 GLN A O 1
ATOM 11143 N N . ASN A 1 710 ? -6.201 19.838 -13.963 1.00 13.80 707 ASN A N 1
ATOM 11144 C CA . ASN A 1 710 ? -5.269 20.939 -13.924 1.00 10.88 707 ASN A CA 1
ATOM 11145 C C . ASN A 1 710 ? -4.506 20.828 -12.591 1.00 11.44 707 ASN A C 1
ATOM 11146 O O . ASN A 1 710 ? -4.782 19.928 -11.778 1.00 12.57 707 ASN A O 1
ATOM 11174 N N . THR A 1 712 ? -4.490 22.862 -10.051 1.00 11.74 709 THR A N 1
ATOM 11175 C CA . THR A 1 712 ? -5.280 23.183 -8.866 1.00 11.84 709 THR A CA 1
ATOM 11176 C C . THR A 1 712 ? -5.898 21.905 -8.292 1.00 11.58 709 THR A C 1
ATOM 11177 O O . THR A 1 712 ? -5.940 21.723 -7.073 1.00 10.78 709 THR A O 1
ATOM 11188 N N . HIS A 1 713 ? -6.373 21.024 -9.168 1.00 9.54 710 HIS A N 1
ATOM 11189 C CA . HIS A 1 713 ? -6.912 19.756 -8.708 1.00 11.82 710 HIS A CA 1
ATOM 11190 C C . HIS A 1 713 ? -5.831 18.810 -8.197 1.00 12.47 710 HIS A C 1
ATOM 11191 O O . HIS A 1 713 ? -6.014 18.275 -7.117 1.00 12.50 710 HIS A O 1
ATOM 11205 N N . GLU A 1 714 ? -4.718 18.642 -8.916 1.00 11.58 711 GLU A N 1
ATOM 11206 C CA . GLU A 1 714 ? -3.635 17.774 -8.435 1.00 11.30 711 GLU A CA 1
ATOM 11207 C C . GLU A 1 714 ? -3.131 18.272 -7.078 1.00 9.89 711 GLU A C 1
ATOM 11208 O O . GLU A 1 714 ? -3.041 17.498 -6.133 1.00 12.07 711 GLU A O 1
ATOM 11220 N N . TRP A 1 715 ? -2.823 19.569 -6.975 1.00 10.49 712 TRP A N 1
ATOM 11221 C CA . TRP A 1 715 ? -2.349 20.142 -5.706 1.00 12.20 712 TRP A CA 1
ATOM 11222 C C . TRP A 1 715 ? -3.390 19.961 -4.604 1.00 13.95 712 TRP A C 1
ATOM 11223 O O . TRP A 1 715 ? -3.049 19.589 -3.482 1.00 13.34 712 TRP A O 1
ATOM 11244 N N . GLY A 1 716 ? -4.655 20.240 -4.901 1.00 11.54 713 GLY A N 1
ATOM 11245 C CA . GLY A 1 716 ? -5.710 20.064 -3.910 1.00 13.61 713 GLY A CA 1
ATOM 11246 C C . GLY A 1 716 ? -5.826 18.649 -3.381 1.00 13.82 713 GLY A C 1
ATOM 11247 O O . GLY A 1 716 ? -6.027 18.414 -2.182 1.00 12.76 713 GLY A O 1
ATOM 11251 N N . ILE A 1 717 ? -5.737 17.679 -4.276 1.00 11.78 714 ILE A N 1
ATOM 11252 C CA . ILE A 1 717 ? -5.790 16.291 -3.841 1.00 12.53 714 ILE A CA 1
ATOM 11253 C C . ILE A 1 717 ? -4.536 15.892 -3.072 1.00 12.93 714 ILE A C 1
ATOM 11254 O O . ILE A 1 717 ? -4.645 15.279 -2.013 1.00 12.62 714 ILE A O 1
ATOM 11270 N N . LEU A 1 718 ? -3.348 16.248 -3.568 1.00 12.36 715 LEU A N 1
ATOM 11271 C CA . LEU A 1 718 ? -2.136 15.867 -2.864 1.00 10.24 715 LEU A CA 1
ATOM 11272 C C . LEU A 1 718 ? -2.085 16.542 -1.502 1.00 9.70 715 LEU A C 1
ATOM 11273 O O . LEU A 1 718 ? -1.664 15.933 -0.519 1.00 11.09 715 LEU A O 1
ATOM 11289 N N . SER A 1 719 ? -2.518 17.791 -1.428 1.00 10.30 716 SER A N 1
ATOM 11290 C CA A SER A 1 719 ? -2.579 18.492 -0.154 0.52 9.57 716 SER A CA 1
ATOM 11291 C CA B SER A 1 719 ? -2.565 18.483 -0.148 0.48 9.67 716 SER A CA 1
ATOM 11292 C C . SER A 1 719 ? -3.499 17.755 0.822 1.00 14.15 716 SER A C 1
ATOM 11293 O O . SER A 1 719 ? -3.161 17.566 1.989 1.00 13.01 716 SER A O 1
ATOM 11308 N N . ALA A 1 720 ? -4.663 17.326 0.322 1.00 13.08 717 ALA A N 1
ATOM 11309 C CA . ALA A 1 720 ? -5.672 16.695 1.143 1.00 13.53 717 ALA A CA 1
ATOM 11310 C C . ALA A 1 720 ? -5.192 15.376 1.741 1.00 14.57 717 ALA A C 1
ATOM 11311 O O . ALA A 1 720 ? -5.513 15.054 2.894 1.00 14.01 717 ALA A O 1
ATOM 11318 N N . VAL A 1 721 ? -4.393 14.636 0.977 1.00 11.06 718 VAL A N 1
ATOM 11319 C CA . VAL A 1 721 ? -3.906 13.331 1.425 1.00 13.30 718 VAL A CA 1
ATOM 11320 C C . VAL A 1 721 ? -2.516 13.405 2.084 1.00 12.66 718 VAL A C 1
ATOM 11321 O O . VAL A 1 721 ? -2.001 12.371 2.516 1.00 17.41 718 VAL A O 1
ATOM 11334 N N . ASN A 1 722 ? -1.910 14.590 2.160 1.00 13.39 719 ASN A N 1
ATOM 11335 C CA . ASN A 1 722 ? -0.479 14.686 2.462 1.00 14.01 719 ASN A CA 1
ATOM 11336 C C . ASN A 1 722 ? -0.109 14.187 3.859 1.00 13.03 719 ASN A C 1
ATOM 11337 O O . ASN A 1 722 ? 1.022 13.762 4.085 1.00 15.56 719 ASN A O 1
ATOM 11348 N N . GLY A 1 723 ? -1.071 14.249 4.772 1.00 14.21 720 GLY A N 1
ATOM 11349 C CA . GLY A 1 723 ? -0.869 13.798 6.135 1.00 16.07 720 GLY A CA 1
ATOM 11350 C C . GLY A 1 723 ? -1.325 12.358 6.369 1.00 21.68 720 GLY A C 1
ATOM 11351 O O . GLY A 1 723 ? -1.198 11.881 7.510 1.00 26.52 720 GLY A O 1
ATOM 11355 N N . ASN A 1 724 ? -1.850 11.699 5.324 1.00 23.27 721 ASN A N 1
ATOM 11356 C CA . ASN A 1 724 ? -2.377 10.294 5.334 1.00 23.73 721 ASN A CA 1
ATOM 11357 C C . ASN A 1 724 ? -1.224 9.326 5.609 1.00 28.73 721 ASN A C 1
ATOM 11358 O O . ASN A 1 724 ? -0.196 9.379 4.939 1.00 22.77 721 ASN A O 1
ATOM 11369 N N . GLU A 1 725 ? -1.384 8.417 6.567 1.00 30.47 722 GLU A N 1
ATOM 11370 C CA . GLU A 1 725 ? -0.321 7.456 6.838 1.00 29.07 722 GLU A CA 1
ATOM 11371 C C . GLU A 1 725 ? -0.275 6.303 5.817 1.00 33.35 722 GLU A C 1
ATOM 11372 O O . GLU A 1 725 ? 0.601 5.434 5.890 1.00 38.98 722 GLU A O 1
ATOM 11384 N N . SER A 1 726 ? -1.157 6.310 4.821 1.00 30.80 723 SER A N 1
ATOM 11385 C CA . SER A 1 726 ? -1.121 5.264 3.796 1.00 29.43 723 SER A CA 1
ATOM 11386 C C . SER A 1 726 ? 0.103 5.360 2.931 1.00 28.92 723 SER A C 1
ATOM 11387 O O . SER A 1 726 ? 0.589 6.464 2.631 1.00 24.38 723 SER A O 1
ATOM 11395 N N . ASP A 1 727 ? 0.545 4.197 2.469 1.00 21.99 724 ASP A N 1
ATOM 11396 C CA . ASP A 1 727 ? 1.618 4.108 1.516 1.00 23.78 724 ASP A CA 1
ATOM 11397 C C . ASP A 1 727 ? 1.239 4.757 0.185 1.00 21.88 724 ASP A C 1
ATOM 11398 O O . ASP A 1 727 ? 2.103 5.196 -0.566 1.00 19.14 724 ASP A O 1
ATOM 11407 N N . THR A 1 728 ? -0.056 4.829 -0.083 1.00 18.75 725 THR A N 1
ATOM 11408 C CA . THR A 1 728 ? -0.536 5.416 -1.314 1.00 18.81 725 THR A CA 1
ATOM 11409 C C . THR A 1 728 ? -0.152 6.899 -1.377 1.00 16.23 725 THR A C 1
ATOM 11410 O O . THR A 1 728 ? 0.106 7.425 -2.457 1.00 17.61 725 THR A O 1
ATOM 11421 N N . ARG A 1 729 ? -0.122 7.560 -0.232 1.00 17.11 726 ARG A N 1
ATOM 11422 C CA . ARG A 1 729 ? 0.304 8.966 -0.191 1.00 14.78 726 ARG A CA 1
ATOM 11423 C C . ARG A 1 729 ? 1.715 9.089 -0.734 1.00 13.47 726 ARG A C 1
ATOM 11424 O O . ARG A 1 729 ? 2.002 9.965 -1.537 1.00 12.45 726 ARG A O 1
ATOM 11445 N N . ASN A 1 730 ? 2.614 8.230 -0.262 1.00 13.16 727 ASN A N 1
ATOM 11446 C CA . ASN A 1 730 ? 3.992 8.248 -0.741 1.00 14.37 727 ASN A CA 1
ATOM 11447 C C . ASN A 1 730 ? 4.076 7.903 -2.233 1.00 14.23 727 ASN A C 1
ATOM 11448 O O . ASN A 1 730 ? 4.848 8.491 -2.966 1.00 13.46 727 ASN A O 1
ATOM 11459 N N . ARG A 1 731 ? 3.249 6.964 -2.695 1.00 13.94 728 ARG A N 1
ATOM 11460 C CA . ARG A 1 731 ? 3.277 6.581 -4.098 1.00 15.55 728 ARG A CA 1
ATOM 11461 C C . ARG A 1 731 ? 2.795 7.738 -4.983 1.00 12.16 728 ARG A C 1
ATOM 11462 O O . ARG A 1 731 ? 3.393 8.031 -6.001 1.00 13.20 728 ARG A O 1
ATOM 11483 N N . LEU A 1 732 ? 1.740 8.415 -4.554 1.00 12.61 729 LEU A N 1
ATOM 11484 C CA . LEU A 1 732 ? 1.174 9.521 -5.336 1.00 13.78 729 LEU A CA 1
ATOM 11485 C C . LEU A 1 732 ? 2.185 10.659 -5.443 1.00 12.59 729 LEU A C 1
ATOM 11486 O O . LEU A 1 732 ? 2.328 11.252 -6.524 1.00 12.27 729 LEU A O 1
ATOM 11502 N N . LEU A 1 733 ? 2.865 10.959 -4.338 1.00 13.51 730 LEU A N 1
ATOM 11503 C CA . LEU A 1 733 ? 3.937 11.945 -4.362 1.00 12.77 730 LEU A CA 1
ATOM 11504 C C . LEU A 1 733 ? 5.055 11.572 -5.306 1.00 11.22 730 LEU A C 1
ATOM 11505 O O . LEU A 1 733 ? 5.527 12.418 -6.047 1.00 11.56 730 LEU A O 1
ATOM 11521 N N . ALA A 1 734 ? 5.501 10.303 -5.276 1.00 14.58 731 ALA A N 1
ATOM 11522 C CA . ALA A 1 734 ? 6.542 9.858 -6.171 1.00 13.92 731 ALA A CA 1
ATOM 11523 C C . ALA A 1 734 ? 6.119 9.967 -7.630 1.00 12.45 731 ALA A C 1
ATOM 11524 O O . ALA A 1 734 ? 6.932 10.353 -8.469 1.00 14.32 731 ALA A O 1
ATOM 11531 N N . GLN A 1 735 ? 4.855 9.652 -7.927 1.00 12.36 732 GLN A N 1
ATOM 11532 C CA . GLN A 1 735 ? 4.356 9.735 -9.292 1.00 13.34 732 GLN A CA 1
ATOM 11533 C C . GLN A 1 735 ? 4.304 11.193 -9.747 1.00 13.45 732 GLN A C 1
ATOM 11534 O O . GLN A 1 735 ? 4.608 11.479 -10.886 1.00 13.38 732 GLN A O 1
ATOM 11548 N N . PHE A 1 736 ? 3.931 12.082 -8.831 1.00 13.08 733 PHE A N 1
ATOM 11549 C CA . PHE A 1 736 ? 3.920 13.534 -9.090 1.00 10.01 733 PHE A CA 1
ATOM 11550 C C . PHE A 1 736 ? 5.311 14.057 -9.479 1.00 11.78 733 PHE A C 1
ATOM 11551 O O . PHE A 1 736 ? 5.463 14.727 -10.508 1.00 13.40 733 PHE A O 1
ATOM 11568 N N . ALA A 1 737 ? 6.318 13.719 -8.684 1.00 11.41 734 ALA A N 1
ATOM 11569 C CA . ALA A 1 737 ? 7.705 14.124 -8.967 1.00 13.38 734 ALA A CA 1
ATOM 11570 C C . ALA A 1 737 ? 8.219 13.579 -10.301 1.00 15.27 734 ALA A C 1
ATOM 11571 O O . ALA A 1 737 ? 8.965 14.244 -11.001 1.00 15.54 734 ALA A O 1
ATOM 11578 N N . ASP A 1 738 ? 7.819 12.367 -10.651 1.00 14.36 735 ASP A N 1
ATOM 11579 C CA . ASP A 1 738 ? 8.216 11.804 -11.941 1.00 15.75 735 ASP A CA 1
ATOM 11580 C C . ASP A 1 738 ? 7.530 12.527 -13.110 1.00 17.66 735 ASP A C 1
ATOM 11581 O O . ASP A 1 738 ? 8.185 12.920 -14.095 1.00 16.51 735 ASP A O 1
ATOM 11590 N N . LYS A 1 739 ? 6.215 12.697 -13.015 1.00 15.63 736 LYS A N 1
ATOM 11591 C CA . LYS A 1 739 ? 5.430 13.375 -14.059 1.00 14.95 736 LYS A CA 1
ATOM 11592 C C . LYS A 1 739 ? 5.984 14.764 -14.385 1.00 17.35 736 LYS A C 1
ATOM 11593 O O . LYS A 1 739 ? 6.012 15.171 -15.560 1.00 16.73 736 LYS A O 1
ATOM 11612 N N . PHE A 1 740 ? 6.404 15.490 -13.352 1.00 14.35 737 PHE A N 1
ATOM 11613 C CA . PHE A 1 740 ? 6.706 16.905 -13.495 1.00 13.15 737 PHE A CA 1
ATOM 11614 C C . PHE A 1 740 ? 8.200 17.168 -13.237 1.00 16.46 737 PHE A C 1
ATOM 11615 O O . PHE A 1 740 ? 8.586 18.262 -12.868 1.00 15.23 737 PHE A O 1
ATOM 11632 N N . SER A 1 741 ? 9.038 16.154 -13.447 1.00 16.52 738 SER A N 1
ATOM 11633 C CA . SER A 1 741 ? 10.449 16.222 -13.030 1.00 13.39 738 SER A CA 1
ATOM 11634 C C . SER A 1 741 ? 11.192 17.379 -13.722 1.00 16.89 738 SER A C 1
ATOM 11635 O O . SER A 1 741 ? 12.129 17.964 -13.158 1.00 18.85 738 SER A O 1
ATOM 11643 N N . ASP A 1 742 ? 10.727 17.709 -14.920 1.00 16.73 739 ASP A N 1
ATOM 11644 C CA . ASP A 1 742 ? 11.313 18.764 -15.767 1.00 22.86 739 ASP A CA 1
ATOM 11645 C C . ASP A 1 742 ? 10.826 20.191 -15.472 1.00 24.13 739 ASP A C 1
ATOM 11646 O O . ASP A 1 742 ? 11.277 21.145 -16.126 1.00 20.47 739 ASP A O 1
ATOM 11655 N N . ASP A 1 743 ? 9.888 20.344 -14.535 1.00 12.80 740 ASP A N 1
ATOM 11656 C CA A ASP A 1 743 ? 9.330 21.668 -14.230 0.61 12.63 740 ASP A CA 1
ATOM 11657 C CA B ASP A 1 743 ? 9.337 21.655 -14.219 0.39 12.67 740 ASP A CA 1
ATOM 11658 C C . ASP A 1 743 ? 9.734 22.072 -12.816 1.00 9.06 740 ASP A C 1
ATOM 11659 O O . ASP A 1 743 ? 9.176 21.574 -11.834 1.00 11.43 740 ASP A O 1
ATOM 11673 N N . ALA A 1 744 ? 10.697 22.997 -12.727 1.00 12.05 741 ALA A N 1
ATOM 11674 C CA . ALA A 1 744 ? 11.246 23.340 -11.435 1.00 11.47 741 ALA A CA 1
ATOM 11675 C C . ALA A 1 744 ? 10.208 23.911 -10.476 1.00 11.39 741 ALA A C 1
ATOM 11676 O O . ALA A 1 744 ? 10.320 23.686 -9.251 1.00 12.36 741 ALA A O 1
ATOM 11683 N N . LEU A 1 745 ? 9.202 24.620 -10.988 1.00 9.57 742 LEU A N 1
ATOM 11684 C CA . LEU A 1 745 ? 8.165 25.198 -10.093 1.00 8.13 742 LEU A CA 1
ATOM 11685 C C . LEU A 1 745 ? 7.230 24.153 -9.550 1.00 10.07 742 LEU A C 1
ATOM 11686 O O . LEU A 1 745 ? 6.702 24.301 -8.447 1.00 12.07 742 LEU A O 1
ATOM 11702 N N . VAL A 1 746 ? 7.017 23.075 -10.307 1.00 9.54 743 VAL A N 1
ATOM 11703 C CA . VAL A 1 746 ? 6.222 21.985 -9.793 1.00 9.38 743 VAL A CA 1
ATOM 11704 C C . VAL A 1 746 ? 7.042 21.177 -8.804 1.00 11.18 743 VAL A C 1
ATOM 11705 O O . VAL A 1 746 ? 6.504 20.716 -7.796 1.00 11.33 743 VAL A O 1
ATOM 11735 N N . ASP A 1 748 ? 9.089 22.450 -6.776 1.00 10.11 745 ASP A N 1
ATOM 11736 C CA . ASP A 1 748 ? 8.923 23.213 -5.511 1.00 9.71 745 ASP A CA 1
ATOM 11737 C C . ASP A 1 748 ? 7.704 22.720 -4.738 1.00 8.57 745 ASP A C 1
ATOM 11738 O O . ASP A 1 748 ? 7.744 22.575 -3.517 1.00 9.52 745 ASP A O 1
ATOM 11747 N N . LYS A 1 749 ? 6.612 22.462 -5.446 1.00 9.19 746 LYS A N 1
ATOM 11748 C CA . LYS A 1 749 ? 5.391 21.949 -4.823 1.00 9.41 746 LYS A CA 1
ATOM 11749 C C . LYS A 1 749 ? 5.622 20.584 -4.178 1.00 11.29 746 LYS A C 1
ATOM 11750 O O . LYS A 1 749 ? 5.166 20.340 -3.051 1.00 9.67 746 LYS A O 1
ATOM 11769 N N . TYR A 1 750 ? 6.336 19.707 -4.881 1.00 9.75 747 TYR A N 1
ATOM 11770 C CA . TYR A 1 750 ? 6.670 18.385 -4.331 1.00 8.03 747 TYR A CA 1
ATOM 11771 C C . TYR A 1 750 ? 7.416 18.548 -3.005 1.00 9.00 747 TYR A C 1
ATOM 11772 O O . TYR A 1 750 ? 7.077 17.917 -2.009 1.00 9.94 747 TYR A O 1
ATOM 11790 N N . PHE A 1 751 ? 8.436 19.416 -2.992 1.00 11.03 748 PHE A N 1
ATOM 11791 C CA . PHE A 1 751 ? 9.231 19.585 -1.785 1.00 8.70 748 PHE A CA 1
ATOM 11792 C C . PHE A 1 751 ? 8.423 20.239 -0.657 1.00 7.62 748 PHE A C 1
ATOM 11793 O O . PHE A 1 751 ? 8.638 19.933 0.523 1.00 9.08 748 PHE A O 1
ATOM 11810 N N . ALA A 1 752 ? 7.489 21.132 -1.007 1.00 7.29 749 ALA A N 1
ATOM 11811 C CA . ALA A 1 752 ? 6.624 21.714 0.020 1.00 8.46 749 ALA A CA 1
ATOM 11812 C C . ALA A 1 752 ? 5.728 20.638 0.642 1.00 8.27 749 ALA A C 1
ATOM 11813 O O . ALA A 1 752 ? 5.532 20.630 1.848 1.00 10.90 749 ALA A O 1
ATOM 11820 N N . LEU A 1 753 ? 5.222 19.707 -0.148 1.00 9.64 750 LEU A N 1
ATOM 11821 C CA . LEU A 1 753 ? 4.441 18.613 0.405 1.00 10.05 750 LEU A CA 1
ATOM 11822 C C . LEU A 1 753 ? 5.279 17.710 1.315 1.00 9.96 750 LEU A C 1
ATOM 11823 O O . LEU A 1 753 ? 4.827 17.308 2.388 1.00 11.47 750 LEU A O 1
ATOM 11839 N N . VAL A 1 754 ? 6.516 17.433 0.914 1.00 9.70 751 VAL A N 1
ATOM 11840 C CA . VAL A 1 754 ? 7.384 16.643 1.749 1.00 8.48 751 VAL A CA 1
ATOM 11841 C C . VAL A 1 754 ? 7.615 17.314 3.093 1.00 10.00 751 VAL A C 1
ATOM 11842 O O . VAL A 1 754 ? 7.519 16.664 4.114 1.00 9.23 751 VAL A O 1
ATOM 11855 N N . GLY A 1 755 ? 7.946 18.599 3.067 1.00 9.46 752 GLY A N 1
ATOM 11856 C CA . GLY A 1 755 ? 8.235 19.366 4.270 1.00 10.25 752 GLY A CA 1
ATOM 11857 C C . GLY A 1 755 ? 7.064 19.609 5.217 1.00 11.00 752 GLY A C 1
ATOM 11858 O O . GLY A 1 755 ? 7.285 19.799 6.418 1.00 11.22 752 GLY A O 1
ATOM 11862 N N . SER A 1 756 ? 5.838 19.642 4.679 1.00 9.49 753 SER A N 1
ATOM 11863 C CA . SER A 1 756 ? 4.664 20.098 5.425 1.00 9.57 753 SER A CA 1
ATOM 11864 C C . SER A 1 756 ? 3.801 18.960 5.995 1.00 10.46 753 SER A C 1
ATOM 11865 O O . SER A 1 756 ? 2.857 19.227 6.731 1.00 14.23 753 SER A O 1
ATOM 11873 N N . SER A 1 757 ? 4.124 17.717 5.643 1.00 10.15 754 SER A N 1
ATOM 11874 C CA . SER A 1 757 ? 3.294 16.573 6.041 1.00 11.41 754 SER A CA 1
ATOM 11875 C C . SER A 1 757 ? 3.229 16.372 7.566 1.00 13.61 754 SER A C 1
ATOM 11876 O O . SER A 1 757 ? 4.262 16.390 8.247 1.00 12.57 754 SER A O 1
ATOM 11884 N N . ARG A 1 758 ? 2.023 16.117 8.096 1.00 16.03 755 ARG A N 1
ATOM 11885 C CA A ARG A 1 758 ? 1.852 15.781 9.501 0.48 18.44 755 ARG A CA 1
ATOM 11886 C CA B ARG A 1 758 ? 1.910 15.813 9.516 0.52 16.53 755 ARG A CA 1
ATOM 11887 C C . ARG A 1 758 ? 2.064 14.305 9.772 1.00 19.94 755 ARG A C 1
ATOM 11888 O O . ARG A 1 758 ? 1.940 13.867 10.917 1.00 23.78 755 ARG A O 1
ATOM 11929 N N . ARG A 1 759 ? 2.363 13.519 8.736 1.00 18.34 756 ARG A N 1
ATOM 11930 C CA . ARG A 1 759 ? 2.766 12.107 8.968 1.00 17.04 756 ARG A CA 1
ATOM 11931 C C . ARG A 1 759 ? 3.888 11.987 10.005 1.00 16.51 756 ARG A C 1
ATOM 11932 O O . ARG A 1 759 ? 4.673 12.914 10.214 1.00 13.45 756 ARG A O 1
ATOM 11953 N N . SER A 1 760 ? 4.047 10.801 10.607 1.00 16.14 757 SER A N 1
ATOM 11954 C CA . SER A 1 760 ? 5.012 10.686 11.697 1.00 15.07 757 SER A CA 1
ATOM 11955 C C . SER A 1 760 ? 6.459 10.725 11.189 1.00 14.69 757 SER A C 1
ATOM 11956 O O . SER A 1 760 ? 7.359 11.155 11.898 1.00 16.10 757 SER A O 1
ATOM 11964 N N . ASP A 1 761 ? 6.673 10.312 9.938 1.00 12.88 758 ASP A N 1
ATOM 11965 C CA . ASP A 1 761 ? 8.025 10.133 9.416 1.00 12.59 758 ASP A CA 1
ATOM 11966 C C . ASP A 1 761 ? 8.584 11.326 8.630 1.00 12.25 758 ASP A C 1
ATOM 11967 O O . ASP A 1 761 ? 9.572 11.177 7.911 1.00 11.87 758 ASP A O 1
ATOM 11976 N N . THR A 1 762 ? 8.011 12.517 8.799 1.00 11.17 759 THR A N 1
ATOM 11977 C CA . THR A 1 762 ? 8.402 13.649 7.944 1.00 9.90 759 THR A CA 1
ATOM 11978 C C . THR A 1 762 ? 9.874 14.058 8.060 1.00 12.09 759 THR A C 1
ATOM 11979 O O . THR A 1 762 ? 10.494 14.376 7.057 1.00 11.71 759 THR A O 1
ATOM 11990 N N . LEU A 1 763 ? 10.474 14.006 9.232 1.00 9.52 760 LEU A N 1
ATOM 11991 C CA . LEU A 1 763 ? 11.887 14.420 9.319 1.00 11.12 760 LEU A CA 1
ATOM 11992 C C . LEU A 1 763 ? 12.786 13.545 8.431 1.00 10.94 760 LEU A C 1
ATOM 11993 O O . LEU A 1 763 ? 13.625 14.062 7.742 1.00 10.23 760 LEU A O 1
ATOM 12009 N N . GLN A 1 764 ? 12.591 12.225 8.404 1.00 12.72 761 GLN A N 1
ATOM 12010 C CA . GLN A 1 764 ? 13.490 11.410 7.586 1.00 12.39 761 GLN A CA 1
ATOM 12011 C C . GLN A 1 764 ? 13.132 11.564 6.106 1.00 10.97 761 GLN A C 1
ATOM 12012 O O . GLN A 1 764 ? 14.026 11.518 5.258 1.00 10.08 761 GLN A O 1
ATOM 12026 N N . GLN A 1 765 ? 11.855 11.800 5.783 1.00 13.43 762 GLN A N 1
ATOM 12027 C CA . GLN A 1 765 ? 11.506 12.046 4.371 1.00 11.20 762 GLN A CA 1
ATOM 12028 C C . GLN A 1 765 ? 12.126 13.367 3.898 1.00 10.08 762 GLN A C 1
ATOM 12029 O O . GLN A 1 765 ? 12.614 13.465 2.765 1.00 9.89 762 GLN A O 1
ATOM 12043 N N . VAL A 1 766 ? 12.124 14.374 4.762 1.00 9.00 763 VAL A N 1
ATOM 12044 C CA . VAL A 1 766 ? 12.796 15.644 4.448 1.00 9.02 763 VAL A CA 1
ATOM 12045 C C . VAL A 1 766 ? 14.308 15.454 4.266 1.00 9.68 763 VAL A C 1
ATOM 12046 O O . VAL A 1 766 ? 14.900 15.990 3.316 1.00 10.78 763 VAL A O 1
ATOM 12059 N N . ARG A 1 767 ? 14.939 14.656 5.122 1.00 10.37 764 ARG A N 1
ATOM 12060 C CA . ARG A 1 767 ? 16.377 14.460 4.986 1.00 11.14 764 ARG A CA 1
ATOM 12061 C C . ARG A 1 767 ? 16.708 13.677 3.718 1.00 11.40 764 ARG A C 1
ATOM 12062 O O . ARG A 1 767 ? 17.723 13.944 3.074 1.00 11.07 764 ARG A O 1
ATOM 12083 N N . THR A 1 768 ? 15.856 12.746 3.313 1.00 10.39 765 THR A N 1
ATOM 12084 C CA . THR A 1 768 ? 16.058 12.109 2.000 1.00 11.17 765 THR A CA 1
ATOM 12085 C C . THR A 1 768 ? 15.901 13.125 0.858 1.00 9.20 765 THR A C 1
ATOM 12086 O O . THR A 1 768 ? 16.666 13.135 -0.122 1.00 10.71 765 THR A O 1
ATOM 12097 N N . ALA A 1 769 ? 14.900 13.986 0.972 1.00 9.80 766 ALA A N 1
ATOM 12098 C CA . ALA A 1 769 ? 14.620 14.957 -0.070 1.00 9.14 766 ALA A CA 1
ATOM 12099 C C . ALA A 1 769 ? 15.758 15.965 -0.286 1.00 10.06 766 ALA A C 1
ATOM 12100 O O . ALA A 1 769 ? 15.935 16.486 -1.397 1.00 11.20 766 ALA A O 1
ATOM 12107 N N . LEU A 1 770 ? 16.561 16.201 0.749 1.00 8.23 767 LEU A N 1
ATOM 12108 C CA . LEU A 1 770 ? 17.761 17.041 0.603 1.00 10.23 767 LEU A CA 1
ATOM 12109 C C . LEU A 1 770 ? 18.717 16.511 -0.473 1.00 12.61 767 LEU A C 1
ATOM 12110 O O . LEU A 1 770 ? 19.522 17.264 -0.974 1.00 13.65 767 LEU A O 1
ATOM 12126 N N . GLN A 1 771 ? 18.666 15.204 -0.734 1.00 10.26 768 GLN A N 1
ATOM 12127 C CA . GLN A 1 771 ? 19.536 14.565 -1.725 1.00 11.18 768 GLN A CA 1
ATOM 12128 C C . GLN A 1 771 ? 18.812 14.190 -3.002 1.00 13.03 768 GLN A C 1
ATOM 12129 O O . GLN A 1 771 ? 19.350 13.458 -3.848 1.00 14.15 768 GLN A O 1
ATOM 12143 N N . HIS A 1 772 ? 17.581 14.669 -3.151 1.00 13.62 769 HIS A N 1
ATOM 12144 C CA . HIS A 1 772 ? 16.841 14.432 -4.374 1.00 14.24 769 HIS A CA 1
ATOM 12145 C C . HIS A 1 772 ? 17.594 15.113 -5.506 1.00 12.06 769 HIS A C 1
ATOM 12146 O O . HIS A 1 772 ? 18.082 16.212 -5.319 1.00 13.42 769 HIS A O 1
ATOM 12160 N N . PRO A 1 773 ? 17.686 14.491 -6.690 1.00 13.13 770 PRO A N 1
ATOM 12161 C CA . PRO A 1 773 ? 18.438 15.115 -7.785 1.00 15.65 770 PRO A CA 1
ATOM 12162 C C . PRO A 1 773 ? 17.918 16.501 -8.206 1.00 12.94 770 PRO A C 1
ATOM 12163 O O . PRO A 1 773 ? 18.691 17.300 -8.725 1.00 16.39 770 PRO A O 1
ATOM 12174 N N . LYS A 1 774 ? 16.637 16.787 -8.000 1.00 11.57 771 LYS A N 1
ATOM 12175 C CA . LYS A 1 774 ? 16.094 18.099 -8.339 1.00 11.23 771 LYS A CA 1
ATOM 12176 C C . LYS A 1 774 ? 16.152 19.117 -7.186 1.00 16.59 771 LYS A C 1
ATOM 12177 O O . LYS A 1 774 ? 15.769 20.295 -7.364 1.00 16.31 771 LYS A O 1
ATOM 12196 N N . PHE A 1 775 ? 16.629 18.694 -6.023 1.00 11.39 772 PHE A N 1
ATOM 12197 C CA . PHE A 1 775 ? 16.781 19.629 -4.915 1.00 10.55 772 PHE A CA 1
ATOM 12198 C C . PHE A 1 775 ? 18.132 20.332 -5.004 1.00 12.82 772 PHE A C 1
ATOM 12199 O O . PHE A 1 775 ? 19.156 19.710 -5.309 1.00 16.87 772 PHE A O 1
ATOM 12216 N N . SER A 1 776 ? 18.132 21.636 -4.724 1.00 13.85 773 SER A N 1
ATOM 12217 C CA . SER A 1 776 ? 19.370 22.376 -4.494 1.00 13.29 773 SER A CA 1
ATOM 12218 C C . SER A 1 776 ? 19.192 23.312 -3.315 1.00 14.09 773 SER A C 1
ATOM 12219 O O . SER A 1 776 ? 18.352 24.202 -3.372 1.00 12.05 773 SER A O 1
ATOM 12227 N N . LEU A 1 777 ? 20.011 23.147 -2.283 1.00 12.61 774 LEU A N 1
ATOM 12228 C CA . LEU A 1 777 ? 19.976 24.020 -1.129 1.00 12.71 774 LEU A CA 1
ATOM 12229 C C . LEU A 1 777 ? 20.328 25.479 -1.490 1.00 11.25 774 LEU A C 1
ATOM 12230 O O . LEU A 1 777 ? 19.883 26.426 -0.827 1.00 13.49 774 LEU A O 1
ATOM 12246 N N . GLU A 1 778 ? 21.118 25.648 -2.559 1.00 14.62 775 GLU A N 1
ATOM 12247 C CA . GLU A 1 778 ? 21.586 26.970 -2.984 1.00 13.95 775 GLU A CA 1
ATOM 12248 C C . GLU A 1 778 ? 20.532 27.684 -3.806 1.00 12.29 775 GLU A C 1
ATOM 12249 O O . GLU A 1 778 ? 20.719 28.838 -4.179 1.00 13.48 775 GLU A O 1
ATOM 12261 N N . ASN A 1 779 ? 19.423 27.009 -4.089 1.00 10.65 776 ASN A N 1
ATOM 12262 C CA . ASN A 1 779 ? 18.269 27.643 -4.748 1.00 10.17 776 ASN A CA 1
ATOM 12263 C C . ASN A 1 779 ? 17.214 28.080 -3.728 1.00 9.08 776 ASN A C 1
ATOM 12264 O O . ASN A 1 779 ? 16.650 27.233 -3.029 1.00 11.56 776 ASN A O 1
ATOM 12275 N N . PRO A 1 780 ? 16.949 29.387 -3.611 1.00 9.45 777 PRO A N 1
ATOM 12276 C CA . PRO A 1 780 ? 16.024 29.824 -2.560 1.00 9.42 777 PRO A CA 1
ATOM 12277 C C . PRO A 1 780 ? 14.622 29.229 -2.671 1.00 8.30 777 PRO A C 1
ATOM 12278 O O . PRO A 1 780 ? 14.019 28.931 -1.617 1.00 9.56 777 PRO A O 1
ATOM 12289 N N . ASN A 1 781 ? 14.093 29.065 -3.885 1.00 10.95 778 ASN A N 1
ATOM 12290 C CA . ASN A 1 781 ? 12.765 28.466 -4.011 1.00 9.42 778 ASN A CA 1
ATOM 12291 C C . ASN A 1 781 ? 12.731 27.049 -3.408 1.00 9.92 778 ASN A C 1
ATOM 12292 O O . ASN A 1 781 ? 11.792 26.669 -2.685 1.00 10.35 778 ASN A O 1
ATOM 12303 N N . LYS A 1 782 ? 13.757 26.273 -3.717 1.00 8.40 779 LYS A N 1
ATOM 12304 C CA . LYS A 1 782 ? 13.840 24.908 -3.199 1.00 10.59 779 LYS A CA 1
ATOM 12305 C C . LYS A 1 782 ? 14.054 24.918 -1.679 1.00 10.05 779 LYS A C 1
ATOM 12306 O O . LYS A 1 782 ? 13.400 24.162 -0.955 1.00 9.04 779 LYS A O 1
ATOM 12325 N N . ALA A 1 783 ? 14.974 25.736 -1.184 1.00 9.41 780 ALA A N 1
ATOM 12326 C CA . ALA A 1 783 ? 15.246 25.767 0.243 1.00 9.58 780 ALA A CA 1
ATOM 12327 C C . ALA A 1 783 ? 13.997 26.175 1.026 1.00 9.77 780 ALA A C 1
ATOM 12328 O O . ALA A 1 783 ? 13.650 25.540 2.031 1.00 9.94 780 ALA A O 1
ATOM 12335 N N . ARG A 1 784 ? 13.300 27.210 0.564 1.00 8.78 781 ARG A N 1
ATOM 12336 C CA . ARG A 1 784 ? 12.065 27.655 1.189 1.00 11.06 781 ARG A CA 1
ATOM 12337 C C . ARG A 1 784 ? 11.012 26.572 1.132 1.00 11.04 781 ARG A C 1
ATOM 12338 O O . ARG A 1 784 ? 10.359 26.302 2.136 1.00 10.73 781 ARG A O 1
ATOM 12359 N N . SER A 1 785 ? 10.870 25.907 -0.014 1.00 9.37 782 SER A N 1
ATOM 12360 C CA . SER A 1 785 ? 9.833 24.907 -0.134 1.00 7.71 782 SER A CA 1
ATOM 12361 C C . SER A 1 785 ? 10.006 23.726 0.828 1.00 10.41 782 SER A C 1
ATOM 12362 O O . SER A 1 785 ? 9.057 23.332 1.504 1.00 11.96 782 SER A O 1
ATOM 12370 N N . LEU A 1 786 ? 11.210 23.180 0.885 1.00 8.90 783 LEU A N 1
ATOM 12371 C CA . LEU A 1 786 ? 11.448 22.014 1.714 1.00 7.78 783 LEU A CA 1
ATOM 12372 C C . LEU A 1 786 ? 11.686 22.378 3.172 1.00 9.66 783 LEU A C 1
ATOM 12373 O O . LEU A 1 786 ? 11.013 21.886 4.067 1.00 10.70 783 LEU A O 1
ATOM 12389 N N . ILE A 1 787 ? 12.728 23.170 3.385 1.00 10.69 784 ILE A N 1
ATOM 12390 C CA A ILE A 1 787 ? 13.192 23.491 4.735 0.40 10.89 784 ILE A CA 1
ATOM 12391 C CA B ILE A 1 787 ? 13.199 23.475 4.734 0.60 11.05 784 ILE A CA 1
ATOM 12392 C C . ILE A 1 787 ? 12.301 24.541 5.379 1.00 9.69 784 ILE A C 1
ATOM 12393 O O . ILE A 1 787 ? 11.929 24.424 6.559 1.00 11.01 784 ILE A O 1
ATOM 12424 N N . GLY A 1 788 ? 11.945 25.586 4.642 1.00 10.96 785 GLY A N 1
ATOM 12425 C CA . GLY A 1 788 ? 10.963 26.529 5.161 1.00 11.16 785 GLY A CA 1
ATOM 12426 C C . GLY A 1 788 ? 9.658 25.876 5.586 1.00 12.67 785 GLY A C 1
ATOM 12427 O O . GLY A 1 788 ? 9.155 26.113 6.686 1.00 12.49 785 GLY A O 1
ATOM 12431 N N . SER A 1 789 ? 9.110 25.008 4.748 1.00 8.25 786 SER A N 1
ATOM 12432 C CA . SER A 1 789 ? 7.867 24.292 5.106 1.00 12.55 786 SER A CA 1
ATOM 12433 C C . SER A 1 789 ? 8.057 23.461 6.366 1.00 12.24 786 SER A C 1
ATOM 12434 O O . SER A 1 789 ? 7.194 23.439 7.228 1.00 12.20 786 SER A O 1
ATOM 12442 N N . PHE A 1 790 ? 9.200 22.796 6.490 1.00 8.45 787 PHE A N 1
ATOM 12443 C CA . PHE A 1 790 ? 9.423 21.987 7.671 1.00 9.37 787 PHE A CA 1
ATOM 12444 C C . PHE A 1 790 ? 9.433 22.872 8.913 1.00 11.83 787 PHE A C 1
ATOM 12445 O O . PHE A 1 790 ? 8.875 22.497 9.948 1.00 11.13 787 PHE A O 1
ATOM 12462 N N . SER A 1 791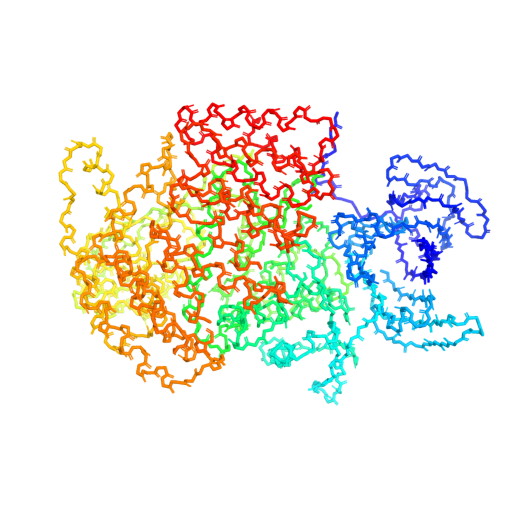 ? 10.076 24.033 8.815 1.00 10.00 788 SER A N 1
ATOM 12463 C CA . SER A 1 791 ? 10.184 24.962 9.963 1.00 13.45 788 SER A CA 1
ATOM 12464 C C . SER A 1 791 ? 8.827 25.489 10.442 1.00 13.77 788 SER A C 1
ATOM 12465 O O . SER A 1 791 ? 8.735 25.955 11.582 1.00 15.73 788 SER A O 1
ATOM 12473 N N . ARG A 1 792 ? 7.821 25.430 9.581 1.00 11.10 789 ARG A N 1
ATOM 12474 C CA . ARG A 1 792 ? 6.445 25.870 9.875 1.00 13.91 789 ARG A CA 1
ATOM 12475 C C . ARG A 1 792 ? 5.533 24.682 10.167 1.00 13.46 789 ARG A C 1
ATOM 12476 O O . ARG A 1 792 ? 4.348 24.847 10.378 1.00 15.77 789 ARG A O 1
ATOM 12497 N N . ASN A 1 793 ? 6.095 23.484 10.150 1.00 11.34 790 ASN A N 1
ATOM 12498 C CA . ASN A 1 793 ? 5.348 22.252 10.351 1.00 8.91 790 ASN A CA 1
ATOM 12499 C C . ASN A 1 793 ? 5.262 21.994 11.855 1.00 11.86 790 ASN A C 1
ATOM 12500 O O . ASN A 1 793 ? 6.178 21.399 12.442 1.00 13.56 790 ASN A O 1
ATOM 12511 N N . VAL A 1 794 ? 4.176 22.439 12.479 1.00 10.99 791 VAL A N 1
ATOM 12512 C CA . VAL A 1 794 ? 4.151 22.544 13.945 1.00 12.14 791 VAL A CA 1
ATOM 12513 C C . VAL A 1 794 ? 4.541 21.268 14.705 1.00 13.63 791 VAL A C 1
ATOM 12514 O O . VAL A 1 794 ? 5.404 21.337 15.571 1.00 14.17 791 VAL A O 1
ATOM 12527 N N . PRO A 1 795 ? 3.952 20.101 14.398 1.00 12.25 792 PRO A N 1
ATOM 12528 C CA . PRO A 1 795 ? 4.298 18.916 15.207 1.00 12.80 792 PRO A CA 1
ATOM 12529 C C . PRO A 1 795 ? 5.736 18.414 15.048 1.00 13.61 792 PRO A C 1
ATOM 12530 O O . PRO A 1 795 ? 6.299 17.751 15.938 1.00 15.77 792 PRO A O 1
ATOM 12541 N N . HIS A 1 796 ? 6.354 18.762 13.922 1.00 11.66 793 HIS A N 1
ATOM 12542 C CA . HIS A 1 796 ? 7.697 18.301 13.623 1.00 12.63 793 HIS A CA 1
ATOM 12543 C C . HIS A 1 796 ? 8.749 19.309 14.047 1.00 8.96 793 HIS A C 1
ATOM 12544 O O . HIS A 1 796 ? 9.724 18.940 14.695 1.00 11.88 793 HIS A O 1
ATOM 12558 N N . PHE A 1 797 ? 8.540 20.586 13.715 1.00 10.49 794 PHE A N 1
ATOM 12559 C CA . PHE A 1 797 ? 9.475 21.619 14.140 1.00 9.56 794 PHE A CA 1
ATOM 12560 C C . PHE A 1 797 ? 9.554 21.655 15.658 1.00 10.71 794 PHE A C 1
ATOM 12561 O O . PHE A 1 797 ? 10.656 21.741 16.235 1.00 12.19 794 PHE A O 1
ATOM 12578 N N . HIS A 1 798 ? 8.392 21.565 16.312 1.00 11.50 795 HIS A N 1
ATOM 12579 C CA . HIS A 1 798 ? 8.288 21.661 17.771 1.00 12.07 795 HIS A CA 1
ATOM 12580 C C . HIS A 1 798 ? 8.243 20.275 18.452 1.00 12.17 795 HIS A C 1
ATOM 12581 O O . HIS A 1 798 ? 7.755 20.147 19.575 1.00 14.66 795 HIS A O 1
ATOM 12595 N N . ALA A 1 799 ? 8.745 19.242 17.782 1.00 11.80 796 ALA A N 1
ATOM 12596 C CA . ALA A 1 799 ? 8.876 17.925 18.418 1.00 12.53 796 ALA A CA 1
ATOM 12597 C C . ALA A 1 799 ? 9.549 18.035 19.762 1.00 12.88 796 ALA A C 1
ATOM 12598 O O . ALA A 1 799 ? 10.554 18.722 19.909 1.00 12.59 796 ALA A O 1
ATOM 12605 N N . GLU A 1 800 ? 9.013 17.306 20.732 1.00 14.61 797 GLU A N 1
ATOM 12606 C CA . GLU A 1 800 ? 9.486 17.370 22.100 1.00 15.87 797 GLU A CA 1
ATOM 12607 C C . GLU A 1 800 ? 10.946 16.989 22.257 1.00 16.54 797 GLU A C 1
ATOM 12608 O O . GLU A 1 800 ? 11.617 17.528 23.120 1.00 19.55 797 GLU A O 1
ATOM 12620 N N . ASP A 1 801 ? 11.439 16.060 21.439 1.00 16.04 798 ASP A N 1
ATOM 12621 C CA . ASP A 1 801 ? 12.830 15.659 21.532 1.00 17.98 798 ASP A CA 1
ATOM 12622 C C . ASP A 1 801 ? 13.821 16.688 20.970 1.00 15.26 798 ASP A C 1
ATOM 12623 O O . ASP A 1 801 ? 15.022 16.484 21.092 1.00 16.57 798 ASP A O 1
ATOM 12632 N N . GLY A 1 802 ? 13.323 17.793 20.398 1.00 13.74 799 GLY A N 1
ATOM 12633 C CA . GLY A 1 802 ? 14.166 18.834 19.857 1.00 13.33 799 GLY A CA 1
ATOM 12634 C C . GLY A 1 802 ? 14.772 18.540 18.488 1.00 12.56 799 GLY A C 1
ATOM 12635 O O . GLY A 1 802 ? 15.578 19.340 18.000 1.00 12.96 799 GLY A O 1
ATOM 12639 N N . SER A 1 803 ? 14.383 17.436 17.856 1.00 12.44 800 SER A N 1
ATOM 12640 C CA . SER A 1 803 ? 14.959 17.069 16.557 1.00 13.61 800 SER A CA 1
ATOM 12641 C C . SER A 1 803 ? 14.664 18.126 15.487 1.00 10.34 800 SER A C 1
ATOM 12642 O O . SER A 1 803 ? 15.468 18.322 14.573 1.00 12.43 800 SER A O 1
ATOM 12650 N N . GLY A 1 804 ? 13.514 18.782 15.589 1.00 11.43 801 GLY A N 1
ATOM 12651 C CA . GLY A 1 804 ? 13.134 19.803 14.624 1.00 11.99 801 GLY A CA 1
ATOM 12652 C C . GLY A 1 804 ? 14.016 21.026 14.792 1.00 9.66 801 GLY A C 1
ATOM 12653 O O . GLY A 1 804 ? 14.435 21.624 13.811 1.00 9.74 801 GLY A O 1
ATOM 12657 N N . TYR A 1 805 ? 14.241 21.422 16.041 1.00 8.83 802 TYR A N 1
ATOM 12658 C CA . TYR A 1 805 ? 15.070 22.586 16.333 1.00 10.70 802 TYR A CA 1
ATOM 12659 C C . TYR A 1 805 ? 16.500 22.346 15.863 1.00 11.43 802 TYR A C 1
ATOM 12660 O O . TYR A 1 805 ? 17.132 23.235 15.301 1.00 11.43 802 TYR A O 1
ATOM 12678 N N . ARG A 1 806 ? 17.029 21.150 16.138 1.00 11.06 803 ARG A N 1
ATOM 12679 C CA . ARG A 1 806 ? 18.405 20.857 15.763 1.00 10.36 803 ARG A CA 1
ATOM 12680 C C . ARG A 1 806 ? 18.546 20.857 14.262 1.00 10.17 803 ARG A C 1
ATOM 12681 O O . ARG A 1 806 ? 19.506 21.405 13.739 1.00 13.14 803 ARG A O 1
ATOM 12702 N N . PHE A 1 807 ? 17.574 20.269 13.570 1.00 10.15 804 PHE A N 1
ATOM 12703 C CA . PHE A 1 807 ? 17.611 20.224 12.119 1.00 10.88 804 PHE A CA 1
ATOM 12704 C C . PHE A 1 807 ? 17.616 21.628 11.512 1.00 12.71 804 PHE A C 1
ATOM 12705 O O . PHE A 1 807 ? 18.466 21.926 10.646 1.00 10.06 804 PHE A O 1
ATOM 12722 N N . ILE A 1 808 ? 16.681 22.474 11.940 1.00 11.03 805 ILE A N 1
ATOM 12723 C CA . ILE A 1 808 ? 16.570 23.815 11.371 1.00 11.44 805 ILE A CA 1
ATOM 12724 C C . ILE A 1 808 ? 17.809 24.608 11.745 1.00 9.09 805 ILE A C 1
ATOM 12725 O O . ILE A 1 808 ? 18.333 25.334 10.903 1.00 10.58 805 ILE A O 1
ATOM 12741 N N . ALA A 1 809 ? 18.343 24.438 12.956 1.00 9.27 806 ALA A N 1
ATOM 12742 C CA . ALA A 1 809 ? 19.543 25.187 13.336 1.00 9.04 806 ALA A CA 1
ATOM 12743 C C . ALA A 1 809 ? 20.733 24.783 12.445 1.00 10.35 806 ALA A C 1
ATOM 12744 O O . ALA A 1 809 ? 21.494 25.643 11.996 1.00 11.80 806 ALA A O 1
ATOM 12751 N N . ASP A 1 810 ? 20.889 23.478 12.213 1.00 10.31 807 ASP A N 1
ATOM 12752 C CA . ASP A 1 810 ? 21.865 22.946 11.283 1.00 12.88 807 ASP A CA 1
ATOM 12753 C C . ASP A 1 810 ? 21.742 23.635 9.918 1.00 12.84 807 ASP A C 1
ATOM 12754 O O . ASP A 1 810 ? 22.735 24.006 9.308 1.00 11.65 807 ASP A O 1
ATOM 12763 N N . LYS A 1 811 ? 20.516 23.797 9.421 1.00 10.56 808 LYS A N 1
ATOM 12764 C CA . LYS A 1 811 ? 20.355 24.341 8.068 1.00 10.51 808 LYS A CA 1
ATOM 12765 C C . LYS A 1 811 ? 20.568 25.845 8.030 1.00 10.07 808 LYS A C 1
ATOM 12766 O O . LYS A 1 811 ? 21.042 26.357 7.027 1.00 10.94 808 LYS A O 1
ATOM 12785 N N . VAL A 1 812 ? 20.215 26.562 9.095 1.00 8.79 809 VAL A N 1
ATOM 12786 C CA . VAL A 1 812 ? 20.564 27.994 9.196 1.00 10.02 809 VAL A CA 1
ATOM 12787 C C . VAL A 1 812 ? 22.089 28.135 9.078 1.00 11.08 809 VAL A C 1
ATOM 12788 O O . VAL A 1 812 ? 22.589 28.941 8.299 1.00 9.98 809 VAL A O 1
ATOM 12801 N N . ILE A 1 813 ? 22.822 27.332 9.857 1.00 9.90 810 ILE A N 1
ATOM 12802 C CA . ILE A 1 813 ? 24.290 27.352 9.832 1.00 10.00 810 ILE A CA 1
ATOM 12803 C C . ILE A 1 813 ? 24.850 27.063 8.438 1.00 12.34 810 ILE A C 1
ATOM 12804 O O . ILE A 1 813 ? 25.708 27.810 7.943 1.00 12.94 810 ILE A O 1
ATOM 12820 N N . GLU A 1 814 ? 24.339 26.023 7.795 1.00 10.69 811 GLU A N 1
ATOM 12821 C CA . GLU A 1 814 ? 24.799 25.674 6.446 1.00 11.36 811 GLU A CA 1
ATOM 12822 C C . GLU A 1 814 ? 24.456 26.721 5.390 1.00 13.67 811 GLU A C 1
ATOM 12823 O O . GLU A 1 814 ? 25.318 27.117 4.602 1.00 13.13 811 GLU A O 1
ATOM 12835 N N . ILE A 1 815 ? 23.208 27.182 5.378 1.00 11.46 812 ILE A N 1
ATOM 12836 C CA . ILE A 1 815 ? 22.778 28.128 4.347 1.00 10.42 812 ILE A CA 1
ATOM 12837 C C . ILE A 1 815 ? 23.499 29.474 4.557 1.00 12.97 812 ILE A C 1
ATOM 12838 O O . ILE A 1 815 ? 23.850 30.154 3.590 1.00 13.14 812 ILE A O 1
ATOM 12854 N N . ASP A 1 816 ? 23.741 29.845 5.809 1.00 10.39 813 ASP A N 1
ATOM 12855 C CA . ASP A 1 816 ? 24.371 31.143 6.064 1.00 11.43 813 ASP A CA 1
ATOM 12856 C C . ASP A 1 816 ? 25.758 31.224 5.443 1.00 11.59 813 ASP A C 1
ATOM 12857 O O . ASP A 1 816 ? 26.246 32.322 5.188 1.00 15.44 813 ASP A O 1
ATOM 12866 N N . ARG A 1 817 ? 26.379 30.077 5.162 1.00 9.48 814 ARG A N 1
ATOM 12867 C CA . ARG A 1 817 ? 27.690 30.088 4.558 1.00 10.14 814 ARG A CA 1
ATOM 12868 C C . ARG A 1 817 ? 27.684 30.645 3.133 1.00 14.21 814 ARG A C 1
ATOM 12869 O O . ARG A 1 817 ? 28.737 31.049 2.638 1.00 16.86 814 ARG A O 1
ATOM 12890 N N . PHE A 1 818 ? 26.533 30.647 2.472 1.00 9.31 815 PHE A N 1
ATOM 12891 C CA . PHE A 1 818 ? 26.478 31.156 1.104 1.00 11.92 815 PHE A CA 1
ATOM 12892 C C . PHE A 1 818 ? 25.322 32.124 0.836 1.00 12.63 815 PHE A C 1
ATOM 12893 O O . PHE A 1 818 ? 25.403 32.923 -0.101 1.00 13.03 815 PHE A O 1
ATOM 12910 N N . ASN A 1 819 ? 24.261 32.098 1.643 1.00 9.48 816 ASN A N 1
ATOM 12911 C CA . ASN A 1 819 ? 23.131 33.032 1.437 1.00 8.41 816 ASN A CA 1
ATOM 12912 C C . ASN A 1 819 ? 22.508 33.475 2.766 1.00 10.66 816 ASN A C 1
ATOM 12913 O O . ASN A 1 819 ? 21.529 32.881 3.279 1.00 11.05 816 ASN A O 1
ATOM 12924 N N . PRO A 1 820 ? 23.091 34.533 3.352 1.00 10.11 817 PRO A N 1
ATOM 12925 C CA . PRO A 1 820 ? 22.639 35.015 4.663 1.00 10.75 817 PRO A CA 1
ATOM 12926 C C . PRO A 1 820 ? 21.174 35.454 4.663 1.00 12.05 817 PRO A C 1
ATOM 12927 O O . PRO A 1 820 ? 20.513 35.358 5.714 1.00 12.45 817 PRO A O 1
ATOM 12938 N N . GLN A 1 821 ? 20.665 35.940 3.527 1.00 12.18 818 GLN A N 1
ATOM 12939 C CA . GLN A 1 821 ? 19.247 36.369 3.469 1.00 13.56 818 GLN A CA 1
ATOM 12940 C C . GLN A 1 821 ? 18.270 35.225 3.688 1.00 13.53 818 GLN A C 1
ATOM 12941 O O . GLN A 1 821 ? 17.286 35.360 4.421 1.00 12.99 818 GLN A O 1
ATOM 12955 N N . VAL A 1 822 ? 18.547 34.084 3.067 1.00 13.93 819 VAL A N 1
ATOM 12956 C CA . VAL A 1 822 ? 17.674 32.969 3.210 1.00 10.09 819 VAL A CA 1
ATOM 12957 C C . VAL A 1 822 ? 17.836 32.456 4.649 1.00 10.04 819 VAL A C 1
ATOM 12958 O O . VAL A 1 822 ? 16.856 32.106 5.303 1.00 11.88 819 VAL A O 1
ATOM 12971 N N . ALA A 1 823 ? 19.069 32.432 5.146 1.00 10.51 820 ALA A N 1
ATOM 12972 C CA . ALA A 1 823 ? 19.311 31.909 6.492 1.00 8.59 820 ALA A CA 1
ATOM 12973 C C . ALA A 1 823 ? 18.642 32.768 7.560 1.00 8.89 820 ALA A C 1
ATOM 12974 O O . ALA A 1 823 ? 18.123 32.231 8.554 1.00 11.24 820 ALA A O 1
ATOM 12981 N N . ALA A 1 824 ? 18.687 34.098 7.388 1.00 8.99 821 ALA A N 1
ATOM 12982 C CA . ALA A 1 824 ? 18.083 35.024 8.377 1.00 8.30 821 ALA A CA 1
ATOM 12983 C C . ALA A 1 824 ? 16.538 35.007 8.371 1.00 11.05 821 ALA A C 1
ATOM 12984 O O . ALA A 1 824 ? 15.922 35.264 9.406 1.00 12.70 821 ALA A O 1
ATOM 12991 N N . ARG A 1 825 ? 15.913 34.685 7.247 1.00 8.30 822 ARG A N 1
ATOM 12992 C CA . ARG A 1 825 ? 14.474 34.405 7.241 1.00 10.20 822 ARG A CA 1
ATOM 12993 C C . ARG A 1 825 ? 14.171 33.080 7.961 1.00 11.92 822 ARG A C 1
ATOM 12994 O O . ARG A 1 825 ? 13.263 33.006 8.827 1.00 12.83 822 ARG A O 1
ATOM 13015 N N . LEU A 1 826 ? 14.960 32.053 7.662 1.00 11.45 823 LEU A N 1
ATOM 13016 C CA . LEU A 1 826 ? 14.729 30.726 8.232 1.00 10.71 823 LEU A CA 1
ATOM 13017 C C . LEU A 1 826 ? 14.857 30.744 9.745 1.00 9.25 823 LEU A C 1
ATOM 13018 O O . LEU A 1 826 ? 14.089 30.088 10.454 1.00 11.69 823 LEU A O 1
ATOM 13034 N N . VAL A 1 827 ? 15.838 31.484 10.265 1.00 10.28 824 VAL A N 1
ATOM 13035 C CA . VAL A 1 827 ? 16.118 31.438 11.704 1.00 10.00 824 VAL A CA 1
ATOM 13036 C C . VAL A 1 827 ? 14.990 32.063 12.517 1.00 8.35 824 VAL A C 1
ATOM 13037 O O . VAL A 1 827 ? 14.839 31.785 13.711 1.00 9.08 824 VAL A O 1
ATOM 13050 N N . GLN A 1 828 ? 14.129 32.821 11.852 1.00 10.26 825 GLN A N 1
ATOM 13051 C CA . GLN A 1 828 ? 12.968 33.402 12.533 1.00 9.18 825 GLN A CA 1
ATOM 13052 C C . GLN A 1 828 ? 11.902 32.378 12.857 1.00 10.43 825 GLN A C 1
ATOM 13053 O O . GLN A 1 828 ? 10.935 32.692 13.567 1.00 11.97 825 GLN A O 1
ATOM 13067 N N . ALA A 1 829 ? 12.098 31.127 12.413 1.00 10.26 826 ALA A N 1
ATOM 13068 C CA . ALA A 1 829 ? 11.285 30.009 12.911 1.00 12.34 826 ALA A CA 1
ATOM 13069 C C . ALA A 1 829 ? 11.391 29.905 14.438 1.00 12.87 826 ALA A C 1
ATOM 13070 O O . ALA A 1 829 ? 10.530 29.361 15.098 1.00 13.73 826 ALA A O 1
ATOM 13077 N N . PHE A 1 830 ? 12.464 30.433 14.990 1.00 9.53 827 PHE A N 1
ATOM 13078 C CA . PHE A 1 830 ? 12.716 30.372 16.425 1.00 9.69 827 PHE A CA 1
ATOM 13079 C C . PHE A 1 830 ? 12.152 31.568 17.216 1.00 12.90 827 PHE A C 1
ATOM 13080 O O . PHE A 1 830 ? 12.378 31.702 18.440 1.00 11.71 827 PHE A O 1
ATOM 13097 N N . ASN A 1 831 ? 11.459 32.477 16.533 1.00 12.95 828 ASN A N 1
ATOM 13098 C CA . ASN A 1 831 ? 10.996 33.712 17.188 1.00 11.93 828 ASN A CA 1
ATOM 13099 C C . ASN A 1 831 ? 10.055 33.485 18.387 1.00 11.83 828 ASN A C 1
ATOM 13100 O O . ASN A 1 831 ? 9.920 34.371 19.233 1.00 14.10 828 ASN A O 1
ATOM 13111 N N . LEU A 1 832 ? 9.410 32.326 18.475 1.00 12.94 829 LEU A N 1
ATOM 13112 C CA . LEU A 1 832 ? 8.508 32.051 19.590 1.00 13.26 829 LEU A CA 1
ATOM 13113 C C . LEU A 1 832 ? 9.221 31.692 20.901 1.00 15.55 829 LEU A C 1
ATOM 13114 O O . LEU A 1 832 ? 8.580 31.570 21.930 1.00 17.81 829 LEU A O 1
ATOM 13130 N N . CYS A 1 833 ? 10.544 31.561 20.839 1.00 13.48 830 CYS A N 1
ATOM 13131 C CA . CYS A 1 833 ? 11.405 31.095 21.933 1.00 14.15 830 CYS A CA 1
ATOM 13132 C C . CYS A 1 833 ? 10.940 31.441 23.352 1.00 14.87 830 CYS A C 1
ATOM 13133 O O . CYS A 1 833 ? 10.708 30.558 24.162 1.00 14.44 830 CYS A O 1
ATOM 13141 N N . ASN A 1 834 ? 10.798 32.726 23.639 1.00 13.18 831 ASN A N 1
ATOM 13142 C CA . ASN A 1 834 ? 10.643 33.176 24.989 1.00 16.95 831 ASN A CA 1
ATOM 13143 C C . ASN A 1 834 ? 9.200 32.943 25.471 1.00 13.88 831 ASN A C 1
ATOM 13144 O O . ASN A 1 834 ? 8.926 32.977 26.676 1.00 18.57 831 ASN A O 1
ATOM 13155 N N . LYS A 1 835 ? 8.313 32.560 24.551 1.00 14.03 832 LYS A N 1
ATOM 13156 C CA . LYS A 1 835 ? 6.925 32.237 24.877 1.00 15.29 832 LYS A CA 1
ATOM 13157 C C . LYS A 1 835 ? 6.648 30.719 24.984 1.00 13.02 832 LYS A C 1
ATOM 13158 O O . LYS A 1 835 ? 5.532 30.320 25.297 1.00 13.76 832 LYS A O 1
ATOM 13177 N N . LEU A 1 836 ? 7.653 29.891 24.739 1.00 10.81 833 LEU A N 1
ATOM 13178 C CA . LEU A 1 836 ? 7.500 28.431 24.844 1.00 10.35 833 LEU A CA 1
ATOM 13179 C C . LEU A 1 836 ? 7.556 27.924 26.274 1.00 13.11 833 LEU A C 1
ATOM 13180 O O . LEU A 1 836 ? 8.156 28.540 27.152 1.00 13.02 833 LEU A O 1
ATOM 13196 N N . GLU A 1 837 ? 6.934 26.771 26.489 1.00 10.09 834 GLU A N 1
ATOM 13197 C CA . GLU A 1 837 ? 7.050 26.054 27.745 1.00 9.58 834 GLU A CA 1
ATOM 13198 C C . GLU A 1 837 ? 8.518 25.696 27.985 1.00 10.76 834 GLU A C 1
ATOM 13199 O O . GLU A 1 837 ? 9.337 25.692 27.044 1.00 11.95 834 GLU A O 1
ATOM 13211 N N . PRO A 1 838 ? 8.895 25.452 29.244 1.00 11.37 835 PRO A N 1
ATOM 13212 C CA . PRO A 1 838 ? 10.330 25.448 29.549 1.00 10.69 835 PRO A CA 1
ATOM 13213 C C . PRO A 1 838 ? 11.194 24.425 28.812 1.00 13.13 835 PRO A C 1
ATOM 13214 O O . PRO A 1 838 ? 12.343 24.744 28.536 1.00 13.48 835 PRO A O 1
ATOM 13225 N N . HIS A 1 839 ? 10.689 23.224 28.561 1.00 11.70 836 HIS A N 1
ATOM 13226 C CA . HIS A 1 839 ? 11.502 22.195 27.923 1.00 15.87 836 HIS A CA 1
ATOM 13227 C C . HIS A 1 839 ? 11.887 22.623 26.509 1.00 11.81 836 HIS A C 1
ATOM 13228 O O . HIS A 1 839 ? 13.046 22.647 26.143 1.00 13.66 836 HIS A O 1
ATOM 13242 N N . ARG A 1 840 ? 10.906 23.045 25.735 1.00 12.18 837 ARG A N 1
ATOM 13243 C CA . ARG A 1 840 ? 11.202 23.499 24.386 1.00 11.74 837 ARG A CA 1
ATOM 13244 C C . ARG A 1 840 ? 12.002 24.791 24.395 1.00 12.75 837 ARG A C 1
ATOM 13245 O O . ARG A 1 840 ? 12.892 24.982 23.570 1.00 11.60 837 ARG A O 1
ATOM 13266 N N . LYS A 1 841 ? 11.702 25.682 25.316 1.00 10.44 838 LYS A N 1
ATOM 13267 C CA . LYS A 1 841 ? 12.439 26.940 25.388 1.00 9.85 838 LYS A CA 1
ATOM 13268 C C . LYS A 1 841 ? 13.920 26.653 25.570 1.00 12.47 838 LYS A C 1
ATOM 13269 O O . LYS A 1 841 ? 14.770 27.276 24.934 1.00 12.32 838 LYS A O 1
ATOM 13288 N N . ASN A 1 842 ? 14.238 25.709 26.439 1.00 11.61 839 ASN A N 1
ATOM 13289 C CA . ASN A 1 842 ? 15.608 25.353 26.709 1.00 14.00 839 ASN A CA 1
ATOM 13290 C C . ASN A 1 842 ? 16.323 24.848 25.455 1.00 11.43 839 ASN A C 1
ATOM 13291 O O . ASN A 1 842 ? 17.452 25.260 25.144 1.00 13.62 839 ASN A O 1
ATOM 13302 N N . LEU A 1 843 ? 15.638 24.007 24.710 1.00 11.04 840 LEU A N 1
ATOM 13303 C CA . LEU A 1 843 ? 16.191 23.470 23.472 1.00 12.32 840 LEU A CA 1
ATOM 13304 C C . LEU A 1 843 ? 16.356 24.526 22.380 1.00 12.59 840 LEU A C 1
ATOM 13305 O O . LEU A 1 843 ? 17.355 24.520 21.659 1.00 11.07 840 LEU A O 1
ATOM 13321 N N . VAL A 1 844 ? 15.391 25.440 22.264 1.00 11.63 841 VAL A N 1
ATOM 13322 C CA . VAL A 1 844 ? 15.484 26.524 21.280 1.00 10.07 841 VAL A CA 1
ATOM 13323 C C . VAL A 1 844 ? 16.661 27.427 21.643 1.00 9.54 841 VAL A C 1
ATOM 13324 O O . VAL A 1 844 ? 17.430 27.830 20.765 1.00 10.58 841 VAL A O 1
ATOM 13337 N N . LYS A 1 845 ? 16.849 27.732 22.932 1.00 11.52 842 LYS A N 1
ATOM 13338 C CA . LYS A 1 845 ? 17.966 28.590 23.323 1.00 10.76 842 LYS A CA 1
ATOM 13339 C C . LYS A 1 845 ? 19.306 27.884 23.022 1.00 12.32 842 LYS A C 1
ATOM 13340 O O . LYS A 1 845 ? 20.239 28.530 22.578 1.00 13.55 842 LYS A O 1
ATOM 13346 N N . GLN A 1 846 ? 19.389 26.576 23.243 1.00 11.43 843 GLN A N 1
ATOM 13347 C CA . GLN A 1 846 ? 20.595 25.816 22.860 1.00 10.19 843 GLN A CA 1
ATOM 13348 C C . GLN A 1 846 ? 20.886 25.945 21.360 1.00 12.27 843 GLN A C 1
ATOM 13349 O O . GLN A 1 846 ? 22.024 26.177 20.948 1.00 13.21 843 GLN A O 1
ATOM 13363 N N . ALA A 1 847 ? 19.835 25.808 20.559 1.00 10.46 844 ALA A N 1
ATOM 13364 C CA . ALA A 1 847 ? 19.932 25.891 19.103 1.00 12.05 844 ALA A CA 1
ATOM 13365 C C . ALA A 1 847 ? 20.428 27.279 18.680 1.00 12.07 844 ALA A C 1
ATOM 13366 O O . ALA A 1 847 ? 21.363 27.405 17.869 1.00 13.18 844 ALA A O 1
ATOM 13373 N N . LEU A 1 848 ? 19.852 28.320 19.268 1.00 9.70 845 LEU A N 1
ATOM 13374 C CA . LEU A 1 848 ? 20.260 29.687 18.961 1.00 10.42 845 LEU A CA 1
ATOM 13375 C C . LEU A 1 848 ? 21.702 29.978 19.427 1.00 9.87 845 LEU A C 1
ATOM 13376 O O . LEU A 1 848 ? 22.447 30.680 18.724 1.00 13.13 845 LEU A O 1
ATOM 13392 N N . GLN A 1 849 ? 22.092 29.493 20.600 1.00 11.39 846 GLN A N 1
ATOM 13393 C CA . GLN A 1 849 ? 23.471 29.714 21.062 1.00 13.17 846 GLN A CA 1
ATOM 13394 C C . GLN A 1 849 ? 24.463 29.016 20.135 1.00 14.01 846 GLN A C 1
ATOM 13395 O O . GLN A 1 849 ? 25.556 29.534 19.907 1.00 14.70 846 GLN A O 1
ATOM 13409 N N . ARG A 1 850 ? 24.090 27.841 19.618 1.00 13.25 847 ARG A N 1
ATOM 13410 C CA . ARG A 1 850 ? 24.959 27.111 18.681 1.00 13.12 847 ARG A CA 1
ATOM 13411 C C . ARG A 1 850 ? 25.125 27.890 17.379 1.00 14.20 847 ARG A C 1
ATOM 13412 O O . ARG A 1 850 ? 26.223 27.985 16.838 1.00 13.67 847 ARG A O 1
ATOM 13433 N N . ILE A 1 851 ? 24.038 28.461 16.876 1.00 11.26 848 ILE A N 1
ATOM 13434 C CA . ILE A 1 851 ? 24.123 29.346 15.700 1.00 11.75 848 ILE A CA 1
ATOM 13435 C C . ILE A 1 851 ? 25.072 30.525 15.986 1.00 13.41 848 ILE A C 1
ATOM 13436 O O . ILE A 1 851 ? 25.977 30.833 15.182 1.00 13.41 848 ILE A O 1
ATOM 13452 N N . ARG A 1 852 ? 24.861 31.178 17.122 1.00 12.61 849 ARG A N 1
ATOM 13453 C CA . ARG A 1 852 ? 25.700 32.318 17.532 1.00 11.66 849 ARG A CA 1
ATOM 13454 C C . ARG A 1 852 ? 27.180 31.959 17.618 1.00 14.44 849 ARG A C 1
ATOM 13455 O O . ARG A 1 852 ? 28.037 32.791 17.309 1.00 18.02 849 ARG A O 1
ATOM 13476 N N . ALA A 1 853 ? 27.479 30.723 17.983 1.00 15.65 850 ALA A N 1
ATOM 13477 C CA . ALA A 1 853 ? 28.864 30.298 18.192 1.00 21.07 850 ALA A CA 1
ATOM 13478 C C . ALA A 1 853 ? 29.606 30.003 16.889 1.00 20.98 850 ALA A C 1
ATOM 13479 O O . ALA A 1 853 ? 30.802 29.731 16.914 1.00 22.39 850 ALA A O 1
ATOM 13486 N N . GLN A 1 854 ? 28.910 30.044 15.758 1.00 17.13 851 GLN A N 1
ATOM 13487 C CA . GLN A 1 854 ? 29.559 29.909 14.455 1.00 18.25 851 GLN A CA 1
ATOM 13488 C C . GLN A 1 854 ? 30.514 31.005 14.105 1.00 17.88 851 GLN A C 1
ATOM 13489 O O . GLN A 1 854 ? 30.129 32.155 13.997 1.00 20.23 851 GLN A O 1
ATOM 13503 N N . GLU A 1 855 ? 31.753 30.638 13.815 1.00 24.56 852 GLU A N 1
ATOM 13504 C CA . GLU A 1 855 ? 32.694 31.588 13.268 1.00 24.63 852 GLU A CA 1
ATOM 13505 C C . GLU A 1 855 ? 32.173 32.079 11.935 1.00 21.09 852 GLU A C 1
ATOM 13506 O O . GLU A 1 855 ? 31.691 31.287 11.130 1.00 27.10 852 GLU A O 1
ATOM 13515 N N . GLY A 1 856 ? 32.243 33.383 11.730 1.00 22.11 853 GLY A N 1
ATOM 13516 C CA . GLY A 1 856 ? 31.909 33.968 10.443 1.00 21.87 853 GLY A CA 1
ATOM 13517 C C . GLY A 1 856 ? 30.400 34.087 10.204 1.00 21.37 853 GLY A C 1
ATOM 13518 O O . GLY A 1 856 ? 29.973 34.302 9.071 1.00 21.77 853 GLY A O 1
ATOM 13522 N N . LEU A 1 857 ? 29.611 33.948 11.262 1.00 18.85 854 LEU A N 1
ATOM 13523 C CA . LEU A 1 857 ? 28.148 34.092 11.157 1.00 17.08 854 LEU A CA 1
ATOM 13524 C C . LEU A 1 857 ? 27.833 35.453 10.580 1.00 16.97 854 LEU A C 1
ATOM 13525 O O . LEU A 1 857 ? 28.444 36.453 10.975 1.00 19.12 854 LEU A O 1
ATOM 13541 N N . SER A 1 858 ? 26.907 35.525 9.618 1.00 12.50 855 SER A N 1
ATOM 13542 C CA . SER A 1 858 ? 26.583 36.788 8.971 1.00 12.09 855 SER A CA 1
ATOM 13543 C C . SER A 1 858 ? 25.987 37.814 9.955 1.00 13.00 855 SER A C 1
ATOM 13544 O O . SER A 1 858 ? 25.415 37.452 10.968 1.00 14.92 855 SER A O 1
ATOM 13552 N N . LYS A 1 859 ? 26.116 39.090 9.623 1.00 17.15 856 LYS A N 1
ATOM 13553 C CA . LYS A 1 859 ? 25.416 40.149 10.314 1.00 15.30 856 LYS A CA 1
ATOM 13554 C C . LYS A 1 859 ? 23.914 39.928 10.217 1.00 16.20 856 LYS A C 1
ATOM 13555 O O . LYS A 1 859 ? 23.173 40.216 11.168 1.00 17.04 856 LYS A O 1
ATOM 13574 N N . ASP A 1 860 ? 23.450 39.390 9.084 1.00 12.92 857 ASP A N 1
ATOM 13575 C CA . ASP A 1 860 ? 22.022 39.154 8.888 1.00 12.09 857 ASP A CA 1
ATOM 13576 C C . ASP A 1 860 ? 21.461 38.240 10.000 1.00 11.30 857 ASP A C 1
ATOM 13577 O O . ASP A 1 860 ? 20.506 38.579 10.713 1.00 12.94 857 ASP A O 1
ATOM 13586 N N . VAL A 1 861 ? 22.064 37.063 10.131 1.00 9.99 858 VAL A N 1
ATOM 13587 C CA . VAL A 1 861 ? 21.566 36.095 11.096 1.00 10.79 858 VAL A CA 1
ATOM 13588 C C . VAL A 1 861 ? 21.892 36.547 12.521 1.00 9.74 858 VAL A C 1
ATOM 13589 O O . VAL A 1 861 ? 21.079 36.410 13.420 1.00 11.35 858 VAL A O 1
ATOM 13602 N N . GLY A 1 862 ? 23.061 37.124 12.733 1.00 10.16 859 GLY A N 1
ATOM 13603 C CA . GLY A 1 862 ? 23.416 37.601 14.051 1.00 12.11 859 GLY A CA 1
ATOM 13604 C C . GLY A 1 862 ? 22.461 38.642 14.598 1.00 12.09 859 GLY A C 1
ATOM 13605 O O . GLY A 1 862 ? 22.155 38.640 15.798 1.00 11.71 859 GLY A O 1
ATOM 13609 N N . GLU A 1 863 ? 21.949 39.513 13.736 1.00 9.53 860 GLU A N 1
ATOM 13610 C CA . GLU A 1 863 ? 21.027 40.535 14.209 1.00 8.81 860 GLU A CA 1
ATOM 13611 C C . GLU A 1 863 ? 19.747 39.872 14.721 1.00 10.82 860 GLU A C 1
ATOM 13612 O O . GLU A 1 863 ? 19.242 40.221 15.800 1.00 10.41 860 GLU A O 1
ATOM 13624 N N . ILE A 1 864 ? 19.251 38.875 14.003 1.00 8.45 861 ILE A N 1
ATOM 13625 C CA . ILE A 1 864 ? 18.018 38.219 14.413 1.00 9.03 861 ILE A CA 1
ATOM 13626 C C . ILE A 1 864 ? 18.247 37.422 15.699 1.00 9.33 861 ILE A C 1
ATOM 13627 O O . ILE A 1 864 ? 17.465 37.529 16.638 1.00 10.98 861 ILE A O 1
ATOM 13643 N N . VAL A 1 865 ? 19.331 36.646 15.760 1.00 9.78 862 VAL A N 1
ATOM 13644 C CA . VAL A 1 865 ? 19.582 35.788 16.907 1.00 10.90 862 VAL A CA 1
ATOM 13645 C C . VAL A 1 865 ? 19.695 36.669 18.162 1.00 12.65 862 VAL A C 1
ATOM 13646 O O . VAL A 1 865 ? 19.143 36.345 19.208 1.00 11.41 862 VAL A O 1
ATOM 13659 N N . GLY A 1 866 ? 20.383 37.811 18.039 1.00 11.20 863 GLY A N 1
ATOM 13660 C CA . GLY A 1 866 ? 20.520 38.750 19.142 1.00 13.16 863 GLY A CA 1
ATOM 13661 C C . GLY A 1 866 ? 19.181 39.253 19.661 1.00 13.76 863 GLY A C 1
ATOM 13662 O O . GLY A 1 866 ? 18.979 39.361 20.868 1.00 13.60 863 GLY A O 1
ATOM 13666 N N . LYS A 1 867 ? 18.237 39.520 18.765 1.00 11.29 864 LYS A N 1
ATOM 13667 C CA . LYS A 1 867 ? 16.919 39.983 19.198 1.00 9.21 864 LYS A CA 1
ATOM 13668 C C . LYS A 1 867 ? 16.167 38.909 19.952 1.00 12.92 864 LYS A C 1
ATOM 13669 O O . LYS A 1 867 ? 15.440 39.201 20.897 1.00 14.32 864 LYS A O 1
ATOM 13688 N N . ILE A 1 868 ? 16.333 37.651 19.540 1.00 11.34 865 ILE A N 1
ATOM 13689 C CA . ILE A 1 868 ? 15.646 36.579 20.225 1.00 13.52 865 ILE A CA 1
ATOM 13690 C C . ILE A 1 868 ? 16.319 36.272 21.582 1.00 17.25 865 ILE A C 1
ATOM 13691 O O . ILE A 1 868 ? 15.633 36.232 22.607 1.00 18.87 865 ILE A O 1
ATOM 13707 N N . LEU A 1 869 ? 17.640 36.082 21.597 1.00 16.24 866 LEU A N 1
ATOM 13708 C CA . LEU A 1 869 ? 18.366 35.685 22.815 1.00 19.16 866 LEU A CA 1
ATOM 13709 C C . LEU A 1 869 ? 18.603 36.762 23.845 1.00 26.44 866 LEU A C 1
ATOM 13710 O O . LEU A 1 869 ? 18.585 36.496 25.051 1.00 24.38 866 LEU A O 1
ATOM 13726 N N . ASP A 1 870 ? 18.915 37.957 23.396 1.00 21.37 867 ASP A N 1
ATOM 13727 C CA . ASP A 1 870 ? 19.423 38.968 24.319 1.00 19.70 867 ASP A CA 1
ATOM 13728 C C . ASP A 1 870 ? 18.328 39.921 24.802 1.00 34.01 867 ASP A C 1
ATOM 13729 O O . ASP A 1 870 ? 17.264 40.039 24.173 1.00 43.66 867 ASP A O 1
#

Secondary structure (DSSP, 8-state):
----EEGGG----SEEEEEEEEEEEE-SS-EEEEEEEEEEESSTTSPEEEE--SEEEEEEETTEE---EEETTEEEES---SS-EEEEEEEEE-GGG-----EEEETTEEEE--TTTTGGGTS-B--STT--EEEEEEEEETTT--EEEESSEEEEEEE-TTSEEEEEEE--S---GGG--EEEE--EEEEEEEE----EEEEEEEE-TTTGGG-HHHHHHHHH--HHHHHH-----SSB--EEESS------TT--EEEGGGT---TTT--HHHHHHHHHHHHHHHHTTTBTTTBEESSGGGHHHHHHHHHHHHHHHHHHHS-HHHHHHHHHHHIIIIIHHHHHSTT---SS-SEE---TT---TTHHHHHHH--HHHHHHHHHHH--HHHHHHTT-EE-HHHHHH--GGGT---GGGGHHHH--S--EEEEEEEEETTEEEEEEEEE------------EEEEEEE-TTS-B--EE-SS-EES-EEEE--SSEEEEEEE---S--EEEESTT--SS-EEE----HHHHHHHHHH-S-HHHHHHHHHHHHHHHHHHHHHHHHTT-PPP--HHHHHHHHHHHH-TTS-HHHHHHHTPPPPHHHHTTT-SSB-HHHHHHHHHHHHHHHHHHTHHHHHHHHHHHHHHHTT--S--HHHHHHHHHHHHHHHHHHHH-TTHHHHHHHTS------HHHHHHHHHTT--SHHHHHHHHHHHHHTTT-TT--HHHHHHHH--STTHHHHHHHHTT-TT--TTSHHHHIIIIIHHHT-HHHHT-TTSHHHHHHHHHHHHHHTT-HHHHHHHGGGGTTGGGB-HHHHHHHHHHHHHHHT-TT--HHHHHHHHHHH-

Nearest PDB structures (foldseek):
  4qir-assembly1_A  TM=1.001E+00  e=0.000E+00  Neisseria meningitidis MC58
  3puu-assembly1_A  TM=9.629E-01  e=1.940E-77  Escherichia coli K-12
  4j3b-assembly1_A  TM=9.524E-01  e=1.159E-68  Plasmodium falciparum FcB1/Columbia
  8t6h-assembly1_A  TM=9.487E-01  e=3.096E-66  Plasmodium falciparum
  7zyf-assembly1_A  TM=7.170E-01  e=1.982E-33  Homo sapiens

CATH classification: 2.60.40.1730 (+4 more: 3.30.2010.30, 1.10.390.10, 2.60.40.1840)

Organism: Neisseria meningitidis serogroup B (strain ATCC BAA-335 / MC58) (NCBI:txid122586)

Foldseek 3Di:
DFDKDFPVPDDDDQKAWAAKEWEWECDVQKIKIKIKTWIAGPNFQAKDKWFADFAWDFKDKQPHGADWDDDDRIIIGRDDDRGIIIMMTMGMDRQPQALQQLWHDAPLKIKHACPPHSVRHPTIHPQWWQHYWYKYKYKDQCVFFVDKDKAAAWDDWADDPVRMIMTMHTHGFTGGSRLIIIITGDWDWDWDWEFWVGAIAIEIETHHPVQVVFQVLLVVLLNLLVCCCVQQVDTDDGSAAEYEGCFHLAWARHRYIYGHCQQGGDWLAQDALVSSLSVSLVSSLRSLCVVQDTQEHANGCLQVLSRQLQSNLVSLVSSLVQDDNQLSLVVLLLCCLQFVQVCLVFLNWAALRHRMDSDLLPPGVVHSLSVLLLVVCLVQPSVRSSLCVLLCVPGRSGHDHPVSSVVVVVSRVHDCPLSCLSRHDTAAKEKEWEWDQDPQKIKIKIFIDGQDHPVHDRAWFWKKKFKAAPQQDQWWFDAPHDIDRMDIDDDGHRMDIGITGPHDGDIDMQICASVNHRHHYDYDADLVNLLSCLPHPPGLVSNLVSLQVLLLVQLVQLLVCVVVVHDRDPSVSNLVSLVCLLPDPVDQLLSSLSSLDYRDLCSNCVPAFADDSVSSVVSNLVVLLCNLQVCLVSLVVLLVVLVVQLVLVSTHDPRNSSSLSSNLSSLLSNCSNPVVCLVVCVVCVVCSSGNVLLSNLVSNLQPQDPSNVVSLVVLCVVCVPPLSSLSSLLSLQQHPHPCSVVSLVVVCPDPSADCSRLSRVCRHLVNNLVNRCRLSPLVLPNLQVLLVSLQVSQVNHPSSSLVSLCSLRCLRRHNPSSNVSNLVSLVVLVPDDPRDSSNVSNSVSRND

B-factor: mean 21.53, std 11.89, range [4.88, 137.44]